Protein AF-A0A1M4Y907-F1 (afdb_monomer)

Organism: NCBI:txid996115

pLDDT: mean 83.39, std 13.72, range [33.56, 98.5]

Sequence (839 aa):
MTTIPSFESAVLTISGLLAPVELQTAIKQRFQKGEMGHVRHQELLKALLEDVRRAVEIPKDSDLFNDFLRSAFNLLNTLDTFGNYSRTYDADERQVLWEIAQDLAPAMGRTYGFWSLDQSLTPQLPNGDLWFLPRTCEVNPQRLVLPVETLATWWLGELGTKQGSIWPHSTDDRLRTFQNWKSGKTTPSIDAIYRMFPDKETFLPVTTFASPQDADVERRFEAAIAFLNRSFDHDGIAEKVTWLIECCPRIPRGIAEQAFAGRLGEHEKTLFVTAVETRWGIRRLFLVARALEAAFKRAVATLTPDVPADDPDPFSNKALQLIELFKLSYKWTVDAGNGPFRVHDRRFREAVPEWLANGAFWGIMPHEQGLRRPEAIAHRFSSEFKRKTRGRELDNIFLDRTFSAAALAEDVDAKAVEERDALEKLLEKGVSIWRSNQPNRQSSLSELLEIAQSHPRKAEFEADILYLEALHCIAQNDPDTAKAKVLEALDACNSRGFGELKTELAWLGFSLEVAFQSFSVKKAERFFRTWSRNMQPEDVKRFFVFPDGTVAPFEHAMRSAAPEASESFWNKLSRPYPGAARLERPFFEEHGDVFKEYCQIVFQGRVDQEAAAWKKRHNTALKKKLCDVRGDTFFSLILKMTIDMTGCDLPEPPAGTIPISFEEMKARLRHGVLTLAQIMDRKALEDTDFKLQSPLMLAAVNADVDLVKALLDRQVDVTAADSLGRTALHSAALGHSTRCFELILSSGADVMARTCVGTSAFALAANLGEDEMVRLCLEKSGSNIPKTEREKVLACAIDCYENYKRHRKDFAQSGKKIAPKARYRRIADLLSGEMASSC

Secondary structure (DSSP, 8-state):
-BSPPPHHHHHHHHHHHHS-----HHHHHHHHTT-S-HHHHHHHHHHHHHHHHHHTT--TT-HHHHHHHHHHHHHHHHHHHHHHH-B-TT--HHHHHHHHHHHHHHHHHHHHHHHHHHS-SSTT-TTSTTTTS-EE-SS-TT-EEPHHHHHHHHHHHHHGGGHHHHSTT--HHHHHHHHHHHTTS-PPPHHHHHHHS-SSS--SS-S-----TTS-HHHHHHHHHHHHHHH-----HHHHHHHHHHT-TTS-HHHHHHHHTT---HHHHHHHHHHHHHH--HHHHHHHHHHHHHHHHHHHHHH-TTS-TT---TTT-HHHHHHHHHHHHHHHHHHT-SS-HHHHHHHHHHHS-HHHHTSSHHHHS-BBTB-S-HHHHHHHHHHHHHH--TTPPPPPS-SSSS--GGGG-----HHHHHHHHHHHHHHHHHHHHHHS--TTHHHHHHHHHHHHHHSTTGGGGHHHHHHHHHHHHHHTT-HHHHHHHHHHHHHHTTTB-BTTHHHHHHHHHHHHHHHSSS--HHHHHHHHHHHHTT--HHHHHHHHB-TTSPBPPHHHHHHHHHHHHHHHIIIII--PPTTSPPPPPHHHHHHHHHHHHHHHHHHTT-HHHHHHHHHHHTHHHHTSPPSSTT---HHHHHHHHHHHHHH--PPPPPTTSSSS-HHHHHHHHHHHHHHHHHHS-HHHHH---TT---HHHHHHHTT-HHHHHHHHTTT--S--B-TTS-BHHHHHHHTT-HHHHHHHHHTT--TT-B-TT--BHHHHHHHTT-HHHHHHHHHHHGGGS-HHHHHHHHHHHHHHHHTHHHHHHHHHHTTPPPPPHHHHHHHHHHHHHHHHH--

Nearest PDB structures (foldseek):
  5hry-assembly1_A  TM=8.288E-01  e=5.214E-04  synthetic construct
  5aqa-assembly2_B  TM=7.192E-01  e=1.509E-04  synthetic construct
  4qqi-assembly1_A  TM=7.111E-01  e=7.108E-04  Homo sapiens
  2dwz-assembly2_C  TM=5.652E-01  e=8.300E-04  Mus musculus
  8v0e-assembly2_B  TM=4.818E-01  e=8.628E-04  Homo sapiens

Foldseek 3Di:
DLFQFALLNVLVLLLVLQAVDDDDPVVSVCLRLVNDFPVVNVVVSVVSLVSSCVSLVPDPPDVVSVVVCVVSCLLNLLSLQLRQAAQQFQPDNLRLCLQVLLQVLLLLLLVLLVVVQVDLPDPPQPPGNPLLDWDQDPVHNQWIDASQLSRLVVVCVLCDPVPCLQCVPDDPVLVVVSVCSNVVVDQDDLVNLCVNPPPPPDRLQQAADDADPPDALVSLLVSLLVSLVSSDDDPDLVVSLVVVCSQQVVQPSVLSSCSNVVNDDSVSSNVSSVSSRSRRSSSSSSSSSSSSRVVQQVSQCSNQVPDHSGRSDCVNRVSVLSVVSSNQSSVLQPVLHDDDPVSSVVSSLVSDDPVSNVACNQQSRQDPVRGDPSSVNSVVSNVVSLQDHPPDHDFHCPDPVDGDPVSPPDPGPVVSSVLVVVLVVLLVVLVVLLQDPDQCSLVSNVVSLVVLVPRPSNLSCVLSSLQSVLLSCLQQVNLVSSLVSLVVSLVSSSVTRPRNSNLVSLLLNLLSQAQFAEDDCVRNVSSLVSNVSPDDPVLCCVQQQALLRHGADSLSSSLVCRQVSNVCCQPPRNNHRVPRDGDDRQQCVQCVVLVVVLLVCLLVVNCVPCVLVSCVVCVVQQLAQGGHHFSAGPLRVLLVVLLVLVVDPDDFDPPPPRPDGSVSSSVSSVVNSLSCLQNHDLCNQQDATSQQDGVLLSCLLCLNLSSNVSNVVSVHDQCGAGSFQDTSLLSNLNSVHLNSNLSSVVSPHDQCRATNVNQGSLLSNLLLLVLSSVVSCCVSPVVVQDLVNLVVSLVSLVCCLVVVVVVCVSCVSSVHHHDDSVSSVSSNVVSVVVVVVVD

Mean predicted aligned error: 12.07 Å

Radius of gyration: 34.54 Å; Cα contacts (8 Å, |Δi|>4): 1111; chains: 1; bounding box: 93×51×101 Å

InterPro domains:
  IPR002110 Ankyrin repeat [PF12796] (691-754)
  IPR002110 Ankyrin repeat [PS50088] (691-723)
  IPR002110 Ankyrin repeat [PS50088] (724-756)
  IPR002110 Ankyrin repeat [SM00248] (691-720)
  IPR002110 Ankyrin repeat [SM00248] (724-753)
  IPR002110 Ankyrin repeat [SM00248] (757-787)
  IPR036770 Ankyrin repeat-containing domain superfamily [G3DSA:1.25.40.20] (662-829)
  IPR036770 Ankyrin repeat-containing domain superfamily [SSF48403] (687-789)

Structure (mmCIF, N/CA/C/O backbone):
data_AF-A0A1M4Y907-F1
#
_entry.id   AF-A0A1M4Y907-F1
#
loop_
_atom_site.group_PDB
_atom_site.id
_atom_site.type_symbol
_atom_site.label_atom_id
_atom_site.label_alt_id
_atom_site.label_comp_id
_atom_site.label_asym_id
_atom_site.label_entity_id
_atom_site.label_seq_id
_atom_site.pdbx_PDB_ins_code
_atom_site.Cartn_x
_atom_site.Cartn_y
_atom_site.Cartn_z
_atom_site.occupancy
_atom_site.B_iso_or_equiv
_atom_site.auth_seq_id
_atom_site.auth_comp_id
_atom_site.auth_asym_id
_atom_site.auth_atom_id
_atom_site.pdbx_PDB_model_num
ATOM 1 N N . MET A 1 1 ? 7.387 -7.874 20.757 1.00 58.59 1 MET A N 1
ATOM 2 C CA . MET A 1 1 ? 8.355 -7.411 19.723 1.00 58.59 1 MET A CA 1
ATOM 3 C C . MET A 1 1 ? 8.884 -6.058 20.173 1.00 58.59 1 MET A C 1
ATOM 5 O O . MET A 1 1 ? 8.113 -5.326 20.773 1.00 58.59 1 MET A O 1
ATOM 9 N N . THR A 1 2 ? 10.141 -5.687 19.904 1.00 79.19 2 THR A N 1
ATOM 10 C CA . THR A 1 2 ? 10.661 -4.346 20.267 1.00 79.19 2 THR A CA 1
ATOM 11 C C . THR A 1 2 ? 10.323 -3.308 19.193 1.00 79.19 2 THR A C 1
ATOM 13 O O . THR A 1 2 ? 11.145 -2.473 18.838 1.00 79.19 2 THR A O 1
ATOM 16 N N . THR A 1 3 ? 9.133 -3.416 18.606 1.00 82.69 3 THR A N 1
ATOM 17 C CA . THR A 1 3 ? 8.605 -2.513 17.582 1.00 82.69 3 THR A CA 1
ATOM 18 C C . THR A 1 3 ? 7.359 -1.845 18.122 1.00 82.69 3 THR A C 1
ATOM 20 O O . THR A 1 3 ? 6.612 -2.445 18.899 1.00 82.69 3 THR A O 1
ATOM 23 N N . ILE A 1 4 ? 7.080 -0.642 17.637 1.00 84.50 4 ILE A N 1
ATOM 24 C CA . ILE A 1 4 ? 5.787 -0.003 17.867 1.00 84.50 4 ILE A CA 1
ATOM 25 C C . ILE A 1 4 ? 4.684 -0.908 17.285 1.00 84.50 4 ILE A C 1
ATOM 27 O O . ILE A 1 4 ? 4.867 -1.445 16.186 1.00 84.50 4 ILE A O 1
ATOM 31 N N . PRO A 1 5 ? 3.573 -1.147 18.010 1.00 83.50 5 PRO A N 1
ATOM 32 C CA . PRO A 1 5 ? 2.496 -2.002 17.524 1.00 83.50 5 PRO A CA 1
ATOM 33 C C . PRO A 1 5 ? 1.938 -1.516 16.185 1.00 83.50 5 PRO A C 1
ATOM 35 O O . PRO A 1 5 ? 1.561 -0.353 16.061 1.00 83.50 5 PRO A O 1
ATOM 38 N N . SER A 1 6 ? 1.840 -2.425 15.212 1.00 81.12 6 SER A N 1
ATOM 39 C CA . SER A 1 6 ? 1.221 -2.115 13.923 1.00 81.12 6 SER A CA 1
ATOM 40 C C . SER A 1 6 ? -0.295 -1.960 14.030 1.00 81.12 6 SER A C 1
ATOM 42 O O . SER A 1 6 ? -0.937 -2.526 14.929 1.00 81.12 6 SER A O 1
ATOM 44 N N . PHE A 1 7 ? -0.878 -1.278 13.045 1.00 81.69 7 PHE A N 1
ATOM 45 C CA . PHE A 1 7 ? -2.314 -1.207 12.795 1.00 81.69 7 PHE A CA 1
ATOM 46 C C . PHE A 1 7 ? -2.966 -2.595 12.903 1.00 81.69 7 PHE A C 1
ATOM 48 O O . PHE A 1 7 ? -3.942 -2.783 13.633 1.00 81.69 7 PHE A O 1
ATOM 55 N N . GLU A 1 8 ? -2.398 -3.608 12.242 1.00 85.94 8 GLU A N 1
ATOM 56 C CA . GLU A 1 8 ? -2.947 -4.966 12.262 1.00 85.94 8 GLU A CA 1
ATOM 57 C C . GLU A 1 8 ? -2.905 -5.616 13.644 1.00 85.94 8 GLU A C 1
ATOM 59 O O . GLU A 1 8 ? -3.836 -6.331 14.024 1.00 85.94 8 GLU A O 1
ATOM 64 N N . SER A 1 9 ? -1.837 -5.371 14.405 1.00 86.19 9 SER A N 1
ATOM 65 C CA . SER A 1 9 ? -1.701 -5.880 15.769 1.00 86.19 9 SER A CA 1
ATOM 66 C C . SER A 1 9 ? -2.746 -5.266 16.704 1.00 86.19 9 SER A C 1
ATOM 68 O O . SER A 1 9 ? -3.345 -5.973 17.525 1.00 86.19 9 SER A O 1
ATOM 70 N N . ALA A 1 10 ? -3.016 -3.970 16.540 1.00 85.25 10 ALA A N 1
ATOM 71 C CA . ALA A 1 10 ? -4.036 -3.263 17.298 1.00 85.25 10 ALA A CA 1
ATOM 72 C C . ALA A 1 10 ? -5.448 -3.757 16.950 1.00 85.25 10 ALA A C 1
ATOM 74 O O . ALA A 1 10 ? -6.201 -4.104 17.859 1.00 85.25 10 ALA A O 1
ATOM 75 N N . VAL A 1 11 ? -5.790 -3.886 15.661 1.00 85.88 11 VAL A N 1
ATOM 76 C CA . VAL A 1 11 ? -7.104 -4.401 15.228 1.00 85.88 11 VAL A CA 1
ATOM 77 C C . VAL A 1 11 ? -7.336 -5.825 15.731 1.00 85.88 11 VAL A C 1
ATOM 79 O O . VAL A 1 11 ? -8.401 -6.108 16.275 1.00 85.88 11 VAL A O 1
ATOM 82 N N . LEU A 1 12 ? -6.344 -6.716 15.626 1.00 88.81 12 LEU A N 1
ATOM 83 C CA . LEU A 1 12 ? -6.451 -8.074 16.172 1.00 88.81 12 LEU A CA 1
ATOM 84 C C . LEU A 1 12 ? -6.643 -8.076 17.690 1.00 88.81 12 LEU A C 1
ATOM 86 O O . LEU A 1 12 ? -7.415 -8.881 18.209 1.00 88.81 12 LEU A O 1
ATOM 90 N N . THR A 1 13 ? -5.948 -7.185 18.400 1.00 88.12 13 THR A N 1
ATOM 91 C CA . THR A 1 13 ? -6.082 -7.055 19.853 1.00 88.12 13 THR A CA 1
ATOM 92 C C . THR A 1 13 ? -7.479 -6.575 20.233 1.00 88.12 13 THR A C 1
ATOM 94 O O . THR A 1 13 ? -8.125 -7.214 21.057 1.00 88.12 13 THR A O 1
ATOM 97 N N . ILE A 1 14 ? -7.971 -5.500 19.613 1.00 85.94 14 ILE A N 1
ATOM 98 C CA . ILE A 1 14 ? -9.309 -4.948 19.871 1.00 85.94 14 ILE A CA 1
ATOM 99 C C . ILE A 1 14 ? -10.383 -5.985 19.538 1.00 85.94 14 ILE A C 1
ATOM 101 O O . ILE A 1 14 ? -11.274 -6.237 20.348 1.00 85.94 14 ILE A O 1
ATOM 105 N N . SER A 1 15 ? -10.264 -6.635 18.381 1.00 87.06 15 SER A N 1
ATOM 106 C CA . SER A 1 15 ? -11.203 -7.664 17.944 1.00 87.06 15 SER A CA 1
ATOM 107 C C . SER A 1 15 ? -11.219 -8.854 18.910 1.00 87.06 15 SER A C 1
ATOM 109 O O . SER A 1 15 ? -12.288 -9.247 19.354 1.00 87.06 15 SER A O 1
ATOM 111 N N . GLY A 1 16 ? -10.062 -9.344 19.375 1.00 87.31 16 GLY A N 1
ATOM 112 C CA . GLY A 1 16 ? -10.001 -10.410 20.388 1.00 87.31 16 GLY A CA 1
ATOM 113 C C . GLY A 1 16 ? -10.488 -10.006 21.791 1.00 87.31 16 GLY A C 1
ATOM 114 O O . GLY A 1 16 ? -10.888 -10.860 22.586 1.00 87.31 16 GLY A O 1
ATOM 115 N N . LEU A 1 17 ? -10.471 -8.711 22.125 1.00 88.38 17 LEU A N 1
ATOM 116 C CA . LEU A 1 17 ? -11.022 -8.189 23.381 1.00 88.38 17 LEU A CA 1
ATOM 117 C C . LEU A 1 17 ? -12.551 -8.041 23.348 1.00 88.38 17 LEU A C 1
ATOM 119 O O . LEU A 1 17 ? -13.171 -8.016 24.412 1.00 88.38 17 LEU A O 1
ATOM 123 N N . LEU A 1 18 ? -13.165 -7.962 22.169 1.00 83.81 18 LEU A N 1
ATOM 124 C CA . LEU A 1 18 ? -14.607 -7.733 22.017 1.00 83.81 18 LEU A CA 1
ATOM 125 C C . LEU A 1 18 ? -15.357 -8.939 21.440 1.00 83.81 18 LEU A C 1
ATOM 127 O O . LEU A 1 18 ? -16.524 -9.135 21.767 1.00 83.81 18 LEU A O 1
ATOM 131 N N . ALA A 1 19 ? -14.694 -9.766 20.633 1.00 78.50 19 ALA A N 1
ATOM 132 C CA . ALA A 1 19 ? -15.290 -10.872 19.897 1.00 78.50 19 ALA A CA 1
ATOM 133 C C . ALA A 1 19 ? -14.456 -12.169 20.012 1.00 78.50 19 ALA A C 1
ATOM 135 O O . ALA A 1 19 ? -13.228 -12.123 20.150 1.00 78.50 19 ALA A O 1
ATOM 136 N N . PRO A 1 20 ? -15.098 -13.350 19.936 1.00 67.19 20 PRO A N 1
ATOM 137 C CA . PRO A 1 20 ? -14.407 -14.634 19.876 1.00 67.19 20 PRO A CA 1
ATOM 138 C C . PRO A 1 20 ? -13.802 -14.844 18.478 1.00 67.19 20 PRO A C 1
ATOM 140 O O . PRO A 1 20 ? -14.402 -15.466 17.606 1.00 67.19 20 PRO A O 1
ATOM 143 N N . VAL A 1 21 ? -12.608 -14.298 18.241 1.00 67.38 21 VAL A N 1
ATOM 144 C CA . VAL A 1 21 ? -11.903 -14.458 16.960 1.00 67.38 21 VAL A CA 1
ATOM 145 C C . VAL A 1 21 ? -10.986 -15.682 16.991 1.00 67.38 21 VAL A C 1
ATOM 147 O O . VAL A 1 21 ? -9.835 -15.628 17.451 1.00 67.38 21 VAL A O 1
ATOM 150 N N . GLU A 1 22 ? -11.470 -16.791 16.435 1.00 76.12 22 GLU A N 1
ATOM 151 C CA . GLU A 1 22 ? -10.659 -17.981 16.172 1.00 76.12 22 GLU A CA 1
ATOM 152 C C . GLU A 1 22 ? -9.986 -17.888 14.797 1.00 76.12 22 GLU A C 1
ATOM 154 O O . GLU A 1 22 ? -10.540 -18.244 13.761 1.00 76.12 22 GLU A O 1
ATOM 159 N N . LEU A 1 23 ? -8.744 -17.401 14.788 1.00 82.94 23 LEU A N 1
ATOM 160 C CA . LEU A 1 23 ? -7.866 -17.445 13.617 1.00 82.94 23 LEU A CA 1
ATOM 161 C C . LEU A 1 23 ? -6.658 -18.332 13.908 1.00 82.94 23 LEU A C 1
ATOM 163 O O . LEU A 1 23 ? -6.070 -18.250 14.991 1.00 82.94 23 LEU A O 1
ATOM 167 N N . GLN A 1 24 ? -6.241 -19.118 12.914 1.00 87.25 24 GLN A N 1
ATOM 168 C CA . GLN A 1 24 ? -5.001 -19.893 12.982 1.00 87.25 24 GLN A CA 1
ATOM 169 C C . GLN A 1 24 ? -3.802 -18.971 13.257 1.00 87.25 24 GLN A C 1
ATOM 171 O O . GLN A 1 24 ? -3.686 -17.894 12.665 1.00 87.25 24 GLN A O 1
ATOM 176 N N . THR A 1 25 ? -2.868 -19.412 14.105 1.00 87.06 25 THR A N 1
ATOM 177 C CA . THR A 1 25 ? -1.693 -18.621 14.520 1.00 87.06 25 THR A CA 1
ATOM 178 C C . THR A 1 25 ? -0.877 -18.107 13.333 1.00 87.06 25 THR A C 1
ATOM 180 O O . THR A 1 25 ? -0.485 -16.942 13.318 1.00 87.06 25 THR A O 1
ATOM 183 N N . ALA A 1 26 ? -0.697 -18.929 12.294 1.00 87.62 26 ALA A N 1
ATOM 184 C CA . ALA A 1 26 ? 0.014 -18.532 11.079 1.00 87.62 26 ALA A CA 1
ATOM 185 C C . ALA A 1 26 ? -0.680 -17.376 10.333 1.00 87.62 26 ALA A C 1
ATOM 187 O O . ALA A 1 26 ? -0.015 -16.485 9.807 1.00 87.62 26 ALA A O 1
ATOM 188 N N . ILE A 1 27 ? -2.017 -17.351 10.312 1.00 88.00 27 ILE A N 1
ATOM 189 C CA . ILE A 1 27 ? -2.794 -16.273 9.683 1.00 88.00 27 ILE A CA 1
ATOM 190 C C . ILE A 1 27 ? -2.646 -14.984 10.494 1.00 88.00 27 ILE A C 1
ATOM 192 O O . ILE A 1 27 ? -2.379 -13.936 9.906 1.00 88.00 27 ILE A O 1
ATOM 196 N N . LYS A 1 28 ? -2.739 -15.068 11.830 1.00 87.25 28 LYS A N 1
ATOM 197 C CA . LYS A 1 28 ? -2.528 -13.922 12.733 1.00 87.25 28 LYS A CA 1
ATOM 198 C C . LYS A 1 28 ? -1.149 -13.298 12.516 1.00 87.25 28 LYS A C 1
ATOM 200 O O . LYS A 1 28 ? -1.061 -12.101 12.266 1.00 87.25 28 LYS A O 1
ATOM 205 N N . GLN A 1 29 ? -0.094 -14.113 12.516 1.00 87.00 29 GLN A N 1
ATOM 206 C CA . GLN A 1 29 ? 1.281 -13.642 12.316 1.00 87.00 29 GLN A CA 1
ATOM 207 C C . GLN A 1 29 ? 1.474 -12.982 10.946 1.00 87.00 29 GLN A C 1
ATOM 209 O O . GLN A 1 29 ? 2.020 -11.884 10.864 1.00 87.00 29 GLN A O 1
ATOM 214 N N . ARG A 1 30 ? 0.977 -13.603 9.868 1.00 87.06 30 ARG A N 1
ATOM 215 C CA . ARG A 1 30 ? 1.076 -13.029 8.516 1.00 87.06 30 ARG A CA 1
ATOM 216 C C . ARG A 1 30 ? 0.266 -11.747 8.348 1.00 87.06 30 ARG A C 1
ATOM 218 O O . ARG A 1 30 ? 0.646 -10.899 7.544 1.00 87.06 30 ARG A O 1
ATOM 225 N N . PHE A 1 31 ? -0.850 -11.608 9.060 1.00 87.69 31 PHE A N 1
ATOM 226 C CA . PHE A 1 31 ? -1.624 -10.370 9.080 1.00 87.69 31 PHE A CA 1
ATOM 227 C C . PHE A 1 31 ? -0.854 -9.265 9.815 1.00 87.69 31 PHE A C 1
ATOM 229 O O . PHE A 1 31 ? -0.627 -8.212 9.231 1.00 87.69 31 PHE A O 1
ATOM 236 N N . GLN A 1 32 ? -0.347 -9.544 11.022 1.00 84.81 32 GLN A N 1
ATOM 237 C CA . GLN A 1 32 ? 0.432 -8.598 11.840 1.00 84.81 32 GLN A CA 1
ATOM 238 C C . GLN A 1 32 ? 1.683 -8.072 11.137 1.00 84.81 32 GLN A C 1
ATOM 240 O O . GLN A 1 32 ? 1.975 -6.882 11.217 1.00 84.81 32 GLN A O 1
ATOM 245 N N . LYS A 1 33 ? 2.410 -8.957 10.446 1.00 79.44 33 LYS A N 1
ATOM 246 C CA . LYS A 1 33 ? 3.629 -8.604 9.709 1.00 79.44 33 LYS A CA 1
ATOM 247 C C . LYS A 1 33 ? 3.358 -7.950 8.355 1.00 79.44 33 LYS A C 1
ATOM 249 O O . LYS A 1 33 ? 4.300 -7.553 7.679 1.00 79.44 33 LYS A O 1
ATOM 254 N N . GLY A 1 34 ? 2.097 -7.883 7.916 1.00 76.38 34 GLY A N 1
ATOM 255 C CA . GLY A 1 34 ? 1.776 -7.465 6.558 1.00 76.38 34 GLY A CA 1
ATOM 256 C C . GLY A 1 34 ? 2.486 -8.351 5.529 1.00 76.38 34 GLY A C 1
ATOM 257 O O . GLY A 1 34 ? 3.230 -7.851 4.696 1.00 76.38 34 GLY A O 1
ATOM 258 N N . GLU A 1 35 ? 2.267 -9.669 5.580 1.00 79.56 35 GLU A N 1
ATOM 259 C CA . GLU A 1 35 ? 2.817 -10.690 4.658 1.00 79.56 35 GLU A CA 1
ATOM 260 C C . GLU A 1 35 ? 1.715 -11.452 3.890 1.00 79.56 35 GLU A C 1
ATOM 262 O O . GLU A 1 35 ? 1.962 -12.373 3.103 1.00 79.56 35 GLU A O 1
ATOM 267 N N . MET A 1 36 ? 0.454 -11.110 4.133 1.00 83.19 36 MET A N 1
ATOM 268 C CA . MET A 1 36 ? -0.702 -11.654 3.416 1.00 83.19 36 MET A CA 1
ATOM 269 C C . MET A 1 36 ? -0.854 -10.983 2.039 1.00 83.19 36 MET A C 1
ATOM 271 O O . MET A 1 36 ? -0.383 -9.868 1.877 1.00 83.19 36 MET A O 1
ATOM 275 N N . GLY A 1 37 ? -1.487 -11.602 1.040 1.00 81.12 37 GLY A N 1
ATOM 276 C CA . GLY A 1 37 ? -1.827 -10.869 -0.195 1.00 81.12 37 GLY A CA 1
ATOM 277 C C . GLY A 1 37 ? -2.840 -9.750 0.090 1.00 81.12 37 GLY A C 1
ATOM 278 O O . GLY A 1 37 ? -3.670 -9.917 0.980 1.00 81.12 37 GLY A O 1
ATOM 279 N N . HIS A 1 38 ? -2.790 -8.635 -0.636 1.00 81.94 38 HIS A N 1
ATOM 280 C CA . HIS A 1 38 ? -3.563 -7.408 -0.432 1.00 81.94 38 HIS A CA 1
ATOM 281 C C . HIS A 1 38 ? -5.066 -7.676 -0.359 1.00 81.94 38 HIS A C 1
ATOM 283 O O . HIS A 1 38 ? -5.713 -7.242 0.587 1.00 81.94 38 HIS A O 1
ATOM 289 N N . VAL A 1 39 ? -5.605 -8.461 -1.297 1.00 82.88 39 VAL A N 1
ATOM 290 C CA . VAL A 1 39 ? -7.033 -8.822 -1.318 1.00 82.88 39 VAL A CA 1
ATOM 291 C C . VAL A 1 39 ? -7.424 -9.575 -0.046 1.00 82.88 39 VAL A C 1
ATOM 293 O O . VAL A 1 39 ? -8.314 -9.144 0.679 1.00 82.88 39 VAL A O 1
ATOM 296 N N . ARG A 1 40 ? -6.688 -10.644 0.291 1.00 86.81 40 ARG A N 1
ATOM 297 C CA . ARG A 1 40 ? -6.941 -11.436 1.508 1.00 86.81 40 ARG A CA 1
ATOM 298 C C . ARG A 1 40 ? -6.763 -10.613 2.786 1.00 86.81 40 ARG A C 1
ATOM 300 O O . ARG A 1 40 ? -7.489 -10.810 3.753 1.00 86.81 40 ARG A O 1
ATOM 307 N N . HIS A 1 41 ? -5.790 -9.702 2.794 1.00 87.75 41 HIS A N 1
ATOM 308 C CA . HIS A 1 41 ? -5.546 -8.786 3.906 1.00 87.75 41 HIS A CA 1
ATOM 309 C C . HIS A 1 41 ? -6.736 -7.843 4.104 1.00 87.75 41 HIS A C 1
ATOM 311 O O . HIS A 1 41 ? -7.235 -7.742 5.221 1.00 87.75 41 HIS A O 1
ATOM 317 N N . GLN A 1 42 ? -7.250 -7.236 3.029 1.00 84.06 42 GLN A N 1
ATOM 318 C CA . GLN A 1 42 ? -8.438 -6.382 3.085 1.00 84.06 42 GLN A CA 1
ATOM 319 C C . GLN A 1 42 ? -9.695 -7.145 3.508 1.00 84.06 42 GLN A C 1
ATOM 321 O O . GLN A 1 42 ? -10.481 -6.623 4.294 1.00 84.06 42 GLN A O 1
ATOM 326 N N . GLU A 1 43 ? -9.899 -8.363 3.007 1.00 88.56 43 GLU A N 1
ATOM 327 C CA . GLU A 1 43 ? -11.021 -9.221 3.406 1.00 88.56 43 GLU A CA 1
ATOM 328 C C . GLU A 1 43 ? -10.976 -9.540 4.901 1.00 88.56 43 GLU A C 1
ATOM 330 O O . GLU A 1 43 ? -11.976 -9.365 5.597 1.00 88.56 43 GLU A O 1
ATOM 335 N N . LEU A 1 44 ? -9.807 -9.939 5.413 1.00 90.19 44 LEU A N 1
ATOM 336 C CA . LEU A 1 44 ? -9.632 -10.228 6.833 1.00 90.19 44 LEU A CA 1
ATOM 337 C C . LEU A 1 44 ? -9.808 -8.972 7.691 1.00 90.19 44 LEU A C 1
ATOM 339 O O . LEU A 1 44 ? -10.475 -9.029 8.719 1.00 90.19 44 LEU A O 1
ATOM 343 N N . LEU A 1 45 ? -9.261 -7.833 7.265 1.00 87.50 45 LEU A N 1
ATOM 344 C CA . LEU A 1 45 ? -9.450 -6.564 7.961 1.00 87.50 45 LEU A CA 1
ATOM 345 C C . LEU A 1 45 ? -10.935 -6.185 8.039 1.00 87.50 45 LEU A C 1
ATOM 347 O O . LEU A 1 45 ? -11.430 -5.869 9.118 1.00 87.50 45 LEU A O 1
ATOM 351 N N . LYS A 1 46 ? -11.661 -6.265 6.917 1.00 85.75 46 LYS A N 1
ATOM 352 C CA . LYS A 1 46 ? -13.108 -6.015 6.879 1.00 85.75 46 LYS A CA 1
ATOM 353 C C . LYS A 1 46 ? -13.862 -6.964 7.807 1.00 85.75 46 LYS A C 1
ATOM 355 O O . LYS A 1 46 ? -14.728 -6.502 8.540 1.00 85.75 46 LYS A O 1
ATOM 360 N N . ALA A 1 47 ? -13.514 -8.251 7.816 1.00 88.44 47 ALA A N 1
ATOM 361 C CA . ALA A 1 47 ? -14.123 -9.234 8.708 1.00 88.44 47 ALA A CA 1
ATOM 362 C C . ALA A 1 47 ? -13.880 -8.898 10.190 1.00 88.44 47 ALA A C 1
ATOM 364 O O . ALA A 1 47 ? -14.833 -8.840 10.959 1.00 88.44 47 ALA A O 1
ATOM 365 N N . LEU A 1 48 ? -12.638 -8.581 10.575 1.00 88.69 48 LEU A N 1
ATOM 366 C CA . LEU A 1 48 ? -12.283 -8.221 11.954 1.00 88.69 48 LEU A CA 1
ATOM 367 C C . LEU A 1 48 ? -13.000 -6.954 12.437 1.00 88.69 48 LEU A C 1
ATOM 369 O O . LEU A 1 48 ? -13.453 -6.904 13.581 1.00 88.69 48 LEU A O 1
ATOM 373 N N . LEU A 1 49 ? -13.100 -5.930 11.583 1.00 84.25 49 LEU A N 1
ATOM 374 C CA . LEU A 1 49 ? -13.812 -4.687 11.901 1.00 84.25 49 LEU A CA 1
ATOM 375 C C . LEU A 1 49 ? -15.321 -4.910 12.000 1.00 84.25 49 LEU A C 1
ATOM 377 O O . LEU A 1 49 ? -15.974 -4.352 12.877 1.00 84.25 49 LEU A O 1
ATOM 381 N N . GLU A 1 50 ? -15.872 -5.750 11.131 1.00 82.81 50 GLU A N 1
ATOM 382 C CA . GLU A 1 50 ? -17.274 -6.147 11.176 1.00 82.81 50 GLU A CA 1
ATOM 383 C C . GLU A 1 50 ? -17.589 -6.967 12.441 1.00 82.81 50 GLU A C 1
ATOM 385 O O . GLU A 1 50 ? -18.647 -6.779 13.041 1.00 82.81 50 GLU A O 1
ATOM 390 N N . ASP A 1 51 ? -16.671 -7.816 12.904 1.00 82.88 51 ASP A N 1
ATOM 391 C CA . ASP A 1 51 ? -16.814 -8.532 14.175 1.00 82.88 51 ASP A CA 1
ATOM 392 C C . ASP A 1 51 ? -16.785 -7.570 15.370 1.00 82.88 51 ASP A C 1
ATOM 394 O O . ASP A 1 51 ? -17.624 -7.686 16.265 1.00 82.88 51 ASP A O 1
ATOM 398 N N . VAL A 1 52 ? -15.898 -6.563 15.354 1.00 81.69 52 VAL A N 1
ATOM 399 C CA . VAL A 1 52 ? -15.905 -5.474 16.348 1.00 81.69 52 VAL A CA 1
ATOM 400 C C . VAL A 1 52 ? -17.250 -4.750 16.325 1.00 81.69 52 VAL A C 1
ATOM 402 O O . VAL A 1 52 ? -17.875 -4.621 17.375 1.00 81.69 52 VAL A O 1
ATOM 405 N N . ARG A 1 53 ? -17.739 -4.342 15.144 1.00 80.81 53 ARG A N 1
ATOM 406 C CA . ARG A 1 53 ? -19.031 -3.655 14.971 1.00 80.81 53 ARG A CA 1
ATOM 407 C C . ARG A 1 53 ? -20.183 -4.444 15.581 1.00 80.81 53 ARG A C 1
ATOM 409 O O . ARG A 1 53 ? -20.991 -3.877 16.315 1.00 80.81 53 ARG A O 1
ATOM 416 N N . ARG A 1 54 ? -20.262 -5.742 15.266 1.00 75.81 54 ARG A N 1
ATOM 417 C CA . ARG A 1 54 ? -21.300 -6.640 15.787 1.00 75.81 54 ARG A CA 1
ATOM 418 C C . ARG A 1 54 ? -21.195 -6.782 17.301 1.00 75.81 54 ARG A C 1
ATOM 420 O O . ARG A 1 54 ? -22.219 -6.705 17.968 1.00 75.81 54 ARG A O 1
ATOM 427 N N . ALA A 1 55 ? -19.985 -6.932 17.838 1.00 74.88 55 ALA A N 1
ATOM 428 C CA . ALA A 1 55 ? -19.765 -7.080 19.274 1.00 74.88 55 ALA A CA 1
ATOM 429 C C . ALA A 1 55 ? -20.199 -5.846 20.079 1.00 74.88 55 ALA A C 1
ATOM 431 O O . ALA A 1 55 ? -20.725 -5.993 21.178 1.00 74.88 55 ALA A O 1
ATOM 432 N N . VAL A 1 56 ? -20.010 -4.637 19.542 1.00 72.06 56 VAL A N 1
ATOM 433 C CA . VAL A 1 56 ? -20.479 -3.395 20.183 1.00 72.06 56 VAL A CA 1
ATOM 434 C C . VAL A 1 56 ? -21.880 -2.962 19.737 1.00 72.06 56 VAL A C 1
ATOM 436 O O . VAL A 1 56 ? -22.306 -1.863 20.086 1.00 72.06 56 VAL A O 1
ATOM 439 N N . GLU A 1 57 ? -22.596 -3.812 18.995 1.00 69.62 57 GLU A N 1
ATOM 440 C CA . GLU A 1 57 ? -23.989 -3.613 18.568 1.00 69.62 57 GLU A CA 1
ATOM 441 C C . GLU A 1 57 ? -24.232 -2.295 17.805 1.00 69.62 57 GLU A C 1
ATOM 443 O O . GLU A 1 57 ? -25.310 -1.707 17.880 1.00 69.62 57 GLU A O 1
ATOM 448 N N . ILE A 1 58 ? -23.239 -1.808 17.050 1.00 67.00 58 ILE A N 1
ATOM 449 C CA . ILE A 1 58 ? -23.407 -0.604 16.222 1.00 67.00 58 ILE A CA 1
ATOM 450 C C . ILE A 1 58 ? -24.094 -1.005 14.908 1.00 67.00 58 ILE A C 1
ATOM 452 O O . ILE A 1 58 ? -23.594 -1.915 14.259 1.00 67.00 58 ILE A O 1
ATOM 456 N N . PRO A 1 59 ? -25.188 -0.366 14.462 1.00 59.62 59 PRO A N 1
ATOM 457 C CA . PRO A 1 59 ? -25.868 -0.702 13.203 1.00 59.62 59 PRO A CA 1
ATOM 458 C C . PRO A 1 59 ? -24.983 -0.544 11.953 1.00 59.62 59 PRO A C 1
ATOM 460 O O . PRO A 1 59 ? -24.040 0.244 11.962 1.00 59.62 59 PRO A O 1
ATOM 463 N N . LYS A 1 60 ? -25.267 -1.298 10.876 1.00 59.97 60 LYS A N 1
ATOM 464 C CA . LYS A 1 60 ? -24.458 -1.265 9.635 1.00 59.97 60 LYS A CA 1
ATOM 465 C C . LYS A 1 60 ? -24.523 0.084 8.921 1.00 59.97 60 LYS A C 1
ATOM 467 O O . LYS A 1 60 ? -23.496 0.541 8.434 1.00 59.97 60 LYS A O 1
ATOM 472 N N . ASP A 1 61 ? -25.694 0.711 8.923 1.00 57.28 61 ASP A N 1
ATOM 473 C CA . ASP A 1 61 ? -25.977 1.937 8.168 1.00 57.28 61 ASP A CA 1
ATOM 474 C C . ASP A 1 61 ? -25.823 3.205 9.025 1.00 57.28 61 ASP A C 1
ATOM 476 O O . ASP A 1 61 ? -26.294 4.280 8.671 1.00 57.28 61 ASP A O 1
ATOM 480 N N . SER A 1 62 ? -25.161 3.090 10.182 1.00 61.25 62 SER A N 1
ATOM 481 C CA . SER A 1 62 ? -24.942 4.216 11.086 1.00 61.25 62 SER A CA 1
ATOM 482 C C . SER A 1 62 ? -23.664 4.981 10.747 1.00 61.25 62 SER A C 1
ATOM 484 O O . SER A 1 62 ? -22.569 4.408 10.739 1.00 61.25 62 SER A O 1
ATOM 486 N N . ASP A 1 63 ? -23.783 6.304 10.614 1.00 65.75 63 ASP A N 1
ATOM 487 C CA . ASP A 1 63 ? -22.638 7.219 10.503 1.00 65.75 63 ASP A CA 1
ATOM 488 C C . ASP A 1 63 ? -21.666 7.092 11.690 1.00 65.75 63 ASP A C 1
ATOM 490 O O . ASP A 1 63 ? -20.459 7.269 11.527 1.00 65.75 63 ASP A O 1
ATOM 494 N N . LEU A 1 64 ? -22.156 6.653 12.860 1.00 63.78 64 LEU A N 1
ATOM 495 C CA . LEU A 1 64 ? -21.345 6.418 14.059 1.00 63.78 64 LEU A CA 1
ATOM 496 C C . LEU A 1 64 ? -20.233 5.394 13.827 1.00 63.78 64 LEU A C 1
ATOM 498 O O . LEU A 1 64 ? -19.129 5.559 14.348 1.00 63.78 64 LEU A O 1
ATOM 502 N N . PHE A 1 65 ? -20.499 4.326 13.064 1.00 67.00 65 PHE A N 1
ATOM 503 C CA . PHE A 1 65 ? -19.463 3.331 12.795 1.00 67.00 65 PHE A CA 1
ATOM 504 C C . PHE A 1 65 ? -18.406 3.888 11.845 1.00 67.00 65 PHE A C 1
ATOM 506 O O . PHE A 1 65 ? -17.216 3.672 12.056 1.00 67.00 65 PHE A O 1
ATOM 513 N N . ASN A 1 66 ? -18.829 4.654 10.839 1.00 68.00 66 ASN A N 1
ATOM 514 C CA . ASN A 1 66 ? -17.920 5.295 9.895 1.00 68.00 66 ASN A CA 1
ATOM 515 C C . ASN A 1 66 ? -17.033 6.346 10.580 1.00 68.00 66 ASN A C 1
ATOM 517 O O . ASN A 1 66 ? -15.840 6.424 10.281 1.00 68.00 66 ASN A O 1
ATOM 521 N N . ASP A 1 67 ? -17.573 7.111 11.527 1.00 66.69 67 ASP A N 1
ATOM 522 C CA . ASP A 1 67 ? -16.814 8.096 12.304 1.00 66.69 67 ASP A CA 1
ATOM 523 C C . ASP A 1 67 ? -15.872 7.440 13.326 1.00 66.69 67 ASP A C 1
ATOM 525 O O . ASP A 1 67 ? -14.719 7.869 13.472 1.00 66.69 67 ASP A O 1
ATOM 529 N N . PHE A 1 68 ? -16.309 6.350 13.973 1.00 69.19 68 PHE A N 1
ATOM 530 C CA . PHE A 1 68 ? -15.443 5.510 14.806 1.00 69.19 68 PHE A CA 1
ATOM 531 C C . PHE A 1 68 ? -14.274 4.956 13.992 1.00 69.19 68 PHE A C 1
ATOM 533 O O . PHE A 1 68 ? -13.119 5.121 14.385 1.00 69.19 68 PHE A O 1
ATOM 540 N N . LEU A 1 69 ? -14.563 4.345 12.839 1.00 69.56 69 LEU A N 1
ATOM 541 C CA . LEU A 1 69 ? -13.544 3.815 11.946 1.00 69.56 69 LEU A CA 1
ATOM 542 C C . LEU A 1 69 ? -12.583 4.918 11.525 1.00 69.56 69 LEU A C 1
ATOM 544 O O . LEU A 1 69 ? -11.382 4.726 11.650 1.00 69.56 69 LEU A O 1
ATOM 548 N N . ARG A 1 70 ? -13.069 6.087 11.096 1.00 69.94 70 ARG A N 1
ATOM 549 C CA . ARG A 1 70 ? -12.210 7.209 10.687 1.00 69.94 70 ARG A CA 1
ATOM 550 C C . ARG A 1 70 ? -11.248 7.627 11.799 1.00 69.94 70 ARG A C 1
ATOM 552 O O . ARG A 1 70 ? -10.054 7.777 11.553 1.00 69.94 70 ARG A O 1
ATOM 559 N N . SER A 1 71 ? -11.753 7.766 13.021 1.00 67.81 71 SER A N 1
ATOM 560 C CA . SER A 1 71 ? -10.950 8.155 14.185 1.00 67.81 71 SER A CA 1
ATOM 561 C C . SER A 1 71 ? -9.931 7.076 14.564 1.00 67.81 71 SER A C 1
ATOM 563 O O . SER A 1 71 ? -8.759 7.380 14.790 1.00 67.81 71 SER A O 1
ATOM 565 N N . ALA A 1 72 ? -10.350 5.808 14.563 1.00 68.75 72 ALA A N 1
ATOM 566 C CA . ALA A 1 72 ? -9.479 4.668 14.824 1.00 68.75 72 ALA A CA 1
ATOM 567 C C . ALA A 1 72 ? -8.405 4.515 13.738 1.00 68.75 72 ALA A C 1
ATOM 569 O O . ALA A 1 72 ? -7.235 4.356 14.062 1.00 68.75 72 ALA A O 1
ATOM 570 N N . PHE A 1 73 ? -8.762 4.629 12.458 1.00 71.50 73 PHE A N 1
ATOM 571 C CA . PHE A 1 73 ? -7.816 4.593 11.342 1.00 71.50 73 PHE A CA 1
ATOM 572 C C . PHE A 1 73 ? -6.782 5.710 11.456 1.00 71.50 73 PHE A C 1
ATOM 574 O O . PHE A 1 73 ? -5.600 5.438 11.289 1.00 71.50 73 PHE A O 1
ATOM 581 N N . ASN A 1 74 ? -7.184 6.934 11.806 1.00 70.31 74 ASN A N 1
ATOM 582 C CA . ASN A 1 74 ? -6.237 8.032 12.004 1.00 70.31 74 ASN A CA 1
ATOM 583 C C . ASN A 1 74 ? -5.223 7.718 13.114 1.00 70.31 74 ASN A C 1
ATOM 585 O O . ASN A 1 74 ? -4.016 7.855 12.904 1.00 70.31 74 ASN A O 1
ATOM 589 N N . LEU A 1 75 ? -5.693 7.245 14.272 1.00 70.12 75 LEU A N 1
ATOM 590 C CA . LEU A 1 75 ? -4.818 6.877 15.386 1.00 70.12 75 LEU A CA 1
ATOM 591 C C . LEU A 1 75 ? -3.929 5.668 15.060 1.00 70.12 75 LEU A C 1
ATOM 593 O O . LEU A 1 75 ? -2.773 5.612 15.458 1.00 70.12 75 LEU A O 1
ATOM 597 N N . LEU A 1 76 ? -4.437 4.681 14.338 1.00 73.81 76 LEU A N 1
ATOM 598 C CA . LEU A 1 76 ? -3.653 3.491 14.028 1.00 73.81 76 LEU A CA 1
ATOM 599 C C . LEU A 1 76 ? -2.646 3.741 12.893 1.00 73.81 76 LEU A C 1
ATOM 601 O O . LEU A 1 76 ? -1.521 3.259 12.972 1.00 73.81 76 LEU A O 1
ATOM 605 N N . ASN A 1 77 ? -2.989 4.568 11.901 1.00 72.06 77 ASN A N 1
ATOM 606 C CA . ASN A 1 77 ? -2.046 5.037 10.876 1.00 72.06 77 ASN A CA 1
ATOM 607 C C . ASN A 1 77 ? -0.905 5.860 11.493 1.00 72.06 77 ASN A C 1
ATOM 609 O O . ASN A 1 77 ? 0.237 5.795 11.039 1.00 72.06 77 ASN A O 1
ATOM 613 N N . THR A 1 78 ? -1.211 6.615 12.551 1.00 74.12 78 THR A N 1
ATOM 614 C CA . THR A 1 78 ? -0.217 7.322 13.370 1.00 74.12 78 THR A CA 1
ATOM 615 C C . THR A 1 78 ? 0.802 6.354 13.962 1.00 74.12 78 THR A C 1
ATOM 617 O O . THR A 1 78 ? 2.003 6.560 13.809 1.00 74.12 78 THR A O 1
ATOM 620 N N . LEU A 1 79 ? 0.327 5.286 14.613 1.00 76.81 79 LEU A N 1
ATOM 621 C CA . LEU A 1 79 ? 1.196 4.276 15.220 1.00 76.81 79 LEU A CA 1
ATOM 622 C C . LEU A 1 79 ? 2.038 3.550 14.170 1.00 76.81 79 LEU A C 1
ATOM 624 O O . LEU A 1 79 ? 3.226 3.338 14.400 1.00 76.81 79 LEU A O 1
ATOM 628 N N . ASP A 1 80 ? 1.458 3.245 13.007 1.00 78.19 80 ASP A N 1
ATOM 629 C CA . ASP A 1 80 ? 2.205 2.699 11.872 1.00 78.19 80 ASP A CA 1
ATOM 630 C C . ASP A 1 80 ? 3.305 3.665 11.421 1.00 78.19 80 ASP A C 1
ATOM 632 O O . ASP A 1 80 ? 4.446 3.248 11.238 1.00 78.19 80 ASP A O 1
ATOM 636 N N . THR A 1 81 ? 3.008 4.964 11.317 1.00 77.81 81 THR A N 1
ATOM 637 C CA . THR A 1 81 ? 4.023 5.967 10.964 1.00 77.81 81 THR A CA 1
ATOM 638 C C . THR A 1 81 ? 5.122 6.014 12.022 1.00 77.81 81 THR A C 1
ATOM 640 O O . THR A 1 81 ? 6.298 5.920 11.693 1.00 77.81 81 THR A O 1
ATOM 643 N N . PHE A 1 82 ? 4.793 6.044 13.312 1.00 84.38 82 PHE A N 1
ATOM 644 C CA . PHE A 1 82 ? 5.828 5.996 14.345 1.00 84.38 82 PHE A CA 1
ATOM 645 C C . PHE A 1 82 ? 6.662 4.720 14.251 1.00 84.38 82 PHE A C 1
ATOM 647 O O . PHE A 1 82 ? 7.889 4.797 14.294 1.00 84.38 82 PHE A O 1
ATOM 654 N N . GLY A 1 83 ? 6.040 3.554 14.073 1.00 83.44 83 GLY A N 1
ATOM 655 C CA . GLY A 1 83 ? 6.755 2.286 13.927 1.00 83.44 83 GLY A CA 1
ATOM 656 C C . GLY A 1 83 ? 7.663 2.230 12.704 1.00 83.44 83 GLY A C 1
ATOM 657 O O . GLY A 1 83 ? 8.709 1.588 12.753 1.00 83.44 83 GLY A O 1
ATOM 658 N N . ASN A 1 84 ? 7.297 2.933 11.636 1.00 80.06 84 ASN A N 1
ATOM 659 C CA . ASN A 1 84 ? 8.060 2.962 10.396 1.00 80.06 84 ASN A CA 1
ATOM 660 C C . ASN A 1 84 ? 9.164 4.027 10.370 1.00 80.06 84 ASN A C 1
ATOM 662 O O . ASN A 1 84 ? 10.096 3.877 9.592 1.00 80.06 84 ASN A O 1
ATOM 666 N N . TYR A 1 85 ? 9.088 5.071 11.199 1.00 86.19 85 TYR A N 1
ATOM 667 C CA . TYR A 1 85 ? 10.071 6.164 11.225 1.00 86.19 85 TYR A CA 1
ATOM 668 C C . TYR A 1 85 ? 10.910 6.208 12.515 1.00 86.19 85 TYR A C 1
ATOM 670 O O . TYR A 1 85 ? 11.867 6.975 12.594 1.00 86.19 85 TYR A O 1
ATOM 678 N N . SER A 1 86 ? 10.617 5.364 13.512 1.00 91.38 86 SER A N 1
ATOM 679 C CA . SER A 1 86 ? 11.398 5.293 14.754 1.00 91.38 86 SER A CA 1
ATOM 680 C C . SER A 1 86 ? 12.477 4.203 14.741 1.00 91.38 86 SER A C 1
ATOM 682 O O . SER A 1 86 ? 12.274 3.078 14.272 1.00 91.38 86 SER A O 1
ATOM 684 N N . ARG A 1 87 ? 13.646 4.534 15.299 1.00 93.62 87 ARG A N 1
ATOM 685 C CA . ARG A 1 87 ? 14.714 3.589 15.650 1.00 93.62 87 ARG A CA 1
ATOM 686 C C . ARG A 1 87 ? 14.601 3.231 17.122 1.00 93.62 87 ARG A C 1
ATOM 688 O O . ARG A 1 87 ? 14.696 4.112 17.967 1.00 93.62 87 ARG A O 1
ATOM 695 N N . THR A 1 88 ? 14.428 1.951 17.437 1.00 94.31 88 THR A N 1
ATOM 696 C CA . THR A 1 88 ? 14.226 1.513 18.829 1.00 94.31 88 THR A CA 1
ATOM 697 C C . THR A 1 88 ? 15.513 1.070 19.525 1.00 94.31 88 THR A C 1
ATOM 699 O O . THR A 1 88 ? 15.493 0.877 20.734 1.00 94.31 88 THR A O 1
ATOM 702 N N . TYR A 1 89 ? 16.632 0.914 18.803 1.00 93.00 89 TYR A N 1
ATOM 703 C CA . TYR A 1 89 ? 17.921 0.480 19.370 1.00 93.00 89 TYR A CA 1
ATOM 704 C C . TYR A 1 89 ? 17.755 -0.759 20.276 1.00 93.00 89 TYR A C 1
ATOM 706 O O . TYR A 1 89 ? 17.075 -1.717 19.898 1.00 93.00 89 TYR A O 1
ATOM 714 N N . ASP A 1 90 ? 18.339 -0.752 21.475 1.00 92.00 90 ASP A N 1
ATOM 715 C CA . ASP A 1 90 ? 18.193 -1.828 22.459 1.00 92.00 90 ASP A CA 1
ATOM 716 C C . ASP A 1 90 ? 16.991 -1.665 23.404 1.00 92.00 90 ASP A C 1
ATOM 718 O O . ASP A 1 90 ? 16.871 -2.422 24.365 1.00 92.00 90 ASP A O 1
ATOM 722 N N . ALA A 1 91 ? 16.089 -0.709 23.155 1.00 92.19 91 ALA A N 1
ATOM 723 C CA . ALA A 1 91 ? 14.887 -0.569 23.968 1.00 92.19 91 ALA A CA 1
ATOM 724 C C . ALA A 1 91 ? 14.041 -1.852 23.891 1.00 92.19 91 ALA A C 1
ATOM 726 O O . ALA A 1 91 ? 13.771 -2.384 22.807 1.00 92.19 91 ALA A O 1
ATOM 727 N N . ASP A 1 92 ? 13.634 -2.376 25.047 1.00 91.69 92 ASP A N 1
ATOM 728 C CA . ASP A 1 92 ? 12.748 -3.534 25.104 1.00 91.69 92 ASP A CA 1
ATOM 729 C C . ASP A 1 92 ? 11.279 -3.152 24.840 1.00 91.69 92 ASP A C 1
ATOM 731 O O . ASP A 1 92 ? 10.918 -1.981 24.745 1.00 91.69 92 ASP A O 1
ATOM 735 N N . GLU A 1 93 ? 10.410 -4.151 24.670 1.00 91.12 93 GLU A N 1
ATOM 736 C CA . GLU A 1 93 ? 8.992 -3.926 24.356 1.00 91.12 93 GLU A CA 1
ATOM 737 C C . GLU A 1 93 ? 8.285 -3.068 25.413 1.00 91.12 93 GLU A C 1
ATOM 739 O O . GLU A 1 93 ? 7.422 -2.263 25.068 1.00 91.12 93 GLU A O 1
ATOM 744 N N . ARG A 1 94 ? 8.675 -3.189 26.687 1.00 92.38 94 ARG A N 1
ATOM 745 C CA . ARG A 1 94 ? 8.073 -2.419 27.779 1.00 92.38 94 ARG A CA 1
ATOM 746 C C . ARG A 1 94 ? 8.477 -0.961 27.673 1.00 92.38 94 ARG A C 1
ATOM 748 O O . ARG A 1 94 ? 7.613 -0.100 27.756 1.00 92.38 94 ARG A O 1
ATOM 755 N N . GLN A 1 95 ? 9.763 -0.704 27.439 1.00 91.94 95 GLN A N 1
ATOM 756 C CA . GLN A 1 95 ? 10.304 0.642 27.258 1.00 91.94 95 GLN A CA 1
ATOM 757 C C . GLN A 1 95 ? 9.674 1.326 26.039 1.00 91.94 95 GLN A C 1
ATOM 759 O O . GLN A 1 95 ? 9.183 2.443 26.154 1.00 91.94 95 GLN A O 1
ATOM 764 N N . VAL A 1 96 ? 9.586 0.633 24.897 1.00 92.00 96 VAL A N 1
ATOM 765 C CA . VAL A 1 96 ? 8.953 1.176 23.681 1.00 92.00 96 VAL A CA 1
ATOM 766 C C . VAL A 1 96 ? 7.486 1.537 23.924 1.00 92.00 96 VAL A C 1
ATOM 768 O O . VAL A 1 96 ? 7.056 2.638 23.582 1.00 92.00 96 VAL A O 1
ATOM 771 N N . LEU A 1 97 ? 6.710 0.630 24.527 1.00 91.00 97 LEU A N 1
ATOM 772 C CA . LEU A 1 97 ? 5.299 0.883 24.828 1.00 91.00 97 LEU A CA 1
ATOM 773 C C . LEU A 1 97 ? 5.121 2.003 25.853 1.00 91.00 97 LEU A C 1
ATOM 775 O O . LEU A 1 97 ? 4.203 2.806 25.710 1.00 91.00 97 LEU A O 1
ATOM 779 N N . TRP A 1 98 ? 5.985 2.056 26.865 1.00 91.12 98 TRP A N 1
ATOM 780 C CA . TRP A 1 98 ? 5.942 3.055 27.923 1.00 91.12 98 TRP A CA 1
ATOM 781 C C . TRP A 1 98 ? 6.134 4.470 27.384 1.00 91.12 98 TRP A C 1
ATOM 783 O O . TRP A 1 98 ? 5.286 5.320 27.641 1.00 91.12 98 TRP A O 1
ATOM 793 N N . GLU A 1 99 ? 7.179 4.714 26.588 1.00 88.44 99 GLU A N 1
ATOM 794 C CA . GLU A 1 99 ? 7.447 6.046 26.022 1.00 88.44 99 GLU A CA 1
ATOM 795 C C . GLU A 1 99 ? 6.286 6.551 25.159 1.00 88.44 99 GLU A C 1
ATOM 797 O O . GLU A 1 99 ? 5.871 7.699 25.262 1.00 88.44 99 GLU A O 1
ATOM 802 N N . ILE A 1 100 ? 5.688 5.679 24.348 1.00 88.12 100 ILE A N 1
ATOM 803 C CA . ILE A 1 100 ? 4.575 6.071 23.473 1.00 88.12 100 ILE A CA 1
ATOM 804 C C . ILE A 1 100 ? 3.294 6.294 24.281 1.00 88.12 100 ILE A C 1
ATOM 806 O O . ILE A 1 100 ? 2.515 7.208 23.998 1.00 88.12 100 ILE A O 1
ATOM 810 N N . ALA A 1 101 ? 3.047 5.449 25.283 1.00 88.94 101 ALA A N 1
ATOM 811 C CA . ALA A 1 101 ? 1.835 5.516 26.086 1.00 88.94 101 ALA A CA 1
ATOM 812 C C . ALA A 1 101 ? 1.766 6.788 26.942 1.00 88.94 101 ALA A C 1
ATOM 814 O O . ALA A 1 101 ? 0.661 7.284 27.172 1.00 88.94 101 ALA A O 1
ATOM 815 N N . GLN A 1 102 ? 2.911 7.333 27.367 1.00 87.56 102 GLN A N 1
ATOM 816 C CA . GLN A 1 102 ? 2.993 8.583 28.131 1.00 87.56 102 GLN A CA 1
ATOM 817 C C . GLN A 1 102 ? 2.377 9.777 27.389 1.00 87.56 102 GLN A C 1
ATOM 819 O O . GLN A 1 102 ? 1.722 10.607 28.016 1.00 87.56 102 GLN A O 1
ATOM 824 N N . ASP A 1 103 ? 2.513 9.839 26.063 1.00 85.75 103 ASP A N 1
ATOM 825 C CA . ASP A 1 103 ? 1.891 10.885 25.247 1.00 85.75 103 ASP A CA 1
ATOM 826 C C . ASP A 1 103 ? 0.496 10.487 24.728 1.00 85.75 103 ASP A C 1
ATOM 828 O O . ASP A 1 103 ? -0.388 11.337 24.577 1.00 85.75 103 ASP A O 1
ATOM 832 N N . LEU A 1 104 ? 0.257 9.194 24.476 1.00 86.12 104 LEU A N 1
ATOM 833 C CA . LEU A 1 104 ? -1.026 8.716 23.952 1.00 86.12 104 LEU A CA 1
ATOM 834 C C . LEU A 1 104 ? -2.151 8.758 24.998 1.00 86.12 104 LEU A C 1
ATOM 836 O O . LEU A 1 104 ? -3.276 9.143 24.676 1.00 86.12 104 LEU A O 1
ATOM 840 N N . ALA A 1 105 ? -1.869 8.391 26.250 1.00 89.81 105 ALA A N 1
ATOM 841 C CA . ALA A 1 105 ? -2.856 8.401 27.328 1.00 89.81 105 ALA A CA 1
ATOM 842 C C . ALA A 1 105 ? -3.500 9.788 27.549 1.00 89.81 105 ALA A C 1
ATOM 844 O O . ALA A 1 105 ? -4.734 9.878 27.521 1.00 89.81 105 ALA A O 1
ATOM 845 N N . PRO A 1 106 ? -2.737 10.892 27.692 1.00 88.88 106 PRO A N 1
ATOM 846 C CA . PRO A 1 106 ? -3.334 12.218 27.780 1.00 88.88 106 PRO A CA 1
ATOM 847 C C . PRO A 1 106 ? -4.027 12.631 26.473 1.00 88.88 106 PRO A C 1
ATOM 849 O O . PRO A 1 106 ? -5.034 13.340 26.534 1.00 88.88 106 PRO A O 1
ATOM 852 N N . ALA A 1 107 ? -3.568 12.184 25.296 1.00 85.69 107 ALA A N 1
ATOM 853 C CA . ALA A 1 107 ? -4.237 12.500 24.027 1.00 85.69 107 ALA A CA 1
ATOM 854 C C . ALA A 1 107 ? -5.642 11.882 23.945 1.00 85.69 107 ALA A C 1
ATOM 856 O O . ALA A 1 107 ? -6.613 12.538 23.544 1.00 85.69 107 ALA A O 1
ATOM 857 N N . MET A 1 108 ? -5.778 10.640 24.413 1.00 85.44 108 MET A N 1
ATOM 858 C CA . MET A 1 108 ? -7.072 9.977 24.563 1.00 85.44 108 MET A CA 1
ATOM 859 C C . MET A 1 108 ? -7.946 10.681 25.608 1.00 85.44 108 MET A C 1
ATOM 861 O O . MET A 1 108 ? -9.127 10.906 25.349 1.00 85.44 108 MET A O 1
ATOM 865 N N . GLY A 1 109 ? -7.367 11.092 26.744 1.00 88.50 109 GLY A N 1
ATOM 866 C CA . GLY A 1 109 ? -8.077 11.833 27.793 1.00 88.50 109 GLY A CA 1
ATOM 867 C C . GLY A 1 109 ? -8.678 13.140 27.282 1.00 88.50 109 GLY A C 1
ATOM 868 O O . GLY A 1 109 ? -9.848 13.431 27.531 1.00 88.50 109 GLY A O 1
ATOM 869 N N . ARG A 1 110 ? -7.917 13.886 26.476 1.00 86.81 110 ARG A N 1
ATOM 870 C CA . ARG A 1 110 ? -8.385 15.119 25.837 1.00 86.81 110 ARG A CA 1
ATOM 871 C C . ARG A 1 110 ? -9.472 14.872 24.798 1.00 86.81 110 ARG A C 1
ATOM 873 O O . ARG A 1 110 ? -10.458 15.602 24.758 1.00 86.81 110 ARG A O 1
ATOM 880 N N . THR A 1 111 ? -9.310 13.844 23.969 1.00 82.31 111 THR A N 1
ATOM 881 C CA . THR A 1 111 ? -10.319 13.471 22.963 1.00 82.31 111 THR A CA 1
ATOM 882 C C . THR A 1 111 ? -11.651 13.131 23.630 1.00 82.31 111 THR A C 1
ATOM 884 O O . THR A 1 111 ? -12.690 13.652 23.235 1.00 82.31 111 THR A O 1
ATOM 887 N N . TYR A 1 112 ? -11.612 12.328 24.695 1.00 82.38 112 TYR A N 1
ATOM 888 C CA . TYR A 1 112 ? -12.803 11.990 25.468 1.00 82.38 112 TYR A CA 1
ATOM 889 C C . TYR A 1 112 ? -13.396 13.215 26.184 1.00 82.38 112 TYR A C 1
ATOM 891 O O . TYR A 1 112 ? -14.609 13.392 26.198 1.00 82.38 112 TYR A O 1
ATOM 899 N N . GLY A 1 113 ? -12.551 14.110 26.709 1.00 83.69 113 GLY A N 1
ATOM 900 C CA . GLY A 1 113 ? -12.982 15.376 27.310 1.00 83.69 113 GLY A CA 1
ATOM 901 C C . GLY A 1 113 ? -13.781 16.257 26.352 1.00 83.69 113 GLY A C 1
ATOM 902 O O . GLY A 1 113 ? -14.816 16.787 26.742 1.00 83.69 113 GLY A O 1
ATOM 903 N N . PHE A 1 114 ? -13.358 16.360 25.088 1.00 80.50 114 PHE A N 1
ATOM 904 C CA . PHE A 1 114 ? -14.121 17.082 24.065 1.00 80.50 114 PHE A CA 1
ATOM 905 C C . PHE A 1 114 ? -15.490 16.466 23.813 1.00 80.50 114 PHE A C 1
ATOM 907 O O . PHE A 1 114 ? -16.472 17.188 23.694 1.00 80.50 114 PHE A O 1
ATOM 914 N N . TRP A 1 115 ? -15.569 15.140 23.755 1.00 77.12 115 TRP A N 1
ATOM 915 C CA . TRP A 1 115 ? -16.847 14.460 23.580 1.00 77.12 115 TRP A CA 1
ATOM 916 C C . TRP A 1 115 ? -17.800 14.708 24.762 1.00 77.12 115 TRP A C 1
ATOM 918 O O . TRP A 1 115 ? -19.005 14.807 24.551 1.00 77.12 115 TRP A O 1
ATOM 928 N N . SER A 1 116 ? -17.277 14.869 25.982 1.00 77.38 116 SER A N 1
ATOM 929 C CA . SER A 1 116 ? -18.076 15.160 27.183 1.00 77.38 116 SER A CA 1
ATOM 930 C C . SER A 1 116 ? -18.545 16.617 27.308 1.00 77.38 116 SER A C 1
ATOM 932 O O . SER A 1 116 ? -19.422 16.904 28.122 1.00 77.38 116 SER A O 1
ATOM 934 N N . LEU A 1 117 ? -17.967 17.551 26.544 1.00 75.94 117 LEU A N 1
ATOM 935 C CA . LEU A 1 117 ? -18.254 18.988 26.641 1.00 75.94 117 LEU A CA 1
ATOM 936 C C . LEU A 1 117 ? -19.608 19.394 26.020 1.00 75.94 117 LEU A C 1
ATOM 938 O O . LEU A 1 117 ? -20.238 20.343 26.498 1.00 75.94 117 LEU A O 1
ATOM 942 N N . ASP A 1 118 ? -20.066 18.679 24.987 1.00 61.84 118 ASP A N 1
ATOM 943 C CA . ASP A 1 118 ? -21.333 18.960 24.293 1.00 61.84 118 ASP A CA 1
ATOM 944 C C . ASP A 1 118 ? -22.535 18.262 24.956 1.00 61.84 118 ASP A C 1
ATOM 946 O O . ASP A 1 118 ? -23.616 18.844 25.073 1.00 61.84 118 ASP A O 1
ATOM 950 N N . GLN A 1 119 ? -22.358 17.019 25.420 1.00 59.44 119 GLN A N 1
ATOM 951 C CA . GLN A 1 119 ? -23.337 16.239 26.186 1.00 59.44 119 GLN A CA 1
ATOM 952 C C . GLN A 1 119 ? -22.608 15.238 27.094 1.00 59.44 119 GLN A C 1
ATOM 954 O O . GLN A 1 119 ? -21.584 14.685 26.703 1.00 59.44 119 GLN A O 1
ATOM 959 N N . SER A 1 120 ? -23.167 14.916 28.271 1.00 54.88 120 SER A N 1
ATOM 960 C CA . SER A 1 120 ? -22.667 13.765 29.041 1.00 54.88 120 SER A CA 1
ATOM 961 C C . SER A 1 120 ? -22.900 12.489 28.227 1.00 54.88 120 SER A C 1
ATOM 963 O O . SER A 1 120 ? -24.048 12.072 28.013 1.00 54.88 120 SER A O 1
ATOM 965 N N . LEU A 1 121 ? -21.792 11.893 27.772 1.00 54.38 121 LEU A N 1
ATOM 966 C CA . LEU A 1 121 ? -21.741 10.707 26.909 1.00 54.38 121 LEU A CA 1
ATOM 967 C C . LEU A 1 121 ? -22.389 9.480 27.556 1.00 54.38 121 LEU A C 1
ATOM 969 O O . LEU A 1 121 ? -22.721 8.514 26.870 1.00 54.38 121 LEU A O 1
ATOM 973 N N . THR A 1 122 ? -22.594 9.518 28.874 1.00 52.81 122 THR A N 1
ATOM 974 C CA . THR A 1 122 ? -23.197 8.435 29.644 1.00 52.81 122 THR A CA 1
ATOM 975 C C . THR A 1 122 ? -24.160 8.977 30.704 1.00 52.81 122 THR A C 1
ATOM 977 O O . THR A 1 122 ? -23.709 9.444 31.750 1.00 52.81 122 THR A O 1
ATOM 980 N N . PRO A 1 123 ? -25.492 8.911 30.506 1.00 45.56 123 PRO A N 1
ATOM 981 C CA . PRO A 1 123 ? -26.431 9.241 31.575 1.00 45.56 123 PRO A CA 1
ATOM 982 C C . PRO A 1 123 ? -26.255 8.332 32.793 1.00 45.56 123 PRO A C 1
ATOM 984 O O . PRO A 1 123 ? -26.531 7.141 32.706 1.00 45.56 123 PRO A O 1
ATOM 987 N N . GLN A 1 124 ? -25.862 8.919 33.927 1.00 55.06 124 GLN A N 1
ATOM 988 C CA . GLN A 1 124 ? -25.978 8.349 35.282 1.00 55.06 124 GLN A CA 1
ATOM 989 C C . GLN A 1 124 ? -25.374 6.942 35.467 1.00 55.06 124 GLN A C 1
ATOM 991 O O . GLN A 1 124 ? -25.817 6.176 36.321 1.00 55.06 124 GLN A O 1
ATOM 996 N N . LEU A 1 125 ? -24.324 6.618 34.706 1.00 63.94 125 LEU A N 1
ATOM 997 C CA . LEU A 1 125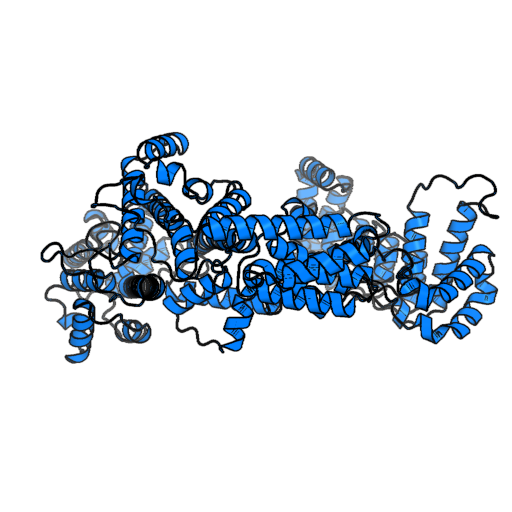 ? -23.431 5.512 35.045 1.00 63.94 125 LEU A CA 1
ATOM 998 C C . LEU A 1 125 ? -22.671 5.842 36.346 1.00 63.94 125 LEU A C 1
ATOM 1000 O O . LEU A 1 125 ? -22.501 7.016 36.697 1.00 63.94 125 LEU A O 1
ATOM 1004 N N . PRO A 1 126 ? -22.237 4.827 37.107 1.00 52.00 126 PRO A N 1
ATOM 1005 C CA . PRO A 1 126 ? -21.688 5.041 38.439 1.00 52.00 126 PRO A CA 1
ATOM 1006 C C . PRO A 1 126 ? -20.408 5.882 38.387 1.00 52.00 126 PRO A C 1
ATOM 1008 O O . PRO A 1 126 ? -19.434 5.509 37.732 1.00 52.00 126 PRO A O 1
ATOM 1011 N N . ASN A 1 127 ? -20.390 6.955 39.190 1.00 55.03 127 ASN A N 1
ATOM 1012 C CA . ASN A 1 127 ? -19.254 7.858 39.447 1.00 55.03 127 ASN A CA 1
ATOM 1013 C C . ASN A 1 127 ? -18.872 8.848 38.324 1.00 55.03 127 ASN A C 1
ATOM 1015 O O . ASN A 1 127 ? -17.735 9.318 38.296 1.00 55.03 127 ASN A O 1
ATOM 1019 N N . GLY A 1 128 ? -19.800 9.210 37.431 1.00 62.44 128 GLY A N 1
ATOM 1020 C CA . GLY A 1 128 ? -19.571 10.225 36.387 1.00 62.44 128 GLY A CA 1
ATOM 1021 C C . GLY A 1 128 ? -18.985 9.663 35.083 1.00 62.44 128 GLY A C 1
ATOM 1022 O O . GLY A 1 128 ? -19.030 8.457 34.846 1.00 62.44 128 GLY A O 1
ATOM 1023 N N . ASP A 1 129 ? -18.442 10.533 34.221 1.00 65.00 129 ASP A N 1
ATOM 1024 C CA . ASP A 1 129 ? -18.103 10.228 32.814 1.00 65.00 129 ASP A CA 1
ATOM 1025 C C . ASP A 1 129 ? -16.991 9.166 32.597 1.00 65.00 129 ASP A C 1
ATOM 1027 O O . ASP A 1 129 ? -16.693 8.851 31.448 1.00 65.00 129 ASP A O 1
ATOM 1031 N N . LEU A 1 130 ? -16.379 8.586 33.647 1.00 83.25 130 LEU A N 1
ATOM 1032 C CA . LEU A 1 130 ? -15.182 7.714 33.569 1.00 83.25 130 LEU A CA 1
ATOM 1033 C C . LEU A 1 130 ? -15.327 6.326 34.238 1.00 83.25 130 LEU A C 1
ATOM 1035 O O . LEU A 1 130 ? -14.337 5.724 34.655 1.00 83.25 130 LEU A O 1
ATOM 1039 N N . TRP A 1 131 ? -16.547 5.787 34.328 1.00 83.56 131 TRP A N 1
ATOM 1040 C CA . TRP A 1 131 ? -16.871 4.470 34.924 1.00 83.56 131 TRP A CA 1
ATOM 1041 C C . TRP A 1 131 ? -16.053 3.277 34.385 1.00 83.56 131 TRP A C 1
ATOM 1043 O O . TRP A 1 131 ? -15.982 2.221 35.013 1.00 83.56 131 TRP A O 1
ATOM 1053 N N . PHE A 1 132 ? -15.463 3.431 33.203 1.00 85.50 132 PHE A N 1
ATOM 1054 C CA . PHE A 1 132 ? -14.729 2.403 32.479 1.00 85.50 132 PHE A CA 1
ATOM 1055 C C . PHE A 1 132 ? -13.233 2.329 32.831 1.00 85.50 132 PHE A C 1
ATOM 1057 O O . PHE A 1 132 ? -12.516 1.503 32.264 1.00 85.50 132 PHE A O 1
ATOM 1064 N N . LEU A 1 133 ? -12.750 3.181 33.743 1.00 90.19 133 LEU A N 1
ATOM 1065 C CA . LEU A 1 133 ? -11.364 3.192 34.214 1.00 90.19 133 LEU A CA 1
ATOM 1066 C C . LEU A 1 133 ? -11.239 2.577 35.619 1.00 90.19 133 LEU A C 1
ATOM 1068 O O . LEU A 1 133 ? -12.110 2.794 36.464 1.00 90.19 133 LEU A O 1
ATOM 1072 N N . PRO A 1 134 ? -10.132 1.869 35.914 1.00 90.75 134 PRO A N 1
ATOM 1073 C CA . PRO A 1 134 ? -9.780 1.483 37.276 1.00 90.75 134 PRO A CA 1
ATOM 1074 C C . PRO A 1 134 ? -9.657 2.682 38.227 1.00 90.75 134 PRO A C 1
ATOM 1076 O O . PRO A 1 134 ? -9.221 3.781 37.851 1.00 90.75 134 PRO A O 1
ATOM 1079 N N . ARG A 1 135 ? -10.008 2.454 39.494 1.00 86.50 135 ARG A N 1
ATOM 1080 C CA . ARG A 1 135 ? -9.921 3.461 40.558 1.00 86.50 135 ARG A CA 1
ATOM 1081 C C . ARG A 1 135 ? -9.646 2.835 41.915 1.00 86.50 135 ARG A C 1
ATOM 1083 O O . ARG A 1 135 ? -10.036 1.700 42.169 1.00 86.50 135 ARG A O 1
ATOM 1090 N N . THR A 1 136 ? -9.024 3.593 42.804 1.00 85.25 136 THR A N 1
ATOM 1091 C CA . THR A 1 136 ? -8.883 3.197 44.205 1.00 85.25 136 THR A CA 1
ATOM 1092 C C . THR A 1 136 ? -10.239 3.267 44.910 1.00 85.25 136 THR A C 1
ATOM 1094 O O . THR A 1 136 ? -11.070 4.131 44.625 1.00 85.25 136 THR A O 1
ATOM 1097 N N . CYS A 1 137 ? -10.501 2.316 45.805 1.00 82.81 137 CYS A N 1
ATOM 1098 C CA . CYS A 1 137 ? -11.720 2.304 46.604 1.00 82.81 137 CYS A CA 1
ATOM 1099 C C . CYS A 1 137 ? -11.689 3.443 47.633 1.00 82.81 137 CYS A C 1
ATOM 1101 O O . CYS A 1 137 ? -10.720 3.588 48.376 1.00 82.81 137 CYS A O 1
ATOM 1103 N N . GLU A 1 138 ? -12.777 4.212 47.723 1.00 77.56 138 GLU A N 1
ATOM 1104 C CA . GLU A 1 138 ? -12.899 5.348 48.651 1.00 77.56 138 GLU A CA 1
ATOM 1105 C C . GLU A 1 138 ? -12.779 4.924 50.122 1.00 77.56 138 GLU A C 1
ATOM 1107 O O . GLU A 1 138 ? -12.191 5.633 50.934 1.00 77.56 138 GLU A O 1
ATOM 1112 N N . VAL A 1 139 ? -13.307 3.743 50.461 1.00 82.12 139 VAL A N 1
ATOM 1113 C CA . VAL A 1 139 ? -13.311 3.208 51.834 1.00 82.12 139 VAL A CA 1
ATOM 1114 C C . VAL A 1 139 ? -11.999 2.499 52.171 1.00 82.12 139 VAL A C 1
ATOM 1116 O O . VAL A 1 139 ? -11.567 2.500 53.320 1.00 82.12 139 VAL A O 1
ATOM 1119 N N . ASN A 1 140 ? -11.360 1.877 51.178 1.00 84.19 140 ASN A N 1
ATOM 1120 C CA . ASN A 1 140 ? -10.092 1.178 51.350 1.00 84.19 140 ASN A CA 1
ATOM 1121 C C . ASN A 1 140 ? -9.129 1.539 50.209 1.00 84.19 140 ASN A C 1
ATOM 1123 O O . ASN A 1 140 ? -9.131 0.859 49.182 1.00 84.19 140 ASN A O 1
ATOM 1127 N N . PRO A 1 141 ? -8.263 2.549 50.397 1.00 81.56 141 PRO A N 1
ATOM 1128 C CA . PRO A 1 141 ? -7.299 2.965 49.380 1.00 81.56 141 PRO A CA 1
ATOM 1129 C C . PRO A 1 141 ? -6.328 1.862 48.931 1.00 81.56 141 PRO A C 1
ATOM 1131 O O . PRO A 1 141 ? -5.734 1.990 47.868 1.00 81.56 141 PRO A O 1
ATOM 1134 N N . GLN A 1 142 ? -6.193 0.775 49.705 1.00 84.00 142 GLN A N 1
ATOM 1135 C CA . GLN A 1 142 ? -5.393 -0.412 49.370 1.00 84.00 142 GLN A CA 1
ATOM 1136 C C . GLN A 1 142 ? -6.138 -1.414 48.471 1.00 84.00 142 GLN A C 1
ATOM 1138 O O . GLN A 1 142 ? -5.708 -2.554 48.315 1.00 84.00 142 GLN A O 1
ATOM 1143 N N . ARG A 1 143 ? -7.282 -1.031 47.899 1.00 88.31 143 ARG A N 1
ATOM 1144 C CA . ARG A 1 143 ? -8.058 -1.882 46.997 1.00 88.31 143 ARG A CA 1
ATOM 1145 C C . ARG A 1 143 ? -8.341 -1.161 45.689 1.00 88.31 143 ARG A C 1
ATOM 1147 O O . ARG A 1 143 ? -8.935 -0.080 45.692 1.00 88.31 143 ARG A O 1
ATOM 1154 N N . LEU A 1 144 ? -7.994 -1.807 44.580 1.00 90.31 144 LEU A N 1
ATOM 1155 C CA . LEU A 1 144 ? -8.348 -1.359 43.241 1.00 90.31 144 LEU A CA 1
ATOM 1156 C C . LEU A 1 144 ? -9.731 -1.898 42.841 1.00 90.31 144 LEU A C 1
ATOM 1158 O O . LEU A 1 144 ? -10.012 -3.089 42.966 1.00 90.31 144 LEU A O 1
ATOM 1162 N N . VAL A 1 145 ? -10.599 -1.010 42.364 1.00 90.31 145 VAL A N 1
ATOM 1163 C CA . VAL A 1 145 ? -11.928 -1.322 41.829 1.00 90.31 145 VAL A CA 1
ATOM 1164 C C . VAL A 1 145 ? -11.851 -1.277 40.308 1.00 90.31 145 VAL A C 1
ATOM 1166 O O . VAL A 1 145 ? -11.462 -0.260 39.727 1.00 90.31 145 VAL A O 1
ATOM 1169 N N . LEU A 1 146 ? -12.222 -2.382 39.664 1.00 91.00 146 LEU A N 1
ATOM 1170 C CA . LEU A 1 146 ? -12.132 -2.547 38.213 1.00 91.00 146 LEU A CA 1
ATOM 1171 C C . LEU A 1 146 ? -13.444 -2.162 37.490 1.00 91.00 146 LEU A C 1
ATOM 1173 O O . LEU A 1 146 ? -14.503 -2.072 38.127 1.00 91.00 146 LEU A O 1
ATOM 1177 N N . PRO A 1 147 ? -13.410 -1.935 36.160 1.00 90.94 147 PRO A N 1
ATOM 1178 C CA . PRO A 1 147 ? -14.581 -1.498 35.394 1.00 90.94 147 PRO A CA 1
ATOM 1179 C C . PRO A 1 147 ? -15.793 -2.434 35.489 1.00 90.94 147 PRO A C 1
ATOM 1181 O O . PRO A 1 147 ? -16.920 -1.961 35.651 1.00 90.94 147 PRO A O 1
ATOM 1184 N N . VAL A 1 148 ? -15.595 -3.759 35.434 1.00 91.56 148 VAL A N 1
ATOM 1185 C CA . VAL A 1 148 ? -16.714 -4.713 35.519 1.00 91.56 148 VAL A CA 1
ATOM 1186 C C . VAL A 1 148 ? -17.337 -4.701 36.909 1.00 91.56 148 VAL A C 1
ATOM 1188 O O . VAL A 1 148 ? -18.560 -4.708 37.018 1.00 91.56 148 VAL A O 1
ATOM 1191 N N . GLU A 1 149 ? -16.525 -4.635 37.968 1.00 90.50 149 GLU A N 1
ATOM 1192 C CA . GLU A 1 149 ? -17.022 -4.508 39.344 1.00 90.50 149 GLU A CA 1
ATOM 1193 C C . GLU A 1 149 ? -17.846 -3.226 39.513 1.00 90.50 149 GLU A C 1
ATOM 1195 O O . GLU A 1 149 ? -18.922 -3.252 40.117 1.00 90.50 149 GLU A O 1
ATOM 1200 N N . THR A 1 150 ? -17.362 -2.115 38.955 1.00 88.06 150 THR A N 1
ATOM 1201 C CA . THR A 1 150 ? -18.037 -0.815 39.019 1.00 88.06 150 THR A CA 1
ATOM 1202 C C . THR A 1 150 ? -19.415 -0.895 38.362 1.00 88.06 150 THR A C 1
ATOM 1204 O O . THR A 1 150 ? -20.418 -0.535 38.984 1.00 88.06 150 THR A O 1
ATOM 1207 N N . LEU A 1 151 ? -19.483 -1.442 37.144 1.00 85.75 151 LEU A N 1
ATOM 1208 C CA . LEU A 1 151 ? -20.734 -1.603 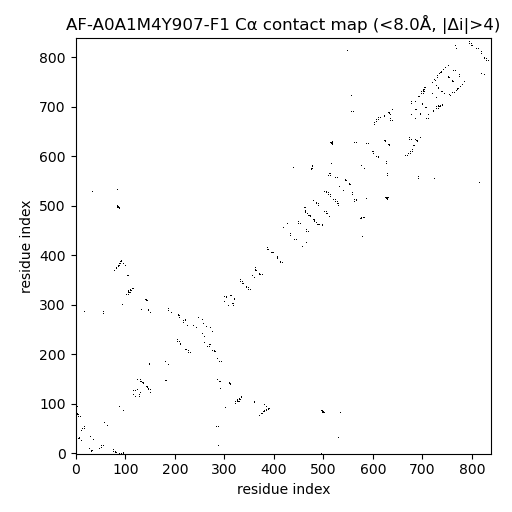36.408 1.00 85.75 151 LEU A CA 1
ATOM 1209 C C . LEU A 1 151 ? -21.680 -2.611 37.080 1.00 85.75 151 LEU A C 1
ATOM 1211 O O . LEU A 1 151 ? -22.874 -2.348 37.195 1.00 85.75 151 LEU A O 1
ATOM 1215 N N . ALA A 1 152 ? -21.162 -3.741 37.570 1.00 85.25 152 ALA A N 1
ATOM 1216 C CA . ALA A 1 152 ? -21.951 -4.760 38.260 1.00 85.25 152 ALA A CA 1
ATOM 1217 C C . ALA A 1 152 ? -22.549 -4.245 39.574 1.00 85.25 152 ALA A C 1
ATOM 1219 O O . ALA A 1 152 ? -23.708 -4.524 39.883 1.00 85.25 152 ALA A O 1
ATOM 1220 N N . THR A 1 153 ? -21.772 -3.477 40.342 1.00 84.25 153 THR A N 1
ATOM 1221 C CA . THR A 1 153 ? -22.223 -2.882 41.605 1.00 84.25 153 THR A CA 1
ATOM 1222 C C . THR A 1 153 ? -23.350 -1.889 41.373 1.00 84.25 153 THR A C 1
ATOM 1224 O O . THR A 1 153 ? -24.359 -1.947 42.073 1.00 84.25 153 THR A O 1
ATOM 1227 N N . TRP A 1 154 ? -23.202 -1.025 40.370 1.00 82.56 154 TRP A N 1
ATOM 1228 C CA . TRP A 1 154 ? -24.248 -0.090 39.971 1.00 82.56 154 TRP A CA 1
ATOM 1229 C C . TRP A 1 154 ? -25.500 -0.792 39.480 1.00 82.56 154 TRP A C 1
ATOM 1231 O O . TRP A 1 154 ? -26.575 -0.528 40.002 1.00 82.56 154 TRP A O 1
ATOM 1241 N N . TRP A 1 155 ? -25.355 -1.737 38.550 1.00 76.56 155 TRP A N 1
ATOM 1242 C CA . TRP A 1 155 ? -26.497 -2.437 37.977 1.00 76.56 155 TRP A CA 1
ATOM 1243 C C . TRP A 1 155 ? -27.319 -3.141 39.060 1.00 76.56 155 TRP A C 1
ATOM 1245 O O . TRP A 1 155 ? -28.535 -3.014 39.086 1.00 76.56 155 TRP A O 1
ATOM 1255 N N . LEU A 1 156 ? -26.674 -3.807 40.025 1.00 73.44 156 LEU A N 1
ATOM 1256 C CA . LEU A 1 156 ? -27.386 -4.394 41.169 1.00 73.44 156 LEU A CA 1
ATOM 1257 C C . LEU A 1 156 ? -28.095 -3.361 42.046 1.00 73.44 156 LEU A C 1
ATOM 1259 O O . LEU A 1 156 ? -29.160 -3.668 42.579 1.00 73.44 156 LEU A O 1
ATOM 1263 N N . GLY A 1 157 ? -27.500 -2.181 42.222 1.00 70.75 157 GLY A N 1
ATOM 1264 C CA . GLY A 1 157 ? -28.133 -1.063 42.918 1.00 70.75 157 GLY A CA 1
ATOM 1265 C C . GLY A 1 157 ? -29.415 -0.621 42.215 1.00 70.75 157 GLY A C 1
ATOM 1266 O O . GLY A 1 157 ? -30.452 -0.520 42.865 1.00 70.75 157 GLY A O 1
ATOM 1267 N N . GLU A 1 158 ? -29.362 -0.472 40.889 1.00 67.44 158 GLU A N 1
ATOM 1268 C CA . GLU A 1 158 ? -30.518 -0.132 40.048 1.00 67.44 158 GLU A CA 1
ATOM 1269 C C . GLU A 1 158 ? -31.614 -1.211 40.085 1.00 67.44 158 GLU A C 1
ATOM 1271 O O . GLU A 1 158 ? -32.804 -0.897 40.057 1.00 67.44 158 GLU A O 1
ATOM 1276 N N . LEU A 1 159 ? -31.242 -2.493 40.189 1.00 62.84 159 LEU A N 1
ATOM 1277 C CA . LEU A 1 159 ? -32.207 -3.595 40.281 1.00 62.84 159 LEU A CA 1
ATOM 1278 C C . LEU A 1 159 ? -32.953 -3.655 41.629 1.00 62.84 159 LEU A C 1
ATOM 1280 O O . LEU A 1 159 ? -34.071 -4.177 41.686 1.00 62.84 159 LEU A O 1
ATOM 1284 N N . GLY A 1 160 ? -32.362 -3.153 42.718 1.00 63.84 160 GLY A N 1
ATOM 1285 C CA . GLY A 1 160 ? -32.980 -3.129 44.049 1.00 63.84 160 GLY A CA 1
ATOM 1286 C C . GLY A 1 160 ? -33.521 -4.496 44.505 1.00 63.84 160 GLY A C 1
ATOM 1287 O O . GLY A 1 160 ? -32.828 -5.513 44.438 1.00 63.84 160 GLY A O 1
ATOM 1288 N N . THR A 1 161 ? -34.780 -4.533 44.963 1.00 53.97 161 THR A N 1
ATOM 1289 C CA . THR A 1 161 ? -35.492 -5.757 45.396 1.00 53.97 161 THR A CA 1
ATOM 1290 C C . THR A 1 161 ? -36.055 -6.598 44.241 1.00 53.97 161 THR A C 1
ATOM 1292 O O . THR A 1 161 ? -36.571 -7.689 44.476 1.00 53.97 161 THR A O 1
ATOM 1295 N N . LYS A 1 162 ? -35.945 -6.141 42.983 1.00 52.94 162 LYS A N 1
ATOM 1296 C CA . LYS A 1 162 ? -36.552 -6.778 41.795 1.00 52.94 162 LYS A CA 1
ATOM 1297 C C . LYS A 1 162 ? -35.697 -7.904 41.185 1.00 52.94 162 LYS A C 1
ATOM 1299 O O . LYS A 1 162 ? -36.002 -8.404 40.107 1.00 52.94 162 LYS A O 1
ATOM 1304 N N . GLN A 1 163 ? -34.646 -8.353 41.878 1.00 54.47 163 GLN A N 1
ATOM 1305 C CA . GLN A 1 163 ? -33.728 -9.402 41.399 1.00 54.47 163 GLN A CA 1
ATOM 1306 C C . GLN A 1 163 ? -34.454 -10.710 41.029 1.00 54.47 163 GLN A C 1
ATOM 1308 O O . GLN A 1 163 ? -34.125 -11.333 40.022 1.00 54.47 163 GLN A O 1
ATOM 1313 N N . GLY A 1 164 ? -35.485 -11.086 41.796 1.00 48.75 164 GLY A N 1
ATOM 1314 C CA . GLY A 1 164 ? -36.277 -12.297 41.557 1.00 48.75 164 GLY A CA 1
ATOM 1315 C C . GLY A 1 164 ? -37.236 -12.227 40.362 1.00 48.75 164 GLY A C 1
ATOM 1316 O O . GLY A 1 164 ? -37.666 -13.272 39.887 1.00 48.75 164 GLY A O 1
ATOM 1317 N N . SER A 1 165 ? -37.559 -11.032 39.845 1.00 48.47 165 SER A N 1
ATOM 1318 C CA . SER A 1 165 ? -38.463 -10.888 38.689 1.00 48.47 165 SER A CA 1
ATOM 1319 C C . SER A 1 165 ? -37.729 -10.912 37.348 1.00 48.47 165 SER A C 1
ATOM 1321 O O . SER A 1 165 ? -38.321 -11.267 36.335 1.00 48.47 165 SER A O 1
ATOM 1323 N N . ILE A 1 166 ? -36.450 -10.524 37.327 1.00 48.50 166 ILE A N 1
ATOM 1324 C CA . ILE A 1 166 ? -35.617 -10.476 36.111 1.00 48.50 166 ILE A CA 1
ATOM 1325 C C . ILE A 1 166 ? -34.977 -11.832 35.832 1.00 48.50 166 ILE A C 1
ATOM 1327 O O . ILE A 1 166 ? -34.787 -12.208 34.675 1.00 48.50 166 ILE A O 1
ATOM 1331 N N . TRP A 1 167 ? -34.711 -12.598 36.888 1.00 53.81 167 TRP A N 1
ATOM 1332 C CA . TRP A 1 167 ? -34.284 -13.981 36.774 1.00 53.81 167 TRP A CA 1
ATOM 1333 C C . TRP A 1 167 ? -35.310 -14.954 37.380 1.00 53.81 167 TRP A C 1
ATOM 1335 O O . TRP A 1 167 ? -35.002 -15.657 38.345 1.00 53.81 167 TRP A O 1
ATOM 1345 N N . PRO A 1 168 ? -36.518 -15.054 36.793 1.00 46.94 168 PRO A N 1
ATOM 1346 C CA . PRO A 1 168 ? -37.628 -15.833 37.352 1.00 46.94 168 PRO A CA 1
ATOM 1347 C C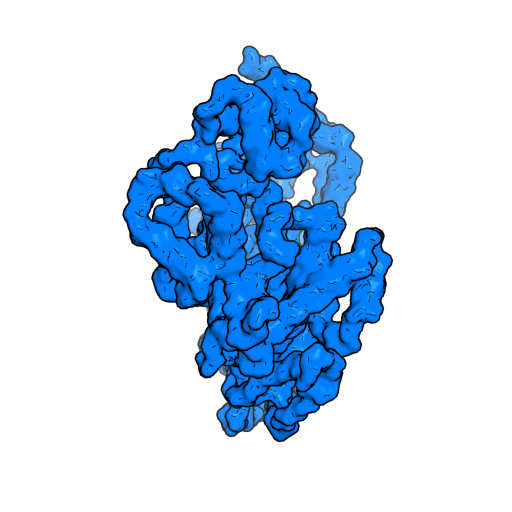 . PRO A 1 168 ? -37.333 -17.340 37.449 1.00 46.94 168 PRO A C 1
ATOM 1349 O O . PRO A 1 168 ? -38.019 -18.069 38.164 1.00 46.94 168 PRO A O 1
ATOM 1352 N N . HIS A 1 169 ? -36.290 -17.811 36.754 1.00 48.16 169 HIS A N 1
ATOM 1353 C CA . HIS A 1 169 ? -35.823 -19.197 36.766 1.00 48.16 169 HIS A CA 1
ATOM 1354 C C . HIS A 1 169 ? -34.328 -19.342 37.094 1.00 48.16 169 HIS A C 1
ATOM 1356 O O . HIS A 1 169 ? -33.779 -20.430 36.914 1.00 48.16 169 HIS A O 1
ATOM 1362 N N . SER A 1 170 ? -33.630 -18.291 37.559 1.00 47.62 170 SER A N 1
ATOM 1363 C CA . SER A 1 170 ? -32.217 -18.474 37.911 1.00 47.62 170 SER A CA 1
ATOM 1364 C C . SER A 1 170 ? -32.066 -19.170 39.254 1.00 47.62 170 SER A C 1
ATOM 1366 O O . SER A 1 170 ? -32.160 -18.563 40.317 1.00 47.62 170 SER A O 1
ATOM 1368 N N . THR A 1 171 ? -31.732 -20.447 39.162 1.00 53.94 171 THR A N 1
ATOM 1369 C CA . THR A 1 171 ? -30.794 -21.146 40.041 1.00 53.94 171 THR A CA 1
ATOM 1370 C C . THR A 1 171 ? -29.753 -20.199 40.658 1.00 53.94 171 THR A C 1
ATOM 1372 O O . THR A 1 171 ? -29.170 -19.393 39.921 1.00 53.94 171 THR A O 1
ATOM 1375 N N . ASP A 1 172 ? -29.468 -20.366 41.957 1.00 61.91 172 ASP A N 1
ATOM 1376 C CA . ASP A 1 172 ? -28.399 -19.715 42.749 1.00 61.91 172 ASP A CA 1
ATOM 1377 C C . ASP A 1 172 ? -27.102 -19.423 41.965 1.00 61.91 172 ASP A C 1
ATOM 1379 O O . ASP A 1 172 ? -26.397 -18.451 42.226 1.00 61.91 172 ASP A O 1
ATOM 1383 N N . ASP A 1 173 ? -26.797 -20.248 40.966 1.00 68.19 173 ASP A N 1
ATOM 1384 C CA . ASP A 1 173 ? -25.662 -20.146 40.060 1.00 68.19 173 ASP A CA 1
ATOM 1385 C C . ASP A 1 173 ? -25.531 -18.812 39.298 1.00 68.19 173 ASP A C 1
ATOM 1387 O O . ASP A 1 173 ? -24.426 -18.270 39.279 1.00 68.19 173 ASP A O 1
ATOM 1391 N N . ARG A 1 174 ? -26.589 -18.235 38.690 1.00 69.62 174 ARG A N 1
ATOM 1392 C CA . ARG A 1 174 ? -26.438 -16.962 37.930 1.00 69.62 174 ARG A CA 1
ATOM 1393 C C . ARG A 1 174 ? -26.169 -15.789 38.872 1.00 69.62 174 ARG A C 1
ATOM 1395 O O . ARG A 1 174 ? -25.273 -14.988 38.603 1.00 69.62 174 ARG A O 1
ATOM 1402 N N . LEU A 1 175 ? -26.884 -15.725 39.999 1.00 72.06 175 LEU A N 1
ATOM 1403 C CA . LEU A 1 175 ? -26.658 -14.713 41.030 1.00 72.06 175 LEU A CA 1
ATOM 1404 C C . LEU A 1 175 ? -25.254 -14.857 41.625 1.00 72.06 175 LEU A C 1
ATOM 1406 O O . LEU A 1 175 ? -24.538 -13.868 41.732 1.00 72.06 175 LEU A O 1
ATOM 1410 N N . ARG A 1 176 ? -24.811 -16.084 41.923 1.00 76.88 176 ARG A N 1
ATOM 1411 C CA . ARG A 1 176 ? -23.441 -16.368 42.373 1.00 76.88 176 ARG A CA 1
ATOM 1412 C C . ARG A 1 176 ? -22.403 -15.916 41.346 1.00 76.88 176 ARG A C 1
ATOM 1414 O O . ARG A 1 176 ? -21.431 -15.264 41.717 1.00 76.88 176 ARG A O 1
ATOM 1421 N N . THR A 1 177 ? -22.608 -16.195 40.058 1.00 81.00 177 THR A N 1
ATOM 1422 C CA . THR A 1 177 ? -21.726 -15.719 38.980 1.00 81.00 177 THR A CA 1
ATOM 1423 C C . THR A 1 177 ? -21.685 -14.195 38.909 1.00 81.00 177 THR A C 1
ATOM 1425 O O . THR A 1 177 ? -20.603 -13.622 38.800 1.00 81.00 177 THR A O 1
ATOM 1428 N N . PHE A 1 178 ? -22.827 -13.522 39.028 1.00 80.62 178 PHE A N 1
ATOM 1429 C CA . PHE A 1 178 ? -22.885 -12.063 39.007 1.00 80.62 178 PHE A CA 1
ATOM 1430 C C . PHE A 1 178 ? -22.249 -11.436 40.264 1.00 80.62 178 PHE A C 1
ATOM 1432 O O . PHE A 1 178 ? -21.521 -10.449 40.172 1.00 80.62 178 PHE A O 1
ATOM 1439 N N . GLN A 1 179 ? -22.434 -12.044 41.439 1.00 81.19 179 GLN A N 1
ATOM 1440 C CA . GLN A 1 179 ? -21.744 -11.653 42.674 1.00 81.19 179 GLN A CA 1
ATOM 1441 C C . GLN A 1 179 ? -20.227 -11.856 42.564 1.00 81.19 179 GLN A C 1
ATOM 1443 O O . GLN A 1 179 ? -19.459 -11.036 43.066 1.00 81.19 179 GLN A O 1
ATOM 1448 N N . ASN A 1 180 ? -19.769 -12.884 41.843 1.00 84.06 180 ASN A N 1
ATOM 1449 C CA . ASN A 1 180 ? -18.347 -13.052 41.543 1.00 84.06 180 ASN A CA 1
ATOM 1450 C C . ASN A 1 180 ? -17.815 -11.905 40.668 1.00 84.06 180 ASN A C 1
ATOM 1452 O O . ASN A 1 180 ? -16.724 -11.406 40.941 1.00 84.06 180 ASN A O 1
ATOM 1456 N N . TRP A 1 181 ? -18.581 -11.429 39.681 1.00 89.06 181 TRP A N 1
ATOM 1457 C CA . TRP A 1 181 ? -18.201 -10.250 38.888 1.00 89.06 181 TRP A CA 1
ATOM 1458 C C . TRP A 1 181 ? -18.156 -8.984 39.749 1.00 89.06 181 TRP A C 1
ATOM 1460 O O . TRP A 1 181 ? -17.199 -8.219 39.668 1.00 89.06 181 TRP A O 1
ATOM 1470 N N . LYS A 1 182 ? -19.134 -8.809 40.649 1.00 84.75 182 LYS A N 1
ATOM 1471 C CA . LYS A 1 182 ? -19.152 -7.722 41.641 1.00 84.75 182 LYS A CA 1
ATOM 1472 C C . LYS A 1 182 ? -17.959 -7.777 42.600 1.00 84.75 182 LYS A C 1
ATOM 1474 O O . LYS A 1 182 ? -17.500 -6.748 43.067 1.00 84.75 182 LYS A O 1
ATOM 1479 N N . SER A 1 183 ? -17.441 -8.963 42.908 1.00 82.06 183 SER A N 1
ATOM 1480 C CA . SER A 1 183 ? -16.289 -9.097 43.806 1.00 82.06 183 SER A CA 1
ATOM 1481 C C . SER A 1 183 ? -14.963 -8.615 43.199 1.00 82.06 183 SER A C 1
ATOM 1483 O O . SER A 1 183 ? -13.967 -8.561 43.916 1.00 82.06 183 SER A O 1
ATOM 1485 N N . GLY A 1 184 ? -14.921 -8.338 41.887 1.00 76.88 184 GLY A N 1
ATOM 1486 C CA . GLY A 1 184 ? -13.710 -7.936 41.162 1.00 76.88 184 GLY A CA 1
ATOM 1487 C C . GLY A 1 184 ? -12.705 -9.070 40.913 1.00 76.88 184 GLY A C 1
ATOM 1488 O O . GLY A 1 184 ? -11.736 -8.888 40.179 1.00 76.88 184 GLY A O 1
ATOM 1489 N N . LYS A 1 185 ? -12.943 -10.271 41.466 1.00 74.00 185 LYS A N 1
ATOM 1490 C CA . LYS A 1 185 ? -12.008 -11.411 41.405 1.00 74.00 185 LYS A CA 1
ATOM 1491 C C . LYS A 1 185 ? -11.828 -12.001 40.008 1.00 74.00 185 LYS A C 1
ATOM 1493 O O . LYS A 1 185 ? -10.777 -12.560 39.712 1.00 74.00 185 LYS A O 1
ATOM 1498 N N . THR A 1 186 ? -12.845 -11.927 39.153 1.00 79.81 186 THR A N 1
ATOM 1499 C CA . THR A 1 186 ? -12.827 -12.572 37.832 1.00 79.81 186 THR A CA 1
ATOM 1500 C C . THR A 1 186 ? -13.341 -11.635 36.755 1.00 79.81 186 THR A C 1
ATOM 1502 O O . THR A 1 186 ? -14.466 -11.147 36.857 1.00 79.81 186 THR A O 1
ATOM 1505 N N . THR A 1 187 ? -12.565 -11.468 35.683 1.00 87.44 187 THR A N 1
ATOM 1506 C CA . THR A 1 187 ? -13.056 -10.827 34.458 1.00 87.44 187 THR A CA 1
ATOM 1507 C C . THR A 1 187 ? -13.962 -11.816 33.718 1.00 87.44 187 THR A C 1
ATOM 1509 O O . THR A 1 187 ? -13.526 -12.938 33.443 1.00 87.44 187 THR A O 1
ATOM 1512 N N . PRO A 1 188 ? -15.210 -11.454 33.384 1.00 90.31 188 PRO A N 1
ATOM 1513 C CA . PRO A 1 188 ? -16.125 -12.356 32.700 1.00 90.31 188 PRO A CA 1
ATOM 1514 C C . PRO A 1 188 ? -15.626 -12.742 31.300 1.00 90.31 188 PRO A C 1
ATOM 1516 O O . PRO A 1 188 ? -15.021 -11.939 30.581 1.00 90.31 188 PRO A O 1
ATOM 1519 N N . SER A 1 189 ? -15.896 -13.984 30.887 1.00 88.69 189 SER A N 1
ATOM 1520 C CA . SER A 1 189 ? -15.727 -14.378 29.486 1.00 88.69 189 SER A CA 1
ATOM 1521 C C . SER A 1 189 ? -16.853 -13.796 28.633 1.00 88.69 189 SER A C 1
ATOM 1523 O O . SER A 1 189 ? -17.942 -13.521 29.139 1.00 88.69 189 SER A O 1
ATOM 1525 N N . ILE A 1 190 ? -16.600 -13.635 27.330 1.00 83.88 190 ILE A N 1
ATOM 1526 C CA . ILE A 1 190 ? -17.618 -13.172 26.376 1.00 83.88 190 ILE A CA 1
ATOM 1527 C C . ILE A 1 190 ? -18.835 -14.104 26.448 1.00 83.88 190 ILE A C 1
ATOM 1529 O O . ILE A 1 190 ? -19.940 -13.645 26.716 1.00 83.88 190 ILE A O 1
ATOM 1533 N N . ASP A 1 191 ? -18.623 -15.419 26.363 1.00 83.25 191 ASP A N 1
ATOM 1534 C CA . ASP A 1 191 ? -19.692 -16.412 26.508 1.00 83.25 191 ASP A CA 1
ATOM 1535 C C . ASP A 1 191 ? -20.466 -16.287 27.820 1.00 83.25 191 ASP A C 1
ATOM 1537 O O . ASP A 1 191 ? -21.677 -16.480 27.831 1.00 83.25 191 ASP A O 1
ATOM 1541 N N . ALA A 1 192 ? -19.800 -15.981 28.937 1.00 85.38 192 ALA A N 1
ATOM 1542 C CA . ALA A 1 192 ? -20.483 -15.805 30.213 1.00 85.38 192 ALA A CA 1
ATOM 1543 C C . ALA A 1 192 ? -21.389 -14.565 30.198 1.00 85.38 192 ALA A C 1
ATOM 1545 O O . ALA A 1 192 ? -22.484 -14.623 30.750 1.00 85.38 192 ALA A O 1
ATOM 1546 N N . ILE A 1 193 ? -20.981 -13.484 29.524 1.00 82.19 193 ILE A N 1
ATOM 1547 C CA . ILE A 1 193 ? -21.821 -12.296 29.303 1.00 82.19 193 ILE A CA 1
ATOM 1548 C C . ILE A 1 193 ? -23.018 -12.656 28.417 1.00 82.19 193 ILE A C 1
ATOM 1550 O O . ILE A 1 193 ? -24.147 -12.353 28.788 1.00 82.19 193 ILE A O 1
ATOM 1554 N N . TYR A 1 194 ? -22.813 -13.367 27.306 1.00 76.69 194 TYR A N 1
ATOM 1555 C CA . TYR A 1 194 ? -23.910 -13.802 26.429 1.00 76.69 194 TYR A CA 1
ATOM 1556 C C . TYR A 1 194 ? -24.854 -14.808 27.101 1.00 76.69 194 TYR A C 1
ATOM 1558 O O . TYR A 1 194 ? -26.051 -14.772 26.857 1.00 76.69 194 TYR A O 1
ATOM 1566 N N . ARG A 1 195 ? -24.360 -15.687 27.981 1.00 76.88 195 ARG A N 1
ATOM 1567 C CA . ARG A 1 195 ? -25.210 -16.581 28.789 1.00 76.88 195 ARG A CA 1
ATOM 1568 C C . ARG A 1 195 ? -25.961 -15.838 29.890 1.00 76.88 195 ARG A C 1
ATOM 1570 O O . ARG A 1 195 ? -27.057 -16.254 30.250 1.00 76.88 195 ARG A O 1
ATOM 1577 N N . MET A 1 196 ? -25.369 -14.781 30.446 1.00 75.06 196 MET A N 1
ATOM 1578 C CA . MET A 1 196 ? -26.026 -13.915 31.429 1.00 75.06 196 MET A CA 1
ATOM 1579 C C . MET A 1 196 ? -27.113 -13.055 30.771 1.00 75.06 196 MET A C 1
ATOM 1581 O O . MET A 1 196 ? -28.150 -12.808 31.382 1.00 75.06 196 MET A O 1
ATOM 1585 N N . PHE A 1 197 ? -26.883 -12.652 29.517 1.00 72.88 197 PHE A N 1
ATOM 1586 C CA . PHE A 1 197 ? -27.749 -11.787 28.717 1.00 72.88 197 PHE A CA 1
ATOM 1587 C C . PHE A 1 197 ? -28.008 -12.382 27.302 1.00 72.88 197 PHE A C 1
ATOM 1589 O O . PHE A 1 197 ? -27.511 -11.832 26.309 1.00 72.88 197 PHE A O 1
ATOM 1596 N N . PRO A 1 198 ? -28.728 -13.525 27.187 1.00 61.47 198 PRO A N 1
ATOM 1597 C CA . PRO A 1 198 ? -28.956 -14.233 25.917 1.00 61.47 198 PRO A CA 1
ATOM 1598 C C . PRO A 1 198 ? -30.021 -13.577 25.024 1.00 61.47 198 PRO A C 1
ATOM 1600 O O . PRO A 1 198 ? -30.946 -12.945 25.521 1.00 61.47 198 PRO A O 1
ATOM 1603 N N . ASP A 1 199 ? -29.939 -13.814 23.706 1.00 50.50 199 ASP A N 1
ATOM 1604 C CA . ASP A 1 199 ? -30.892 -13.277 22.710 1.00 50.50 199 ASP A CA 1
ATOM 1605 C C . ASP A 1 199 ? -32.274 -13.965 22.718 1.00 50.50 199 ASP A C 1
ATOM 1607 O O . ASP A 1 199 ? -33.250 -13.392 22.240 1.00 50.50 199 ASP A O 1
ATOM 1611 N N . LYS A 1 200 ? -32.354 -15.229 23.172 1.00 40.97 200 LYS A N 1
ATOM 1612 C CA . LYS A 1 200 ? -33.501 -16.134 22.927 1.00 40.97 200 LYS A CA 1
ATOM 1613 C C . LYS A 1 200 ? -34.303 -16.554 24.162 1.00 40.97 200 LYS A C 1
ATOM 1615 O O . LYS A 1 200 ? -35.373 -17.131 23.991 1.00 40.97 200 LYS A O 1
ATOM 1620 N N . GLU A 1 201 ? -33.821 -16.310 25.381 1.00 41.72 201 GLU A N 1
ATOM 1621 C CA . GLU A 1 201 ? -34.683 -16.462 26.560 1.00 41.72 201 GLU A CA 1
ATOM 1622 C C . GLU A 1 201 ? -35.561 -15.214 26.634 1.00 41.72 201 GLU A C 1
ATOM 1624 O O . GLU A 1 201 ? -35.056 -14.097 26.717 1.00 41.72 201 GLU A O 1
ATOM 1629 N N . THR A 1 202 ? -36.876 -15.409 26.570 1.00 36.00 202 THR A N 1
ATOM 1630 C CA . THR A 1 202 ? -37.892 -14.409 26.896 1.00 36.00 202 THR A CA 1
ATOM 1631 C C . THR A 1 202 ? -37.672 -13.906 28.320 1.00 36.00 202 THR A C 1
ATOM 1633 O O . THR A 1 202 ? -38.282 -14.386 29.273 1.00 36.00 202 THR A O 1
ATOM 1636 N N . PHE A 1 203 ? -36.803 -12.913 28.468 1.00 40.06 203 PHE A N 1
ATOM 1637 C CA . PHE A 1 203 ? -37.003 -11.875 29.459 1.00 40.06 203 PHE A CA 1
ATOM 1638 C C . PHE A 1 203 ? -38.350 -11.232 29.116 1.00 40.06 203 PHE A C 1
ATOM 1640 O O . PHE A 1 203 ? -38.562 -10.838 27.967 1.00 40.06 203 PHE A O 1
ATOM 1647 N N . LEU A 1 204 ? -39.274 -11.132 30.072 1.00 33.56 204 LEU A N 1
ATOM 1648 C CA . LEU A 1 204 ? -40.363 -10.158 29.948 1.00 33.56 204 LEU A CA 1
ATOM 1649 C C . LEU A 1 204 ? -39.714 -8.806 29.566 1.00 33.56 204 LEU A C 1
ATOM 1651 O O . LEU A 1 204 ? -38.702 -8.445 30.175 1.00 33.56 204 LEU A O 1
ATOM 1655 N N . PRO A 1 205 ? -40.140 -8.155 28.467 1.00 38.00 205 PRO A N 1
ATOM 1656 C CA . PRO A 1 205 ? -39.191 -7.601 27.504 1.00 38.00 205 PRO A CA 1
ATOM 1657 C C . PRO A 1 205 ? -38.569 -6.305 28.003 1.00 38.00 205 PRO A C 1
ATOM 1659 O O . PRO A 1 205 ? -39.108 -5.227 27.842 1.00 38.00 205 PRO A O 1
ATOM 1662 N N . VAL A 1 206 ? -37.405 -6.396 28.619 1.00 40.44 206 VAL A N 1
ATOM 1663 C CA . VAL A 1 206 ? -36.715 -5.265 29.250 1.00 40.44 206 VAL A CA 1
ATOM 1664 C C . VAL A 1 206 ? -35.233 -5.367 28.881 1.00 40.44 206 VAL A C 1
ATOM 1666 O O . VAL A 1 206 ? -34.354 -5.140 29.699 1.00 40.44 206 VAL A O 1
ATOM 1669 N N . THR A 1 207 ? -34.891 -5.757 27.648 1.00 42.97 207 THR A N 1
ATOM 1670 C CA . THR A 1 207 ? -33.460 -5.880 27.303 1.00 42.97 207 THR A CA 1
ATOM 1671 C C . THR A 1 207 ? -33.030 -5.501 25.900 1.00 42.97 207 THR A C 1
ATOM 1673 O O . THR A 1 207 ? -31.829 -5.465 25.694 1.00 42.97 207 THR A O 1
ATOM 1676 N N . THR A 1 208 ? -33.897 -5.139 24.955 1.00 48.94 208 THR A N 1
ATOM 1677 C CA . THR A 1 208 ? -33.439 -4.436 23.738 1.00 48.94 208 THR A CA 1
ATOM 1678 C C . THR A 1 208 ? -34.619 -3.845 22.977 1.00 48.94 208 THR A C 1
ATOM 1680 O O . THR A 1 208 ? -35.471 -4.567 22.465 1.00 48.94 208 THR A O 1
ATOM 1683 N N . PHE A 1 209 ? -34.646 -2.518 22.869 1.00 52.66 209 PHE A N 1
ATOM 1684 C CA . PHE A 1 209 ? -35.423 -1.830 21.847 1.00 52.66 209 PHE A CA 1
ATOM 1685 C C . PHE A 1 209 ? -34.466 -1.390 20.739 1.00 52.66 209 PHE A C 1
ATOM 1687 O O . PHE A 1 209 ? -33.596 -0.555 20.974 1.00 52.66 209 PHE A O 1
ATOM 1694 N N . ALA A 1 210 ? -34.624 -1.959 19.545 1.00 50.28 210 ALA A N 1
ATOM 1695 C CA . ALA A 1 210 ? -33.983 -1.483 18.327 1.00 50.28 210 ALA A CA 1
ATOM 1696 C C . ALA A 1 210 ? -35.089 -1.019 17.380 1.00 50.28 210 ALA A C 1
ATOM 1698 O O . ALA A 1 210 ? -35.936 -1.824 16.981 1.00 50.28 210 ALA A O 1
ATOM 1699 N N . SER A 1 211 ? -35.124 0.273 17.055 1.00 59.91 211 SER A N 1
ATOM 1700 C CA . SER A 1 211 ? -36.113 0.760 16.100 1.00 59.91 211 SER A CA 1
ATOM 1701 C C . SER A 1 211 ? -35.745 0.352 14.662 1.00 59.91 211 SER A C 1
ATOM 1703 O O . SER A 1 211 ? -34.563 0.165 14.350 1.00 59.91 211 SER A O 1
ATOM 1705 N N . PRO A 1 212 ? -36.735 0.198 13.765 1.00 61.41 212 PRO A N 1
ATOM 1706 C CA . PRO A 1 212 ? -36.471 -0.067 12.354 1.00 61.41 212 PRO A CA 1
ATOM 1707 C C . PRO A 1 212 ? -35.768 1.141 11.716 1.00 61.41 212 PRO A C 1
ATOM 1709 O O . PRO A 1 212 ? -36.303 2.248 11.744 1.00 61.41 212 PRO A O 1
ATOM 1712 N N . GLN A 1 213 ? -34.573 0.936 11.157 1.00 50.09 213 GLN A N 1
ATOM 1713 C CA . GLN A 1 213 ? -33.697 2.042 10.737 1.00 50.09 213 GLN A CA 1
ATOM 1714 C C . GLN A 1 213 ? -34.175 2.764 9.469 1.00 50.09 213 GLN A C 1
ATOM 1716 O O . GLN A 1 213 ? -33.983 3.969 9.358 1.00 50.09 213 GLN A O 1
ATOM 1721 N N . ASP A 1 214 ? -34.874 2.054 8.580 1.00 56.19 214 ASP A N 1
ATOM 1722 C CA . ASP A 1 214 ? -35.430 2.592 7.326 1.00 56.19 214 ASP A CA 1
ATOM 1723 C C . ASP A 1 214 ? -36.868 3.121 7.470 1.00 56.19 214 ASP A C 1
ATOM 1725 O O . ASP A 1 214 ? -37.580 3.318 6.483 1.00 56.19 214 ASP A O 1
ATOM 1729 N N . ALA A 1 215 ? -37.347 3.284 8.704 1.00 67.25 215 ALA A N 1
ATOM 1730 C CA . ALA A 1 215 ? -38.712 3.698 8.982 1.00 67.25 215 ALA A CA 1
ATOM 1731 C C . ALA A 1 215 ? -38.778 5.156 9.451 1.00 67.25 215 ALA A C 1
ATOM 1733 O O . ALA A 1 215 ? -37.869 5.660 10.113 1.00 67.25 215 ALA A O 1
ATOM 1734 N N . ASP A 1 216 ? -39.881 5.824 9.115 1.00 79.44 216 ASP A N 1
ATOM 1735 C CA . ASP A 1 216 ? -40.167 7.170 9.599 1.00 79.44 216 ASP A CA 1
ATOM 1736 C C . ASP A 1 216 ? -40.266 7.222 11.136 1.00 79.44 216 ASP A C 1
ATOM 1738 O O . ASP A 1 216 ? -40.390 6.207 11.834 1.00 79.44 216 ASP A O 1
ATOM 1742 N N . VAL A 1 217 ? -40.174 8.438 11.681 1.00 79.25 217 VAL A N 1
ATOM 1743 C CA . VAL A 1 217 ? -40.229 8.690 13.130 1.00 79.25 217 VAL A CA 1
ATOM 1744 C C . VAL A 1 217 ? -41.490 8.091 13.751 1.00 79.25 217 VAL A C 1
ATOM 1746 O O . VAL A 1 217 ? -41.437 7.603 14.879 1.00 79.25 217 VAL A O 1
ATOM 1749 N N . GLU A 1 218 ? -42.597 8.073 13.008 1.00 84.06 218 GLU A N 1
ATOM 1750 C CA . GLU A 1 218 ? -43.872 7.522 13.452 1.00 84.06 218 GLU A CA 1
ATOM 1751 C C . GLU A 1 218 ? -43.782 6.015 13.689 1.00 84.06 218 GLU A C 1
ATOM 1753 O O . GLU A 1 218 ? -44.050 5.550 14.791 1.00 84.06 218 GLU A O 1
ATOM 1758 N N . ARG A 1 219 ? -43.292 5.244 12.715 1.00 78.62 219 ARG A N 1
ATOM 1759 C CA . ARG A 1 219 ? -43.107 3.792 12.849 1.00 78.62 219 ARG A CA 1
ATOM 1760 C C . ARG A 1 219 ? -42.075 3.419 13.900 1.00 78.62 219 ARG A C 1
ATOM 1762 O O . ARG A 1 219 ? -42.222 2.406 14.585 1.00 78.62 219 ARG A O 1
ATOM 1769 N N . ARG A 1 220 ? -41.015 4.215 14.042 1.00 75.50 220 ARG A N 1
ATOM 1770 C CA . ARG A 1 220 ? -40.016 4.017 15.101 1.00 75.50 220 ARG A CA 1
ATOM 1771 C C . ARG A 1 220 ? -40.626 4.273 16.478 1.00 75.50 220 ARG A C 1
ATOM 1773 O O . ARG A 1 220 ? -40.370 3.511 17.409 1.00 75.50 220 ARG A O 1
ATOM 1780 N N . PHE A 1 221 ? -41.471 5.291 16.595 1.00 85.81 221 PHE A N 1
ATOM 1781 C CA . PHE A 1 221 ? -42.223 5.597 17.806 1.00 85.81 221 PHE A CA 1
ATOM 1782 C C . PHE A 1 221 ? -43.271 4.531 18.127 1.00 85.81 221 PHE A C 1
ATOM 1784 O O . PHE A 1 221 ? -43.328 4.063 19.261 1.00 85.81 221 PHE A O 1
ATOM 1791 N N . GLU A 1 222 ? -44.032 4.065 17.141 1.00 83.75 222 GLU A N 1
ATOM 1792 C CA . GLU A 1 222 ? -44.964 2.946 17.284 1.00 83.75 222 GLU A CA 1
ATOM 1793 C C . GLU A 1 222 ? -44.242 1.678 17.736 1.00 83.75 222 GLU A C 1
ATOM 1795 O O . GLU A 1 222 ? -44.714 0.994 18.640 1.00 83.75 222 GLU A O 1
ATOM 1800 N N . ALA A 1 223 ? -43.065 1.386 17.176 1.00 74.62 223 ALA A N 1
ATOM 1801 C CA . ALA A 1 223 ? -42.238 0.270 17.616 1.00 74.62 223 ALA A CA 1
ATOM 1802 C C . ALA A 1 223 ? -41.767 0.448 19.068 1.00 74.62 223 ALA A C 1
ATOM 1804 O O . ALA A 1 223 ? -41.780 -0.528 19.819 1.00 74.62 223 ALA A O 1
ATOM 1805 N N . ALA A 1 224 ? -41.398 1.669 19.479 1.00 74.69 224 ALA A N 1
ATOM 1806 C CA . ALA A 1 224 ? -40.995 1.988 20.851 1.00 74.69 224 ALA A CA 1
ATOM 1807 C C . ALA A 1 224 ? -42.160 1.822 21.830 1.00 74.69 224 ALA A C 1
ATOM 1809 O O . ALA A 1 224 ? -42.018 1.176 22.863 1.00 74.69 224 ALA A O 1
ATOM 1810 N N . ILE A 1 225 ? -43.336 2.343 21.487 1.00 82.62 225 ILE A N 1
ATOM 1811 C CA . ILE A 1 225 ? -44.555 2.230 22.289 1.00 82.62 225 ILE A CA 1
ATOM 1812 C C . ILE A 1 225 ? -45.059 0.789 22.331 1.00 82.62 225 ILE A C 1
ATOM 1814 O O . ILE A 1 225 ? -45.469 0.323 23.387 1.00 82.62 225 ILE A O 1
ATOM 1818 N N . ALA A 1 226 ? -45.006 0.051 21.224 1.00 74.94 226 ALA A N 1
ATOM 1819 C CA . ALA A 1 226 ? -45.369 -1.362 21.179 1.00 74.94 226 ALA A CA 1
ATOM 1820 C C . ALA A 1 226 ? -44.367 -2.228 21.943 1.00 74.94 226 ALA A C 1
ATOM 1822 O O . ALA A 1 226 ? -44.754 -3.224 22.545 1.00 74.94 226 ALA A O 1
ATOM 1823 N N . PHE A 1 227 ? -43.079 -1.882 21.914 1.00 67.62 227 PHE A N 1
ATOM 1824 C CA . PHE A 1 227 ? -42.074 -2.480 22.784 1.00 67.62 227 PHE A CA 1
ATOM 1825 C C . PHE A 1 227 ? -42.454 -2.228 24.242 1.00 67.62 227 PHE A C 1
ATOM 1827 O O . PHE A 1 227 ? -42.820 -3.181 24.913 1.00 67.62 227 PHE A O 1
ATOM 1834 N N . LEU A 1 228 ? -42.539 -0.964 24.670 1.00 70.25 228 LEU A N 1
ATOM 1835 C CA . LEU A 1 228 ? -42.905 -0.575 26.033 1.00 70.25 228 LEU A CA 1
ATOM 1836 C C . LEU A 1 228 ? -44.222 -1.226 26.491 1.00 70.25 228 LEU A C 1
ATOM 1838 O O . LEU A 1 228 ? -44.276 -1.833 27.547 1.00 70.25 228 LEU A O 1
ATOM 1842 N N . ASN A 1 229 ? -45.282 -1.206 25.689 1.00 71.88 229 ASN A N 1
ATOM 1843 C CA . ASN A 1 229 ? -46.554 -1.831 26.062 1.00 71.88 229 ASN A CA 1
ATOM 1844 C C . ASN A 1 229 ? -46.492 -3.361 26.159 1.00 71.88 229 ASN A C 1
ATOM 1846 O O . ASN A 1 229 ? -47.271 -3.930 26.911 1.00 71.88 229 ASN A O 1
ATOM 1850 N N . ARG A 1 230 ? -45.594 -4.031 25.426 1.00 61.25 230 ARG A N 1
ATOM 1851 C CA . ARG A 1 230 ? -45.328 -5.472 25.596 1.00 61.25 230 ARG A CA 1
ATOM 1852 C C . ARG A 1 230 ? -44.410 -5.749 26.788 1.00 61.25 230 ARG A C 1
ATOM 1854 O O . ARG A 1 230 ? -44.417 -6.855 27.313 1.00 61.25 230 ARG A O 1
ATOM 1861 N N . SER A 1 231 ? -43.622 -4.755 27.188 1.00 49.00 231 SER A N 1
ATOM 1862 C CA . SER A 1 231 ? -42.690 -4.773 28.319 1.00 49.00 231 SER A CA 1
ATOM 1863 C C . SER A 1 231 ? -43.359 -4.658 29.682 1.00 49.00 231 SER A C 1
ATOM 1865 O O . SER A 1 231 ? -42.694 -4.946 30.677 1.00 49.00 231 SER A O 1
ATOM 1867 N N . PHE A 1 232 ? -44.647 -4.287 29.743 1.00 60.19 232 PHE A N 1
ATOM 1868 C CA . PHE A 1 232 ? -45.382 -4.029 30.990 1.00 60.19 232 PHE A CA 1
ATOM 1869 C C . PHE A 1 232 ? -46.734 -4.742 31.050 1.00 60.19 232 PHE A C 1
ATOM 1871 O O . PHE A 1 232 ? -47.479 -4.738 30.077 1.00 60.19 232 PHE A O 1
ATOM 1878 N N . ASP A 1 233 ? -47.069 -5.247 32.241 1.00 51.12 233 ASP A N 1
ATOM 1879 C CA . ASP A 1 233 ? -48.350 -5.882 32.590 1.00 51.12 233 ASP A CA 1
ATOM 1880 C C . ASP A 1 233 ? -49.116 -5.002 33.608 1.00 51.12 233 ASP A C 1
ATOM 1882 O O . ASP A 1 233 ? -49.428 -5.405 34.725 1.00 51.12 233 ASP A O 1
ATOM 1886 N N . HIS A 1 234 ? -49.304 -3.723 33.261 1.00 57.09 234 HIS A N 1
ATOM 1887 C CA . HIS A 1 234 ? -50.048 -2.732 34.051 1.00 57.09 234 HIS A CA 1
ATOM 1888 C C . HIS A 1 234 ? -51.071 -2.032 33.153 1.00 57.09 234 HIS A C 1
ATOM 1890 O O . HIS A 1 234 ? -50.714 -1.544 32.078 1.00 57.09 234 HIS A O 1
ATOM 1896 N N . ASP A 1 235 ? -52.323 -1.929 33.596 1.00 58.25 235 ASP A N 1
ATOM 1897 C CA . ASP A 1 235 ? -53.418 -1.393 32.774 1.00 58.25 235 ASP A CA 1
ATOM 1898 C C . ASP A 1 235 ? -53.518 0.149 32.809 1.00 58.25 235 ASP A C 1
ATOM 1900 O O . ASP A 1 235 ? -54.139 0.757 31.934 1.00 58.25 235 ASP A O 1
ATOM 1904 N N . GLY A 1 236 ? -52.869 0.820 33.773 1.00 73.06 236 GLY A N 1
ATOM 1905 C CA . GLY A 1 236 ? -52.970 2.272 33.974 1.00 73.06 236 GLY A CA 1
ATOM 1906 C C . GLY A 1 236 ? -51.849 3.104 33.335 1.00 73.06 236 GLY A C 1
ATOM 1907 O O . GLY A 1 236 ? -50.667 2.874 33.585 1.00 73.06 236 GLY A O 1
ATOM 1908 N N . ILE A 1 237 ? -52.197 4.169 32.592 1.00 74.56 237 ILE A N 1
ATOM 1909 C CA . ILE A 1 237 ? -51.215 5.129 32.032 1.00 74.56 237 ILE A CA 1
ATOM 1910 C C . ILE A 1 237 ? -50.344 5.745 33.138 1.00 74.56 237 ILE A C 1
ATOM 1912 O O . ILE A 1 237 ? -49.137 5.857 32.964 1.00 74.56 237 ILE A O 1
ATOM 1916 N N . ALA A 1 238 ? -50.919 6.102 34.290 1.00 71.31 238 ALA A N 1
ATOM 1917 C CA . ALA A 1 238 ? -50.172 6.701 35.400 1.00 71.31 238 ALA A CA 1
ATOM 1918 C C . ALA A 1 238 ? -49.090 5.762 35.973 1.00 71.31 238 ALA A C 1
ATOM 1920 O O . ALA A 1 238 ? -48.011 6.220 36.356 1.00 71.31 238 ALA A O 1
ATOM 1921 N N . GLU A 1 239 ? -49.353 4.455 35.989 1.00 66.56 239 GLU A N 1
ATOM 1922 C CA . GLU A 1 239 ? -48.414 3.423 36.440 1.00 66.56 239 GLU A CA 1
ATOM 1923 C C . GLU A 1 239 ? -47.316 3.205 35.394 1.00 66.56 239 GLU A C 1
ATOM 1925 O O . GLU A 1 239 ? -46.135 3.240 35.736 1.00 66.56 239 GLU A O 1
ATOM 1930 N N . LYS A 1 240 ? -47.685 3.119 34.105 1.00 67.06 240 LYS A N 1
ATOM 1931 C CA . LYS A 1 240 ? -46.737 3.043 32.976 1.00 67.06 240 LYS A CA 1
ATOM 1932 C C . LYS A 1 240 ? -45.802 4.247 32.915 1.00 67.06 240 LYS A C 1
ATOM 1934 O O . LYS A 1 240 ? -44.612 4.100 32.671 1.00 67.06 240 LYS A O 1
ATOM 1939 N N . VAL A 1 241 ? -46.335 5.441 33.154 1.00 72.19 241 VAL A N 1
ATOM 1940 C CA . VAL A 1 241 ? -45.593 6.705 33.175 1.00 72.19 241 VAL A CA 1
ATOM 1941 C C . VAL A 1 241 ? -44.646 6.755 34.361 1.00 72.19 241 VAL A C 1
ATOM 1943 O O . VAL A 1 241 ? -43.483 7.097 34.189 1.00 72.19 241 VAL A O 1
ATOM 1946 N N . THR A 1 242 ? -45.122 6.414 35.558 1.00 67.31 242 THR A N 1
ATOM 1947 C CA . THR A 1 242 ? -44.291 6.428 36.770 1.00 67.31 242 THR A CA 1
ATOM 1948 C C . THR A 1 242 ? -43.143 5.434 36.633 1.00 67.31 242 THR A C 1
ATOM 1950 O O . THR A 1 242 ? -41.989 5.814 36.804 1.00 67.31 242 THR A O 1
ATOM 1953 N N . TRP A 1 243 ? -43.442 4.220 36.167 1.00 58.75 243 TRP A N 1
ATOM 1954 C CA . TRP A 1 243 ? -42.438 3.218 35.833 1.00 58.75 243 TRP A CA 1
ATOM 1955 C C . TRP A 1 243 ? -41.474 3.703 34.746 1.00 58.75 243 TRP A C 1
ATOM 1957 O O . TRP A 1 243 ? -40.268 3.550 34.899 1.00 58.75 243 TRP A O 1
ATOM 1967 N N . LEU A 1 244 ? -41.965 4.318 33.662 1.00 61.34 244 LEU A N 1
ATOM 1968 C CA . LEU A 1 244 ? -41.113 4.797 32.570 1.00 61.34 244 LEU A CA 1
ATOM 1969 C C . LEU A 1 244 ? -40.220 5.951 33.016 1.00 61.34 244 LEU A C 1
ATOM 1971 O O . LEU A 1 244 ? -39.101 6.043 32.544 1.00 61.34 244 LEU A O 1
ATOM 1975 N N . ILE A 1 245 ? -40.665 6.818 33.920 1.00 61.97 245 ILE A N 1
ATOM 1976 C CA . ILE A 1 245 ? -39.837 7.908 34.453 1.00 61.97 245 ILE A CA 1
ATOM 1977 C C . ILE A 1 245 ? -38.777 7.356 35.402 1.00 61.97 245 ILE A C 1
ATOM 1979 O O . ILE A 1 245 ? -37.621 7.757 35.317 1.00 61.97 245 ILE A O 1
ATOM 1983 N N . GLU A 1 246 ? -39.130 6.394 36.256 1.00 53.59 246 GLU A N 1
ATOM 1984 C CA . GLU A 1 246 ? -38.158 5.657 37.077 1.00 53.59 246 GLU A CA 1
ATOM 1985 C C . GLU A 1 246 ? -37.136 4.931 36.183 1.00 53.59 246 GLU A C 1
ATOM 1987 O O . GLU A 1 246 ? -35.922 4.960 36.408 1.00 53.59 246 GLU A O 1
ATOM 1992 N N . CYS A 1 247 ? -37.628 4.341 35.093 1.00 45.69 247 CYS A N 1
ATOM 1993 C CA . CYS A 1 247 ? -36.858 3.546 34.153 1.00 45.69 247 CYS A CA 1
ATOM 1994 C C . CYS A 1 247 ? -36.311 4.331 32.960 1.00 45.69 247 CYS A C 1
ATOM 1996 O O . CYS A 1 247 ? -35.684 3.713 32.119 1.00 45.69 247 CYS A O 1
ATOM 1998 N N . CYS A 1 248 ? -36.492 5.647 32.865 1.00 52.03 248 CYS A N 1
ATOM 1999 C CA . CYS A 1 248 ? -35.948 6.575 31.862 1.00 52.03 248 CYS A CA 1
ATOM 2000 C C . CYS A 1 248 ? -36.138 8.034 32.365 1.00 52.03 248 CYS A C 1
ATOM 2002 O O . CYS A 1 248 ? -36.923 8.777 31.776 1.00 52.03 248 CYS A O 1
ATOM 2004 N N . PRO A 1 249 ? -35.395 8.508 33.395 1.00 49.47 249 PRO A N 1
ATOM 2005 C CA . PRO A 1 249 ? -35.573 9.838 34.003 1.00 49.47 249 PRO A CA 1
ATOM 2006 C C . PRO A 1 249 ? -35.412 11.009 33.034 1.00 49.47 249 PRO A C 1
ATOM 2008 O O . PRO A 1 249 ? -35.852 12.120 33.312 1.00 49.47 249 PRO A O 1
ATOM 2011 N N . ARG A 1 250 ? -34.754 10.763 31.893 1.00 50.59 250 ARG A N 1
ATOM 2012 C CA . ARG A 1 250 ? -34.589 11.726 30.802 1.00 50.59 250 ARG A CA 1
ATOM 2013 C C . ARG A 1 250 ? -35.886 12.021 30.050 1.00 50.59 250 ARG A C 1
ATOM 2015 O O . ARG A 1 250 ? -35.916 13.011 29.332 1.00 50.59 250 ARG A O 1
ATOM 2022 N N . ILE A 1 251 ? -36.920 11.192 30.184 1.00 65.94 251 ILE A N 1
ATOM 2023 C CA . ILE A 1 251 ? -38.235 11.442 29.595 1.00 65.94 251 ILE A CA 1
ATOM 2024 C C . ILE A 1 251 ? -39.036 12.266 30.613 1.00 65.94 251 ILE A C 1
ATOM 2026 O O . ILE A 1 251 ? -39.400 11.736 31.667 1.00 65.94 251 ILE A O 1
ATOM 2030 N N . PRO A 1 252 ? -39.326 13.555 30.341 1.00 72.69 252 PRO A N 1
ATOM 2031 C CA . PRO A 1 252 ? -40.174 14.355 31.212 1.00 72.69 252 PRO A CA 1
ATOM 2032 C C . PRO A 1 252 ? -41.521 13.669 31.410 1.00 72.69 252 PRO A C 1
ATOM 2034 O O . PRO A 1 252 ? -42.088 13.131 30.459 1.00 72.69 252 PRO A O 1
ATOM 2037 N N . ARG A 1 253 ? -42.068 13.745 32.626 1.00 78.31 253 ARG A N 1
ATOM 2038 C CA . ARG A 1 253 ? -43.348 13.104 32.960 1.00 78.31 253 ARG A CA 1
ATOM 2039 C C . ARG A 1 253 ? -44.457 13.438 31.965 1.00 78.31 253 ARG A C 1
ATOM 2041 O O . ARG A 1 253 ? -45.124 12.531 31.486 1.00 78.31 253 ARG A O 1
ATOM 2048 N N . GLY A 1 254 ? -44.564 14.708 31.574 1.00 78.56 254 GLY A N 1
ATOM 2049 C CA . GLY A 1 254 ? -45.527 15.146 30.562 1.00 78.56 254 GLY A CA 1
ATOM 2050 C C . GLY A 1 254 ? -45.307 14.514 29.181 1.00 78.56 254 GLY A C 1
ATOM 2051 O O . GLY A 1 254 ? -46.279 14.159 28.523 1.00 78.56 254 GLY A O 1
ATOM 2052 N N . ILE A 1 255 ? -44.055 14.293 28.762 1.00 80.94 255 ILE A N 1
ATOM 2053 C CA . ILE A 1 255 ? -43.742 13.610 27.496 1.00 80.94 255 ILE A CA 1
ATOM 2054 C C . ILE A 1 255 ? -44.082 12.121 27.600 1.00 80.94 255 ILE A C 1
ATOM 2056 O O . ILE A 1 255 ? -44.682 11.582 26.680 1.00 80.94 255 ILE A O 1
ATOM 2060 N N . ALA A 1 256 ? -43.772 11.458 28.718 1.00 80.81 256 ALA A N 1
ATOM 2061 C CA . ALA A 1 256 ? -44.148 10.060 28.944 1.00 80.81 256 ALA A CA 1
ATOM 2062 C C . ALA A 1 256 ? -45.677 9.864 28.930 1.00 80.81 256 ALA A C 1
ATOM 2064 O O . ALA A 1 256 ? -46.181 8.944 28.287 1.00 80.81 256 ALA A O 1
ATOM 2065 N N . GLU A 1 257 ? -46.421 10.749 29.599 1.00 85.06 257 GLU A N 1
ATOM 2066 C CA . GLU A 1 257 ? -47.891 10.737 29.627 1.00 85.06 257 GLU A CA 1
ATOM 2067 C C . GLU A 1 257 ? -48.480 10.918 28.232 1.00 85.06 257 GLU A C 1
ATOM 2069 O O . GLU A 1 257 ? -49.384 10.183 27.826 1.00 85.06 257 GLU A O 1
ATOM 2074 N N . GLN A 1 258 ? -47.946 11.872 27.472 1.00 85.25 258 GLN A N 1
ATOM 2075 C CA . GLN A 1 258 ? -48.382 12.123 26.105 1.00 85.25 258 GLN A CA 1
ATOM 2076 C C . GLN A 1 258 ? -47.959 11.011 25.142 1.00 85.25 258 GLN A C 1
ATOM 2078 O O . GLN A 1 258 ? -48.708 10.723 24.207 1.00 85.25 258 GLN A O 1
ATOM 2083 N N . ALA A 1 259 ? -46.828 10.346 25.388 1.00 85.94 259 ALA A N 1
ATOM 2084 C CA . ALA A 1 259 ? -46.351 9.222 24.591 1.00 85.94 259 ALA A CA 1
ATOM 2085 C C . ALA A 1 259 ? -47.316 8.035 24.672 1.00 85.94 259 ALA A C 1
ATOM 2087 O O . ALA A 1 259 ? -47.798 7.559 23.646 1.00 85.94 259 ALA A O 1
ATOM 2088 N N . PHE A 1 260 ? -47.675 7.609 25.889 1.00 84.56 260 PHE A N 1
ATOM 2089 C CA . PHE A 1 260 ? -48.642 6.524 26.095 1.00 84.56 260 PHE A CA 1
ATOM 2090 C C . PHE A 1 260 ? -50.070 6.904 25.687 1.00 84.56 260 PHE A C 1
ATOM 2092 O O . PHE A 1 260 ? -50.864 6.024 25.367 1.00 84.56 260 PHE A O 1
ATOM 2099 N N . ALA A 1 261 ? -50.396 8.199 25.666 1.00 82.69 261 ALA A N 1
ATOM 2100 C CA . ALA A 1 261 ? -51.670 8.703 25.161 1.00 82.69 261 ALA A CA 1
ATOM 2101 C C . ALA A 1 261 ? -51.694 8.938 23.635 1.00 82.69 261 ALA A C 1
ATOM 2103 O O . ALA A 1 261 ? -52.730 9.359 23.123 1.00 82.69 261 ALA A O 1
ATOM 2104 N N . GLY A 1 262 ? -50.581 8.725 22.919 1.00 80.75 262 GLY A N 1
ATOM 2105 C CA . GLY A 1 262 ? -50.487 8.913 21.465 1.00 80.75 262 GLY A CA 1
ATOM 2106 C C . GLY A 1 262 ? -50.596 10.369 20.990 1.00 80.75 262 GLY A C 1
ATOM 2107 O O . GLY A 1 262 ? -51.034 10.610 19.870 1.00 80.75 262 GLY A O 1
ATOM 2108 N N . ARG A 1 263 ? -50.244 11.350 21.835 1.00 83.44 263 ARG A N 1
ATOM 2109 C CA . ARG A 1 263 ? -50.459 12.795 21.591 1.00 83.44 263 ARG A CA 1
ATOM 2110 C C . ARG A 1 263 ? -49.187 13.612 21.314 1.00 83.44 263 ARG A C 1
ATOM 2112 O O . ARG A 1 263 ? -49.280 14.831 21.230 1.00 83.44 263 ARG A O 1
ATOM 2119 N N . LEU A 1 264 ? -48.026 12.969 21.178 1.00 85.88 264 LEU A N 1
ATOM 2120 C CA . LEU A 1 264 ? -46.748 13.653 20.931 1.00 85.88 264 LEU A CA 1
ATOM 2121 C C . LEU A 1 264 ? -46.626 14.219 19.508 1.00 85.88 264 LEU A C 1
ATOM 2123 O O . LEU A 1 264 ? -47.117 13.618 18.548 1.00 85.88 264 LEU A O 1
ATOM 2127 N N . GLY A 1 265 ? -45.895 15.327 19.367 1.00 84.12 265 GLY A N 1
ATOM 2128 C CA . GLY A 1 265 ? -45.421 15.833 18.077 1.00 84.12 265 GLY A CA 1
ATOM 2129 C C . GLY A 1 265 ? -44.191 15.075 17.554 1.00 84.12 265 GLY A C 1
ATOM 2130 O O . GLY A 1 265 ? -43.515 14.360 18.290 1.00 84.12 265 GLY A O 1
ATOM 2131 N N . GLU A 1 266 ? -43.858 15.249 16.274 1.00 78.12 266 GLU A N 1
ATOM 2132 C CA . GLU A 1 266 ? -42.782 14.510 15.580 1.00 78.12 266 GLU A CA 1
ATOM 2133 C C . GLU A 1 266 ? -41.390 14.684 16.228 1.00 78.12 266 GLU A C 1
ATOM 2135 O O . GLU A 1 266 ? -40.634 13.723 16.406 1.00 78.12 266 GLU A O 1
ATOM 2140 N N . HIS A 1 267 ? -41.068 15.900 16.679 1.00 74.75 267 HIS A N 1
ATOM 2141 C CA . HIS A 1 267 ? -39.816 16.176 17.391 1.00 74.75 267 HIS A CA 1
ATOM 2142 C C . HIS A 1 267 ? -39.738 15.434 18.738 1.00 74.75 267 HIS A C 1
ATOM 2144 O O . HIS A 1 267 ? -38.712 14.849 19.084 1.00 74.75 267 HIS A O 1
ATOM 2150 N N . GLU A 1 268 ? -40.841 15.395 19.483 1.00 79.44 268 GLU A N 1
ATOM 2151 C CA . GLU A 1 268 ? -40.909 14.744 20.792 1.00 79.44 268 GLU A CA 1
ATOM 2152 C C . GLU A 1 268 ? -40.922 13.217 20.668 1.00 79.44 268 GLU A C 1
ATOM 2154 O O . GLU A 1 268 ? -40.322 12.535 21.496 1.00 79.44 268 GLU A O 1
ATOM 2159 N N . LYS A 1 269 ? -41.523 12.672 19.601 1.00 84.19 269 LYS A N 1
ATOM 2160 C CA . LYS A 1 269 ? -41.426 11.249 19.241 1.00 84.19 269 LYS A CA 1
ATOM 2161 C C . LYS A 1 269 ? -39.981 10.838 18.989 1.00 84.19 269 LYS A C 1
ATOM 2163 O O . LYS A 1 269 ? -39.547 9.808 19.495 1.00 84.19 269 LYS A O 1
ATOM 2168 N N . THR A 1 270 ? -39.217 11.669 18.282 1.00 71.44 270 THR A N 1
ATOM 2169 C CA . THR A 1 270 ? -37.786 11.427 18.036 1.00 71.44 270 THR A CA 1
ATOM 2170 C C . THR A 1 270 ? -36.993 11.400 19.343 1.00 71.44 270 THR A C 1
ATOM 2172 O O . THR A 1 270 ? -36.220 10.469 19.581 1.00 71.44 270 THR A O 1
ATOM 2175 N N . LEU A 1 271 ? -37.217 12.381 20.223 1.00 64.25 271 LEU A N 1
ATOM 2176 C CA . LEU A 1 271 ? -36.582 12.437 21.544 1.00 64.25 271 LEU A CA 1
ATOM 2177 C C . LEU A 1 271 ? -36.956 11.225 22.407 1.00 64.25 271 LEU A C 1
ATOM 2179 O O . LEU A 1 271 ? -36.090 10.636 23.053 1.00 64.25 271 LEU A O 1
ATOM 2183 N N . PHE A 1 272 ? -38.226 10.821 22.381 1.00 74.81 272 PHE A N 1
ATOM 2184 C CA . PHE A 1 272 ? -38.739 9.671 23.117 1.00 74.81 272 PHE A CA 1
ATOM 2185 C C . PHE A 1 272 ? -38.123 8.355 22.631 1.00 74.81 272 PHE A C 1
ATOM 2187 O O . PHE A 1 272 ? -37.587 7.600 23.438 1.00 74.81 272 PHE A O 1
ATOM 2194 N N . VAL A 1 273 ? -38.137 8.100 21.319 1.00 70.62 273 VAL A N 1
ATOM 2195 C CA . VAL A 1 273 ? -37.523 6.915 20.694 1.00 70.62 273 VAL A CA 1
ATOM 2196 C C . VAL A 1 273 ? -36.046 6.832 21.055 1.00 70.62 273 VAL A C 1
ATOM 2198 O O . VAL A 1 273 ? -35.595 5.800 21.540 1.00 70.62 273 VAL A O 1
ATOM 2201 N N . THR A 1 274 ? -35.319 7.940 20.911 1.00 58.53 274 THR A N 1
ATOM 2202 C CA . THR A 1 274 ? -33.887 8.015 21.230 1.00 58.53 274 THR A CA 1
ATOM 2203 C C . THR A 1 274 ? -33.631 7.722 22.711 1.00 58.53 274 THR A C 1
ATOM 2205 O O . THR A 1 274 ? -32.720 6.970 23.057 1.00 58.53 274 THR A O 1
ATOM 2208 N N . ALA A 1 275 ? -34.448 8.278 23.611 1.00 58.12 275 ALA A N 1
ATOM 2209 C CA . ALA A 1 275 ? -34.331 8.045 25.049 1.00 58.12 275 ALA A CA 1
ATOM 2210 C C . ALA A 1 275 ? -34.587 6.578 25.425 1.00 58.12 275 ALA A C 1
ATOM 2212 O O . ALA A 1 275 ? -33.868 6.034 26.265 1.00 58.12 275 ALA A O 1
ATOM 2213 N N . VAL A 1 276 ? -35.558 5.930 24.772 1.00 61.97 276 VAL A N 1
ATOM 2214 C CA . VAL A 1 276 ? -35.833 4.499 24.938 1.00 61.97 276 VAL A CA 1
ATOM 2215 C C . VAL A 1 276 ? -34.661 3.676 24.395 1.00 61.97 276 VAL A C 1
ATOM 2217 O O . VAL A 1 276 ? -34.136 2.844 25.123 1.00 61.97 276 VAL A O 1
ATOM 2220 N N . GLU A 1 277 ? -34.169 3.942 23.182 1.00 59.12 277 GLU A N 1
ATOM 2221 C CA . GLU A 1 277 ? -33.024 3.234 22.574 1.00 59.12 277 GLU A CA 1
ATOM 2222 C C . GLU A 1 277 ? -31.752 3.299 23.438 1.00 59.12 277 GLU A C 1
ATOM 2224 O O . GLU A 1 277 ? -31.038 2.308 23.587 1.00 59.12 277 GLU A O 1
ATOM 2229 N N . THR A 1 278 ? -31.488 4.450 24.061 1.00 49.28 278 THR A N 1
ATOM 2230 C CA . THR A 1 278 ? -30.257 4.713 24.827 1.00 49.28 278 THR A CA 1
ATOM 2231 C C . THR A 1 278 ? -30.144 3.878 26.115 1.00 49.28 278 THR A C 1
ATOM 2233 O O . THR A 1 278 ? -29.034 3.606 26.572 1.00 49.28 278 THR A O 1
ATOM 2236 N N . ARG A 1 279 ? -31.260 3.445 26.724 1.00 51.50 279 ARG A N 1
ATOM 2237 C CA . ARG A 1 279 ? -31.253 2.747 28.027 1.00 51.50 279 ARG A CA 1
ATOM 2238 C C . ARG A 1 279 ? -31.061 1.223 27.936 1.00 51.50 279 ARG A C 1
ATOM 2240 O O . ARG A 1 279 ? -30.591 0.618 28.896 1.00 51.50 279 ARG A O 1
ATOM 2247 N N . TRP A 1 280 ? -31.351 0.578 26.806 1.00 51.44 280 TRP A N 1
ATOM 2248 C CA . TRP A 1 280 ? -31.438 -0.894 26.721 1.00 51.44 280 TRP A CA 1
ATOM 2249 C C . TRP A 1 280 ? -30.149 -1.627 26.277 1.00 51.44 280 TRP A C 1
ATOM 2251 O O . TRP A 1 280 ? -30.221 -2.729 25.749 1.00 51.44 280 TRP A O 1
ATOM 2261 N N . GLY A 1 281 ? -28.957 -1.065 26.521 1.00 59.25 281 GLY A N 1
ATOM 2262 C CA . GLY A 1 281 ? -27.656 -1.599 26.064 1.00 59.25 281 GLY A CA 1
ATOM 2263 C C . GLY A 1 281 ? -26.774 -2.286 27.126 1.00 59.25 281 GLY A C 1
ATOM 2264 O O . GLY A 1 281 ? -25.549 -2.198 27.044 1.00 59.25 281 GLY A O 1
ATOM 2265 N N . ILE A 1 282 ? -27.334 -2.933 28.158 1.00 70.38 282 ILE A N 1
ATOM 2266 C CA . ILE A 1 282 ? -26.546 -3.444 29.305 1.00 70.38 282 ILE A CA 1
ATOM 2267 C C . ILE A 1 282 ? -25.496 -4.500 28.914 1.00 70.38 282 ILE A C 1
ATOM 2269 O O . ILE A 1 282 ? -24.373 -4.470 29.419 1.00 70.38 282 ILE A O 1
ATOM 2273 N N . ARG A 1 283 ? -25.807 -5.387 27.957 1.00 76.75 283 ARG A N 1
ATOM 2274 C CA . ARG A 1 283 ? -24.849 -6.370 27.421 1.00 76.75 283 ARG A CA 1
ATOM 2275 C C . ARG A 1 283 ? -23.644 -5.675 26.790 1.00 76.75 283 ARG A C 1
ATOM 2277 O O . ARG A 1 283 ? -22.506 -6.018 27.110 1.00 76.75 283 ARG A O 1
ATOM 2284 N N . ARG A 1 284 ? -23.891 -4.663 25.953 1.00 76.19 284 ARG A N 1
ATOM 2285 C CA . ARG A 1 284 ? -22.855 -3.827 25.336 1.00 76.19 284 ARG A CA 1
ATOM 2286 C C . ARG A 1 284 ? -21.979 -3.150 26.391 1.00 76.19 284 ARG A C 1
ATOM 2288 O O . ARG A 1 284 ? -20.758 -3.180 26.262 1.00 76.19 284 ARG A O 1
ATOM 2295 N N . LEU A 1 285 ? -22.571 -2.593 27.451 1.00 78.69 285 LEU A N 1
ATOM 2296 C CA . LEU A 1 285 ? -21.813 -1.982 28.550 1.00 78.69 285 LEU A CA 1
ATOM 2297 C C . LEU A 1 285 ? -20.893 -2.996 29.240 1.00 78.69 285 LEU A C 1
ATOM 2299 O O . LEU A 1 285 ? -19.716 -2.699 29.436 1.00 78.69 285 LEU A O 1
ATOM 2303 N N . PHE A 1 286 ? -21.378 -4.206 29.538 1.00 83.62 286 PHE A N 1
ATOM 2304 C CA . PHE A 1 286 ? -20.544 -5.267 30.116 1.00 83.62 286 PHE A CA 1
ATOM 2305 C C . PHE A 1 286 ? -19.439 -5.742 29.169 1.00 83.62 286 PHE A C 1
ATOM 2307 O O . PHE A 1 286 ? -18.329 -6.000 29.634 1.00 83.62 286 PHE A O 1
ATOM 2314 N N . LEU A 1 287 ? -19.697 -5.824 27.860 1.00 83.88 287 LEU A N 1
ATOM 2315 C CA . LEU A 1 287 ? -18.676 -6.166 26.863 1.00 83.88 287 LEU A CA 1
ATOM 2316 C C . LEU A 1 287 ? -17.564 -5.111 26.812 1.00 83.88 287 LEU A C 1
ATOM 2318 O O . LEU A 1 287 ? -16.387 -5.469 26.833 1.00 83.88 287 LEU A O 1
ATOM 2322 N N . VAL A 1 288 ? -17.918 -3.822 26.820 1.00 85.06 288 VAL A N 1
ATOM 2323 C CA . VAL A 1 288 ? -16.949 -2.714 26.851 1.00 85.06 288 VAL A CA 1
ATOM 2324 C C . VAL A 1 288 ? -16.181 -2.687 28.176 1.00 85.06 288 VAL A C 1
ATOM 2326 O O . VAL A 1 288 ? -14.953 -2.626 28.158 1.00 85.06 288 VAL A O 1
ATOM 2329 N N . ALA A 1 289 ? -16.870 -2.816 29.316 1.00 89.00 289 ALA A N 1
ATOM 2330 C CA . ALA A 1 289 ? -16.252 -2.883 30.645 1.00 89.00 289 ALA A CA 1
ATOM 2331 C C . ALA A 1 289 ? -15.215 -4.009 30.717 1.00 89.00 289 ALA A C 1
ATOM 2333 O O . ALA A 1 289 ? -14.078 -3.808 31.140 1.00 89.00 289 ALA A O 1
ATOM 2334 N N . ARG A 1 290 ? -15.606 -5.197 30.247 1.00 91.94 290 ARG A N 1
ATOM 2335 C CA . ARG A 1 290 ? -14.768 -6.393 30.190 1.00 91.94 290 ARG A CA 1
ATOM 2336 C C . ARG A 1 290 ? -13.568 -6.201 29.277 1.00 91.94 290 ARG A C 1
ATOM 2338 O O . ARG A 1 290 ? -12.471 -6.620 29.637 1.00 91.94 290 ARG A O 1
ATOM 2345 N N . ALA A 1 291 ? -13.763 -5.609 28.100 1.00 91.69 291 ALA A N 1
ATOM 2346 C CA . ALA A 1 291 ? -12.687 -5.363 27.148 1.00 91.69 291 ALA A CA 1
ATOM 2347 C C . ALA A 1 291 ? -11.645 -4.393 27.719 1.00 91.69 291 ALA A C 1
ATOM 2349 O O . ALA A 1 291 ? -10.450 -4.666 27.625 1.00 91.69 291 ALA A O 1
ATOM 2350 N N . LEU A 1 292 ? -12.089 -3.310 28.363 1.00 91.19 292 LEU A N 1
ATOM 2351 C CA . LEU A 1 292 ? -11.212 -2.316 28.986 1.00 91.19 292 LEU A CA 1
ATOM 2352 C C . LEU A 1 292 ? -10.513 -2.862 30.233 1.00 91.19 292 LEU A C 1
ATOM 2354 O O . LEU A 1 292 ? -9.317 -2.644 30.404 1.00 91.19 292 LEU A O 1
ATOM 2358 N N . GLU A 1 293 ? -11.206 -3.649 31.057 1.00 93.12 293 GLU A N 1
ATOM 2359 C CA . GLU A 1 293 ? -10.587 -4.350 32.182 1.00 93.12 293 GLU A CA 1
ATOM 2360 C C . GLU A 1 293 ? -9.520 -5.346 31.708 1.00 93.12 293 GLU A C 1
ATOM 2362 O O . GLU A 1 293 ? -8.410 -5.367 32.235 1.00 93.12 293 GLU A O 1
ATOM 2367 N N . ALA A 1 294 ? -9.817 -6.151 30.684 1.00 92.88 294 ALA A N 1
ATOM 2368 C CA . ALA A 1 294 ? -8.852 -7.085 30.111 1.00 92.88 294 ALA A CA 1
ATOM 2369 C C . ALA A 1 294 ? -7.664 -6.359 29.453 1.00 92.88 294 ALA A C 1
ATOM 2371 O O . ALA A 1 294 ? -6.527 -6.816 29.583 1.00 92.88 294 ALA A O 1
ATOM 2372 N N . ALA A 1 295 ? -7.901 -5.220 28.794 1.00 91.94 295 ALA A N 1
ATOM 2373 C CA . ALA A 1 295 ? -6.846 -4.369 28.249 1.00 91.94 295 ALA A CA 1
ATOM 2374 C C . ALA A 1 295 ? -5.944 -3.811 29.357 1.00 91.94 295 ALA A C 1
ATOM 2376 O O . ALA A 1 295 ? -4.724 -3.889 29.235 1.00 91.94 295 ALA A O 1
ATOM 2377 N N . PHE A 1 296 ? -6.528 -3.329 30.459 1.00 93.44 296 PHE A N 1
ATOM 2378 C CA . PHE A 1 296 ? -5.784 -2.872 31.630 1.00 93.44 296 PHE A CA 1
ATOM 2379 C C . PHE A 1 296 ? -4.934 -3.996 32.227 1.00 93.44 296 PHE A C 1
ATOM 2381 O O . PHE A 1 296 ? -3.724 -3.838 32.342 1.00 93.44 296 PHE A O 1
ATOM 2388 N N . LYS A 1 297 ? -5.519 -5.168 32.511 1.00 92.69 297 LYS A N 1
ATOM 2389 C CA . LYS A 1 297 ? -4.773 -6.323 33.046 1.00 92.69 297 LYS A CA 1
ATOM 2390 C C . LYS A 1 297 ? -3.626 -6.743 32.126 1.00 92.69 297 LYS A C 1
ATOM 2392 O O . LYS A 1 297 ? -2.543 -7.071 32.602 1.00 92.69 297 LYS A O 1
ATOM 2397 N N . ARG A 1 298 ? -3.837 -6.694 30.806 1.00 92.44 298 ARG A N 1
ATOM 2398 C CA . ARG A 1 298 ? -2.785 -6.956 29.817 1.00 92.44 298 ARG A CA 1
ATOM 2399 C C . ARG A 1 298 ? -1.698 -5.880 29.835 1.00 92.44 298 ARG A C 1
ATOM 2401 O O . ARG A 1 298 ? -0.530 -6.229 29.700 1.00 92.44 298 ARG A O 1
ATOM 2408 N N . ALA A 1 299 ? -2.057 -4.610 30.012 1.00 92.81 299 ALA A N 1
ATOM 2409 C CA . ALA A 1 299 ? -1.095 -3.521 30.152 1.00 92.81 299 ALA A CA 1
ATOM 2410 C C . ALA A 1 299 ? -0.230 -3.696 31.409 1.00 92.81 299 ALA A C 1
ATOM 2412 O O . ALA A 1 299 ? 0.987 -3.593 31.292 1.00 92.81 299 ALA A O 1
ATOM 2413 N N . VAL A 1 300 ? -0.819 -4.063 32.558 1.00 94.25 300 VAL A N 1
ATOM 2414 C CA . VAL A 1 300 ? -0.057 -4.399 33.780 1.00 94.25 300 VAL A CA 1
ATOM 2415 C C . VAL A 1 300 ? 0.892 -5.562 33.511 1.00 94.25 300 VAL A C 1
ATOM 2417 O O . VAL A 1 300 ? 2.094 -5.418 33.683 1.00 94.25 300 VAL A O 1
ATOM 2420 N N . ALA A 1 301 ? 0.383 -6.680 32.986 1.00 93.69 301 ALA A N 1
ATOM 2421 C CA . ALA A 1 301 ? 1.201 -7.860 32.702 1.00 93.69 301 ALA A CA 1
ATOM 2422 C C . ALA A 1 301 ? 2.335 -7.593 31.694 1.00 93.69 301 ALA A C 1
ATOM 2424 O O . ALA A 1 301 ? 3.334 -8.305 31.687 1.00 93.69 301 ALA A O 1
ATOM 2425 N N . THR A 1 302 ? 2.177 -6.589 30.826 1.00 92.31 302 THR A N 1
ATOM 2426 C CA . THR A 1 302 ? 3.201 -6.211 29.845 1.00 92.31 302 THR A CA 1
ATOM 2427 C C . THR A 1 302 ? 4.227 -5.262 30.458 1.00 92.31 302 THR A C 1
ATOM 2429 O O . THR A 1 302 ? 5.418 -5.537 30.389 1.00 92.31 302 THR A O 1
ATOM 2432 N N . LEU A 1 303 ? 3.790 -4.154 31.064 1.00 92.56 303 LEU A N 1
ATOM 2433 C CA . LEU A 1 303 ? 4.682 -3.115 31.592 1.00 92.56 303 LEU A CA 1
ATOM 2434 C C . LEU A 1 303 ? 5.380 -3.555 32.887 1.00 92.56 303 LEU A C 1
ATOM 2436 O O . LEU A 1 303 ? 6.547 -3.236 33.102 1.00 92.56 303 LEU A O 1
ATOM 2440 N N . THR A 1 304 ? 4.677 -4.308 33.729 1.00 92.88 304 THR A N 1
ATOM 2441 C CA . THR A 1 304 ? 5.088 -4.709 35.081 1.00 92.88 304 THR A CA 1
ATOM 2442 C C . THR A 1 304 ? 4.675 -6.165 35.338 1.00 92.88 304 THR A C 1
ATOM 2444 O O . THR A 1 304 ? 3.721 -6.413 36.075 1.00 92.88 304 THR A O 1
ATOM 2447 N N . PRO A 1 305 ? 5.353 -7.144 34.707 1.00 91.12 305 PRO A N 1
ATOM 2448 C CA . PRO A 1 305 ? 4.937 -8.552 34.712 1.00 91.12 305 PRO A CA 1
ATOM 2449 C C . PRO A 1 305 ? 4.905 -9.192 36.106 1.00 91.12 305 PRO A C 1
ATOM 2451 O O . PRO A 1 305 ? 4.121 -10.110 36.332 1.00 91.12 305 PRO A O 1
ATOM 2454 N N . ASP A 1 306 ? 5.722 -8.692 37.034 1.00 92.25 306 ASP A N 1
ATOM 2455 C CA . ASP A 1 306 ? 5.828 -9.205 38.405 1.00 92.25 306 ASP A CA 1
ATOM 2456 C C . ASP A 1 306 ? 4.798 -8.583 39.369 1.00 92.25 306 ASP A C 1
ATOM 2458 O O . ASP A 1 306 ? 4.754 -8.938 40.547 1.00 92.25 306 ASP A O 1
ATOM 2462 N N . VAL A 1 307 ? 3.959 -7.658 38.885 1.00 92.25 307 VAL A N 1
ATOM 2463 C CA . VAL A 1 307 ? 2.990 -6.909 39.696 1.00 92.25 307 VAL A CA 1
ATOM 2464 C C . VAL A 1 307 ? 1.574 -7.460 39.478 1.00 92.25 307 VAL A C 1
ATOM 2466 O O . VAL A 1 307 ? 1.127 -7.569 38.330 1.00 92.25 307 VAL A O 1
ATOM 2469 N N . PRO A 1 308 ? 0.829 -7.803 40.550 1.00 90.62 308 PRO A N 1
ATOM 2470 C CA . PRO A 1 308 ? -0.569 -8.207 40.442 1.00 90.62 308 PRO A CA 1
ATOM 2471 C C . PRO A 1 308 ? -1.429 -7.125 39.780 1.00 90.62 308 PRO A C 1
ATOM 2473 O O . PRO A 1 308 ? -1.286 -5.936 40.048 1.00 90.62 308 PRO A O 1
ATOM 2476 N N . ALA A 1 309 ? -2.375 -7.527 38.930 1.00 87.62 309 ALA A N 1
ATOM 2477 C CA . ALA A 1 309 ? -3.195 -6.566 38.190 1.00 87.62 309 ALA A CA 1
ATOM 2478 C C . ALA A 1 309 ? -4.182 -5.766 39.062 1.00 87.62 309 ALA A C 1
ATOM 2480 O O . ALA A 1 309 ? -4.743 -4.777 38.595 1.00 87.62 309 ALA A O 1
ATOM 2481 N N . ASP A 1 310 ? -4.425 -6.204 40.293 1.00 86.94 310 ASP A N 1
ATOM 2482 C CA . ASP A 1 310 ? -5.235 -5.532 41.307 1.00 86.94 310 ASP A CA 1
ATOM 2483 C C . ASP A 1 310 ? -4.403 -4.714 42.311 1.00 86.94 310 ASP A C 1
ATOM 2485 O O . ASP A 1 310 ? -4.987 -4.136 43.230 1.00 86.94 310 ASP A O 1
ATOM 2489 N N . ASP A 1 311 ? -3.079 -4.616 42.117 1.00 89.31 311 ASP A N 1
ATOM 2490 C CA . ASP A 1 311 ? -2.212 -3.747 42.915 1.00 89.31 311 ASP A CA 1
ATOM 2491 C C . ASP A 1 311 ? -2.647 -2.274 42.743 1.00 89.31 311 ASP A C 1
ATOM 2493 O O . ASP A 1 311 ? -2.652 -1.763 41.610 1.00 89.31 311 ASP A O 1
ATOM 2497 N N . PRO A 1 312 ? -3.069 -1.596 43.832 1.00 89.31 312 PRO A N 1
ATOM 2498 C CA . PRO A 1 312 ? -3.539 -0.216 43.798 1.00 89.31 312 PRO A CA 1
ATOM 2499 C C . PRO A 1 312 ? -2.403 0.816 43.771 1.00 89.31 312 PRO A C 1
ATOM 2501 O O . PRO A 1 312 ? -2.697 2.005 43.623 1.00 89.31 312 PRO A O 1
ATOM 2504 N N . ASP A 1 313 ? -1.144 0.415 43.976 1.00 86.94 313 ASP A N 1
ATOM 2505 C CA . ASP A 1 313 ? -0.022 1.346 44.042 1.00 86.94 313 ASP A CA 1
ATOM 2506 C C . ASP A 1 313 ? 0.433 1.759 42.630 1.00 86.94 313 ASP A C 1
ATOM 2508 O O . ASP A 1 313 ? 0.929 0.932 41.867 1.00 86.94 313 ASP A O 1
ATOM 2512 N N . PRO A 1 314 ? 0.304 3.041 42.237 1.00 84.12 314 PRO A N 1
ATOM 2513 C CA . PRO A 1 314 ? 0.752 3.489 40.924 1.00 84.12 314 PRO A CA 1
ATOM 2514 C C . PRO A 1 314 ? 2.271 3.399 40.729 1.00 84.12 314 PRO A C 1
ATOM 2516 O O . PRO A 1 314 ? 2.713 3.417 39.582 1.00 84.12 314 PRO A O 1
ATOM 2519 N N . PHE A 1 315 ? 3.085 3.318 41.789 1.00 83.38 315 PHE A N 1
ATOM 2520 C CA . PHE A 1 315 ? 4.542 3.205 41.655 1.00 83.38 315 PHE A CA 1
ATOM 2521 C C . PHE A 1 315 ? 4.990 1.794 41.254 1.00 83.38 315 PHE A C 1
ATOM 2523 O O . PHE A 1 315 ? 5.895 1.667 40.426 1.00 83.38 315 PHE A O 1
ATOM 2530 N N . SER A 1 316 ? 4.329 0.752 41.766 1.00 86.56 316 SER A N 1
ATOM 2531 C CA . SER A 1 316 ? 4.507 -0.627 41.297 1.00 86.56 316 SER A CA 1
ATOM 2532 C C . SER A 1 316 ? 3.725 -0.882 40.005 1.00 86.56 316 SER A C 1
ATOM 2534 O O . SER A 1 316 ? 4.263 -1.459 39.066 1.00 86.56 316 SER A O 1
ATOM 2536 N N . ASN A 1 317 ? 2.480 -0.409 39.900 1.00 91.19 317 ASN A N 1
ATOM 2537 C CA . ASN A 1 317 ? 1.587 -0.634 38.767 1.00 91.19 317 ASN A CA 1
ATOM 2538 C C . ASN A 1 317 ? 1.621 0.535 37.768 1.00 91.19 317 ASN A C 1
ATOM 2540 O O . ASN A 1 317 ? 0.813 1.469 37.806 1.00 91.19 317 ASN A O 1
ATOM 2544 N N . LYS A 1 318 ? 2.534 0.448 36.796 1.00 91.25 318 LYS A N 1
ATOM 2545 C CA . LYS A 1 318 ? 2.763 1.489 35.777 1.00 91.25 318 LYS A CA 1
ATOM 2546 C C . LYS A 1 318 ? 1.524 1.830 34.945 1.00 91.25 318 LYS A C 1
ATOM 2548 O O . LYS A 1 318 ? 1.363 2.976 34.529 1.00 91.25 318 LYS A O 1
ATOM 2553 N N . ALA A 1 319 ? 0.610 0.881 34.731 1.00 93.25 319 ALA A N 1
ATOM 2554 C CA . ALA A 1 319 ? -0.617 1.140 33.977 1.00 93.25 319 ALA A CA 1
ATOM 2555 C C . ALA A 1 319 ? -1.544 2.145 34.689 1.00 93.25 319 ALA A C 1
ATOM 2557 O O . ALA A 1 319 ? -2.254 2.898 34.019 1.00 93.25 319 ALA A O 1
ATOM 2558 N N . LEU A 1 320 ? -1.513 2.212 36.028 1.00 91.56 320 LEU A N 1
ATOM 2559 C CA . LEU A 1 320 ? -2.256 3.227 36.780 1.00 91.56 320 LEU A CA 1
ATOM 2560 C C . LEU A 1 320 ? -1.715 4.635 36.526 1.00 91.56 320 LEU A C 1
ATOM 2562 O O . LEU A 1 320 ? -2.506 5.570 36.452 1.00 91.56 320 LEU A O 1
ATOM 2566 N N . GLN A 1 321 ? -0.408 4.804 36.306 1.00 90.12 321 GLN A N 1
ATOM 2567 C CA . GLN A 1 321 ? 0.149 6.126 36.001 1.00 90.12 321 GLN A CA 1
ATOM 2568 C C . GLN A 1 321 ? -0.392 6.683 34.677 1.00 90.12 321 GLN A C 1
ATOM 2570 O O . GLN A 1 321 ? -0.728 7.863 34.586 1.00 90.12 321 GLN A O 1
ATOM 2575 N N . LEU A 1 322 ? -0.557 5.818 33.672 1.00 92.44 322 LEU A N 1
ATOM 2576 C CA . LEU A 1 322 ? -1.175 6.176 32.391 1.00 92.44 322 LEU A CA 1
ATOM 2577 C C . LEU A 1 322 ? -2.656 6.548 32.558 1.00 92.44 322 LEU A C 1
ATOM 2579 O O . LEU A 1 322 ? -3.131 7.501 31.941 1.00 92.44 322 LEU A O 1
ATOM 2583 N N . ILE A 1 323 ? -3.387 5.829 33.417 1.00 91.94 323 ILE A N 1
ATOM 2584 C CA . ILE A 1 323 ? -4.782 6.154 33.755 1.00 91.94 323 ILE A CA 1
ATOM 2585 C C . ILE A 1 323 ? -4.876 7.527 34.430 1.00 91.94 323 ILE A C 1
ATOM 2587 O O . ILE A 1 323 ? -5.777 8.303 34.109 1.00 91.94 323 ILE A O 1
ATOM 2591 N N . GLU A 1 324 ? -3.955 7.857 35.333 1.00 88.81 324 GLU A N 1
ATOM 2592 C CA . GLU A 1 324 ? -3.933 9.173 35.975 1.00 88.81 324 GLU A CA 1
ATOM 2593 C C . GLU A 1 324 ? -3.602 10.293 34.977 1.00 88.81 324 GLU A C 1
ATOM 2595 O O . GLU A 1 324 ? -4.279 11.322 34.981 1.00 88.81 324 GLU A O 1
ATOM 2600 N N . LEU A 1 325 ? -2.672 10.082 34.037 1.00 89.12 325 LEU A N 1
ATOM 2601 C CA . LEU A 1 325 ? -2.438 11.032 32.939 1.00 89.12 325 LEU A CA 1
ATOM 2602 C C . LEU A 1 325 ? -3.679 11.247 32.065 1.00 89.12 325 LEU A C 1
ATOM 2604 O O . LEU A 1 325 ? -4.001 12.387 31.717 1.00 89.12 325 LEU A O 1
ATOM 2608 N N . PHE A 1 326 ? -4.399 10.172 31.731 1.00 92.12 326 PHE A N 1
ATOM 2609 C CA . PHE A 1 326 ? -5.668 10.265 31.010 1.00 92.12 326 PHE A CA 1
ATOM 2610 C C . PHE A 1 326 ? -6.667 11.140 31.780 1.00 92.12 326 PHE A C 1
ATOM 2612 O O . PHE A 1 326 ? -7.231 12.076 31.211 1.00 92.12 326 PHE A O 1
ATOM 2619 N N . LYS A 1 327 ? -6.872 10.863 33.077 1.00 89.81 327 LYS A N 1
ATOM 2620 C CA . LYS A 1 327 ? -7.824 11.590 33.938 1.00 89.81 327 LYS A CA 1
ATOM 2621 C C . LYS A 1 327 ? -7.464 13.070 34.071 1.00 89.81 327 LYS A C 1
ATOM 2623 O O . LYS A 1 327 ? -8.352 13.919 34.043 1.00 89.81 327 LYS A O 1
ATOM 2628 N N . LEU A 1 328 ? -6.176 13.385 34.192 1.00 88.94 328 LEU A N 1
ATOM 2629 C CA . LEU A 1 328 ? -5.682 14.758 34.284 1.00 88.94 328 LEU A CA 1
ATOM 2630 C C . LEU A 1 328 ? -5.942 15.531 32.991 1.00 88.94 328 LEU A C 1
ATOM 2632 O O . LEU A 1 328 ? -6.521 16.612 33.034 1.00 88.94 328 LEU A O 1
ATOM 2636 N N . SER A 1 329 ? -5.611 14.941 31.843 1.00 89.94 329 SER A N 1
ATOM 2637 C CA . SER A 1 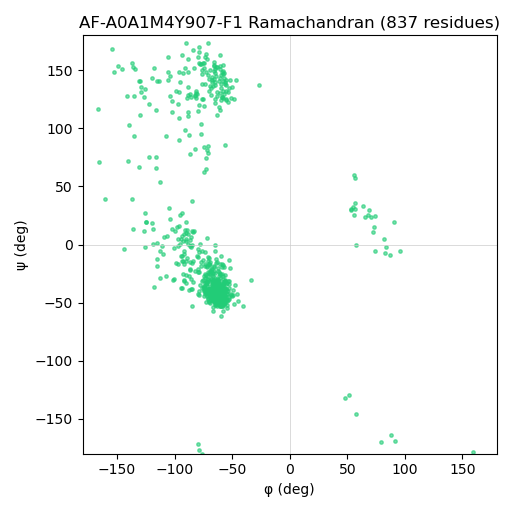329 ? -5.881 15.548 30.538 1.00 89.94 329 SER A CA 1
ATOM 2638 C C . SER A 1 329 ? -7.379 15.720 30.265 1.00 89.94 329 SER A C 1
ATOM 2640 O O . SER A 1 329 ? -7.814 16.768 29.783 1.00 89.94 329 SER A O 1
ATOM 2642 N N . TYR A 1 330 ? -8.195 14.731 30.642 1.00 89.94 330 TYR A N 1
ATOM 2643 C CA . TYR A 1 330 ? -9.653 14.848 30.626 1.00 89.94 330 TYR A CA 1
ATOM 2644 C C . TYR A 1 330 ? -10.117 16.064 31.434 1.00 89.94 330 TYR A C 1
ATOM 2646 O O . TYR A 1 330 ? -10.824 16.928 30.914 1.00 89.94 330 TYR A O 1
ATOM 2654 N N . LYS A 1 331 ? -9.653 16.177 32.682 1.00 89.19 331 LYS A N 1
ATOM 2655 C CA . LYS A 1 331 ? -10.002 17.283 33.572 1.00 89.19 331 LYS A CA 1
ATOM 2656 C C . LYS A 1 331 ? -9.579 18.638 33.004 1.00 89.19 331 LYS A C 1
ATOM 2658 O O . LYS A 1 331 ? -10.415 19.527 32.930 1.00 89.19 331 LYS A O 1
ATOM 2663 N N . TRP A 1 332 ? -8.339 18.791 32.532 1.00 89.94 332 TRP A N 1
ATOM 2664 C CA . TRP A 1 332 ? -7.877 20.039 31.904 1.00 89.94 332 TRP A CA 1
ATOM 2665 C C . TRP A 1 332 ? -8.731 20.435 30.694 1.00 89.94 332 TRP A C 1
ATOM 2667 O O . TRP A 1 332 ? -8.957 21.618 30.451 1.00 89.94 332 TRP A O 1
ATOM 2677 N N . THR A 1 333 ? -9.226 19.451 29.938 1.00 89.06 333 THR A N 1
ATOM 2678 C CA . THR A 1 333 ? -10.108 19.677 28.782 1.00 89.06 333 THR A CA 1
ATOM 2679 C C . THR A 1 333 ? -11.467 20.211 29.208 1.00 89.06 333 THR A C 1
ATOM 2681 O O . THR A 1 333 ? -11.946 21.178 28.615 1.00 89.06 333 THR A O 1
ATOM 2684 N N . VAL A 1 334 ? -12.064 19.608 30.237 1.00 86.88 334 VAL A N 1
ATOM 2685 C CA . VAL A 1 334 ? -13.356 20.032 30.790 1.00 86.88 334 VAL A CA 1
ATOM 2686 C C . VAL A 1 334 ? -13.236 21.401 31.467 1.00 86.88 334 VAL A C 1
ATOM 2688 O O . VAL A 1 334 ? -14.049 22.284 31.201 1.00 86.88 334 VAL A O 1
ATOM 2691 N N . ASP A 1 335 ? -12.185 21.619 32.264 1.00 88.25 335 ASP A N 1
ATOM 2692 C CA . ASP A 1 335 ? -11.919 22.880 32.971 1.00 88.25 335 ASP A CA 1
ATOM 2693 C C . ASP A 1 335 ? -11.670 24.051 31.995 1.00 88.25 335 ASP A C 1
ATOM 2695 O O . ASP A 1 335 ? -12.022 25.196 32.286 1.00 88.25 335 ASP A O 1
ATOM 2699 N N . ALA A 1 336 ? -11.122 23.785 30.801 1.00 88.69 336 ALA A N 1
ATOM 2700 C CA . ALA A 1 336 ? -10.973 24.793 29.745 1.00 88.69 336 ALA A CA 1
ATOM 2701 C C . ALA A 1 336 ? -12.328 25.305 29.188 1.00 88.69 336 ALA A C 1
ATOM 2703 O O . ALA A 1 336 ? -12.384 26.417 28.634 1.00 88.69 336 ALA A O 1
ATOM 2704 N N . GLY A 1 337 ? -13.416 24.553 29.407 1.00 83.31 337 GLY A N 1
ATOM 2705 C CA . GLY A 1 337 ? -14.810 24.926 29.143 1.00 83.31 337 GLY A CA 1
ATOM 2706 C C . GLY A 1 337 ? -15.245 24.817 27.678 1.00 83.31 337 GLY A C 1
ATOM 2707 O O . GLY A 1 337 ? -14.524 24.304 26.839 1.00 83.31 337 GLY A O 1
ATOM 2708 N N . ASN A 1 338 ? -16.428 25.334 27.341 1.00 78.81 338 ASN A N 1
ATOM 2709 C CA . ASN A 1 338 ? -16.893 25.408 25.949 1.00 78.81 338 ASN A CA 1
ATOM 2710 C C . ASN A 1 338 ? -16.451 26.705 25.256 1.00 78.81 338 ASN A C 1
ATOM 2712 O O . ASN A 1 338 ? -16.341 27.761 25.885 1.00 78.81 338 ASN A O 1
ATOM 2716 N N . GLY A 1 339 ? -16.218 26.647 23.942 1.00 80.69 339 GLY A N 1
ATOM 2717 C CA . GLY A 1 339 ? -15.897 27.821 23.127 1.00 80.69 339 GLY A CA 1
ATOM 2718 C C . GLY A 1 339 ? -15.198 27.488 21.805 1.00 80.69 339 GLY A C 1
ATOM 2719 O O . GLY A 1 339 ? -14.955 26.321 21.506 1.00 80.69 339 GLY A O 1
ATOM 2720 N N . PRO A 1 340 ? -14.842 28.509 20.999 1.00 81.00 340 PRO A N 1
ATOM 2721 C CA . PRO A 1 340 ? -14.100 28.303 19.759 1.00 81.00 340 PRO A CA 1
ATOM 2722 C C . PRO A 1 340 ? -12.795 27.542 20.013 1.00 81.00 340 PRO A C 1
ATOM 2724 O O . PRO A 1 340 ? -12.059 27.890 20.941 1.00 81.00 340 PRO A O 1
ATOM 2727 N N . PHE A 1 341 ? -12.466 26.579 19.143 1.00 79.31 341 PHE A N 1
ATOM 2728 C CA . PHE A 1 341 ? -11.314 25.676 19.298 1.00 79.31 341 PHE A CA 1
ATOM 2729 C C . PHE A 1 341 ? -10.019 26.396 19.703 1.00 79.31 341 PHE A C 1
ATOM 2731 O O . PHE A 1 341 ? -9.323 25.962 20.611 1.00 79.31 341 PHE A O 1
ATOM 2738 N N . ARG A 1 342 ? -9.715 27.556 19.101 1.00 79.62 342 ARG A N 1
ATOM 2739 C CA . ARG A 1 342 ? -8.501 28.337 19.419 1.00 79.62 342 ARG A CA 1
ATOM 2740 C C . ARG A 1 342 ? -8.454 28.879 20.852 1.00 79.62 342 ARG A C 1
ATOM 2742 O O . ARG A 1 342 ? -7.367 29.034 21.402 1.00 79.62 342 ARG A O 1
ATOM 2749 N N . VAL A 1 343 ? -9.600 29.249 21.420 1.00 82.44 343 VAL A N 1
ATOM 2750 C CA . VAL A 1 343 ? -9.692 29.804 22.781 1.00 82.44 343 VAL A CA 1
ATOM 2751 C C . VAL A 1 343 ? -9.608 28.677 23.801 1.00 82.44 343 VAL A C 1
ATOM 2753 O O . VAL A 1 343 ? -8.863 28.790 24.772 1.00 82.44 343 VAL A O 1
ATOM 2756 N N . HIS A 1 344 ? -10.317 27.580 23.536 1.00 86.62 344 HIS A N 1
ATOM 2757 C CA . HIS A 1 344 ? -10.231 26.355 24.323 1.00 86.62 344 HIS A CA 1
ATOM 2758 C C . HIS A 1 344 ? -8.803 25.800 24.359 1.00 86.62 344 HIS A C 1
ATOM 2760 O O . HIS A 1 344 ? -8.238 25.622 25.436 1.00 86.62 344 HIS A O 1
ATOM 2766 N N . ASP A 1 345 ? -8.178 25.641 23.188 1.00 84.69 345 ASP A N 1
ATOM 2767 C CA . ASP A 1 345 ? -6.827 25.092 23.066 1.00 84.69 345 ASP A CA 1
ATOM 2768 C C . ASP A 1 345 ? -5.793 25.932 23.824 1.00 84.69 345 ASP A C 1
ATOM 2770 O O . ASP A 1 345 ? -4.889 25.382 24.449 1.00 84.69 345 ASP A O 1
ATOM 2774 N N . ARG A 1 346 ? -5.950 27.263 23.833 1.00 85.44 346 ARG A N 1
ATOM 2775 C CA . ARG A 1 346 ? -5.094 28.162 24.619 1.00 85.44 346 ARG A CA 1
ATOM 2776 C C . ARG A 1 346 ? -5.211 27.895 26.120 1.00 85.44 346 ARG A C 1
ATOM 2778 O O . ARG A 1 346 ? -4.189 27.712 26.767 1.00 85.44 346 ARG A O 1
ATOM 2785 N N . ARG A 1 347 ? -6.433 27.844 26.657 1.00 87.69 347 ARG A N 1
ATOM 2786 C CA . ARG A 1 347 ? -6.668 27.587 28.090 1.00 87.69 347 ARG A CA 1
ATOM 2787 C C . ARG A 1 347 ? -6.145 26.224 28.515 1.00 87.69 347 ARG A C 1
ATOM 2789 O O . ARG A 1 347 ? -5.531 26.101 29.565 1.00 87.69 347 ARG A O 1
ATOM 2796 N N . PHE A 1 348 ? -6.341 25.209 27.676 1.00 87.88 348 PHE A N 1
ATOM 2797 C CA . PHE A 1 348 ? -5.774 23.896 27.943 1.00 87.88 348 PHE A CA 1
ATOM 2798 C C . PHE A 1 348 ? -4.242 23.953 27.986 1.00 87.88 348 PHE A C 1
ATOM 2800 O O . PHE A 1 348 ? -3.650 23.405 28.906 1.00 87.88 348 PHE A O 1
ATOM 2807 N N . ARG A 1 349 ? -3.582 24.635 27.035 1.00 86.69 349 ARG A N 1
ATOM 2808 C CA . ARG A 1 349 ? -2.111 24.782 27.034 1.00 86.69 349 ARG A CA 1
ATOM 2809 C C . ARG A 1 349 ? -1.580 25.424 28.312 1.00 86.69 349 ARG A C 1
ATOM 2811 O O . ARG A 1 349 ? -0.522 25.022 28.772 1.00 86.69 349 ARG A O 1
ATOM 2818 N N . GLU A 1 350 ? -2.303 26.391 28.870 1.00 86.94 350 GLU A N 1
ATOM 2819 C CA . GLU A 1 350 ? -1.943 27.050 30.133 1.00 86.94 350 GLU A CA 1
ATOM 2820 C C . GLU A 1 350 ? -2.026 26.099 31.345 1.00 86.94 350 GLU A C 1
ATOM 2822 O O . GLU A 1 350 ? -1.334 26.319 32.335 1.00 86.94 350 GLU A O 1
ATOM 2827 N N . ALA A 1 351 ? -2.833 25.034 31.267 1.00 84.62 351 ALA A N 1
ATOM 2828 C CA . ALA A 1 351 ? -3.008 24.044 32.333 1.00 84.62 351 ALA A CA 1
ATOM 2829 C C . ALA A 1 351 ? -2.051 22.836 32.239 1.00 84.62 351 ALA A C 1
ATOM 2831 O O . ALA A 1 351 ? -1.900 22.097 33.214 1.00 84.62 351 ALA A O 1
ATOM 2832 N N . VAL A 1 352 ? -1.421 22.611 31.081 1.00 83.12 352 VAL A N 1
ATOM 2833 C CA . VAL A 1 352 ? -0.556 21.447 30.830 1.00 83.12 352 VAL A CA 1
ATOM 2834 C C . VAL A 1 352 ? 0.849 21.669 31.408 1.00 83.12 352 VAL A C 1
ATOM 2836 O O . VAL A 1 352 ? 1.460 22.701 31.128 1.00 83.12 352 VAL A O 1
ATOM 2839 N N . PRO A 1 353 ? 1.418 20.698 32.150 1.00 79.75 353 PRO A N 1
ATOM 2840 C CA . PRO A 1 353 ? 2.791 20.770 32.645 1.00 79.75 353 PRO A CA 1
ATOM 2841 C C . PRO A 1 353 ? 3.832 20.933 31.533 1.00 79.75 353 PRO A C 1
ATOM 2843 O O . PRO A 1 353 ? 3.705 20.341 30.461 1.00 79.75 353 PRO A O 1
ATOM 2846 N N . GLU A 1 354 ? 4.918 21.652 31.826 1.00 78.00 354 GLU A N 1
ATOM 2847 C CA . GLU A 1 354 ? 5.968 21.965 30.848 1.00 78.00 354 GLU A CA 1
ATOM 2848 C C . GLU A 1 354 ? 6.579 20.717 30.194 1.00 78.00 354 GLU A C 1
ATOM 2850 O O . GLU A 1 354 ? 6.796 20.709 28.989 1.00 78.00 354 GLU A O 1
ATOM 2855 N N . TRP A 1 355 ? 6.803 19.632 30.940 1.00 75.00 355 TRP A N 1
ATOM 2856 C CA . TRP A 1 355 ? 7.382 18.402 30.387 1.00 75.00 355 TRP A CA 1
ATOM 2857 C C . TRP A 1 355 ? 6.472 17.739 29.338 1.00 75.00 355 TRP A C 1
ATOM 2859 O O . TRP A 1 355 ? 6.961 17.308 28.297 1.00 75.00 355 TRP A O 1
ATOM 2869 N N . LEU A 1 356 ? 5.152 17.717 29.570 1.00 77.44 356 LEU A N 1
ATOM 2870 C CA . LEU A 1 356 ? 4.171 17.165 28.631 1.00 77.44 356 LEU A CA 1
ATOM 2871 C C . LEU A 1 356 ? 3.971 18.125 27.456 1.00 77.44 356 LEU A C 1
ATOM 2873 O O . LEU A 1 356 ? 3.844 17.700 26.309 1.00 77.44 356 LEU A O 1
ATOM 2877 N N . ALA A 1 357 ? 4.008 19.434 27.724 1.00 75.00 357 ALA A N 1
ATOM 2878 C CA . ALA A 1 357 ? 3.951 20.459 26.691 1.00 75.00 357 ALA A CA 1
ATOM 2879 C C . ALA A 1 357 ? 5.184 20.436 25.778 1.00 75.00 357 ALA A C 1
ATOM 2881 O O . ALA A 1 357 ? 5.072 20.665 24.576 1.00 75.00 357 ALA A O 1
ATOM 2882 N N . ASN A 1 358 ? 6.342 20.113 26.340 1.00 74.62 358 ASN A N 1
ATOM 2883 C CA . ASN A 1 358 ? 7.574 19.892 25.611 1.00 74.62 358 ASN A CA 1
ATOM 2884 C C . ASN A 1 358 ? 7.670 18.460 25.084 1.00 74.62 358 ASN A C 1
ATOM 2886 O O . ASN A 1 358 ? 8.677 18.185 24.450 1.00 74.62 358 ASN A O 1
ATOM 2890 N N . GLY A 1 359 ? 6.682 17.581 25.329 1.00 75.25 359 GLY A N 1
ATOM 2891 C CA . GLY A 1 359 ? 6.533 16.168 24.928 1.00 75.25 359 GLY A CA 1
ATOM 2892 C C . GLY A 1 359 ? 6.076 15.950 23.475 1.00 75.25 359 GLY A C 1
ATOM 2893 O O . GLY A 1 359 ? 5.961 16.904 22.700 1.00 75.25 359 GLY A O 1
ATOM 2894 N N . ALA A 1 360 ? 5.855 14.695 23.061 1.00 80.00 360 ALA A N 1
ATOM 2895 C CA . ALA A 1 360 ? 5.305 14.386 21.732 1.00 80.00 360 ALA A CA 1
ATOM 2896 C C . ALA A 1 360 ? 3.778 14.569 21.668 1.00 80.00 360 ALA A C 1
ATOM 2898 O O . ALA A 1 360 ? 3.205 14.609 20.576 1.00 80.00 360 ALA A O 1
ATOM 2899 N N . PHE A 1 361 ? 3.133 14.747 22.822 1.00 82.94 361 PHE A N 1
ATOM 2900 C CA . PHE A 1 361 ? 1.703 14.949 23.021 1.00 82.94 361 PHE A CA 1
ATOM 2901 C C . PHE A 1 361 ? 1.049 15.864 21.976 1.00 82.94 361 PHE A C 1
ATOM 2903 O O . PHE A 1 361 ? 0.099 15.460 21.306 1.00 82.94 361 PHE A O 1
ATOM 2910 N N . TRP A 1 362 ? 1.578 17.072 21.759 1.00 78.50 362 TRP A N 1
ATOM 2911 C CA . TRP A 1 362 ? 0.997 18.015 20.790 1.00 78.50 362 TRP A CA 1
ATOM 2912 C C . TRP A 1 362 ? 1.079 17.553 19.345 1.00 78.50 362 TRP A C 1
ATOM 2914 O O . TRP A 1 362 ? 0.239 17.926 18.528 1.00 78.50 362 TRP A O 1
ATOM 2924 N N . GLY A 1 363 ? 2.112 16.779 19.030 1.00 74.31 363 GLY A N 1
ATOM 2925 C CA . GLY A 1 363 ? 2.275 16.192 17.716 1.00 74.31 363 GLY A CA 1
ATOM 2926 C C . GLY A 1 363 ? 1.280 15.059 17.468 1.00 74.31 363 GLY A C 1
ATOM 2927 O O . GLY A 1 363 ? 0.855 14.895 16.330 1.00 74.31 363 GLY A O 1
ATOM 2928 N N . ILE A 1 364 ? 0.898 14.321 18.520 1.00 74.81 364 ILE A N 1
ATOM 2929 C CA . ILE A 1 364 ? 0.015 13.140 18.482 1.00 74.81 364 ILE A CA 1
ATOM 2930 C C . ILE A 1 364 ? -1.475 13.518 18.465 1.00 74.81 364 ILE A C 1
ATOM 2932 O O . ILE A 1 364 ? -2.313 12.738 18.010 1.00 74.81 364 ILE A O 1
ATOM 2936 N N . MET A 1 365 ? -1.830 14.718 18.930 1.00 73.69 365 MET A N 1
ATOM 2937 C CA . MET A 1 365 ? -3.218 15.181 18.919 1.00 73.69 365 MET A CA 1
ATOM 2938 C C . MET A 1 365 ? -3.773 15.299 17.484 1.00 73.69 365 MET A C 1
ATOM 2940 O O . MET A 1 365 ? -3.153 15.953 16.638 1.00 73.69 365 MET A O 1
ATOM 2944 N N . PRO A 1 366 ? -4.972 14.750 17.199 1.00 57.53 366 PRO A N 1
ATOM 2945 C CA . PRO A 1 366 ? -5.637 14.947 15.915 1.00 57.53 366 PRO A CA 1
ATOM 2946 C C . PRO A 1 366 ? -5.882 16.440 15.642 1.00 57.53 366 PRO A C 1
ATOM 2948 O O . PRO A 1 366 ? -6.486 17.139 16.455 1.00 57.53 366 PRO A O 1
ATOM 2951 N N . HIS A 1 367 ? -5.433 16.932 14.486 1.00 58.38 367 HIS A N 1
ATOM 2952 C CA . HIS A 1 367 ? -5.782 18.254 13.957 1.00 58.38 367 HIS A CA 1
ATOM 2953 C C . HIS A 1 367 ? -6.773 18.086 12.794 1.00 58.38 367 HIS A C 1
ATOM 2955 O O . HIS A 1 367 ? -6.818 17.027 12.170 1.00 58.38 367 HIS A O 1
ATOM 2961 N N . GLU A 1 368 ? -7.506 19.141 12.421 1.00 51.00 368 GLU A N 1
ATOM 2962 C CA . GLU A 1 368 ? -8.450 19.151 11.279 1.00 51.00 368 GLU A CA 1
ATOM 2963 C C . GLU A 1 368 ? -7.841 18.680 9.936 1.00 51.00 368 GLU A C 1
ATOM 2965 O O . GLU A 1 368 ? -8.565 18.410 8.986 1.00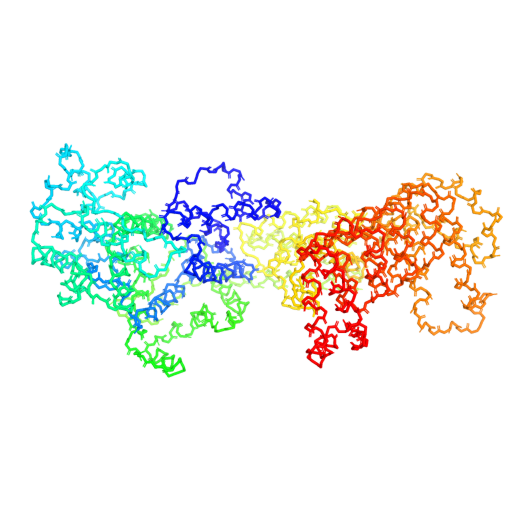 51.00 368 GLU A O 1
ATOM 2970 N N . GLN A 1 369 ? -6.509 18.576 9.847 1.00 47.62 369 GLN A N 1
ATOM 2971 C CA . GLN A 1 369 ? -5.755 18.174 8.653 1.00 47.62 369 GLN A CA 1
ATOM 2972 C C . GLN A 1 369 ? -4.920 16.892 8.868 1.00 47.62 369 GLN A C 1
ATOM 2974 O O . GLN A 1 369 ? -4.057 16.590 8.050 1.00 47.62 369 GLN A O 1
ATOM 2979 N N . GLY A 1 370 ? -5.148 16.145 9.956 1.00 55.25 370 GLY A N 1
ATOM 2980 C CA . GLY A 1 370 ? -4.325 14.995 10.363 1.00 55.25 370 GLY A CA 1
ATOM 2981 C C . GLY A 1 370 ? -3.191 15.371 11.325 1.00 55.25 370 GLY A C 1
ATOM 2982 O O . GLY A 1 370 ? -3.165 16.476 11.861 1.00 55.25 370 GLY A O 1
ATOM 2983 N N . LEU A 1 371 ? -2.258 14.451 11.583 1.00 61.16 371 LEU A N 1
ATOM 2984 C CA . LEU A 1 371 ? -1.096 14.731 12.433 1.00 61.16 371 LEU A CA 1
ATOM 2985 C C . LEU A 1 371 ? -0.162 15.762 11.804 1.00 61.16 371 LEU A C 1
ATOM 2987 O O . LEU A 1 371 ? 0.111 15.731 10.604 1.00 61.16 371 LEU A O 1
ATOM 2991 N N . ARG A 1 372 ? 0.411 16.636 12.631 1.00 62.66 372 ARG A N 1
ATOM 2992 C CA . ARG A 1 372 ? 1.454 17.562 12.181 1.00 62.66 372 ARG A CA 1
ATOM 2993 C C . ARG A 1 372 ? 2.826 16.902 12.324 1.00 62.66 372 ARG A C 1
ATOM 2995 O O . ARG A 1 372 ? 3.285 16.722 13.444 1.00 62.66 372 ARG A O 1
ATOM 3002 N N . ARG A 1 373 ? 3.506 16.649 11.198 1.00 71.62 373 ARG A N 1
ATOM 3003 C CA . ARG A 1 373 ? 4.906 16.167 11.134 1.00 71.62 373 ARG A CA 1
ATOM 3004 C C . ARG A 1 373 ? 5.146 14.867 11.929 1.00 71.62 373 ARG A C 1
ATOM 3006 O O . ARG A 1 373 ? 5.950 14.873 12.865 1.00 71.62 373 ARG A O 1
ATOM 3013 N N . PRO A 1 374 ? 4.447 13.768 11.602 1.00 75.50 374 PRO A N 1
ATOM 3014 C CA . PRO A 1 374 ? 4.600 12.500 12.315 1.00 75.50 374 PRO A CA 1
ATOM 3015 C C . PRO A 1 374 ? 6.039 11.952 12.298 1.00 75.50 374 PRO A C 1
ATOM 3017 O O . PRO A 1 374 ? 6.455 11.297 13.251 1.00 75.50 374 PRO A O 1
ATOM 3020 N N . GLU A 1 375 ? 6.830 12.284 11.279 1.00 77.75 375 GLU A N 1
ATOM 3021 C CA . GLU A 1 375 ? 8.243 11.916 11.160 1.00 77.75 375 GLU A CA 1
ATOM 3022 C C . GLU A 1 375 ? 9.084 12.592 12.253 1.00 77.75 375 GLU A C 1
ATOM 3024 O O . GLU A 1 375 ? 9.885 11.947 12.926 1.00 77.75 375 GLU A O 1
ATOM 3029 N N . ALA A 1 376 ? 8.846 13.883 12.517 1.00 82.75 376 ALA A N 1
ATOM 3030 C CA . ALA A 1 376 ? 9.556 14.625 13.563 1.00 82.75 376 ALA A CA 1
ATOM 3031 C C . ALA A 1 376 ? 9.304 14.037 14.961 1.00 82.75 376 ALA A C 1
ATOM 3033 O O . ALA A 1 376 ? 10.204 14.006 15.802 1.00 82.75 376 ALA A O 1
ATOM 3034 N N . ILE A 1 377 ? 8.091 13.536 15.198 1.00 84.62 377 ILE A N 1
ATOM 3035 C CA . ILE A 1 377 ? 7.730 12.841 16.438 1.00 84.62 377 ILE A CA 1
ATOM 3036 C C . ILE A 1 377 ? 8.465 11.499 16.529 1.00 84.62 377 ILE A C 1
ATOM 3038 O O . ILE A 1 377 ? 9.036 11.174 17.568 1.00 84.62 377 ILE A O 1
ATOM 3042 N N . ALA A 1 378 ? 8.512 10.738 15.436 1.00 87.81 378 ALA A N 1
ATOM 3043 C CA . ALA A 1 378 ? 9.222 9.465 15.390 1.00 87.81 378 ALA A CA 1
ATOM 3044 C C . ALA A 1 378 ? 10.741 9.619 15.614 1.00 87.81 378 ALA A C 1
ATOM 3046 O O . ALA A 1 378 ? 11.347 8.815 16.330 1.00 87.81 378 ALA A O 1
ATOM 3047 N N . HIS A 1 379 ? 11.364 10.679 15.086 1.00 87.75 379 HIS A N 1
ATOM 3048 C CA . HIS A 1 379 ? 12.772 11.003 15.362 1.00 87.75 379 HIS A CA 1
ATOM 3049 C C . HIS A 1 379 ? 13.023 11.339 16.830 1.00 87.75 379 HIS A C 1
ATOM 3051 O O . HIS A 1 379 ? 14.055 10.963 17.392 1.00 87.75 379 HIS A O 1
ATOM 3057 N N . ARG A 1 380 ? 12.068 12.009 17.477 1.00 87.44 380 ARG A N 1
ATOM 3058 C CA . ARG A 1 380 ? 12.147 12.248 18.912 1.00 87.44 380 ARG A CA 1
ATOM 3059 C C . ARG A 1 380 ? 12.088 10.942 19.697 1.00 87.44 380 ARG A C 1
ATOM 3061 O O . ARG A 1 380 ? 12.978 10.713 20.507 1.00 87.44 380 ARG A O 1
ATOM 3068 N N . PHE A 1 381 ? 11.118 10.068 19.419 1.00 89.88 381 PHE A N 1
ATOM 3069 C CA . PHE A 1 381 ? 11.073 8.746 20.055 1.00 89.88 381 PHE A CA 1
ATOM 3070 C C . PHE A 1 381 ? 12.378 7.976 19.841 1.00 89.88 381 PHE A C 1
ATOM 3072 O O . PHE A 1 381 ? 12.890 7.366 20.770 1.00 89.88 381 PHE A O 1
ATOM 3079 N N . SER A 1 382 ? 12.978 8.083 18.653 1.00 93.00 382 SER A N 1
ATOM 3080 C CA . SER A 1 382 ? 14.284 7.474 18.375 1.00 93.00 382 SER A CA 1
ATOM 3081 C C . SER A 1 382 ? 15.393 8.001 19.285 1.00 93.00 382 SER A C 1
ATOM 3083 O O . SER A 1 382 ? 16.258 7.236 19.697 1.00 93.00 382 SER A O 1
ATOM 3085 N N . SER A 1 383 ? 15.370 9.296 19.608 1.00 90.19 383 SER A N 1
ATOM 3086 C CA . SER A 1 383 ? 16.337 9.916 20.519 1.00 90.19 383 SER A CA 1
ATOM 3087 C C . SER A 1 383 ? 16.166 9.416 21.953 1.00 90.19 383 SER A C 1
ATOM 3089 O O . SER A 1 383 ? 17.166 9.118 22.600 1.00 90.19 383 SER A O 1
ATOM 3091 N N . GLU A 1 384 ? 14.925 9.245 22.415 1.00 88.38 384 GLU A N 1
ATOM 3092 C CA . GLU A 1 384 ? 14.640 8.650 23.729 1.00 88.38 384 GLU A CA 1
ATOM 3093 C C . GLU A 1 384 ? 15.057 7.173 23.767 1.00 88.38 384 GLU A C 1
ATOM 3095 O O . GLU A 1 384 ? 15.810 6.748 24.642 1.00 88.38 384 GLU A O 1
ATOM 3100 N N . PHE A 1 385 ? 14.688 6.382 22.754 1.00 91.94 385 PHE A N 1
ATOM 3101 C CA . PHE A 1 385 ? 15.079 4.972 22.661 1.00 91.94 385 PHE A CA 1
ATOM 3102 C C . PHE A 1 385 ? 16.595 4.778 22.586 1.00 91.94 385 PHE A C 1
ATOM 3104 O O . PHE A 1 385 ? 17.118 3.812 23.145 1.00 91.94 385 PHE A O 1
ATOM 3111 N N . LYS A 1 386 ? 17.324 5.712 21.962 1.00 92.00 386 LYS A N 1
ATOM 3112 C CA . LYS A 1 386 ? 18.792 5.695 21.910 1.00 92.00 386 LYS A CA 1
ATOM 3113 C C . LYS A 1 386 ? 19.432 5.778 23.290 1.00 92.00 386 LYS A C 1
ATOM 3115 O O . LYS A 1 386 ? 20.567 5.336 23.436 1.00 92.00 386 LYS A O 1
ATOM 3120 N N . ARG A 1 387 ? 18.745 6.321 24.294 1.00 89.50 387 ARG A N 1
ATOM 3121 C CA . ARG A 1 387 ? 19.244 6.424 25.674 1.00 89.50 387 ARG A CA 1
ATOM 3122 C C . ARG A 1 387 ? 18.889 5.219 26.536 1.00 89.50 387 ARG A C 1
ATOM 3124 O O . ARG A 1 387 ? 19.499 5.029 27.586 1.00 89.50 387 ARG A O 1
ATOM 3131 N N . LYS A 1 388 ? 17.954 4.374 26.090 1.00 88.00 388 LYS A N 1
ATOM 3132 C CA . LYS A 1 388 ? 17.515 3.193 26.838 1.00 88.00 388 LYS A CA 1
ATOM 3133 C C . LYS A 1 388 ? 18.447 1.992 26.621 1.00 88.00 388 LYS A C 1
ATOM 3135 O O . LYS A 1 388 ? 19.078 1.814 25.570 1.00 88.00 388 LYS A O 1
ATOM 3140 N N . THR A 1 389 ? 18.488 1.138 27.639 1.00 88.56 389 THR A N 1
ATOM 3141 C CA . THR A 1 389 ? 19.177 -0.159 27.634 1.00 88.56 389 THR A CA 1
ATOM 3142 C C . THR A 1 389 ? 18.197 -1.219 28.117 1.00 88.56 389 THR A C 1
ATOM 3144 O O . THR A 1 389 ? 17.481 -0.992 29.101 1.00 88.56 389 THR A O 1
ATOM 3147 N N . ARG A 1 390 ? 18.149 -2.367 27.429 1.00 89.44 390 ARG A N 1
ATOM 3148 C CA . ARG A 1 390 ? 17.227 -3.464 27.746 1.00 89.44 390 ARG A CA 1
ATOM 3149 C C . ARG A 1 390 ? 17.314 -3.864 29.218 1.00 89.44 390 ARG A C 1
ATOM 3151 O O . ARG A 1 390 ? 18.400 -3.964 29.784 1.00 89.44 390 ARG A O 1
ATOM 3158 N N . GLY A 1 391 ? 16.163 -4.173 29.815 1.00 85.50 391 GLY A N 1
ATOM 3159 C CA . GLY A 1 391 ? 16.090 -4.739 31.162 1.00 85.50 391 GLY A CA 1
ATOM 3160 C C . GLY A 1 391 ? 16.163 -3.718 32.298 1.00 85.50 391 GLY A C 1
ATOM 3161 O O . GLY A 1 391 ? 15.904 -4.100 33.436 1.00 85.50 391 GLY A O 1
ATOM 3162 N N . ARG A 1 392 ? 16.440 -2.437 32.016 1.00 84.25 392 ARG A N 1
ATOM 3163 C CA . ARG A 1 392 ? 16.258 -1.365 33.006 1.00 84.25 392 ARG A CA 1
ATOM 3164 C C . ARG A 1 392 ? 14.777 -1.183 33.351 1.00 84.25 392 ARG A C 1
ATOM 3166 O O . ARG A 1 392 ? 13.903 -1.434 32.518 1.00 84.25 392 ARG A O 1
ATOM 3173 N N . GLU A 1 393 ? 14.512 -0.758 34.583 1.00 83.75 393 GLU A N 1
ATOM 3174 C CA . GLU A 1 393 ? 13.157 -0.451 35.045 1.00 83.75 393 GLU A CA 1
ATOM 3175 C C . GLU A 1 393 ? 12.551 0.722 34.269 1.00 83.75 393 GLU A C 1
ATOM 3177 O O . GLU A 1 393 ? 13.262 1.572 33.736 1.00 83.75 393 GLU A O 1
ATOM 3182 N N . LEU A 1 394 ? 11.219 0.741 34.183 1.00 87.75 394 LEU A N 1
ATOM 3183 C CA . LEU A 1 394 ? 10.496 1.852 33.576 1.00 87.75 394 LEU A CA 1
ATOM 3184 C C . LEU A 1 394 ? 10.515 3.050 34.521 1.00 87.75 394 LEU A C 1
ATOM 3186 O O . LEU A 1 394 ? 10.262 2.899 35.720 1.00 87.75 394 LEU A O 1
ATOM 3190 N N . ASP A 1 395 ? 10.724 4.238 33.969 1.00 80.56 395 ASP A N 1
ATOM 3191 C CA . ASP A 1 395 ? 10.731 5.480 34.736 1.00 80.56 395 ASP A CA 1
ATOM 3192 C C . ASP A 1 395 ? 9.353 5.744 35.374 1.00 80.56 395 ASP A C 1
ATOM 3194 O O . ASP A 1 395 ? 8.319 5.244 34.920 1.00 80.56 395 ASP A O 1
ATOM 3198 N N . ASN A 1 396 ? 9.313 6.465 36.495 1.00 81.44 396 ASN A N 1
ATOM 3199 C CA . ASN A 1 396 ? 8.056 6.949 37.071 1.00 81.44 396 ASN A CA 1
ATOM 3200 C C . ASN A 1 396 ? 7.714 8.314 36.467 1.00 81.44 396 ASN A C 1
ATOM 3202 O O . ASN A 1 396 ? 8.565 9.195 36.409 1.00 81.44 396 ASN A O 1
ATOM 3206 N N . ILE A 1 397 ? 6.452 8.510 36.088 1.00 77.75 397 ILE A N 1
ATOM 3207 C CA . ILE A 1 397 ? 5.940 9.799 35.593 1.00 77.75 397 ILE A CA 1
ATOM 3208 C C . ILE A 1 397 ? 5.777 10.792 36.759 1.00 77.75 397 ILE A C 1
ATOM 3210 O O . ILE A 1 397 ? 5.859 12.007 36.580 1.00 77.75 397 ILE A O 1
ATOM 3214 N N . PHE A 1 398 ? 5.548 10.275 37.973 1.00 71.00 398 PHE A N 1
ATOM 3215 C CA . PHE A 1 398 ? 5.275 11.046 39.189 1.00 71.00 398 PHE A CA 1
ATOM 3216 C C . PHE A 1 398 ? 6.340 10.771 40.266 1.00 71.00 398 PHE A C 1
ATOM 3218 O O . PHE A 1 398 ? 6.774 9.631 40.403 1.00 71.00 398 PHE A O 1
ATOM 3225 N N . LEU A 1 399 ? 6.736 11.780 41.057 1.00 57.31 399 LEU A N 1
ATOM 3226 C CA . LEU A 1 399 ? 7.728 11.629 42.143 1.00 57.31 399 LEU A CA 1
ATOM 3227 C C . LEU A 1 399 ? 7.089 11.377 43.518 1.00 57.31 399 LEU A C 1
ATOM 3229 O O . LEU A 1 399 ? 7.603 10.594 44.306 1.00 57.31 399 LEU A O 1
ATOM 3233 N N . ASP A 1 400 ? 5.956 12.015 43.802 1.00 53.84 400 ASP A N 1
ATOM 3234 C CA . ASP A 1 400 ? 5.382 12.086 45.154 1.00 53.84 400 ASP A CA 1
ATOM 3235 C C . ASP A 1 400 ? 3.882 12.439 45.116 1.00 53.84 400 ASP A C 1
ATOM 3237 O O . ASP A 1 400 ? 3.369 13.227 45.907 1.00 53.84 400 ASP A O 1
ATOM 3241 N N . ARG A 1 401 ? 3.149 11.875 44.141 1.00 52.00 401 ARG A N 1
ATOM 3242 C CA . ARG A 1 401 ? 1.756 12.251 43.783 1.00 52.00 401 ARG A CA 1
ATOM 3243 C C . ARG A 1 401 ? 1.575 13.732 43.399 1.00 52.00 401 ARG A C 1
ATOM 3245 O O . ARG A 1 401 ? 0.479 14.131 43.016 1.00 52.00 401 ARG A O 1
ATOM 3252 N N . THR A 1 402 ? 2.644 14.522 43.431 1.00 47.50 402 THR A N 1
ATOM 3253 C CA . THR A 1 402 ? 2.785 15.852 42.844 1.00 47.50 402 THR A CA 1
ATOM 3254 C C . THR A 1 402 ? 3.651 15.781 41.587 1.00 47.50 402 THR A C 1
ATOM 3256 O O . THR A 1 402 ? 4.602 15.004 41.507 1.00 47.50 402 THR A O 1
ATOM 3259 N N . PHE A 1 403 ? 3.288 16.559 40.562 1.00 47.25 403 PHE A N 1
ATOM 3260 C CA . PHE A 1 403 ? 4.065 16.648 39.325 1.00 47.25 403 PHE A CA 1
ATOM 3261 C C . PHE A 1 403 ? 5.430 17.273 39.617 1.00 47.25 403 PHE A C 1
ATOM 3263 O O . PHE A 1 403 ? 5.497 18.399 40.106 1.00 47.25 403 PHE A O 1
ATOM 3270 N N . SER A 1 404 ? 6.514 16.597 39.248 1.00 42.97 404 SER A N 1
ATOM 3271 C CA . SER A 1 404 ? 7.834 17.218 39.201 1.00 42.97 404 SER A CA 1
ATOM 3272 C C . SER A 1 404 ? 8.607 16.703 37.995 1.00 42.97 404 SER A C 1
ATOM 3274 O O . SER A 1 404 ? 8.750 15.500 37.793 1.00 42.97 404 SER A O 1
ATOM 3276 N N . ALA A 1 405 ? 9.121 17.643 37.201 1.00 40.38 405 ALA A N 1
ATOM 3277 C CA . ALA A 1 405 ? 9.999 17.379 36.063 1.00 40.38 405 ALA A CA 1
ATOM 3278 C C . ALA A 1 405 ? 11.346 16.748 36.479 1.00 40.38 405 ALA A C 1
ATOM 3280 O O . ALA A 1 405 ? 12.072 16.240 35.631 1.00 40.38 405 ALA A O 1
ATOM 3281 N N . ALA A 1 406 ? 11.677 16.748 37.777 1.00 39.81 406 ALA A N 1
ATOM 3282 C CA . ALA A 1 406 ? 12.937 16.224 38.303 1.00 39.81 406 ALA A CA 1
ATOM 3283 C C . ALA A 1 406 ? 13.029 14.682 38.310 1.00 39.81 406 ALA A C 1
ATOM 3285 O O . ALA A 1 406 ? 14.094 14.148 38.602 1.00 39.81 406 ALA A O 1
ATOM 3286 N N . ALA A 1 407 ? 11.944 13.965 37.978 1.00 43.84 407 ALA A N 1
ATOM 3287 C CA . ALA A 1 407 ? 11.904 12.496 37.927 1.00 43.84 407 ALA A CA 1
ATOM 3288 C C . ALA A 1 407 ? 12.648 11.906 36.718 1.00 43.84 407 ALA A C 1
ATOM 3290 O O . ALA A 1 407 ? 12.972 10.726 36.708 1.00 43.84 407 ALA A O 1
ATOM 3291 N N . LEU A 1 408 ? 12.901 12.734 35.700 1.00 48.09 408 LEU A N 1
ATOM 3292 C CA . LEU A 1 408 ? 13.484 12.359 34.409 1.00 48.09 408 LEU A CA 1
ATOM 3293 C C . LEU A 1 408 ? 15.020 12.440 34.396 1.00 48.09 408 LEU A C 1
ATOM 3295 O O . LEU A 1 408 ? 15.621 12.550 33.329 1.00 48.09 408 LEU A O 1
ATOM 3299 N N . ALA A 1 409 ? 15.677 12.432 35.561 1.00 45.28 409 ALA A N 1
ATOM 3300 C CA . ALA A 1 409 ? 17.132 12.313 35.633 1.00 45.28 409 ALA A CA 1
ATOM 3301 C C . ALA A 1 409 ? 17.534 10.881 35.236 1.00 45.28 409 ALA A C 1
ATOM 3303 O O . ALA A 1 409 ? 17.771 10.028 36.087 1.00 45.28 409 ALA A O 1
ATOM 3304 N N . GLU A 1 410 ? 17.536 10.617 33.929 1.00 56.69 410 GLU A N 1
ATOM 3305 C CA . GLU A 1 410 ? 17.929 9.343 33.342 1.00 56.69 410 GLU A CA 1
ATOM 3306 C C . GLU A 1 410 ? 19.344 8.967 33.808 1.00 56.69 410 GLU A C 1
ATOM 3308 O O . GLU A 1 410 ? 20.308 9.703 33.576 1.00 56.69 410 GLU A O 1
ATOM 3313 N N . ASP A 1 411 ? 19.493 7.780 34.396 1.00 59.25 411 ASP A N 1
ATOM 3314 C CA . ASP A 1 411 ? 20.779 7.081 34.422 1.00 59.25 411 ASP A CA 1
ATOM 3315 C C . ASP A 1 411 ? 21.054 6.554 33.002 1.00 59.25 411 ASP A C 1
ATOM 3317 O O . ASP A 1 411 ? 20.833 5.382 32.679 1.00 59.25 411 ASP A O 1
ATOM 3321 N N . VAL A 1 412 ? 21.420 7.486 32.114 1.00 73.44 412 VAL A N 1
ATOM 3322 C CA . VAL A 1 412 ? 21.751 7.217 30.713 1.00 73.44 412 VAL A CA 1
ATOM 3323 C C . VAL A 1 412 ? 23.048 6.425 30.670 1.00 73.44 412 VAL A C 1
ATOM 3325 O O . VAL A 1 412 ? 24.076 6.853 31.197 1.00 73.44 412 VAL A O 1
ATOM 3328 N N . ASP A 1 413 ? 23.040 5.307 29.948 1.00 81.94 413 ASP A N 1
ATOM 3329 C CA . ASP A 1 413 ? 24.273 4.616 29.582 1.00 81.94 413 ASP A CA 1
ATOM 3330 C C . ASP A 1 413 ? 25.011 5.435 28.506 1.00 81.94 413 ASP A C 1
ATOM 3332 O O . ASP A 1 413 ? 24.885 5.197 27.304 1.00 81.94 413 ASP A O 1
ATOM 3336 N N . ALA A 1 414 ? 25.745 6.465 28.940 1.00 86.69 414 ALA A N 1
ATOM 3337 C CA . ALA A 1 414 ? 26.435 7.402 28.053 1.00 86.69 414 ALA A CA 1
ATOM 3338 C C . ALA A 1 414 ? 27.406 6.689 27.099 1.00 86.69 414 ALA A C 1
ATOM 3340 O O . ALA A 1 414 ? 27.539 7.086 25.942 1.00 86.69 414 ALA A O 1
ATOM 3341 N N . LYS A 1 415 ? 28.021 5.591 27.558 1.00 90.00 415 LYS A N 1
ATOM 3342 C CA . LYS A 1 415 ? 28.895 4.752 26.737 1.00 90.00 415 LYS A CA 1
ATOM 3343 C C . LYS A 1 415 ? 28.107 4.055 25.626 1.00 90.00 415 LYS A C 1
ATOM 3345 O O . LYS A 1 415 ? 28.547 4.059 24.481 1.00 90.00 415 LYS A O 1
ATOM 3350 N N . ALA A 1 416 ? 26.937 3.491 25.935 1.00 89.94 416 ALA A N 1
ATOM 3351 C CA . ALA A 1 416 ? 26.061 2.905 24.921 1.00 89.94 416 ALA A CA 1
ATOM 3352 C C . ALA A 1 416 ? 25.645 3.921 23.853 1.00 89.94 416 ALA A C 1
ATOM 3354 O O . ALA A 1 416 ? 25.645 3.598 22.666 1.00 89.94 416 ALA A O 1
ATOM 3355 N N . VAL A 1 417 ? 25.293 5.141 24.267 1.00 92.38 417 VAL A N 1
ATOM 3356 C CA . VAL A 1 417 ? 24.914 6.224 23.347 1.00 92.38 417 VAL A CA 1
ATOM 3357 C C . VAL A 1 417 ? 26.084 6.586 22.431 1.00 92.38 417 VAL A C 1
ATOM 3359 O O . VAL A 1 417 ? 25.897 6.645 21.217 1.00 92.38 417 VAL A O 1
ATOM 3362 N N . GLU A 1 418 ? 27.290 6.743 22.984 1.00 93.81 418 GLU A N 1
ATOM 3363 C CA . GLU A 1 418 ? 28.503 7.042 22.214 1.00 93.81 418 GLU A CA 1
ATOM 3364 C C . GLU A 1 418 ? 28.844 5.925 21.212 1.00 93.81 418 GLU A C 1
ATOM 3366 O O . GLU A 1 418 ? 29.123 6.198 20.044 1.00 93.81 418 GLU A O 1
ATOM 3371 N N . GLU A 1 419 ? 28.757 4.658 21.628 1.00 94.38 419 GLU A N 1
ATOM 3372 C CA . GLU A 1 419 ? 28.956 3.494 20.753 1.00 94.38 419 GLU A CA 1
ATOM 3373 C C . GLU A 1 419 ? 27.925 3.448 19.610 1.00 94.38 419 GLU A C 1
ATOM 3375 O O . GLU A 1 419 ? 28.274 3.140 18.467 1.00 94.38 419 GLU A O 1
ATOM 3380 N N . ARG A 1 420 ? 26.657 3.779 19.892 1.00 95.38 420 ARG A N 1
ATOM 3381 C CA . ARG A 1 420 ? 25.592 3.884 18.879 1.00 95.38 420 ARG A CA 1
ATOM 3382 C C . ARG A 1 420 ? 25.874 5.014 17.893 1.00 95.38 420 ARG A C 1
ATOM 3384 O O . ARG A 1 420 ? 25.790 4.785 16.691 1.00 95.38 420 ARG A O 1
ATOM 3391 N N . ASP A 1 421 ? 26.234 6.202 18.382 1.00 95.31 421 ASP A N 1
ATOM 3392 C CA . ASP A 1 421 ? 26.609 7.353 17.547 1.00 95.31 421 ASP A CA 1
ATOM 3393 C C . ASP A 1 421 ? 27.799 7.029 16.633 1.00 95.31 421 ASP A C 1
ATOM 3395 O O . ASP A 1 421 ? 27.820 7.416 15.463 1.00 95.31 421 ASP A O 1
ATOM 3399 N N . ALA A 1 422 ? 28.805 6.328 17.161 1.00 96.06 422 ALA A N 1
ATOM 3400 C CA . ALA A 1 422 ? 29.986 5.935 16.405 1.00 96.06 422 ALA A CA 1
ATOM 3401 C C . ALA A 1 422 ? 29.643 4.942 15.285 1.00 96.06 422 ALA A C 1
ATOM 3403 O O . ALA A 1 422 ? 30.091 5.127 14.150 1.00 96.06 422 ALA A O 1
ATOM 3404 N N . LEU A 1 423 ? 28.833 3.919 15.580 1.00 96.62 423 LEU A N 1
ATOM 3405 C CA . LEU A 1 423 ? 28.431 2.918 14.591 1.00 96.62 423 LEU A CA 1
ATOM 3406 C C . LEU A 1 423 ? 27.480 3.498 13.531 1.00 96.62 423 LEU A C 1
ATOM 3408 O O . LEU A 1 423 ? 27.645 3.205 12.350 1.00 96.62 423 LEU A O 1
ATOM 3412 N N . GLU A 1 424 ? 26.550 4.374 13.912 1.00 95.38 424 GLU A N 1
ATOM 3413 C CA . GLU A 1 424 ? 25.667 5.081 12.973 1.00 95.38 424 GLU A CA 1
ATOM 3414 C C . GLU A 1 424 ? 26.482 5.924 11.978 1.00 95.38 424 GLU A C 1
ATOM 3416 O O . GLU A 1 424 ? 26.363 5.742 10.765 1.00 95.38 424 GLU A O 1
ATOM 3421 N N . LYS A 1 425 ? 27.429 6.735 12.473 1.00 96.88 425 LYS A N 1
ATOM 3422 C CA . LYS A 1 425 ? 28.363 7.505 11.627 1.00 96.88 425 LYS A CA 1
ATOM 3423 C C . LYS A 1 425 ? 29.221 6.612 10.732 1.00 96.88 425 LYS A C 1
ATOM 3425 O O . LYS A 1 425 ? 29.531 6.986 9.597 1.00 96.88 425 LYS A O 1
ATOM 3430 N N . LEU A 1 426 ? 29.644 5.448 11.230 1.00 97.56 426 LEU A N 1
ATOM 3431 C CA . LEU A 1 426 ? 30.399 4.477 10.443 1.00 97.56 426 LEU A CA 1
ATOM 3432 C C . LEU A 1 426 ? 29.554 3.967 9.266 1.00 97.56 426 LEU A C 1
ATOM 3434 O O . LEU A 1 426 ? 30.025 3.970 8.131 1.00 97.56 426 LEU A O 1
ATOM 3438 N N . LEU A 1 427 ? 28.299 3.591 9.499 1.00 97.25 427 LEU A N 1
ATOM 3439 C CA . LEU A 1 427 ? 27.398 3.076 8.463 1.00 97.25 427 LEU A CA 1
ATOM 3440 C C . LEU A 1 427 ? 27.022 4.153 7.434 1.00 97.25 427 LEU A C 1
ATOM 3442 O O . LEU A 1 427 ? 27.085 3.900 6.228 1.00 97.25 427 LEU A O 1
ATOM 3446 N N . GLU A 1 428 ? 26.754 5.384 7.878 1.00 95.88 428 GLU A N 1
ATOM 3447 C CA . GLU A 1 428 ? 26.559 6.548 7.000 1.00 95.88 428 GLU A CA 1
ATOM 3448 C C . GLU A 1 428 ? 27.783 6.799 6.105 1.00 95.88 428 GLU A C 1
ATOM 3450 O O . GLU A 1 428 ? 27.662 7.020 4.892 1.00 95.88 428 GLU A O 1
ATOM 3455 N N . LYS A 1 429 ? 28.990 6.705 6.680 1.00 96.88 429 LYS A N 1
ATOM 3456 C CA . LYS A 1 429 ? 30.247 6.782 5.926 1.00 96.88 429 LYS A CA 1
ATOM 3457 C C . LYS A 1 429 ? 30.349 5.649 4.904 1.00 96.88 429 LYS A C 1
ATOM 3459 O O . LYS A 1 429 ? 30.796 5.902 3.788 1.00 96.88 429 LYS A O 1
ATOM 3464 N N . GLY A 1 430 ? 29.906 4.439 5.237 1.00 96.94 430 GLY A N 1
ATOM 3465 C CA . GLY A 1 430 ? 29.834 3.309 4.310 1.00 96.94 430 GLY A CA 1
ATOM 3466 C C . GLY A 1 430 ? 28.967 3.601 3.086 1.00 96.94 430 GLY A C 1
ATOM 3467 O O . GLY A 1 430 ? 29.421 3.434 1.951 1.00 96.94 430 GLY A O 1
ATOM 3468 N N . VAL A 1 431 ? 27.761 4.138 3.292 1.00 95.44 431 VAL A N 1
ATOM 3469 C CA . VAL A 1 431 ? 26.879 4.570 2.193 1.00 95.44 431 VAL A CA 1
ATOM 3470 C C . VAL A 1 431 ? 27.550 5.663 1.353 1.00 95.44 431 VAL A C 1
ATOM 3472 O O . VAL A 1 431 ? 27.506 5.614 0.122 1.00 95.44 431 VAL A O 1
ATOM 3475 N N . SER A 1 432 ? 28.225 6.626 1.987 1.00 96.19 432 SER A N 1
ATOM 3476 C CA . SER A 1 432 ? 28.986 7.673 1.290 1.00 96.19 432 SER A CA 1
ATOM 3477 C C . SER A 1 432 ? 30.136 7.106 0.442 1.00 96.19 432 SER A C 1
ATOM 3479 O O . SER A 1 432 ? 30.287 7.479 -0.724 1.00 96.19 432 SER A O 1
ATOM 3481 N N . ILE A 1 433 ? 30.898 6.138 0.966 1.00 95.69 433 ILE A N 1
ATOM 3482 C CA . ILE A 1 433 ? 31.964 5.432 0.234 1.00 95.69 433 ILE A CA 1
ATOM 3483 C C . ILE A 1 433 ? 31.387 4.706 -0.982 1.00 95.69 433 ILE A C 1
ATOM 3485 O O . ILE A 1 433 ? 31.922 4.846 -2.084 1.00 95.69 433 ILE A O 1
ATOM 3489 N N . TRP A 1 434 ? 30.272 3.991 -0.820 1.00 94.88 434 TRP A N 1
ATOM 3490 C CA . TRP A 1 434 ? 29.587 3.323 -1.928 1.00 94.88 434 TRP A CA 1
ATOM 3491 C C . TRP A 1 434 ? 29.100 4.323 -2.998 1.00 94.88 434 TRP A C 1
ATOM 3493 O O . TRP A 1 434 ? 29.229 4.080 -4.205 1.00 94.88 434 TRP A O 1
ATOM 3503 N N . ARG A 1 435 ? 28.614 5.502 -2.580 1.00 92.94 435 ARG A N 1
ATOM 3504 C CA . ARG A 1 435 ? 28.236 6.615 -3.475 1.00 92.94 435 ARG A CA 1
ATOM 3505 C C . ARG A 1 435 ? 29.440 7.319 -4.111 1.00 92.94 435 ARG A C 1
ATOM 3507 O O . ARG A 1 435 ? 29.291 7.954 -5.156 1.00 92.94 435 ARG A O 1
ATOM 3514 N N . SER A 1 436 ? 30.642 7.162 -3.573 1.00 92.38 436 SER A N 1
ATOM 3515 C CA . SER A 1 436 ? 31.847 7.779 -4.126 1.00 92.38 436 SER A CA 1
ATOM 3516 C C . SER A 1 436 ? 32.322 7.114 -5.429 1.00 92.38 436 SER A C 1
ATOM 3518 O O . SER A 1 436 ? 31.940 5.987 -5.763 1.00 92.38 436 SER A O 1
ATOM 3520 N N . ASN A 1 437 ? 33.196 7.821 -6.150 1.00 88.62 437 ASN A N 1
ATOM 3521 C CA . ASN A 1 437 ? 33.923 7.316 -7.320 1.00 88.62 437 ASN A CA 1
ATOM 3522 C C . ASN A 1 437 ? 35.396 7.006 -6.982 1.00 88.62 437 ASN A C 1
ATOM 3524 O O . ASN A 1 437 ? 36.249 7.022 -7.867 1.00 88.62 437 ASN A O 1
ATOM 3528 N N . GLN A 1 438 ? 35.722 6.783 -5.703 1.00 89.12 438 GLN A N 1
ATOM 3529 C CA . GLN A 1 438 ? 37.097 6.500 -5.293 1.00 89.12 438 GLN A CA 1
ATOM 3530 C C . GLN A 1 438 ? 37.568 5.138 -5.834 1.00 89.12 438 GLN A C 1
ATOM 3532 O O . GLN A 1 438 ? 36.788 4.183 -5.833 1.00 89.12 438 GLN A O 1
ATOM 3537 N N . PRO A 1 439 ? 38.836 5.004 -6.264 1.00 89.19 439 PRO A N 1
ATOM 3538 C CA . PRO A 1 439 ? 39.350 3.757 -6.834 1.00 89.19 439 PRO A CA 1
ATOM 3539 C C . PRO A 1 439 ? 39.405 2.612 -5.810 1.00 89.19 439 PRO A C 1
ATOM 3541 O O . PRO A 1 439 ? 39.151 1.463 -6.150 1.00 89.19 439 PRO A O 1
ATOM 3544 N N . ASN A 1 440 ? 39.668 2.925 -4.540 1.00 92.62 440 ASN A N 1
ATOM 3545 C CA . ASN A 1 440 ? 39.751 1.977 -3.424 1.00 92.62 440 ASN A CA 1
ATOM 3546 C C . ASN A 1 440 ? 38.407 1.746 -2.708 1.00 92.62 440 ASN A C 1
ATOM 3548 O O . ASN A 1 440 ? 38.370 1.117 -1.653 1.00 92.62 440 ASN A O 1
ATOM 3552 N N . ARG A 1 441 ? 37.286 2.234 -3.256 1.00 94.69 441 ARG A N 1
ATOM 3553 C CA . ARG A 1 441 ? 35.980 2.161 -2.579 1.00 94.69 441 ARG A CA 1
ATOM 3554 C C . ARG A 1 441 ? 35.524 0.733 -2.253 1.00 94.69 441 ARG A C 1
ATOM 3556 O O . ARG A 1 441 ? 34.747 0.558 -1.325 1.00 94.69 441 ARG A O 1
ATOM 3563 N N . GLN A 1 442 ? 35.994 -0.276 -2.995 1.00 95.44 442 GLN A N 1
ATOM 3564 C CA . GLN A 1 442 ? 35.705 -1.681 -2.695 1.00 95.44 442 GLN A CA 1
ATOM 3565 C C . GLN A 1 442 ? 36.365 -2.111 -1.385 1.00 95.44 442 GLN A C 1
ATOM 3567 O O . GLN A 1 442 ? 35.662 -2.506 -0.462 1.00 95.44 442 GLN A O 1
ATOM 3572 N N . SER A 1 443 ? 37.692 -1.978 -1.286 1.00 95.62 443 SER A N 1
ATOM 3573 C CA . SER A 1 443 ? 38.444 -2.370 -0.091 1.00 95.62 443 SER A CA 1
ATOM 3574 C C . SER A 1 443 ? 38.024 -1.560 1.133 1.00 95.62 443 SER A C 1
ATOM 3576 O O . SER A 1 443 ? 37.850 -2.127 2.204 1.00 95.62 443 SER A O 1
ATOM 3578 N N . SER A 1 444 ? 37.781 -0.255 0.966 1.00 95.88 444 SER A N 1
ATOM 3579 C CA . SER A 1 444 ? 37.314 0.600 2.061 1.00 95.88 444 SER A CA 1
ATOM 3580 C C . SER A 1 444 ? 35.926 0.216 2.569 1.00 95.88 444 SER A C 1
ATOM 3582 O O . SER A 1 444 ? 35.667 0.349 3.761 1.00 95.88 444 SER A O 1
ATOM 3584 N N . LEU A 1 445 ? 35.026 -0.246 1.691 1.00 96.50 445 LEU A N 1
ATOM 3585 C CA . LEU A 1 445 ? 33.710 -0.703 2.128 1.00 96.50 445 LEU A CA 1
ATOM 3586 C C . LEU A 1 445 ? 33.786 -2.065 2.827 1.00 96.50 445 LEU A C 1
ATOM 3588 O O . LEU A 1 445 ? 33.116 -2.251 3.837 1.00 96.50 445 LEU A O 1
ATOM 3592 N N . SER A 1 446 ? 34.618 -2.984 2.329 1.00 96.94 446 SER A N 1
ATOM 3593 C CA . SER A 1 446 ? 34.835 -4.290 2.963 1.00 96.94 446 SER A CA 1
ATOM 3594 C C . SER A 1 446 ? 35.425 -4.155 4.371 1.00 96.94 446 SER A C 1
ATOM 3596 O O . SER A 1 446 ? 34.879 -4.729 5.306 1.00 96.94 446 SER A O 1
ATOM 3598 N N . GLU A 1 447 ? 36.457 -3.325 4.552 1.00 97.38 447 GLU A N 1
ATOM 3599 C CA . GLU A 1 447 ? 37.053 -3.047 5.871 1.00 97.38 447 GLU A CA 1
ATOM 3600 C C . GLU A 1 447 ? 36.023 -2.458 6.850 1.00 97.38 447 GLU A C 1
ATOM 3602 O O . GLU A 1 447 ? 35.926 -2.866 8.005 1.00 97.38 447 GLU A O 1
ATOM 3607 N N . LEU A 1 448 ? 35.194 -1.522 6.380 1.00 97.56 448 LEU A N 1
ATOM 3608 C CA . LEU A 1 448 ? 34.145 -0.914 7.195 1.00 97.56 448 LEU A CA 1
ATOM 3609 C C . LEU A 1 448 ? 33.079 -1.930 7.618 1.00 97.56 448 LEU A C 1
ATOM 3611 O O . LEU A 1 448 ? 32.656 -1.926 8.775 1.00 97.56 448 LEU A O 1
ATOM 3615 N N . LEU A 1 449 ? 32.660 -2.804 6.699 1.00 97.94 449 LEU A N 1
ATOM 3616 C CA . LEU A 1 449 ? 31.716 -3.881 6.988 1.00 97.94 449 LEU A CA 1
ATOM 3617 C C . LEU A 1 449 ? 32.288 -4.876 8.008 1.00 97.94 449 LEU A C 1
ATOM 3619 O O . LEU A 1 449 ? 31.555 -5.293 8.900 1.00 97.94 449 LEU A O 1
ATOM 3623 N N . GLU A 1 450 ? 33.583 -5.198 7.953 1.00 97.62 450 GLU A N 1
ATOM 3624 C CA . GLU A 1 450 ? 34.251 -6.031 8.967 1.00 97.62 450 GLU A CA 1
ATOM 3625 C C . GLU A 1 450 ? 34.230 -5.377 10.359 1.00 97.62 450 GLU A C 1
ATOM 3627 O O . GLU A 1 450 ? 33.916 -6.035 11.360 1.00 97.62 450 GLU A O 1
ATOM 3632 N N . ILE A 1 451 ? 34.489 -4.067 10.436 1.00 97.50 451 ILE A N 1
ATOM 3633 C CA . ILE A 1 451 ? 34.389 -3.300 11.688 1.00 97.50 451 ILE A CA 1
ATOM 3634 C C . ILE A 1 451 ? 32.946 -3.323 12.213 1.00 97.50 451 ILE A C 1
ATOM 3636 O O . ILE A 1 451 ? 32.717 -3.601 13.390 1.00 97.50 451 ILE A O 1
ATOM 3640 N N . ALA A 1 452 ? 31.954 -3.084 11.353 1.00 97.19 452 ALA A N 1
ATOM 3641 C CA . ALA A 1 452 ? 30.548 -3.094 11.752 1.00 97.19 452 ALA A CA 1
ATOM 3642 C C . ALA A 1 452 ? 30.083 -4.489 12.219 1.00 97.19 452 ALA A C 1
ATOM 3644 O O . ALA A 1 452 ? 29.392 -4.608 13.231 1.00 97.19 452 ALA A O 1
ATOM 3645 N N . GLN A 1 453 ? 30.512 -5.556 11.536 1.00 96.62 453 GLN A N 1
ATOM 3646 C CA . GLN A 1 453 ? 30.166 -6.946 11.859 1.00 96.62 453 GLN A CA 1
ATOM 3647 C C . GLN A 1 453 ? 30.825 -7.477 13.138 1.00 96.62 453 GLN A C 1
ATOM 3649 O O . GLN A 1 453 ? 30.312 -8.424 13.747 1.00 96.62 453 GLN A O 1
ATOM 3654 N N . SER A 1 454 ? 31.950 -6.890 13.546 1.00 96.44 454 SER A N 1
ATOM 3655 C CA . SER A 1 454 ? 32.646 -7.212 14.798 1.00 96.44 454 SER A CA 1
ATOM 3656 C C . SER A 1 454 ? 32.209 -6.333 15.976 1.00 96.44 454 SER A C 1
ATOM 3658 O O . SER A 1 454 ? 32.567 -6.623 17.118 1.00 96.44 454 SER A O 1
ATOM 3660 N N . HIS A 1 455 ? 31.400 -5.297 15.732 1.00 96.38 455 HIS A N 1
ATOM 3661 C CA . HIS A 1 455 ? 30.968 -4.372 16.772 1.00 96.38 455 HIS A CA 1
ATOM 3662 C C . HIS A 1 455 ? 30.053 -5.060 17.812 1.00 96.38 455 HIS A C 1
ATOM 3664 O O . HIS A 1 455 ? 29.106 -5.756 17.426 1.00 96.38 455 HIS A O 1
ATOM 3670 N N . PRO A 1 456 ? 30.236 -4.821 19.130 1.00 93.19 456 PRO A N 1
ATOM 3671 C CA . PRO A 1 456 ? 29.429 -5.454 20.183 1.00 93.19 456 PRO A CA 1
ATOM 3672 C C . PRO A 1 456 ? 27.917 -5.227 20.042 1.00 93.19 456 PRO A C 1
ATOM 3674 O O . PRO A 1 456 ? 27.115 -6.079 20.414 1.00 93.19 456 PRO A O 1
ATOM 3677 N N . ARG A 1 457 ? 27.529 -4.081 19.471 1.00 93.00 457 ARG A N 1
ATOM 3678 C CA . ARG A 1 457 ? 26.130 -3.657 19.284 1.00 93.00 457 ARG A CA 1
ATOM 3679 C C . ARG A 1 457 ? 25.555 -3.926 17.893 1.00 93.00 457 ARG A C 1
ATOM 3681 O O . ARG A 1 457 ? 24.514 -3.373 17.555 1.00 93.00 457 ARG A O 1
ATOM 3688 N N . LYS A 1 458 ? 26.188 -4.768 17.069 1.00 94.69 458 LYS A N 1
ATOM 3689 C CA . LYS A 1 458 ? 25.754 -4.985 15.675 1.00 94.69 458 LYS A CA 1
ATOM 3690 C C . LYS A 1 458 ? 24.283 -5.380 15.515 1.00 94.69 458 LYS A C 1
ATOM 3692 O O . LYS A 1 458 ? 23.661 -4.993 14.538 1.00 94.69 458 LYS A O 1
ATOM 3697 N N . ALA A 1 459 ? 23.707 -6.090 16.490 1.00 92.88 459 ALA A N 1
ATOM 3698 C CA . ALA A 1 459 ? 22.297 -6.479 16.464 1.00 92.88 459 ALA A CA 1
ATOM 3699 C C . ALA A 1 459 ? 21.347 -5.264 16.421 1.00 92.88 459 ALA A C 1
ATOM 3701 O O . ALA A 1 459 ? 20.238 -5.355 15.902 1.00 92.88 459 ALA A O 1
ATOM 3702 N N . GLU A 1 460 ? 21.749 -4.115 16.977 1.00 94.12 460 GLU A N 1
ATOM 3703 C CA . GLU A 1 460 ? 20.975 -2.861 16.937 1.00 94.12 460 GLU A CA 1
ATOM 3704 C C . GLU A 1 460 ? 20.962 -2.214 15.548 1.00 94.12 460 GLU A C 1
ATOM 3706 O O . GLU A 1 460 ? 20.060 -1.437 15.260 1.00 94.12 460 GLU A O 1
ATOM 3711 N N . PHE A 1 461 ? 21.912 -2.588 14.689 1.00 96.12 461 PHE A N 1
ATOM 3712 C CA . PHE A 1 461 ? 22.134 -2.042 13.349 1.00 96.12 461 PHE A CA 1
ATOM 3713 C C . PHE A 1 461 ? 22.120 -3.139 12.272 1.00 96.12 461 PHE A C 1
ATOM 3715 O O . PHE A 1 461 ? 22.634 -2.949 11.175 1.00 96.12 461 PHE A O 1
ATOM 3722 N N . GLU A 1 462 ? 21.550 -4.308 12.573 1.00 96.75 462 GLU A N 1
ATOM 3723 C CA . GLU A 1 462 ? 21.584 -5.477 11.689 1.00 96.75 462 GLU A CA 1
ATOM 3724 C C . GLU A 1 462 ? 21.006 -5.161 10.304 1.00 96.75 462 GLU A C 1
ATOM 3726 O O . GLU A 1 462 ? 21.638 -5.457 9.292 1.00 96.75 462 GLU A O 1
ATOM 3731 N N . ALA A 1 463 ? 19.856 -4.480 10.245 1.00 96.69 463 ALA A N 1
ATOM 3732 C CA . ALA A 1 463 ? 19.259 -4.082 8.975 1.00 96.69 463 ALA A CA 1
ATOM 3733 C C . ALA A 1 463 ? 20.119 -3.054 8.217 1.00 96.69 463 ALA A C 1
ATOM 3735 O O . ALA A 1 463 ? 20.199 -3.132 6.993 1.00 96.69 463 ALA A O 1
ATOM 3736 N N . ASP A 1 464 ? 20.781 -2.120 8.914 1.00 97.44 464 ASP A N 1
ATOM 3737 C CA . ASP A 1 464 ? 21.683 -1.135 8.296 1.00 97.44 464 ASP A CA 1
ATOM 3738 C C . ASP A 1 464 ? 22.918 -1.815 7.686 1.00 97.44 464 ASP A C 1
ATOM 3740 O O . ASP A 1 464 ? 23.330 -1.496 6.569 1.00 97.44 464 ASP A O 1
ATOM 3744 N N . ILE A 1 465 ? 23.489 -2.789 8.400 1.00 98.31 465 ILE A N 1
ATOM 3745 C CA . ILE A 1 465 ? 24.626 -3.582 7.926 1.00 98.31 465 ILE A CA 1
ATOM 3746 C C . ILE A 1 465 ? 24.206 -4.405 6.705 1.00 98.31 465 ILE A C 1
ATOM 3748 O O . ILE A 1 465 ? 24.865 -4.331 5.672 1.00 98.31 465 ILE A O 1
ATOM 3752 N N . LEU A 1 466 ? 23.081 -5.123 6.780 1.00 98.50 466 LEU A N 1
ATOM 3753 C CA . LEU A 1 466 ? 22.548 -5.915 5.667 1.00 98.50 466 LEU A CA 1
ATOM 3754 C C . LEU A 1 466 ? 22.191 -5.049 4.449 1.00 98.50 466 LEU A C 1
ATOM 3756 O O . LEU A 1 466 ? 22.395 -5.471 3.312 1.00 98.50 466 LEU A O 1
ATOM 3760 N N . TYR A 1 467 ? 21.694 -3.829 4.663 1.00 98.25 467 TYR A N 1
ATOM 3761 C CA . TYR A 1 467 ? 21.472 -2.857 3.594 1.00 98.25 467 TYR A CA 1
ATOM 3762 C C . TYR A 1 467 ? 22.781 -2.496 2.892 1.00 98.25 467 TYR A C 1
ATOM 3764 O O . TYR A 1 467 ? 22.865 -2.540 1.663 1.00 98.25 467 TYR A O 1
ATOM 3772 N N . LEU A 1 468 ? 23.825 -2.184 3.660 1.00 98.00 468 LEU A N 1
ATOM 3773 C CA . LEU A 1 468 ? 25.127 -1.841 3.107 1.00 98.00 468 LEU A CA 1
ATOM 3774 C C . LEU A 1 468 ? 25.798 -3.041 2.415 1.00 98.00 468 LEU A C 1
ATOM 3776 O O . LEU A 1 468 ? 26.404 -2.870 1.357 1.00 98.00 468 LEU A O 1
ATOM 3780 N N . GLU A 1 469 ? 25.632 -4.252 2.951 1.00 98.25 469 GLU A N 1
ATOM 3781 C CA . GLU A 1 469 ? 26.026 -5.508 2.301 1.00 98.25 469 GLU A CA 1
ATOM 3782 C C . GLU A 1 469 ? 25.279 -5.713 0.978 1.00 98.25 469 GLU A C 1
ATOM 3784 O O . GLU A 1 469 ? 25.901 -6.054 -0.024 1.00 98.25 469 GLU A O 1
ATOM 3789 N N . ALA A 1 470 ? 23.973 -5.437 0.920 1.00 98.31 470 ALA A N 1
ATOM 3790 C CA . ALA A 1 470 ? 23.214 -5.522 -0.325 1.00 98.31 470 ALA A CA 1
ATOM 3791 C C . ALA A 1 470 ? 23.745 -4.538 -1.381 1.00 98.31 470 ALA A C 1
ATOM 3793 O O . ALA A 1 470 ? 23.933 -4.912 -2.540 1.00 98.31 470 ALA A O 1
ATOM 3794 N N . LEU A 1 471 ? 24.051 -3.297 -0.990 1.00 96.94 471 LEU A N 1
ATOM 3795 C CA . LEU A 1 471 ? 24.684 -2.312 -1.874 1.00 96.94 471 LEU A CA 1
ATOM 3796 C C . LEU A 1 471 ? 26.079 -2.766 -2.341 1.00 96.94 471 LEU A C 1
ATOM 3798 O O . LEU A 1 471 ? 26.431 -2.567 -3.510 1.00 96.94 471 LEU A O 1
ATOM 3802 N N . HIS A 1 472 ? 26.858 -3.393 -1.454 1.00 96.25 472 HIS A N 1
ATOM 3803 C CA . HIS A 1 472 ? 28.158 -3.989 -1.770 1.00 96.25 472 HIS A CA 1
ATOM 3804 C C . HIS A 1 472 ? 28.024 -5.110 -2.810 1.00 96.25 472 HIS A C 1
ATOM 3806 O O . HIS A 1 472 ? 28.717 -5.070 -3.826 1.00 96.25 472 HIS A O 1
ATOM 3812 N N . CYS A 1 473 ? 27.080 -6.038 -2.621 1.00 96.19 473 CYS A N 1
ATOM 3813 C CA . CYS A 1 473 ? 26.786 -7.124 -3.559 1.00 96.19 473 CYS A CA 1
ATOM 3814 C C . CYS A 1 473 ? 26.342 -6.597 -4.933 1.00 96.19 473 CYS A C 1
ATOM 3816 O O . CYS A 1 473 ? 26.843 -7.055 -5.958 1.00 96.19 473 CYS A O 1
ATOM 3818 N N . ILE A 1 474 ? 25.490 -5.564 -4.986 1.00 95.12 474 ILE A N 1
ATOM 3819 C CA . ILE A 1 474 ? 25.107 -4.922 -6.260 1.00 95.12 474 ILE A CA 1
ATOM 3820 C C . ILE A 1 474 ? 26.341 -4.371 -6.986 1.00 95.12 474 ILE A C 1
ATOM 3822 O O . ILE A 1 474 ? 26.481 -4.558 -8.193 1.00 95.12 474 ILE A O 1
ATOM 3826 N N . ALA A 1 475 ? 27.259 -3.720 -6.267 1.00 93.94 475 ALA A N 1
ATOM 3827 C CA . ALA A 1 475 ? 28.499 -3.195 -6.846 1.00 93.94 475 ALA A CA 1
ATOM 3828 C C . ALA A 1 475 ? 29.496 -4.296 -7.270 1.00 93.94 475 ALA A C 1
ATOM 3830 O O . ALA A 1 475 ? 30.400 -4.026 -8.064 1.00 93.94 475 ALA A O 1
ATOM 3831 N N . GLN A 1 476 ? 29.326 -5.522 -6.771 1.00 93.69 476 GLN A N 1
ATOM 3832 C CA . GLN A 1 476 ? 30.051 -6.728 -7.188 1.00 93.69 476 GLN A CA 1
ATOM 3833 C C . GLN A 1 476 ? 29.358 -7.490 -8.327 1.00 93.69 476 GLN A C 1
ATOM 3835 O O . GLN A 1 476 ? 29.867 -8.526 -8.745 1.00 93.69 476 GLN A O 1
ATOM 3840 N N . ASN A 1 477 ? 28.241 -6.973 -8.852 1.00 92.31 477 ASN A N 1
ATOM 3841 C CA . ASN A 1 477 ? 27.385 -7.635 -9.840 1.00 92.31 477 ASN A CA 1
ATOM 3842 C C . ASN A 1 477 ? 26.714 -8.923 -9.332 1.00 92.31 477 ASN A C 1
ATOM 3844 O O . ASN A 1 477 ? 26.472 -9.836 -10.116 1.00 92.31 477 ASN A O 1
ATOM 3848 N N . ASP A 1 478 ? 26.376 -8.982 -8.042 1.00 93.75 478 ASP A N 1
ATOM 3849 C CA . ASP A 1 478 ? 25.644 -10.092 -7.422 1.00 93.75 478 ASP A CA 1
ATOM 3850 C C . ASP A 1 478 ? 24.265 -9.631 -6.890 1.00 93.75 478 ASP A C 1
ATOM 3852 O O . ASP A 1 478 ? 24.076 -9.414 -5.686 1.00 93.75 478 ASP A O 1
ATOM 3856 N N . PRO A 1 479 ? 23.280 -9.408 -7.784 1.00 93.31 479 PRO A N 1
ATOM 3857 C CA . PRO A 1 479 ? 21.955 -8.926 -7.396 1.00 93.31 479 PRO A CA 1
ATOM 3858 C C . PRO A 1 479 ? 21.122 -9.970 -6.636 1.00 93.31 479 PRO A C 1
ATOM 3860 O O . PRO A 1 479 ? 20.237 -9.588 -5.866 1.00 93.31 479 PRO A O 1
ATOM 3863 N N . ASP A 1 480 ? 21.391 -11.266 -6.815 1.00 93.81 480 ASP A N 1
ATOM 3864 C CA . ASP A 1 480 ? 20.653 -12.338 -6.142 1.00 93.81 480 ASP A CA 1
ATOM 3865 C C . ASP A 1 480 ? 20.998 -12.389 -4.651 1.00 93.81 480 ASP A C 1
ATOM 3867 O O . ASP A 1 480 ? 20.095 -12.373 -3.804 1.00 93.81 480 ASP A O 1
ATOM 3871 N N . THR A 1 481 ? 22.291 -12.344 -4.311 1.00 97.00 481 THR A N 1
ATOM 3872 C CA . THR A 1 481 ? 22.722 -12.228 -2.911 1.00 97.00 481 THR A CA 1
ATOM 3873 C C . THR A 1 481 ? 22.264 -10.904 -2.314 1.00 97.00 481 THR A C 1
ATOM 3875 O O . THR A 1 481 ? 21.753 -10.887 -1.193 1.00 97.00 481 THR A O 1
ATOM 3878 N N . ALA A 1 482 ? 22.339 -9.799 -3.068 1.00 97.25 482 ALA A N 1
ATOM 3879 C CA . ALA A 1 482 ? 21.832 -8.508 -2.603 1.00 97.25 482 ALA A CA 1
ATOM 3880 C C . ALA A 1 482 ? 20.347 -8.577 -2.215 1.00 97.25 482 ALA A C 1
ATOM 3882 O O . ALA A 1 482 ? 19.940 -8.072 -1.169 1.00 97.25 482 ALA A O 1
ATOM 3883 N N . LYS A 1 483 ? 19.523 -9.247 -3.024 1.00 96.31 483 LYS A N 1
ATOM 3884 C CA . LYS A 1 483 ? 18.098 -9.429 -2.740 1.00 96.31 483 LYS A CA 1
ATOM 3885 C C . LYS A 1 483 ? 17.855 -10.299 -1.507 1.00 96.31 483 LYS A C 1
ATOM 3887 O O . LYS A 1 483 ? 16.958 -9.985 -0.724 1.00 96.31 483 LYS A O 1
ATOM 3892 N N . ALA A 1 484 ? 18.637 -11.362 -1.315 1.00 97.31 484 ALA A N 1
ATOM 3893 C CA . ALA A 1 484 ? 18.565 -12.184 -0.107 1.00 97.31 484 ALA A CA 1
ATOM 3894 C C . ALA A 1 484 ? 18.859 -11.350 1.151 1.00 97.31 484 ALA A C 1
ATOM 3896 O O . ALA A 1 484 ? 18.091 -11.403 2.111 1.00 97.31 484 ALA A O 1
ATOM 3897 N N . LYS A 1 485 ? 19.888 -10.494 1.095 1.00 98.31 485 LYS A N 1
ATOM 3898 C CA . LYS A 1 485 ? 20.244 -9.553 2.168 1.00 98.31 485 LYS A CA 1
ATOM 3899 C C . LYS A 1 485 ? 19.145 -8.533 2.454 1.00 98.31 485 LYS A C 1
ATOM 3901 O O . LYS A 1 485 ? 18.833 -8.278 3.612 1.00 98.31 485 LYS A O 1
ATOM 3906 N N . VAL A 1 486 ? 18.488 -8.002 1.420 1.00 97.62 486 VAL A N 1
ATOM 3907 C CA . VAL A 1 486 ? 17.332 -7.104 1.596 1.00 97.62 486 VAL A CA 1
ATOM 3908 C C . VAL A 1 486 ? 16.166 -7.811 2.293 1.00 97.62 486 VAL A C 1
ATOM 3910 O O . VAL A 1 486 ? 15.513 -7.215 3.146 1.00 97.62 486 VAL A O 1
ATOM 3913 N N . LEU A 1 487 ? 15.883 -9.069 1.946 1.00 95.06 487 LEU A N 1
ATOM 3914 C CA . LEU A 1 487 ? 14.823 -9.842 2.601 1.00 95.06 487 LEU A CA 1
ATOM 3915 C C . LEU A 1 487 ? 15.142 -10.103 4.078 1.00 95.06 487 LEU A C 1
ATOM 3917 O O . LEU A 1 487 ? 14.266 -9.904 4.917 1.00 95.06 487 LEU A O 1
ATOM 3921 N N . GLU A 1 488 ? 16.386 -10.472 4.384 1.00 96.25 488 GLU A N 1
ATOM 3922 C CA . GLU A 1 488 ? 16.885 -10.642 5.754 1.00 96.25 488 GLU A CA 1
ATOM 3923 C C . GLU A 1 488 ? 16.764 -9.333 6.555 1.00 96.25 488 GLU A C 1
ATOM 3925 O O . GLU A 1 488 ? 16.227 -9.321 7.663 1.00 96.25 488 GLU A O 1
ATOM 3930 N N . ALA A 1 489 ? 17.142 -8.202 5.954 1.00 96.38 489 ALA A N 1
ATOM 3931 C CA . ALA A 1 489 ? 17.028 -6.885 6.576 1.00 96.38 489 ALA A CA 1
ATOM 3932 C C . ALA A 1 489 ? 15.565 -6.489 6.843 1.00 96.38 489 ALA A C 1
ATOM 3934 O O . ALA A 1 489 ? 15.238 -5.971 7.910 1.00 96.38 489 ALA A O 1
ATOM 3935 N N . LEU A 1 490 ? 14.655 -6.768 5.902 1.00 92.75 490 LEU A N 1
ATOM 3936 C CA . LEU A 1 490 ? 13.219 -6.537 6.090 1.00 92.75 490 LEU A CA 1
ATOM 3937 C C . LEU A 1 490 ? 12.633 -7.407 7.210 1.00 92.75 490 LEU A C 1
ATOM 3939 O O . LEU A 1 490 ? 11.735 -6.951 7.922 1.00 92.75 490 LEU A O 1
ATOM 3943 N N . ASP A 1 491 ? 13.127 -8.635 7.379 1.00 91.06 491 ASP A N 1
ATOM 3944 C CA . ASP A 1 491 ? 12.731 -9.514 8.480 1.00 91.06 491 ASP A CA 1
ATOM 3945 C C . ASP A 1 491 ? 13.260 -8.990 9.829 1.00 91.06 491 ASP A C 1
ATOM 3947 O O . ASP A 1 491 ? 12.513 -8.982 10.816 1.00 91.06 491 ASP A O 1
ATOM 3951 N N . ALA A 1 492 ? 14.479 -8.438 9.869 1.00 92.31 492 ALA A N 1
ATOM 3952 C CA . ALA A 1 492 ? 15.003 -7.727 11.038 1.00 92.31 492 ALA A CA 1
ATOM 3953 C C . ALA A 1 492 ? 14.124 -6.513 11.405 1.00 92.31 492 ALA A C 1
ATOM 3955 O O . ALA A 1 492 ? 13.758 -6.339 12.573 1.00 92.31 492 ALA A O 1
ATOM 3956 N N . CYS A 1 493 ? 13.657 -5.743 10.411 1.00 90.25 493 CYS A N 1
ATOM 3957 C CA . CYS A 1 493 ? 12.716 -4.626 10.595 1.00 90.25 493 CYS A CA 1
ATOM 3958 C C . CYS A 1 493 ? 11.313 -5.024 11.102 1.00 90.25 493 CYS A C 1
ATOM 3960 O O . CYS A 1 493 ? 10.472 -4.151 11.336 1.00 90.25 493 CYS A O 1
ATOM 3962 N 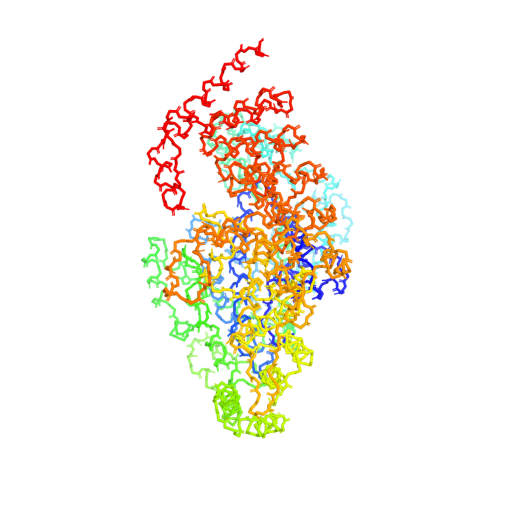N . ASN A 1 494 ? 11.008 -6.318 11.232 1.00 85.38 494 ASN A N 1
ATOM 3963 C CA . ASN A 1 494 ? 9.788 -6.794 11.894 1.00 85.38 494 ASN A CA 1
ATOM 3964 C C . ASN A 1 494 ? 10.005 -7.099 13.382 1.00 85.38 494 ASN A C 1
ATOM 3966 O O . ASN A 1 494 ? 9.034 -7.264 14.116 1.00 85.38 494 ASN A O 1
ATOM 3970 N N . SER A 1 495 ? 11.258 -7.184 13.827 1.00 86.56 495 SER A N 1
ATOM 3971 C CA . SER A 1 495 ? 11.610 -7.483 15.218 1.00 86.56 495 SER A CA 1
ATOM 3972 C C . SER A 1 495 ? 11.986 -6.230 16.006 1.00 86.56 495 SER A C 1
ATOM 3974 O O . SER A 1 495 ? 11.735 -6.180 17.212 1.00 86.56 495 SER A O 1
ATOM 3976 N N . ARG A 1 496 ? 12.541 -5.221 15.323 1.00 90.31 496 ARG A N 1
ATOM 3977 C CA . ARG A 1 496 ? 13.066 -3.964 15.876 1.00 90.31 496 ARG A CA 1
ATOM 3978 C C . ARG A 1 496 ? 12.821 -2.803 14.903 1.00 90.31 496 ARG A C 1
ATOM 3980 O O . ARG A 1 496 ? 12.745 -3.024 13.695 1.00 90.31 496 ARG A O 1
ATOM 3987 N N . GLY A 1 497 ? 12.669 -1.582 15.421 1.00 91.19 497 GLY A N 1
ATOM 3988 C CA . GLY A 1 497 ? 12.527 -0.376 14.600 1.00 91.19 497 GLY A CA 1
ATOM 3989 C C . GLY A 1 497 ? 13.883 0.128 14.101 1.00 91.19 497 GLY A C 1
ATOM 3990 O O . GLY A 1 497 ? 14.799 0.303 14.904 1.00 91.19 497 GLY A O 1
ATOM 3991 N N . PHE A 1 498 ? 13.991 0.386 12.794 1.00 92.69 498 PHE A N 1
ATOM 3992 C CA . PHE A 1 498 ? 15.198 0.898 12.118 1.00 92.69 498 PHE A CA 1
ATOM 3993 C C . PHE A 1 498 ? 14.963 2.257 11.434 1.00 92.69 498 PHE A C 1
ATOM 3995 O O . PHE A 1 498 ? 15.722 2.668 10.558 1.00 92.69 498 PHE A O 1
ATOM 4002 N N . GLY A 1 499 ? 13.905 2.969 11.828 1.00 89.25 499 GLY A N 1
ATOM 4003 C CA . GLY A 1 499 ? 13.497 4.211 11.182 1.00 89.25 499 GLY A CA 1
ATOM 4004 C C . GLY A 1 499 ? 13.212 4.029 9.690 1.00 89.25 499 GLY A C 1
ATOM 4005 O O . GLY A 1 499 ? 12.769 2.966 9.249 1.00 89.25 499 GLY A O 1
ATOM 4006 N N . GLU A 1 500 ? 13.530 5.058 8.907 1.00 87.94 500 GLU A N 1
ATOM 4007 C CA . GLU A 1 500 ? 13.237 5.145 7.467 1.00 87.94 500 GLU A CA 1
ATOM 4008 C C . GLU A 1 500 ? 13.833 4.014 6.618 1.00 87.94 500 GLU A C 1
ATOM 4010 O O . GLU A 1 500 ? 13.360 3.748 5.508 1.00 87.94 500 GLU A O 1
ATOM 4015 N N . LEU A 1 501 ? 14.822 3.290 7.151 1.00 92.19 501 LEU A N 1
ATOM 4016 C CA . LEU A 1 501 ? 15.512 2.221 6.443 1.00 92.19 501 LEU A CA 1
ATOM 4017 C C . LEU A 1 501 ? 14.557 1.131 5.938 1.00 92.19 501 LEU A C 1
ATOM 4019 O O . LEU A 1 501 ? 14.774 0.582 4.861 1.00 92.19 501 LEU A O 1
ATOM 4023 N N . LYS A 1 502 ? 13.466 0.835 6.660 1.00 90.69 502 LYS A N 1
ATOM 4024 C CA . LYS A 1 502 ? 12.474 -0.161 6.212 1.00 90.69 502 LYS A CA 1
ATOM 4025 C C . LYS A 1 502 ? 11.870 0.212 4.853 1.00 90.69 502 LYS A C 1
ATOM 4027 O O . LYS A 1 502 ? 11.631 -0.662 4.018 1.00 90.69 502 LYS A O 1
ATOM 4032 N N . THR A 1 503 ? 11.646 1.503 4.625 1.00 89.38 503 THR A N 1
ATOM 4033 C CA . THR A 1 503 ? 11.113 2.051 3.373 1.00 89.38 503 THR A CA 1
ATOM 4034 C C . THR A 1 503 ? 12.165 2.016 2.269 1.00 89.38 503 THR A C 1
ATOM 4036 O O . THR A 1 503 ? 11.854 1.597 1.152 1.00 89.38 503 THR A O 1
ATOM 4039 N N . GLU A 1 504 ? 13.416 2.373 2.580 1.00 91.88 504 GLU A N 1
ATOM 4040 C CA . GLU A 1 504 ? 14.534 2.276 1.631 1.00 91.88 504 GLU A CA 1
ATOM 4041 C C . GLU A 1 504 ? 14.785 0.830 1.185 1.00 91.88 504 GLU A C 1
ATOM 4043 O O . GLU A 1 504 ? 14.894 0.557 -0.010 1.00 91.88 504 GLU A O 1
ATOM 4048 N N . LEU A 1 505 ? 14.804 -0.113 2.130 1.00 95.19 505 LEU A N 1
ATOM 4049 C CA . LEU A 1 505 ? 14.939 -1.548 1.875 1.00 95.19 505 LEU A CA 1
ATOM 4050 C C . LEU A 1 505 ? 13.794 -2.080 1.018 1.00 95.19 505 LEU A C 1
ATOM 4052 O O . LEU A 1 505 ? 14.021 -2.860 0.093 1.00 95.19 505 LEU A O 1
ATOM 4056 N N . ALA A 1 506 ? 12.561 -1.650 1.295 1.00 94.00 506 ALA A N 1
ATOM 4057 C CA . ALA A 1 506 ? 11.409 -2.030 0.493 1.00 94.00 506 ALA A CA 1
ATOM 4058 C C . ALA A 1 506 ? 11.537 -1.523 -0.952 1.00 94.00 506 ALA A C 1
ATOM 4060 O O . ALA A 1 506 ? 11.295 -2.290 -1.883 1.00 94.00 506 ALA A O 1
ATOM 4061 N N . TRP A 1 507 ? 11.982 -0.279 -1.160 1.00 94.94 507 TRP A N 1
ATOM 4062 C CA . TRP A 1 507 ? 12.226 0.258 -2.501 1.00 94.94 507 TRP A CA 1
ATOM 4063 C C . TRP A 1 507 ? 13.398 -0.431 -3.211 1.00 94.94 507 TRP A C 1
ATOM 4065 O O . TRP A 1 507 ? 13.293 -0.756 -4.395 1.00 94.94 507 TRP A O 1
ATOM 4075 N N . LEU A 1 508 ? 14.495 -0.708 -2.501 1.00 96.50 508 LEU A N 1
ATOM 4076 C CA . LEU A 1 508 ? 15.647 -1.440 -3.030 1.00 96.50 508 LEU A CA 1
ATOM 4077 C C . LEU A 1 508 ? 15.248 -2.856 -3.463 1.00 96.50 508 LEU A C 1
ATOM 4079 O O . LEU A 1 508 ? 15.556 -3.270 -4.580 1.00 96.50 508 LEU A O 1
ATOM 4083 N N . GLY A 1 509 ? 14.510 -3.574 -2.616 1.00 96.38 509 GLY A N 1
ATOM 4084 C CA . GLY A 1 509 ? 13.997 -4.908 -2.916 1.00 96.38 509 GLY A CA 1
ATOM 4085 C C . GLY A 1 509 ? 13.011 -4.911 -4.081 1.00 96.38 509 GLY A C 1
ATOM 4086 O O . GLY A 1 509 ? 13.112 -5.762 -4.962 1.00 96.38 509 GLY A O 1
ATOM 4087 N N . PHE A 1 510 ? 12.115 -3.919 -4.144 1.00 96.19 510 PHE A N 1
ATOM 4088 C CA . PHE A 1 510 ? 11.215 -3.734 -5.284 1.00 96.19 510 PHE A CA 1
ATOM 4089 C C . PHE A 1 510 ? 12.003 -3.488 -6.575 1.00 96.19 510 PHE A C 1
ATOM 4091 O O . PHE A 1 510 ? 11.735 -4.138 -7.580 1.00 96.19 510 PHE A O 1
ATOM 4098 N N . SER A 1 511 ? 13.018 -2.622 -6.528 1.00 96.38 511 SER A N 1
ATOM 4099 C CA . SER A 1 511 ? 13.886 -2.297 -7.664 1.00 96.38 511 SER A CA 1
ATOM 4100 C C . SER A 1 511 ? 14.660 -3.522 -8.163 1.00 96.38 511 SER A C 1
ATOM 4102 O O . SER A 1 511 ? 14.658 -3.794 -9.361 1.00 96.38 511 SER A O 1
ATOM 4104 N N . LEU A 1 512 ? 15.252 -4.312 -7.259 1.00 95.25 512 LEU A N 1
ATOM 4105 C CA . LEU A 1 512 ? 15.922 -5.578 -7.587 1.00 95.25 512 LEU A CA 1
ATOM 4106 C C . LEU A 1 512 ? 14.954 -6.610 -8.181 1.00 95.25 512 LEU A C 1
ATOM 4108 O O . LEU A 1 512 ? 15.310 -7.326 -9.114 1.00 95.25 512 LEU A O 1
ATOM 4112 N N . GLU A 1 513 ? 13.722 -6.687 -7.669 1.00 94.44 513 GLU A N 1
ATOM 4113 C CA . GLU A 1 513 ? 12.705 -7.611 -8.179 1.00 94.44 513 GLU A CA 1
ATOM 4114 C C . GLU A 1 513 ? 12.310 -7.299 -9.624 1.00 94.44 513 GLU A C 1
ATOM 4116 O O . GLU A 1 513 ? 12.063 -8.220 -10.403 1.00 94.44 513 GLU A O 1
ATOM 4121 N N . VAL A 1 514 ? 12.226 -6.019 -9.989 1.00 94.44 514 VAL A N 1
ATOM 4122 C CA . VAL A 1 514 ? 11.697 -5.602 -11.295 1.00 94.44 514 VAL A CA 1
ATOM 4123 C C . VAL A 1 514 ? 12.776 -5.298 -12.335 1.00 94.44 514 VAL A C 1
ATOM 4125 O O . VAL A 1 514 ? 12.461 -5.254 -13.519 1.00 94.44 514 VAL A O 1
ATOM 4128 N N . ALA A 1 515 ? 14.038 -5.109 -11.939 1.00 92.50 515 ALA A N 1
ATOM 4129 C CA . ALA A 1 515 ? 15.105 -4.691 -12.853 1.00 92.50 515 ALA A CA 1
ATOM 4130 C C . ALA A 1 515 ? 15.503 -5.748 -13.897 1.00 92.50 515 ALA A C 1
ATOM 4132 O O . ALA A 1 515 ? 15.934 -5.377 -14.990 1.00 92.50 515 ALA A O 1
ATOM 4133 N N . PHE A 1 516 ? 15.365 -7.038 -13.570 1.00 88.62 516 PHE A N 1
ATOM 4134 C CA . PHE A 1 516 ? 15.964 -8.139 -14.339 1.00 88.62 516 PHE A CA 1
ATOM 4135 C C . PHE A 1 516 ? 14.959 -9.088 -15.012 1.00 88.62 516 PHE A C 1
ATOM 4137 O O . PHE A 1 516 ? 15.354 -10.078 -15.619 1.00 88.62 516 PHE A O 1
ATOM 4144 N N . GLN A 1 517 ? 13.654 -8.842 -14.890 1.00 88.56 517 GLN A N 1
ATOM 4145 C CA . GLN A 1 517 ? 12.622 -9.751 -15.403 1.00 88.56 517 GLN A CA 1
ATOM 4146 C C . GLN A 1 517 ? 11.318 -9.007 -15.707 1.00 88.56 517 GLN A C 1
ATOM 4148 O O . GLN A 1 517 ? 11.099 -7.882 -15.261 1.00 88.56 517 GLN A O 1
ATOM 4153 N N . SER A 1 518 ? 10.402 -9.685 -16.402 1.00 88.62 518 SER A N 1
ATOM 4154 C CA . SER A 1 518 ? 9.036 -9.195 -16.592 1.00 88.62 518 SER A CA 1
ATOM 4155 C C . SER A 1 518 ? 8.312 -9.000 -15.260 1.00 88.62 518 SER A C 1
ATOM 4157 O O . SER A 1 518 ? 8.368 -9.877 -14.391 1.00 88.62 518 SER A O 1
ATOM 4159 N N . PHE A 1 519 ? 7.572 -7.897 -15.131 1.00 92.44 519 PHE A N 1
ATOM 4160 C CA . PHE A 1 519 ? 6.832 -7.574 -13.915 1.00 92.44 519 PHE A CA 1
ATOM 4161 C C . PHE A 1 519 ? 5.906 -8.714 -13.456 1.00 92.44 519 PHE A C 1
ATOM 4163 O O . PHE A 1 519 ? 5.093 -9.243 -14.219 1.00 92.44 519 PHE A O 1
ATOM 4170 N N . SER A 1 520 ? 5.998 -9.054 -12.169 1.00 91.50 520 SER A N 1
ATOM 4171 C CA . SER A 1 520 ? 5.181 -10.074 -11.516 1.00 91.50 520 SER A CA 1
ATOM 4172 C C . SER A 1 520 ? 4.585 -9.522 -10.228 1.00 91.50 520 SER A C 1
ATOM 4174 O O . SER A 1 520 ? 5.305 -9.333 -9.249 1.00 91.50 520 SER A O 1
ATOM 4176 N N . VAL A 1 521 ? 3.260 -9.340 -10.211 1.00 90.69 521 VAL A N 1
ATOM 4177 C CA . VAL A 1 521 ? 2.488 -8.897 -9.032 1.00 90.69 521 VAL A CA 1
ATOM 4178 C C . VAL A 1 521 ? 2.874 -9.715 -7.801 1.00 90.69 521 VAL A C 1
ATOM 4180 O O . VAL A 1 521 ? 3.287 -9.157 -6.794 1.00 90.69 521 VAL A O 1
ATOM 4183 N N . LYS A 1 522 ? 2.854 -11.049 -7.918 1.00 89.50 522 LYS A N 1
ATOM 4184 C CA . LYS A 1 522 ? 3.118 -11.969 -6.804 1.00 89.50 522 LYS A CA 1
ATOM 4185 C C . LYS A 1 522 ? 4.486 -11.755 -6.148 1.00 89.50 522 LYS A C 1
ATOM 4187 O O . LYS A 1 522 ? 4.597 -11.919 -4.936 1.00 89.50 522 LYS A O 1
ATOM 4192 N N . LYS A 1 523 ? 5.526 -11.456 -6.934 1.00 90.69 523 LYS A N 1
ATOM 4193 C CA . LYS A 1 523 ? 6.881 -11.259 -6.399 1.00 90.69 523 LYS A CA 1
ATOM 4194 C C . LYS A 1 523 ? 7.095 -9.822 -5.901 1.00 90.69 523 LYS A C 1
ATOM 4196 O O . LYS A 1 523 ? 7.703 -9.617 -4.857 1.00 90.69 523 LYS A O 1
ATOM 4201 N N . ALA A 1 524 ? 6.537 -8.845 -6.614 1.00 92.31 524 ALA A N 1
ATOM 4202 C CA . ALA A 1 524 ? 6.654 -7.418 -6.319 1.00 92.31 524 ALA A CA 1
ATOM 4203 C C . ALA A 1 524 ? 5.851 -6.957 -5.092 1.00 92.31 524 ALA A C 1
ATOM 4205 O O . ALA A 1 524 ? 6.272 -6.050 -4.373 1.00 92.31 524 ALA A O 1
ATOM 4206 N N . GLU A 1 525 ? 4.693 -7.570 -4.852 1.00 92.06 525 GLU A N 1
ATOM 4207 C CA . GLU A 1 525 ? 3.684 -7.094 -3.904 1.00 92.06 525 GLU A CA 1
ATOM 4208 C C . GLU A 1 525 ? 4.208 -6.944 -2.477 1.00 92.06 525 GLU A C 1
ATOM 4210 O O . GLU A 1 525 ? 3.872 -5.968 -1.805 1.00 92.06 525 GLU A O 1
ATOM 4215 N N . ARG A 1 526 ? 5.059 -7.874 -2.016 1.00 88.88 526 ARG A N 1
ATOM 4216 C CA . ARG A 1 526 ? 5.656 -7.802 -0.673 1.00 88.88 526 ARG A CA 1
ATOM 4217 C C . ARG A 1 526 ? 6.411 -6.487 -0.490 1.00 88.88 526 ARG A C 1
ATOM 4219 O O . ARG A 1 526 ? 6.191 -5.798 0.501 1.00 88.88 526 ARG A O 1
ATOM 4226 N N . PHE A 1 527 ? 7.279 -6.153 -1.439 1.00 92.94 527 PHE A N 1
ATOM 4227 C CA . PHE A 1 527 ? 8.106 -4.954 -1.380 1.00 92.94 527 PHE A CA 1
ATOM 4228 C C . PHE A 1 527 ? 7.267 -3.694 -1.562 1.00 92.94 527 PHE A C 1
ATOM 4230 O O . PHE A 1 527 ? 7.331 -2.787 -0.734 1.00 92.94 527 PHE A O 1
ATOM 4237 N N . PHE A 1 528 ? 6.418 -3.669 -2.594 1.00 92.81 528 PHE A N 1
ATOM 4238 C CA . PHE A 1 528 ? 5.600 -2.500 -2.896 1.00 92.81 528 PHE A CA 1
ATOM 4239 C C . PHE A 1 528 ? 4.627 -2.168 -1.766 1.00 92.81 528 PHE A C 1
ATOM 4241 O O . PHE A 1 528 ? 4.454 -0.999 -1.459 1.00 92.81 528 PHE A O 1
ATOM 4248 N N . ARG A 1 529 ? 4.038 -3.164 -1.089 1.00 87.81 529 ARG A N 1
ATOM 4249 C CA . ARG A 1 529 ? 3.174 -2.902 0.069 1.00 87.81 529 ARG A CA 1
ATOM 4250 C C . ARG A 1 529 ? 3.936 -2.272 1.229 1.00 87.81 529 ARG A C 1
ATOM 4252 O O . ARG A 1 529 ? 3.427 -1.342 1.850 1.00 87.81 529 ARG A O 1
ATOM 4259 N N . THR A 1 530 ? 5.107 -2.809 1.566 1.00 86.31 530 THR A N 1
ATOM 4260 C CA . THR A 1 530 ? 5.919 -2.251 2.655 1.00 86.31 530 THR A CA 1
ATOM 4261 C C . THR A 1 530 ? 6.324 -0.819 2.324 1.00 86.31 530 THR A C 1
ATOM 4263 O O . THR A 1 530 ? 6.207 0.054 3.176 1.00 86.31 530 THR A O 1
ATOM 4266 N N . TRP A 1 531 ? 6.704 -0.560 1.071 1.00 89.56 531 TRP A N 1
ATOM 4267 C CA . TRP A 1 531 ? 7.024 0.781 0.593 1.00 89.56 531 TRP A CA 1
ATOM 4268 C C . TRP A 1 531 ? 5.799 1.714 0.596 1.00 89.56 531 TRP A C 1
ATOM 4270 O O . TRP A 1 531 ? 5.877 2.828 1.105 1.00 89.56 531 TRP A O 1
ATOM 4280 N N . SER A 1 532 ? 4.634 1.250 0.127 1.00 86.25 532 SER A N 1
ATOM 4281 C CA . SER A 1 532 ? 3.413 2.060 0.002 1.00 86.25 532 SER A CA 1
ATOM 4282 C C . SER A 1 532 ? 2.846 2.542 1.332 1.00 86.25 532 SER A C 1
ATOM 4284 O O . SER A 1 532 ? 2.142 3.544 1.361 1.00 86.25 532 SER A O 1
ATOM 4286 N N . ARG A 1 533 ? 3.133 1.837 2.435 1.00 77.69 533 ARG A N 1
ATOM 4287 C CA . ARG A 1 533 ? 2.748 2.278 3.788 1.00 77.69 533 ARG A CA 1
ATOM 4288 C C . ARG A 1 533 ? 3.459 3.562 4.214 1.00 77.69 533 ARG A C 1
ATOM 4290 O O . ARG A 1 533 ? 2.947 4.263 5.074 1.00 77.69 533 ARG A O 1
ATOM 4297 N N . ASN A 1 534 ? 4.603 3.854 3.598 1.00 74.00 534 ASN A N 1
ATOM 4298 C CA . ASN A 1 534 ? 5.502 4.943 3.970 1.00 74.00 534 ASN A CA 1
ATOM 4299 C C . ASN A 1 534 ? 5.789 5.889 2.802 1.00 74.00 534 ASN A C 1
ATOM 4301 O O . ASN A 1 534 ? 6.790 6.603 2.817 1.00 74.00 534 ASN A O 1
ATOM 4305 N N . MET A 1 535 ? 4.942 5.873 1.770 1.00 79.31 535 MET A N 1
ATOM 4306 C CA . MET A 1 535 ? 5.076 6.801 0.655 1.00 79.31 535 MET A CA 1
ATOM 4307 C C . MET A 1 535 ? 4.931 8.238 1.131 1.00 79.31 535 MET A C 1
ATOM 4309 O O . MET A 1 535 ? 4.045 8.562 1.924 1.00 79.31 535 MET A O 1
ATOM 4313 N N . GLN A 1 536 ? 5.757 9.107 0.560 1.00 77.12 536 GLN A N 1
ATOM 4314 C CA . GLN A 1 536 ? 5.580 10.539 0.717 1.00 77.12 536 GLN A CA 1
ATOM 4315 C C . GLN A 1 536 ? 4.263 10.976 0.052 1.00 77.12 536 GLN A C 1
ATOM 4317 O O . GLN A 1 536 ? 3.822 10.345 -0.919 1.00 77.12 536 GLN A O 1
ATOM 4322 N N . PRO A 1 537 ? 3.609 12.050 0.529 1.00 77.25 537 PRO A N 1
ATOM 4323 C CA . PRO A 1 537 ? 2.353 12.533 -0.046 1.00 77.25 537 PRO A CA 1
ATOM 4324 C C . PRO A 1 537 ? 2.413 12.770 -1.562 1.00 77.25 537 PRO A C 1
ATOM 4326 O O . PRO A 1 537 ? 1.412 12.595 -2.260 1.00 77.25 537 PRO A O 1
ATOM 4329 N N . GLU A 1 538 ? 3.574 13.157 -2.088 1.00 81.94 538 GLU A N 1
ATOM 4330 C CA . GLU A 1 538 ? 3.838 13.332 -3.515 1.00 81.94 538 GLU A CA 1
ATOM 4331 C C . GLU A 1 538 ? 3.754 12.005 -4.276 1.00 81.94 538 GLU A C 1
ATOM 4333 O O . GLU A 1 538 ? 3.105 11.947 -5.320 1.00 81.94 538 GLU A O 1
ATOM 4338 N N . ASP A 1 539 ? 4.335 10.931 -3.736 1.00 85.31 539 ASP A N 1
ATOM 4339 C CA . ASP A 1 539 ? 4.290 9.592 -4.332 1.00 85.31 539 ASP A CA 1
ATOM 4340 C C . ASP A 1 539 ? 2.882 8.993 -4.256 1.00 85.31 539 ASP A C 1
ATOM 4342 O O . ASP A 1 539 ? 2.407 8.398 -5.227 1.00 85.31 539 ASP A O 1
ATOM 4346 N N . VAL A 1 540 ? 2.159 9.223 -3.153 1.00 84.38 540 VAL A N 1
ATOM 4347 C CA . VAL A 1 540 ? 0.740 8.845 -3.044 1.00 84.38 540 VAL A CA 1
ATOM 4348 C C . VAL A 1 540 ? -0.071 9.542 -4.134 1.00 84.38 540 VAL A C 1
ATOM 4350 O O . VAL A 1 540 ? -0.797 8.885 -4.878 1.00 84.38 540 VAL A O 1
ATOM 4353 N N . LYS A 1 541 ? 0.086 10.862 -4.294 1.00 85.19 541 LYS A N 1
ATOM 4354 C CA . LYS A 1 541 ? -0.589 11.607 -5.369 1.00 85.19 541 LYS A CA 1
ATOM 4355 C C . LYS A 1 541 ? -0.203 11.094 -6.753 1.00 85.19 541 LYS A C 1
ATOM 4357 O O . LYS A 1 541 ? -1.043 11.059 -7.640 1.00 85.19 541 LYS A O 1
ATOM 4362 N N . ARG A 1 542 ? 1.052 10.693 -6.942 1.00 87.00 542 ARG A N 1
ATOM 4363 C CA . ARG A 1 542 ? 1.585 10.261 -8.235 1.00 87.00 542 ARG A CA 1
ATOM 4364 C C . ARG A 1 542 ? 1.115 8.869 -8.658 1.00 87.00 542 ARG A C 1
ATOM 4366 O O . ARG A 1 542 ? 0.846 8.668 -9.839 1.00 87.00 542 ARG A O 1
ATOM 4373 N N . PHE A 1 543 ? 1.032 7.916 -7.728 1.00 88.81 543 PHE A N 1
ATOM 4374 C CA . PHE A 1 543 ? 0.736 6.512 -8.046 1.00 88.81 543 PHE A CA 1
ATOM 4375 C C . PHE A 1 543 ? -0.669 6.062 -7.643 1.00 88.81 543 PHE A C 1
ATOM 4377 O O . PHE A 1 543 ? -1.208 5.148 -8.268 1.00 88.81 543 PHE A O 1
ATOM 4384 N N . PHE A 1 544 ? -1.264 6.686 -6.625 1.00 86.88 544 PHE A N 1
ATOM 4385 C CA . PHE A 1 544 ? -2.561 6.297 -6.069 1.00 86.88 544 PHE A CA 1
ATOM 4386 C C . PHE A 1 544 ? -3.685 7.286 -6.345 1.00 86.88 544 PHE A C 1
ATOM 4388 O O . PHE A 1 544 ? -4.824 6.954 -6.040 1.00 86.88 544 PHE A O 1
ATOM 4395 N N . VAL A 1 545 ? -3.426 8.468 -6.904 1.00 85.06 545 VAL A N 1
ATOM 4396 C CA . VAL A 1 545 ? -4.477 9.463 -7.154 1.00 85.06 545 VAL A CA 1
ATOM 4397 C C . VAL A 1 545 ? -4.519 9.801 -8.638 1.00 85.06 545 VAL A C 1
ATOM 4399 O O . VAL A 1 545 ? -3.541 10.260 -9.223 1.00 85.06 545 VAL A O 1
ATOM 4402 N N . PHE A 1 546 ? -5.665 9.566 -9.269 1.00 81.06 546 PHE A N 1
ATOM 4403 C CA . PHE A 1 546 ? -5.896 9.997 -10.641 1.00 81.06 546 PHE A CA 1
ATOM 4404 C C . PHE A 1 546 ? -6.101 11.520 -10.713 1.00 81.06 546 PHE A C 1
ATOM 4406 O O . PHE A 1 546 ? -6.456 12.146 -9.714 1.00 81.06 546 PHE A O 1
ATOM 4413 N N . PRO A 1 547 ? -5.947 12.147 -11.896 1.00 73.88 547 PRO A N 1
ATOM 4414 C CA . PRO A 1 547 ? -6.153 13.591 -12.058 1.00 73.88 547 PRO A CA 1
ATOM 4415 C C . PRO A 1 547 ? -7.543 14.110 -11.652 1.00 73.88 547 PRO A C 1
ATOM 4417 O O . PRO A 1 547 ? -7.701 15.306 -11.434 1.00 73.88 547 PRO A O 1
ATOM 4420 N N . ASP A 1 548 ? -8.550 13.237 -11.575 1.00 67.56 548 ASP A N 1
ATOM 4421 C CA . ASP A 1 548 ? -9.909 13.555 -11.116 1.00 67.56 548 ASP A CA 1
ATOM 4422 C C . ASP A 1 548 ? -10.105 13.380 -9.595 1.00 67.56 548 ASP A C 1
ATOM 4424 O O . ASP A 1 548 ? -11.214 13.546 -9.091 1.00 67.56 548 ASP A O 1
ATOM 4428 N N . GLY A 1 549 ? -9.037 13.061 -8.857 1.00 74.06 549 GLY A N 1
ATOM 4429 C CA . GLY A 1 549 ? -9.044 12.868 -7.407 1.00 74.06 549 GLY A CA 1
ATOM 4430 C C . GLY A 1 549 ? -9.467 11.470 -6.953 1.00 74.06 549 GLY A C 1
ATOM 4431 O O . GLY A 1 549 ? -9.445 11.199 -5.752 1.00 74.06 549 GLY A O 1
ATOM 4432 N N . THR A 1 550 ? -9.832 10.572 -7.871 1.00 79.88 550 THR A N 1
ATOM 4433 C CA . THR A 1 550 ? -10.194 9.194 -7.516 1.00 79.88 550 THR A CA 1
ATOM 4434 C C . THR A 1 550 ? -8.959 8.348 -7.200 1.00 79.88 550 THR A C 1
ATOM 4436 O O . THR A 1 550 ? -7.866 8.588 -7.716 1.00 79.88 550 THR A O 1
ATOM 4439 N N . VAL A 1 551 ? -9.121 7.359 -6.314 1.00 82.50 551 VAL A N 1
ATOM 4440 C CA . VAL A 1 551 ? -8.011 6.515 -5.848 1.00 82.50 551 VAL A CA 1
ATOM 4441 C C . VAL A 1 551 ? -7.792 5.346 -6.808 1.00 82.50 551 VAL A C 1
ATOM 4443 O O . VAL A 1 551 ? -8.716 4.586 -7.102 1.00 82.50 551 VAL A O 1
ATOM 4446 N N . ALA A 1 552 ? -6.560 5.182 -7.280 1.00 85.75 552 ALA A N 1
ATOM 4447 C CA . ALA A 1 552 ? -6.169 4.091 -8.154 1.00 85.75 552 ALA A CA 1
ATOM 4448 C C . ALA A 1 552 ? -6.142 2.743 -7.414 1.00 85.75 552 ALA A C 1
ATOM 4450 O O . ALA A 1 552 ? -5.753 2.683 -6.242 1.00 85.75 552 ALA A O 1
ATOM 4451 N N . PRO A 1 553 ? -6.486 1.630 -8.092 1.00 89.19 553 PRO A N 1
ATOM 4452 C CA . PRO A 1 553 ? -6.318 0.300 -7.522 1.00 89.19 553 PRO A CA 1
ATOM 4453 C C . PRO A 1 553 ? -4.864 0.038 -7.109 1.00 89.19 553 PRO A C 1
ATOM 4455 O O . PRO A 1 553 ? -3.931 0.409 -7.823 1.00 89.19 553 PRO A O 1
ATOM 4458 N N . PHE A 1 554 ? -4.665 -0.680 -6.002 1.00 89.50 554 PHE A N 1
ATOM 4459 C CA . PHE A 1 554 ? -3.331 -0.997 -5.475 1.00 89.50 554 PHE A CA 1
ATOM 4460 C C . PHE A 1 554 ? -2.420 -1.676 -6.509 1.00 89.50 554 PHE A C 1
ATOM 4462 O O . PHE A 1 554 ? -1.253 -1.317 -6.659 1.00 89.50 554 PHE A O 1
ATOM 4469 N N . GLU A 1 555 ? -2.963 -2.625 -7.274 1.00 91.31 555 GLU A N 1
ATOM 4470 C CA . GLU A 1 555 ? -2.214 -3.297 -8.335 1.00 91.31 555 GLU A CA 1
ATOM 4471 C C . GLU A 1 555 ? -1.800 -2.333 -9.457 1.00 91.31 555 GLU A C 1
ATOM 4473 O O . GLU A 1 555 ? -0.691 -2.438 -9.981 1.00 91.31 555 GLU A O 1
ATOM 4478 N N . HIS A 1 556 ? -2.657 -1.369 -9.806 1.00 91.44 556 HIS A N 1
ATOM 4479 C CA . HIS A 1 556 ? -2.328 -0.355 -10.802 1.00 91.44 556 HIS A CA 1
ATOM 4480 C C . HIS A 1 556 ? -1.189 0.549 -10.323 1.00 91.44 556 HIS A C 1
ATOM 4482 O O . HIS A 1 556 ? -0.241 0.775 -11.074 1.00 91.44 556 HIS A O 1
ATOM 4488 N N . ALA A 1 557 ? -1.250 1.021 -9.075 1.00 92.31 557 ALA A N 1
ATOM 4489 C CA . ALA A 1 557 ? -0.188 1.827 -8.475 1.00 92.31 557 ALA A CA 1
ATOM 4490 C C . ALA A 1 557 ? 1.157 1.081 -8.506 1.00 92.31 557 ALA A C 1
ATOM 4492 O O . ALA A 1 557 ? 2.169 1.631 -8.943 1.00 92.31 557 ALA A O 1
ATOM 4493 N N . MET A 1 558 ? 1.149 -0.208 -8.150 1.00 94.44 558 MET A N 1
ATOM 4494 C CA . MET A 1 558 ? 2.336 -1.063 -8.198 1.00 94.44 558 MET A CA 1
ATOM 4495 C C . MET A 1 558 ? 2.892 -1.224 -9.615 1.00 94.44 558 MET A C 1
ATOM 4497 O O . MET A 1 558 ? 4.095 -1.075 -9.829 1.00 94.44 558 MET A O 1
ATOM 4501 N N . ARG A 1 559 ? 2.025 -1.510 -10.595 1.00 94.12 559 ARG A N 1
ATOM 4502 C CA . ARG A 1 559 ? 2.414 -1.604 -12.010 1.00 94.12 559 ARG A CA 1
ATOM 4503 C C . ARG A 1 559 ? 3.026 -0.292 -12.486 1.00 94.12 559 ARG A C 1
ATOM 4505 O O . ARG A 1 559 ? 4.061 -0.313 -13.138 1.00 94.12 559 ARG A O 1
ATOM 4512 N N . SER A 1 560 ? 2.430 0.841 -12.129 1.00 91.81 560 SER A N 1
ATOM 4513 C CA . SER A 1 560 ? 2.892 2.173 -12.528 1.00 91.81 560 SER A CA 1
ATOM 4514 C C . SER A 1 560 ? 4.229 2.575 -11.898 1.00 91.81 560 SER A C 1
ATOM 4516 O O . SER A 1 560 ? 5.007 3.257 -12.560 1.00 91.81 560 SER A O 1
ATOM 4518 N N . ALA A 1 561 ? 4.533 2.119 -10.681 1.00 94.12 561 ALA A N 1
ATOM 4519 C CA . ALA A 1 561 ? 5.819 2.371 -10.028 1.00 94.12 561 ALA A CA 1
ATOM 4520 C C . ALA A 1 561 ? 6.961 1.470 -10.538 1.00 94.12 561 ALA A C 1
ATOM 4522 O O . ALA A 1 561 ? 8.131 1.838 -10.438 1.00 94.12 561 ALA A O 1
ATOM 4523 N N . ALA A 1 562 ? 6.652 0.292 -11.094 1.00 95.44 562 ALA A N 1
ATOM 4524 C CA . ALA A 1 562 ? 7.665 -0.698 -11.467 1.00 95.44 562 ALA A CA 1
ATOM 4525 C C . ALA A 1 562 ? 8.696 -0.200 -12.510 1.00 95.44 562 ALA A C 1
ATOM 4527 O O . ALA A 1 562 ? 9.891 -0.412 -12.285 1.00 95.44 562 ALA A O 1
ATOM 4528 N N . PRO A 1 563 ? 8.316 0.488 -13.611 1.00 93.19 563 PRO A N 1
ATOM 4529 C CA . PRO A 1 563 ? 9.291 1.031 -14.557 1.00 93.19 563 PRO A CA 1
ATOM 4530 C C . PRO A 1 563 ? 10.273 2.010 -13.921 1.00 93.19 563 PRO A C 1
ATOM 4532 O O . PRO A 1 563 ? 11.465 1.948 -14.201 1.00 93.19 563 PRO A O 1
ATOM 4535 N N . GLU A 1 564 ? 9.789 2.869 -13.028 1.00 93.00 564 GLU A N 1
ATOM 4536 C CA . GLU A 1 564 ? 10.631 3.837 -12.332 1.00 93.00 564 GLU A CA 1
ATOM 4537 C C . GLU A 1 564 ? 11.585 3.168 -11.344 1.00 93.00 564 GLU A C 1
ATOM 4539 O O . GLU A 1 564 ? 12.749 3.554 -11.266 1.00 93.00 564 GLU A O 1
ATOM 4544 N N . ALA A 1 565 ? 11.136 2.131 -10.635 1.00 94.69 565 ALA A N 1
ATOM 4545 C CA . ALA A 1 565 ? 12.006 1.338 -9.771 1.00 94.69 565 ALA A CA 1
ATOM 4546 C C . ALA A 1 565 ? 13.115 0.636 -10.577 1.00 94.69 565 ALA A C 1
ATOM 4548 O O . ALA A 1 565 ? 14.288 0.690 -10.201 1.00 94.69 565 ALA A O 1
ATOM 4549 N N . SER A 1 566 ? 12.773 0.060 -11.735 1.00 94.62 566 SER A N 1
ATOM 4550 C CA . SER A 1 566 ? 13.753 -0.519 -12.665 1.00 94.62 566 SER A CA 1
ATOM 4551 C C . SER A 1 566 ? 14.745 0.534 -13.171 1.00 94.62 566 SER A C 1
ATOM 4553 O O . SER A 1 566 ? 15.959 0.346 -13.100 1.00 94.62 566 SER A O 1
ATOM 4555 N N . GLU A 1 567 ? 14.268 1.693 -13.627 1.00 92.88 567 GLU A N 1
ATOM 4556 C CA . GLU A 1 567 ? 15.139 2.780 -14.088 1.00 92.88 567 GLU A CA 1
ATOM 4557 C C . GLU A 1 567 ? 16.024 3.329 -12.966 1.00 92.88 567 GLU A C 1
ATOM 4559 O O . GLU A 1 567 ? 17.210 3.580 -13.185 1.00 92.88 567 GLU A O 1
ATOM 4564 N N . SER A 1 568 ? 15.487 3.463 -11.754 1.00 92.56 568 SER A N 1
ATOM 4565 C CA . SER A 1 568 ? 16.247 3.846 -10.566 1.00 92.56 568 SER A CA 1
ATOM 4566 C C . SER A 1 568 ? 17.356 2.837 -10.274 1.00 92.56 568 SER A C 1
ATOM 4568 O O . SER A 1 568 ? 18.478 3.249 -9.972 1.00 92.56 568 SER A O 1
ATOM 4570 N N . PHE A 1 569 ? 17.099 1.533 -10.425 1.00 94.94 569 PHE A N 1
ATOM 4571 C CA . PHE A 1 569 ? 18.143 0.519 -10.305 1.00 94.94 569 PHE A CA 1
ATOM 4572 C C . PHE A 1 569 ? 19.274 0.763 -11.304 1.00 94.94 569 PHE A C 1
ATOM 4574 O O . PHE A 1 569 ? 20.419 0.975 -10.906 1.00 94.94 569 PHE A O 1
ATOM 4581 N N . TRP A 1 570 ? 18.953 0.815 -12.595 1.00 91.94 570 TRP A N 1
ATOM 4582 C CA . TRP A 1 570 ? 19.960 0.924 -13.651 1.00 91.94 570 TRP A CA 1
ATOM 4583 C C . TRP A 1 570 ? 20.723 2.255 -13.644 1.00 91.94 570 TRP A C 1
ATOM 4585 O O . TRP A 1 570 ? 21.906 2.278 -13.979 1.00 91.94 570 TRP A O 1
ATOM 4595 N N . ASN A 1 571 ? 20.071 3.355 -13.259 1.00 91.06 571 ASN A N 1
ATOM 4596 C CA . ASN A 1 571 ? 20.661 4.695 -13.310 1.00 91.06 571 ASN A CA 1
ATOM 4597 C C . ASN A 1 571 ? 21.353 5.104 -12.003 1.00 91.06 571 ASN A C 1
ATOM 4599 O O . ASN A 1 571 ? 22.296 5.894 -12.040 1.00 91.06 571 ASN A O 1
ATOM 4603 N N . LYS A 1 572 ? 20.878 4.614 -10.848 1.00 90.69 572 LYS A N 1
ATOM 4604 C CA . LYS A 1 572 ? 21.350 5.059 -9.524 1.00 90.69 572 LYS A CA 1
ATOM 4605 C C . LYS A 1 572 ? 21.995 3.945 -8.700 1.00 90.69 572 LYS A C 1
ATOM 4607 O O . LYS A 1 572 ? 22.959 4.232 -7.996 1.00 90.69 572 LYS A O 1
ATOM 4612 N N . LEU A 1 573 ? 21.492 2.708 -8.765 1.00 91.50 573 LEU A N 1
ATOM 4613 C CA . LEU A 1 573 ? 21.951 1.604 -7.904 1.00 91.50 573 LEU A CA 1
ATOM 4614 C C . LEU A 1 573 ? 23.047 0.743 -8.544 1.00 91.50 573 LEU A C 1
ATOM 4616 O O . LEU A 1 573 ? 23.980 0.336 -7.859 1.00 91.50 573 LEU A O 1
ATOM 4620 N N . SER A 1 574 ? 22.983 0.497 -9.851 1.00 90.38 574 SER A N 1
ATOM 4621 C CA . SER A 1 574 ? 23.979 -0.285 -10.591 1.00 90.38 574 SER A CA 1
ATOM 4622 C C . SER A 1 574 ? 25.296 0.493 -10.726 1.00 90.38 574 SER A C 1
ATOM 4624 O O . SER A 1 574 ? 25.544 1.166 -11.730 1.00 90.38 574 SER A O 1
ATOM 4626 N N . ARG A 1 575 ? 26.153 0.411 -9.702 1.00 89.31 575 ARG A N 1
ATOM 4627 C CA . ARG A 1 575 ? 27.441 1.121 -9.611 1.00 89.31 575 ARG A CA 1
ATOM 4628 C C . ARG A 1 575 ? 28.601 0.127 -9.436 1.00 89.31 575 ARG A C 1
ATOM 4630 O O . ARG A 1 575 ? 29.139 0.052 -8.330 1.00 89.31 575 ARG A O 1
ATOM 4637 N N . PRO A 1 576 ? 29.020 -0.594 -10.492 1.00 91.62 576 PRO A N 1
ATOM 4638 C CA . PRO A 1 576 ? 30.044 -1.637 -10.396 1.00 91.62 576 PRO A CA 1
ATOM 4639 C C . PRO A 1 576 ? 31.383 -1.085 -9.900 1.00 91.62 576 PRO A C 1
ATOM 4641 O O . PRO A 1 576 ? 31.758 0.047 -10.226 1.00 91.62 576 PRO A O 1
ATOM 4644 N N . TYR A 1 577 ? 32.114 -1.849 -9.090 1.00 92.56 577 TYR A N 1
ATOM 4645 C CA . TYR A 1 577 ? 33.442 -1.444 -8.622 1.00 92.56 577 TYR A CA 1
ATOM 4646 C C . TYR A 1 577 ? 34.421 -1.172 -9.778 1.00 92.56 577 TYR A C 1
ATOM 4648 O O . TYR A 1 577 ? 34.245 -1.705 -10.873 1.00 92.56 577 TYR A O 1
ATOM 4656 N N . PRO A 1 578 ? 35.448 -0.324 -9.573 1.00 87.19 578 PRO A N 1
ATOM 4657 C CA . PRO A 1 578 ? 36.466 -0.085 -10.591 1.00 87.19 578 PRO A CA 1
ATOM 4658 C C . PRO A 1 578 ? 37.078 -1.408 -11.073 1.00 87.19 578 PRO A C 1
ATOM 4660 O O . PRO A 1 578 ? 37.586 -2.182 -10.270 1.00 87.19 578 PRO A O 1
ATOM 4663 N N . GLY A 1 579 ? 37.001 -1.673 -12.379 1.00 83.81 579 GLY A N 1
ATOM 4664 C CA . GLY A 1 579 ? 37.481 -2.922 -12.985 1.00 83.81 579 GLY A CA 1
ATOM 4665 C C . GLY A 1 579 ? 36.471 -4.077 -13.011 1.00 83.81 579 GLY A C 1
ATOM 4666 O O . GLY A 1 579 ? 36.725 -5.064 -13.696 1.00 83.81 579 GLY A O 1
ATOM 4667 N N . ALA A 1 580 ? 35.318 -3.963 -12.344 1.00 85.31 580 ALA A N 1
ATOM 4668 C CA . ALA A 1 580 ? 34.225 -4.920 -12.495 1.00 85.31 580 ALA A CA 1
ATOM 4669 C C . ALA A 1 580 ? 33.479 -4.689 -13.821 1.00 85.31 580 ALA A C 1
ATOM 4671 O O . ALA A 1 580 ? 33.338 -3.552 -14.283 1.00 85.31 580 ALA A O 1
ATOM 4672 N N . ALA A 1 581 ? 32.984 -5.772 -14.430 1.00 83.75 581 ALA A N 1
ATOM 4673 C CA . ALA A 1 581 ? 32.144 -5.684 -15.622 1.00 83.75 581 ALA A CA 1
ATOM 4674 C C . ALA A 1 581 ? 30.893 -4.838 -15.332 1.00 83.75 581 ALA A C 1
ATOM 4676 O O . ALA A 1 581 ? 30.399 -4.809 -14.206 1.00 83.75 581 ALA A O 1
ATOM 4677 N N . ARG A 1 582 ? 30.361 -4.132 -16.329 1.00 82.31 582 ARG A N 1
ATOM 4678 C CA . ARG A 1 582 ? 29.087 -3.429 -16.158 1.00 82.31 582 ARG A CA 1
ATOM 4679 C C . ARG A 1 582 ? 27.952 -4.429 -16.356 1.00 82.31 582 ARG A C 1
ATOM 4681 O O . ARG A 1 582 ? 27.947 -5.113 -17.371 1.00 82.31 582 ARG A O 1
ATOM 4688 N N . LEU A 1 583 ? 26.995 -4.478 -15.428 1.00 83.25 583 LEU A N 1
ATOM 4689 C CA . LEU A 1 583 ? 25.740 -5.196 -15.657 1.00 83.25 583 LEU A CA 1
ATOM 4690 C C . LEU A 1 583 ? 25.044 -4.620 -16.895 1.00 83.25 583 LEU A C 1
ATOM 4692 O O . LEU A 1 583 ? 24.807 -3.407 -16.969 1.00 83.25 583 LEU A O 1
ATOM 4696 N N . GLU A 1 584 ? 24.718 -5.479 -17.854 1.00 80.56 584 GLU A N 1
ATOM 4697 C CA . GLU A 1 584 ? 23.891 -5.108 -18.994 1.00 80.56 584 GLU A CA 1
ATOM 4698 C C . GLU A 1 584 ? 22.418 -5.371 -18.686 1.00 80.56 584 GLU A C 1
ATOM 4700 O O . GLU A 1 584 ? 22.058 -6.216 -17.866 1.00 80.56 584 GLU A O 1
ATOM 4705 N N . ARG A 1 585 ? 21.533 -4.598 -19.324 1.00 84.25 585 ARG A N 1
ATOM 4706 C CA . ARG A 1 585 ? 20.097 -4.857 -19.190 1.00 84.25 585 ARG A CA 1
ATOM 4707 C C . ARG A 1 585 ? 19.782 -6.172 -19.910 1.00 84.25 585 ARG A C 1
ATOM 4709 O O . ARG A 1 585 ? 20.200 -6.296 -21.064 1.00 84.25 585 ARG A O 1
ATOM 4716 N N . PRO A 1 586 ? 18.961 -7.071 -19.337 1.00 82.31 586 PRO A N 1
ATOM 4717 C CA . PRO A 1 586 ? 18.701 -8.384 -19.938 1.00 82.31 586 PRO A CA 1
ATOM 4718 C C . PRO A 1 586 ? 18.159 -8.313 -21.373 1.00 82.31 586 PRO A C 1
ATOM 4720 O O . PRO A 1 586 ? 18.458 -9.163 -22.206 1.00 82.31 586 PRO A O 1
ATOM 4723 N N . PHE A 1 587 ? 17.405 -7.256 -21.704 1.00 80.50 587 PHE A N 1
ATOM 4724 C CA . PHE A 1 587 ? 16.965 -6.995 -23.077 1.00 80.50 587 PHE A CA 1
ATOM 4725 C C . PHE A 1 587 ? 18.121 -6.978 -24.094 1.00 80.50 587 PHE A C 1
ATOM 4727 O O . PHE A 1 587 ? 17.987 -7.555 -25.173 1.00 80.50 587 PHE A O 1
ATOM 4734 N N . PHE A 1 588 ? 19.236 -6.311 -23.781 1.00 75.62 588 PHE A N 1
ATOM 4735 C CA . PHE A 1 588 ? 20.355 -6.194 -24.716 1.00 75.62 588 PHE A CA 1
ATOM 4736 C C . PHE A 1 588 ? 21.109 -7.514 -24.870 1.00 75.62 588 PHE A C 1
ATOM 4738 O O . PHE A 1 588 ? 21.491 -7.839 -25.992 1.00 75.62 588 PHE A O 1
ATOM 4745 N N . GLU A 1 589 ? 21.235 -8.285 -23.789 1.00 74.44 589 GLU A N 1
ATOM 4746 C CA . GLU A 1 589 ? 21.885 -9.599 -23.799 1.00 74.44 589 GLU A CA 1
ATOM 4747 C C . GLU A 1 589 ? 21.090 -10.629 -24.617 1.00 74.44 589 GLU A C 1
ATOM 4749 O O . GLU A 1 589 ? 21.654 -11.327 -25.457 1.00 74.44 589 GLU A O 1
ATOM 4754 N N . GLU A 1 590 ? 19.769 -10.714 -24.418 1.00 78.38 590 GLU A N 1
ATOM 4755 C CA . GLU A 1 590 ? 18.950 -11.768 -25.036 1.00 78.38 590 GLU A CA 1
ATOM 4756 C C . GLU A 1 590 ? 18.375 -11.393 -26.411 1.00 78.38 590 GLU A C 1
ATOM 4758 O O . GLU A 1 590 ? 18.187 -12.257 -27.272 1.00 78.38 590 GLU A O 1
ATOM 4763 N N . HIS A 1 591 ? 18.050 -10.115 -26.629 1.00 83.12 591 HIS A N 1
ATOM 4764 C CA . HIS A 1 591 ? 17.268 -9.664 -27.787 1.00 83.12 591 HIS A CA 1
ATOM 4765 C C . HIS A 1 591 ? 17.944 -8.561 -28.608 1.00 83.12 591 HIS A C 1
ATOM 4767 O O . HIS A 1 591 ? 17.405 -8.162 -29.647 1.00 83.12 591 HIS A O 1
ATOM 4773 N N . GLY A 1 592 ? 19.123 -8.088 -28.189 1.00 84.50 592 GLY A N 1
ATOM 4774 C CA . GLY A 1 592 ? 19.823 -6.976 -28.826 1.00 84.50 592 GLY A CA 1
ATOM 4775 C C . GLY A 1 592 ? 20.087 -7.202 -30.314 1.00 84.50 592 GLY A C 1
ATOM 4776 O O . GLY A 1 592 ? 19.827 -6.313 -31.123 1.00 84.50 592 GLY A O 1
ATOM 4777 N N . ASP A 1 593 ? 20.535 -8.394 -30.703 1.00 88.81 593 ASP A N 1
ATOM 4778 C CA . ASP A 1 593 ? 20.869 -8.684 -32.103 1.00 88.81 593 ASP A CA 1
ATOM 4779 C C . ASP A 1 593 ? 19.629 -8.864 -32.985 1.00 88.81 593 ASP A C 1
ATOM 4781 O O . ASP A 1 593 ? 19.590 -8.352 -34.105 1.00 88.81 593 ASP A O 1
ATOM 4785 N N . VAL A 1 594 ? 18.570 -9.486 -32.451 1.00 92.12 594 VAL A N 1
ATOM 4786 C CA . VAL A 1 594 ? 17.264 -9.604 -33.127 1.00 92.12 594 VAL A CA 1
ATOM 4787 C C . VAL A 1 594 ? 16.689 -8.215 -33.419 1.00 92.12 594 VAL A C 1
ATOM 4789 O O . VAL A 1 594 ? 16.209 -7.953 -34.524 1.00 92.12 594 VAL A O 1
ATOM 4792 N N . PHE A 1 595 ? 16.774 -7.313 -32.436 1.00 90.88 595 PHE A N 1
ATOM 4793 C CA . PHE A 1 595 ? 16.336 -5.927 -32.559 1.00 90.88 595 PHE A CA 1
ATOM 4794 C C . PHE A 1 595 ? 17.182 -5.139 -33.566 1.00 90.88 595 PHE A C 1
ATOM 4796 O O . PHE A 1 595 ? 16.623 -4.487 -34.446 1.00 90.88 595 PHE A O 1
ATOM 4803 N N . LYS A 1 596 ? 18.518 -5.227 -33.489 1.00 90.94 596 LYS A N 1
ATOM 4804 C CA . LYS A 1 596 ? 19.428 -4.557 -34.435 1.00 90.94 596 LYS A CA 1
ATOM 4805 C C . LYS A 1 596 ? 19.163 -4.992 -35.875 1.00 90.94 596 LYS A C 1
ATOM 4807 O O . LYS A 1 596 ? 19.054 -4.132 -36.745 1.00 90.94 596 LYS A O 1
ATOM 4812 N N . GLU A 1 597 ? 19.030 -6.295 -36.126 1.00 94.31 597 GLU A N 1
ATOM 4813 C CA . GLU A 1 597 ? 18.765 -6.821 -37.469 1.00 94.31 597 GLU A CA 1
ATOM 4814 C C . GLU A 1 597 ? 17.412 -6.334 -38.008 1.00 94.31 597 GLU A C 1
ATOM 4816 O O . GLU A 1 597 ? 17.328 -5.879 -39.148 1.00 94.31 597 GLU A O 1
ATOM 4821 N N . TYR A 1 598 ? 16.360 -6.354 -37.183 1.00 94.50 598 TYR A N 1
ATOM 4822 C CA . TYR A 1 598 ? 15.054 -5.822 -37.578 1.00 94.50 598 TYR A CA 1
ATOM 4823 C C . TYR A 1 598 ? 15.123 -4.331 -37.921 1.00 94.50 598 TYR A C 1
ATOM 4825 O O . TYR A 1 598 ? 14.657 -3.916 -38.982 1.00 94.50 598 TYR A O 1
ATOM 4833 N N . CYS A 1 599 ? 15.754 -3.525 -37.062 1.00 91.00 599 CYS A N 1
ATOM 4834 C CA . CYS A 1 599 ? 15.940 -2.097 -37.307 1.00 91.00 599 CYS A CA 1
ATOM 4835 C C . CYS A 1 599 ? 16.724 -1.839 -38.602 1.00 91.00 599 CYS A C 1
ATOM 4837 O O . CYS A 1 599 ? 16.371 -0.933 -39.350 1.00 91.00 599 CYS A O 1
ATOM 4839 N N . GLN A 1 600 ? 17.731 -2.658 -38.929 1.00 91.94 600 GLN A N 1
ATOM 4840 C CA . GLN A 1 600 ? 18.441 -2.569 -40.210 1.00 91.94 600 GLN A CA 1
ATOM 4841 C C . GLN A 1 600 ? 17.524 -2.854 -41.407 1.00 91.94 600 GLN A C 1
ATOM 4843 O O . GLN A 1 600 ? 17.549 -2.096 -42.376 1.00 91.94 600 GLN A O 1
ATOM 4848 N N . ILE A 1 601 ? 16.693 -3.901 -41.344 1.00 94.69 601 ILE A N 1
ATOM 4849 C CA . ILE A 1 601 ? 15.716 -4.231 -42.397 1.00 94.69 601 ILE A CA 1
ATOM 4850 C C . ILE A 1 601 ? 14.734 -3.068 -42.596 1.00 94.69 601 ILE A C 1
ATOM 4852 O O . ILE A 1 601 ? 14.492 -2.645 -43.731 1.00 94.69 601 ILE A O 1
ATOM 4856 N N . VAL A 1 602 ? 14.207 -2.515 -41.499 1.00 93.19 602 VAL A N 1
ATOM 4857 C CA . VAL A 1 602 ? 13.269 -1.386 -41.520 1.00 93.19 602 VAL A CA 1
ATOM 4858 C C . VAL A 1 602 ? 13.917 -0.137 -42.101 1.00 93.19 602 VAL A C 1
ATOM 4860 O O . VAL A 1 602 ? 13.405 0.427 -43.066 1.00 93.19 602 VAL A O 1
ATOM 4863 N N . PHE A 1 603 ? 15.069 0.278 -41.576 1.00 88.81 603 PHE A N 1
ATOM 4864 C CA . PHE A 1 603 ? 15.731 1.508 -42.007 1.00 88.81 603 PHE A CA 1
ATOM 4865 C C . PHE A 1 603 ? 16.343 1.426 -43.398 1.00 88.81 603 PHE A C 1
ATOM 4867 O O . PHE A 1 603 ? 16.635 2.469 -43.968 1.00 88.81 603 PHE A O 1
ATOM 4874 N N . GLN A 1 604 ? 16.488 0.240 -43.984 1.00 91.12 604 GLN A N 1
ATOM 4875 C CA . GLN A 1 604 ? 16.881 0.072 -45.386 1.00 91.12 604 GLN A CA 1
ATOM 4876 C C . GLN A 1 604 ? 15.681 -0.103 -46.329 1.00 91.12 604 GLN A C 1
ATOM 4878 O O . GLN A 1 604 ? 15.881 -0.248 -47.531 1.00 91.12 604 GLN A O 1
ATOM 4883 N N . GLY A 1 605 ? 14.445 -0.072 -45.814 1.00 91.12 605 GLY A N 1
ATOM 4884 C CA . GLY A 1 605 ? 13.229 -0.205 -46.622 1.00 91.12 605 GLY A CA 1
ATOM 4885 C C . GLY A 1 605 ? 13.009 -1.615 -47.183 1.00 91.12 605 GLY A C 1
ATOM 4886 O O . GLY A 1 605 ? 12.335 -1.771 -48.193 1.00 91.12 605 GLY A O 1
ATOM 4887 N N . ARG A 1 606 ? 13.583 -2.648 -46.550 1.00 95.00 606 ARG A N 1
ATOM 4888 C CA . ARG A 1 606 ? 13.554 -4.047 -47.026 1.00 95.00 606 ARG A CA 1
ATOM 4889 C C . ARG A 1 606 ? 12.497 -4.909 -46.323 1.00 95.00 606 ARG A C 1
ATOM 4891 O O . ARG A 1 606 ? 12.508 -6.130 -46.453 1.00 95.00 606 ARG A O 1
ATOM 4898 N N . VAL A 1 607 ? 11.585 -4.292 -45.565 1.00 94.31 607 VAL A N 1
ATOM 4899 C CA . VAL A 1 607 ? 10.604 -4.989 -44.708 1.00 94.31 607 VAL A CA 1
ATOM 4900 C C . VAL A 1 607 ? 9.744 -5.972 -45.504 1.00 94.31 607 VAL A C 1
ATOM 4902 O O . VAL A 1 607 ? 9.669 -7.136 -45.120 1.00 94.31 607 VAL A O 1
ATOM 4905 N N . ASP A 1 608 ? 9.173 -5.554 -46.635 1.00 94.06 608 ASP A N 1
ATOM 4906 C CA . ASP A 1 608 ? 8.288 -6.409 -47.446 1.00 94.06 608 ASP A CA 1
ATOM 4907 C C . ASP A 1 608 ? 8.998 -7.652 -47.999 1.00 94.06 608 ASP A C 1
ATOM 4909 O O . ASP A 1 608 ? 8.391 -8.705 -48.185 1.00 94.06 608 ASP A O 1
ATOM 4913 N N . GLN A 1 609 ? 10.304 -7.534 -48.247 1.00 94.19 609 GLN A N 1
ATOM 4914 C CA . GLN A 1 609 ? 11.122 -8.587 -48.843 1.00 94.19 609 GLN A CA 1
ATOM 4915 C C . GLN A 1 609 ? 11.651 -9.560 -47.782 1.00 94.19 609 GLN A C 1
ATOM 4917 O O . GLN A 1 609 ? 11.713 -10.767 -48.016 1.00 94.19 609 GLN A O 1
ATOM 4922 N N . GLU A 1 610 ? 12.033 -9.052 -46.605 1.00 96.81 610 GLU A N 1
ATOM 4923 C CA . GLU A 1 610 ? 12.847 -9.806 -45.643 1.00 96.81 610 GLU A CA 1
ATOM 4924 C C . GLU A 1 610 ? 12.145 -10.127 -44.321 1.00 96.81 610 GLU A C 1
ATOM 4926 O O . GLU A 1 610 ? 12.566 -11.065 -43.636 1.00 96.81 610 GLU A O 1
ATOM 4931 N N . ALA A 1 611 ? 11.058 -9.436 -43.953 1.00 94.00 611 ALA A N 1
ATOM 4932 C CA . ALA A 1 611 ? 10.439 -9.591 -42.633 1.00 94.00 611 ALA A CA 1
ATOM 4933 C C . ALA A 1 611 ? 9.934 -11.020 -42.368 1.00 94.00 611 ALA A C 1
ATOM 4935 O O . ALA A 1 611 ? 10.120 -11.543 -41.269 1.00 94.00 611 ALA A O 1
ATOM 4936 N N . ALA A 1 612 ? 9.365 -11.700 -43.369 1.00 94.75 612 ALA A N 1
ATOM 4937 C CA . ALA A 1 612 ? 8.897 -13.081 -43.221 1.00 94.75 612 ALA A CA 1
ATOM 4938 C C . ALA A 1 612 ? 10.053 -14.071 -42.974 1.00 94.75 612 ALA A C 1
ATOM 4940 O O . ALA A 1 612 ? 9.973 -14.936 -42.094 1.00 94.75 612 ALA A O 1
ATOM 4941 N N . ALA A 1 613 ? 11.157 -13.926 -43.716 1.00 96.06 613 ALA A N 1
ATOM 4942 C CA . ALA A 1 613 ? 12.351 -14.752 -43.549 1.00 96.06 613 ALA A CA 1
ATOM 4943 C C . ALA A 1 613 ? 13.055 -14.463 -42.213 1.00 96.06 613 ALA A C 1
ATOM 4945 O O . ALA A 1 613 ? 13.474 -15.389 -41.515 1.00 96.06 613 ALA A O 1
ATOM 4946 N N . TRP A 1 614 ? 13.140 -13.189 -41.826 1.00 96.12 614 TRP A N 1
ATOM 4947 C CA . TRP A 1 614 ? 13.636 -12.747 -40.524 1.00 96.12 614 TRP A CA 1
ATOM 4948 C C . TRP A 1 614 ? 12.804 -13.330 -39.370 1.00 96.12 614 TRP A C 1
ATOM 4950 O O . TRP A 1 614 ? 13.364 -13.977 -38.483 1.00 96.12 614 TRP A O 1
ATOM 4960 N N . LYS A 1 615 ? 11.468 -13.234 -39.430 1.00 95.25 615 LYS A N 1
ATOM 4961 C CA . LYS A 1 615 ? 10.555 -13.807 -38.424 1.00 95.25 615 LYS A CA 1
ATOM 4962 C C . LYS A 1 615 ? 10.761 -15.308 -38.285 1.00 95.25 615 LYS A C 1
ATOM 4964 O O . LYS A 1 615 ? 10.795 -15.820 -37.171 1.00 95.25 615 LYS A O 1
ATOM 4969 N N . LYS A 1 616 ? 10.925 -16.031 -39.400 1.00 95.25 616 LYS A N 1
ATOM 4970 C CA . LYS A 1 616 ? 11.177 -17.481 -39.386 1.00 95.25 616 LYS A CA 1
ATOM 4971 C C . LYS A 1 616 ? 12.492 -17.830 -38.682 1.00 95.25 616 LYS A C 1
ATOM 4973 O O . LYS A 1 616 ? 12.501 -18.776 -37.899 1.00 95.25 616 LYS A O 1
ATOM 4978 N N . ARG A 1 617 ? 13.567 -17.069 -38.926 1.00 95.31 617 ARG A N 1
ATOM 4979 C CA . ARG A 1 617 ? 14.874 -17.259 -38.268 1.00 95.31 617 ARG A CA 1
ATOM 4980 C C . ARG A 1 617 ? 14.805 -17.012 -36.759 1.00 95.31 617 ARG A C 1
ATOM 4982 O O . ARG A 1 617 ? 15.355 -17.797 -35.997 1.00 95.31 617 ARG A O 1
ATOM 4989 N N . HIS A 1 618 ? 14.060 -15.991 -36.334 1.00 93.56 618 HIS A N 1
ATOM 4990 C CA . HIS A 1 618 ? 13.989 -15.558 -34.930 1.00 93.56 618 HIS A CA 1
ATOM 4991 C C . HIS A 1 618 ? 12.723 -15.998 -34.184 1.00 93.56 618 HIS A C 1
ATOM 4993 O O . HIS A 1 618 ? 12.448 -15.532 -33.080 1.00 93.56 618 HIS A O 1
ATOM 4999 N N . ASN A 1 619 ? 11.948 -16.924 -34.751 1.00 90.88 619 ASN A N 1
ATOM 5000 C CA . ASN A 1 619 ? 10.604 -17.283 -34.284 1.00 90.88 619 ASN A CA 1
ATOM 5001 C C . ASN A 1 619 ? 10.537 -17.646 -32.789 1.00 90.88 619 ASN A C 1
ATOM 5003 O O . ASN A 1 619 ? 9.574 -17.306 -32.109 1.00 90.88 619 ASN A O 1
ATOM 5007 N N . THR A 1 620 ? 11.554 -18.334 -32.268 1.00 89.50 620 THR A N 1
ATOM 5008 C CA . THR A 1 620 ? 11.618 -18.723 -30.851 1.00 89.50 620 THR A CA 1
ATOM 5009 C C . THR A 1 620 ? 11.782 -17.514 -29.930 1.00 89.50 620 THR A C 1
ATOM 5011 O O . THR A 1 620 ? 11.132 -17.461 -28.888 1.00 89.50 620 THR A O 1
ATOM 5014 N N . ALA A 1 621 ? 12.612 -16.539 -30.312 1.00 87.69 621 ALA A N 1
ATOM 5015 C CA . ALA A 1 621 ? 12.827 -15.319 -29.537 1.00 87.69 621 ALA A CA 1
ATOM 5016 C C . ALA A 1 621 ? 11.576 -14.427 -29.543 1.00 87.69 621 ALA A C 1
ATOM 5018 O O . ALA A 1 621 ? 11.190 -13.902 -28.505 1.00 87.69 621 ALA A O 1
ATOM 5019 N N . LEU A 1 622 ? 10.889 -14.334 -30.686 1.00 89.94 622 LEU A N 1
ATOM 5020 C CA . LEU A 1 622 ? 9.693 -13.498 -30.864 1.00 89.94 622 LEU A CA 1
ATOM 5021 C C . LEU A 1 622 ? 8.451 -14.007 -30.110 1.00 89.94 622 LEU A C 1
ATOM 5023 O O . LEU A 1 622 ? 7.501 -13.253 -29.919 1.00 89.94 622 LEU A O 1
ATOM 5027 N N . LYS A 1 623 ? 8.451 -15.274 -29.675 1.00 86.44 623 LYS A N 1
ATOM 5028 C CA . LYS A 1 623 ? 7.378 -15.875 -28.861 1.00 86.44 623 LYS A CA 1
ATOM 5029 C C . LYS A 1 623 ? 7.513 -15.608 -27.363 1.00 86.44 623 LYS A C 1
ATOM 5031 O O . LYS A 1 623 ? 6.578 -15.900 -26.616 1.00 86.44 623 LYS A O 1
ATOM 5036 N N . LYS A 1 624 ? 8.679 -15.149 -26.911 1.00 85.62 624 LYS A N 1
ATOM 5037 C CA . LYS A 1 624 ? 8.937 -14.851 -25.502 1.00 85.62 624 LYS A CA 1
ATOM 5038 C C . LYS A 1 624 ? 8.629 -13.382 -25.228 1.00 85.62 624 LYS A C 1
ATOM 5040 O O . LYS A 1 624 ? 8.831 -12.526 -26.088 1.00 85.62 624 LYS A O 1
ATOM 5045 N N . LYS A 1 625 ? 8.161 -13.098 -24.013 1.00 87.88 625 LYS A N 1
ATOM 5046 C CA . LYS A 1 625 ? 8.187 -11.729 -23.497 1.00 87.88 625 LYS A CA 1
ATOM 5047 C C . LYS A 1 625 ? 9.633 -11.313 -23.278 1.00 87.88 625 LYS A C 1
ATOM 5049 O O . LYS A 1 625 ? 10.451 -12.138 -22.879 1.00 87.88 625 LYS A O 1
ATOM 5054 N N . LEU A 1 626 ? 9.910 -10.044 -23.534 1.00 87.44 626 LEU A N 1
ATOM 5055 C CA . LEU A 1 626 ? 11.202 -9.436 -23.284 1.00 87.44 626 LEU A CA 1
ATOM 5056 C C . LEU A 1 626 ? 11.475 -9.441 -21.776 1.00 87.44 626 LEU A C 1
ATOM 5058 O O . LEU A 1 626 ? 10.580 -9.163 -20.970 1.00 87.44 626 LEU A O 1
ATOM 5062 N N . CYS A 1 627 ? 12.721 -9.729 -21.407 1.00 82.94 627 CYS A N 1
ATOM 5063 C CA . CYS A 1 627 ? 13.219 -9.665 -20.034 1.00 82.94 627 CYS A CA 1
ATOM 5064 C C . CYS A 1 627 ? 13.415 -8.202 -19.586 1.00 82.94 627 CYS A C 1
ATOM 5066 O O . CYS A 1 627 ? 14.519 -7.747 -19.309 1.00 82.94 627 CYS A O 1
ATOM 5068 N N . ASP A 1 628 ? 12.322 -7.445 -19.553 1.00 86.00 628 ASP A N 1
ATOM 5069 C CA . ASP A 1 628 ? 12.243 -6.071 -19.062 1.00 86.00 628 ASP A CA 1
ATOM 5070 C C . ASP A 1 628 ? 10.992 -5.907 -18.196 1.00 86.00 628 ASP A C 1
ATOM 5072 O O . ASP A 1 628 ? 9.978 -6.578 -18.409 1.00 86.00 628 ASP A O 1
ATOM 5076 N N . VAL A 1 629 ? 11.038 -4.968 -17.251 1.00 89.81 629 VAL A N 1
ATOM 5077 C CA . VAL A 1 629 ? 9.936 -4.667 -16.333 1.00 89.81 629 VAL A CA 1
ATOM 5078 C C . VAL A 1 629 ? 8.619 -4.410 -17.055 1.00 89.81 629 VAL A C 1
ATOM 5080 O O . VAL A 1 629 ? 7.562 -4.795 -16.552 1.00 89.81 629 VAL A O 1
ATOM 5083 N N . ARG A 1 630 ? 8.654 -3.814 -18.255 1.00 89.19 630 ARG A N 1
ATOM 5084 C CA . ARG A 1 630 ? 7.448 -3.504 -19.023 1.00 89.19 630 ARG A CA 1
ATOM 5085 C C . ARG A 1 630 ? 6.766 -4.755 -19.570 1.00 89.19 630 ARG A C 1
ATOM 5087 O O . ARG A 1 630 ? 5.618 -4.666 -19.997 1.00 89.19 630 ARG A O 1
ATOM 5094 N N . GLY A 1 631 ? 7.419 -5.919 -19.518 1.00 87.25 631 GLY A N 1
ATOM 5095 C CA . GLY A 1 631 ? 6.845 -7.201 -19.922 1.00 87.25 631 GLY A CA 1
ATOM 5096 C C . GLY A 1 631 ? 6.339 -7.192 -21.363 1.00 87.25 631 GLY A C 1
ATOM 5097 O O . GLY A 1 631 ? 5.344 -7.858 -21.661 1.00 87.25 631 GLY A O 1
ATOM 5098 N N . ASP A 1 632 ? 6.986 -6.388 -22.208 1.00 89.94 632 ASP A N 1
ATOM 5099 C CA . ASP A 1 632 ? 6.650 -6.199 -23.611 1.00 89.94 632 ASP A CA 1
ATOM 5100 C C . ASP A 1 632 ? 6.958 -7.464 -24.422 1.00 89.94 632 ASP A C 1
ATOM 5102 O O . ASP A 1 632 ? 7.869 -8.228 -24.102 1.00 89.94 632 ASP A O 1
ATOM 5106 N N . THR A 1 633 ? 6.209 -7.695 -25.496 1.00 90.88 633 THR A N 1
ATOM 5107 C CA . THR A 1 633 ? 6.662 -8.563 -26.585 1.00 90.88 633 THR A CA 1
ATOM 5108 C C . THR A 1 633 ? 7.539 -7.753 -27.533 1.00 90.88 633 THR A C 1
ATOM 5110 O O . THR A 1 633 ? 7.544 -6.521 -27.504 1.00 90.88 633 THR A O 1
ATOM 5113 N N . PHE A 1 634 ? 8.253 -8.424 -28.439 1.00 91.69 634 PHE A N 1
ATOM 5114 C CA . PHE A 1 634 ? 8.950 -7.708 -29.510 1.00 91.69 634 PHE A CA 1
ATOM 5115 C C . PHE A 1 634 ? 7.988 -6.792 -30.289 1.00 91.69 634 PHE A C 1
ATOM 5117 O O . PHE A 1 634 ? 8.322 -5.653 -30.595 1.00 91.69 634 PHE A O 1
ATOM 5124 N N . PHE A 1 635 ? 6.764 -7.262 -30.557 1.00 94.25 635 PHE A N 1
ATOM 5125 C CA . PHE A 1 635 ? 5.750 -6.470 -31.248 1.00 94.25 635 PHE A CA 1
ATOM 5126 C C . PHE A 1 635 ? 5.331 -5.228 -30.452 1.00 94.25 635 PHE A C 1
ATOM 5128 O O . PHE A 1 635 ? 5.332 -4.132 -31.010 1.00 94.25 635 PHE A O 1
ATOM 5135 N N . SER A 1 636 ? 5.017 -5.366 -29.158 1.00 92.62 636 SER A N 1
ATOM 5136 C CA . SER A 1 636 ? 4.592 -4.220 -28.346 1.00 92.62 636 SER A CA 1
ATOM 5137 C C . SER A 1 636 ? 5.722 -3.211 -28.123 1.00 92.62 636 SER A C 1
ATOM 5139 O O . SER A 1 636 ? 5.451 -2.012 -28.110 1.00 92.62 636 SER A O 1
ATOM 5141 N N . LEU A 1 637 ? 6.981 -3.662 -28.046 1.00 91.69 637 LEU A N 1
ATOM 5142 C CA . LEU A 1 637 ? 8.152 -2.781 -28.032 1.00 91.69 637 LEU A CA 1
ATOM 5143 C C . LEU A 1 637 ? 8.230 -1.934 -29.309 1.00 91.69 637 LEU A C 1
ATOM 5145 O O . LEU A 1 637 ? 8.315 -0.710 -29.225 1.00 91.69 637 LEU A O 1
ATOM 5149 N N . ILE A 1 638 ? 8.181 -2.567 -30.488 1.00 93.25 638 ILE A N 1
ATOM 5150 C CA . ILE A 1 638 ? 8.243 -1.851 -31.774 1.00 93.25 638 ILE A CA 1
ATOM 5151 C C . ILE A 1 638 ? 7.043 -0.914 -31.939 1.00 93.25 638 ILE A C 1
ATOM 5153 O O . ILE A 1 638 ? 7.208 0.210 -32.415 1.00 93.25 638 ILE A O 1
ATOM 5157 N N . LEU A 1 639 ? 5.852 -1.337 -31.510 1.00 94.31 639 LEU A N 1
ATOM 5158 C CA . LEU A 1 639 ? 4.653 -0.503 -31.507 1.00 94.31 639 LEU A CA 1
ATOM 5159 C C . LEU A 1 639 ? 4.835 0.749 -30.644 1.00 94.31 639 LEU A C 1
ATOM 5161 O O . LEU A 1 639 ? 4.647 1.854 -31.146 1.00 94.31 639 LEU A O 1
ATOM 5165 N N . LYS A 1 640 ? 5.244 0.597 -29.380 1.00 92.38 640 LYS A N 1
ATOM 5166 C CA . LYS A 1 640 ? 5.477 1.725 -28.464 1.00 92.38 640 LYS A CA 1
ATOM 5167 C C . LYS A 1 640 ? 6.551 2.666 -28.993 1.00 92.38 640 LYS A C 1
ATOM 5169 O O . LYS A 1 640 ? 6.321 3.864 -29.052 1.00 92.38 640 LYS A O 1
ATOM 5174 N N . MET A 1 641 ? 7.662 2.122 -29.488 1.00 90.06 641 MET A N 1
ATOM 5175 C CA . MET A 1 641 ? 8.715 2.916 -30.122 1.00 90.06 641 MET A CA 1
ATOM 5176 C C . MET A 1 641 ? 8.189 3.699 -31.334 1.00 90.06 641 MET A C 1
ATOM 5178 O O . MET A 1 641 ? 8.540 4.859 -31.517 1.00 90.06 641 MET A O 1
ATOM 5182 N N . THR A 1 642 ? 7.325 3.095 -32.154 1.00 90.94 642 THR A N 1
ATOM 5183 C CA . THR A 1 642 ? 6.711 3.776 -33.305 1.00 90.94 642 THR A CA 1
ATOM 5184 C C . THR A 1 642 ? 5.767 4.892 -32.852 1.00 90.94 642 THR A C 1
ATOM 5186 O O . THR A 1 642 ? 5.801 5.978 -33.427 1.00 90.94 642 THR A O 1
ATOM 5189 N N . ILE A 1 643 ? 4.961 4.658 -31.811 1.00 89.31 643 ILE A N 1
ATOM 5190 C CA . ILE A 1 643 ? 4.074 5.668 -31.210 1.00 89.31 643 ILE A CA 1
ATOM 5191 C C . ILE A 1 643 ? 4.898 6.841 -30.665 1.00 89.31 643 ILE A C 1
ATOM 5193 O O . ILE A 1 643 ? 4.638 7.985 -31.027 1.00 89.31 643 ILE A O 1
ATOM 5197 N N . ASP A 1 644 ? 5.934 6.566 -29.873 1.00 86.25 644 ASP A N 1
ATOM 5198 C CA . ASP A 1 644 ? 6.780 7.600 -29.271 1.00 86.25 644 ASP A CA 1
ATOM 5199 C C . ASP A 1 644 ? 7.486 8.439 -30.354 1.00 86.25 644 ASP A C 1
ATOM 5201 O O . ASP A 1 644 ? 7.519 9.666 -30.275 1.00 86.25 644 ASP A O 1
ATOM 5205 N N . MET A 1 645 ? 7.985 7.802 -31.419 1.00 81.94 645 MET A N 1
ATOM 5206 C CA . MET A 1 645 ? 8.666 8.485 -32.528 1.00 81.94 645 MET A CA 1
ATOM 5207 C C . MET A 1 645 ? 7.731 9.301 -33.426 1.00 81.94 645 MET A C 1
ATOM 5209 O O . MET A 1 645 ? 8.166 10.278 -34.034 1.00 81.94 645 MET A O 1
ATOM 5213 N N . THR A 1 646 ? 6.466 8.899 -33.553 1.00 76.50 646 THR A N 1
ATOM 5214 C CA . THR A 1 646 ? 5.472 9.617 -34.368 1.00 76.50 646 THR A CA 1
ATOM 5215 C C . THR A 1 646 ? 4.766 10.722 -33.586 1.00 76.50 646 THR A C 1
ATOM 5217 O O . THR A 1 646 ? 4.364 11.713 -34.190 1.00 76.50 646 THR A O 1
ATOM 5220 N N . GLY A 1 647 ? 4.657 10.586 -32.261 1.00 67.94 647 GLY A N 1
ATOM 5221 C CA . GLY A 1 647 ? 3.995 11.545 -31.375 1.00 67.94 647 GLY A CA 1
ATOM 5222 C C . GLY A 1 647 ? 4.883 12.660 -30.808 1.00 67.94 647 GLY A C 1
ATOM 5223 O O . GLY A 1 647 ? 4.343 13.607 -30.239 1.00 67.94 647 GLY A O 1
ATOM 5224 N N . CYS A 1 648 ? 6.212 12.579 -30.935 1.00 58.72 648 CYS A N 1
ATOM 5225 C CA . CYS A 1 648 ? 7.127 13.601 -30.416 1.00 58.72 648 CYS A CA 1
ATOM 5226 C C . CYS A 1 648 ? 7.598 14.589 -31.499 1.00 58.72 648 CYS A C 1
ATOM 5228 O O . CYS A 1 648 ? 8.127 14.175 -32.534 1.00 58.72 648 CYS A O 1
ATOM 5230 N N . ASP A 1 649 ? 7.538 15.893 -31.195 1.00 58.94 649 ASP A N 1
ATOM 5231 C CA . ASP A 1 649 ? 8.290 16.949 -31.894 1.00 58.94 649 ASP A CA 1
ATOM 5232 C C . ASP A 1 649 ? 9.778 16.866 -31.500 1.00 58.94 649 ASP A C 1
ATOM 5234 O O . ASP A 1 649 ? 10.320 17.717 -30.790 1.00 58.94 649 ASP A O 1
ATOM 5238 N N . LEU A 1 650 ? 10.443 15.770 -31.877 1.00 61.53 650 LEU A N 1
ATOM 5239 C CA . LEU A 1 650 ? 11.880 15.622 -31.658 1.00 61.53 650 LEU A CA 1
ATOM 5240 C C . LEU A 1 650 ? 12.632 16.607 -32.566 1.00 61.53 650 LEU A C 1
ATOM 5242 O O . LEU A 1 650 ? 12.312 16.685 -33.755 1.00 61.53 650 LEU A O 1
ATOM 5246 N N . PRO A 1 651 ? 13.639 17.339 -32.047 1.00 62.94 651 PRO A N 1
ATOM 5247 C CA . PRO A 1 651 ? 14.492 18.163 -32.891 1.00 62.94 651 PRO A CA 1
ATOM 5248 C C . PRO A 1 651 ? 15.150 17.275 -33.947 1.00 62.94 651 PRO A C 1
ATOM 5250 O O . PRO A 1 651 ? 15.676 16.207 -33.619 1.00 62.94 651 PRO A O 1
ATOM 5253 N N . GLU A 1 652 ? 15.100 17.707 -35.209 1.00 67.44 652 GLU A N 1
ATOM 5254 C CA . GLU A 1 652 ? 15.705 16.947 -36.298 1.00 67.44 652 GLU A CA 1
ATOM 5255 C C . GLU A 1 652 ? 17.185 16.683 -35.980 1.00 67.44 652 GLU A C 1
ATOM 5257 O O . GLU A 1 652 ? 17.906 17.603 -35.569 1.00 67.44 652 GLU A O 1
ATOM 5262 N N . PRO A 1 653 ? 17.660 15.433 -36.129 1.00 67.50 653 PRO A N 1
ATOM 5263 C CA . PRO A 1 653 ? 19.067 15.139 -35.927 1.00 67.50 653 PRO A CA 1
ATOM 5264 C C . PRO A 1 653 ? 19.912 15.987 -36.894 1.00 67.50 653 PRO A C 1
ATOM 5266 O O . PRO A 1 653 ? 19.461 16.268 -38.008 1.00 67.50 653 PRO A O 1
ATOM 5269 N N . PRO A 1 654 ? 21.145 16.379 -36.515 1.00 72.75 654 PRO A N 1
ATOM 5270 C CA . PRO A 1 654 ? 22.014 17.172 -37.378 1.00 72.75 654 PRO A CA 1
ATOM 5271 C C . PRO A 1 654 ? 22.126 16.550 -38.773 1.00 72.75 654 PRO A C 1
ATOM 5273 O O . PRO A 1 654 ? 22.293 15.329 -38.898 1.00 72.75 654 PRO A O 1
ATOM 5276 N N . ALA A 1 655 ? 22.040 17.380 -39.816 1.00 62.12 655 ALA A N 1
ATOM 5277 C CA . ALA A 1 655 ? 22.086 16.926 -41.203 1.00 62.12 655 ALA A CA 1
ATOM 5278 C C . ALA A 1 655 ? 23.302 16.007 -41.446 1.00 62.12 655 ALA A C 1
ATOM 5280 O O . ALA A 1 655 ? 24.435 16.372 -41.139 1.00 62.12 655 ALA A O 1
ATOM 5281 N N . GLY A 1 656 ? 23.053 14.803 -41.974 1.00 64.25 656 GLY A N 1
ATOM 5282 C CA . GLY A 1 656 ? 24.081 13.788 -42.246 1.00 64.25 656 GLY A CA 1
ATOM 5283 C C . GLY A 1 656 ? 24.286 12.723 -41.158 1.00 64.25 656 GLY A C 1
ATOM 5284 O O . GLY A 1 656 ? 25.019 11.769 -41.398 1.00 64.25 656 GLY A O 1
ATOM 5285 N N . THR A 1 657 ? 23.624 12.824 -39.997 1.00 66.88 657 THR A N 1
ATOM 5286 C CA . THR A 1 657 ? 23.733 11.816 -38.914 1.00 66.88 657 THR A CA 1
ATOM 5287 C C . THR A 1 657 ? 23.021 10.500 -39.256 1.00 66.88 657 THR A C 1
ATOM 5289 O O . THR A 1 657 ? 23.449 9.427 -38.836 1.00 66.88 657 THR A O 1
ATOM 5292 N N . ILE A 1 658 ? 21.932 10.570 -40.028 1.00 65.94 658 ILE A N 1
ATOM 5293 C CA . ILE A 1 658 ? 21.135 9.421 -40.475 1.00 65.94 658 ILE A CA 1
ATOM 5294 C C . ILE A 1 658 ? 21.039 9.491 -42.011 1.00 65.94 658 ILE A C 1
ATOM 5296 O O . ILE A 1 658 ? 20.755 10.565 -42.541 1.00 65.94 658 ILE A O 1
ATOM 5300 N N . PRO A 1 659 ? 21.259 8.383 -42.748 1.00 71.81 659 PRO A N 1
ATOM 5301 C CA . PRO A 1 659 ? 21.284 8.368 -44.218 1.00 71.81 659 PRO A CA 1
ATOM 5302 C C . PRO A 1 659 ? 19.904 8.534 -44.891 1.00 71.81 659 PRO A C 1
ATOM 5304 O O . PRO A 1 659 ? 19.801 8.417 -46.109 1.00 71.81 659 PRO A O 1
ATOM 5307 N N . ILE A 1 660 ? 18.844 8.783 -44.116 1.00 80.00 660 ILE A N 1
ATOM 5308 C CA . ILE A 1 660 ? 17.461 8.993 -44.565 1.00 80.00 660 ILE A CA 1
ATOM 5309 C C . ILE A 1 660 ? 16.837 10.161 -43.795 1.00 80.00 660 ILE A C 1
ATOM 5311 O O . ILE A 1 660 ? 17.281 10.473 -42.689 1.00 80.00 660 ILE A O 1
ATOM 5315 N N . SER A 1 661 ? 15.809 10.801 -44.363 1.00 83.25 661 SER A N 1
ATOM 5316 C CA . SER A 1 661 ? 15.094 11.877 -43.665 1.00 83.25 661 SER A CA 1
ATOM 5317 C C . SER A 1 661 ? 14.345 11.344 -42.438 1.00 83.25 661 SER A C 1
ATOM 5319 O O . SER A 1 661 ? 13.979 10.168 -42.368 1.00 83.25 661 SER A O 1
ATOM 5321 N N . PHE A 1 662 ? 14.104 12.218 -41.460 1.00 81.31 662 PHE A N 1
ATOM 5322 C CA . PHE A 1 662 ? 13.384 11.856 -40.237 1.00 81.31 662 PHE A CA 1
ATOM 5323 C C . PHE A 1 662 ? 11.944 11.396 -40.529 1.00 81.31 662 PHE A C 1
ATOM 5325 O O . PHE A 1 662 ? 11.484 10.405 -39.963 1.00 81.31 662 PHE A O 1
ATOM 5332 N N . GLU A 1 663 ? 11.269 12.044 -41.483 1.00 84.50 663 GLU A N 1
ATOM 5333 C CA . GLU A 1 663 ? 9.934 11.648 -41.953 1.00 84.50 663 GLU A CA 1
ATOM 5334 C C . GLU A 1 663 ? 9.935 10.286 -42.658 1.00 84.50 663 GLU A C 1
ATOM 5336 O O . GLU A 1 663 ? 9.091 9.436 -42.371 1.00 84.50 663 GLU A O 1
ATOM 5341 N N . GLU A 1 664 ? 10.933 10.020 -43.504 1.00 88.31 664 GLU A N 1
ATOM 5342 C CA . GLU A 1 664 ? 11.100 8.708 -44.136 1.00 88.31 664 GLU A CA 1
ATOM 5343 C C . GLU A 1 664 ? 11.340 7.611 -43.086 1.00 88.31 664 GLU A C 1
ATOM 5345 O O . GLU A 1 664 ? 10.799 6.510 -43.181 1.00 88.31 664 GLU A O 1
ATOM 5350 N N . MET A 1 665 ? 12.107 7.907 -42.035 1.00 86.69 665 MET A N 1
ATOM 5351 C CA . MET A 1 665 ? 12.333 6.976 -40.931 1.00 86.69 665 MET A CA 1
ATOM 5352 C C . MET A 1 665 ? 11.035 6.652 -40.171 1.00 86.69 665 MET A C 1
ATOM 5354 O O . MET A 1 665 ? 10.772 5.476 -39.903 1.00 86.69 665 MET A O 1
ATOM 5358 N N . LYS A 1 666 ? 10.204 7.658 -39.856 1.00 87.12 666 LYS A N 1
ATOM 5359 C CA . LYS A 1 666 ? 8.883 7.452 -39.229 1.00 87.12 666 LYS A CA 1
ATOM 5360 C C . LYS A 1 666 ? 7.974 6.599 -40.115 1.00 87.12 666 LYS A C 1
ATOM 5362 O O . LYS A 1 666 ? 7.369 5.646 -39.622 1.00 87.12 666 LYS A O 1
ATOM 5367 N N . ALA A 1 667 ? 7.920 6.893 -41.416 1.00 89.56 667 ALA A N 1
ATOM 5368 C CA . ALA A 1 667 ? 7.136 6.127 -42.382 1.00 89.56 667 ALA A CA 1
ATOM 5369 C C . ALA A 1 667 ? 7.590 4.658 -42.449 1.00 89.56 667 ALA A C 1
ATOM 5371 O O . ALA A 1 667 ? 6.758 3.751 -42.402 1.00 89.56 667 ALA A O 1
ATOM 5372 N N . ARG A 1 668 ? 8.906 4.403 -42.457 1.00 92.44 668 ARG A N 1
ATOM 5373 C CA . ARG A 1 668 ? 9.471 3.042 -42.424 1.00 92.44 668 ARG A CA 1
ATOM 5374 C C . ARG A 1 668 ? 9.126 2.292 -41.142 1.00 92.44 668 ARG A C 1
ATOM 5376 O O . ARG A 1 668 ? 8.741 1.129 -41.218 1.00 92.44 668 ARG A O 1
ATOM 5383 N N . LEU A 1 669 ? 9.221 2.933 -39.975 1.00 91.31 669 LEU A N 1
ATOM 5384 C CA . LEU A 1 669 ? 8.824 2.326 -38.695 1.00 91.31 669 LEU A CA 1
ATOM 5385 C C . LEU A 1 669 ? 7.334 1.966 -38.680 1.00 91.31 669 LEU A C 1
ATOM 5387 O O . LEU A 1 669 ? 6.965 0.855 -38.291 1.00 91.31 669 LEU A O 1
ATOM 5391 N N . ARG A 1 670 ? 6.489 2.876 -39.179 1.00 92.25 670 ARG A N 1
ATOM 5392 C CA . ARG A 1 670 ? 5.044 2.672 -39.313 1.00 92.25 670 ARG A CA 1
ATOM 5393 C C . ARG A 1 670 ? 4.712 1.497 -40.236 1.00 92.25 670 ARG A C 1
ATOM 5395 O O . ARG A 1 670 ? 3.909 0.641 -39.868 1.00 92.25 670 ARG A O 1
ATOM 5402 N N . HIS A 1 671 ? 5.355 1.422 -41.398 1.00 94.06 671 HIS A N 1
ATOM 5403 C CA . HIS A 1 671 ? 5.208 0.298 -42.328 1.00 94.06 671 HIS A CA 1
ATOM 5404 C C . HIS A 1 671 ? 5.712 -1.019 -41.721 1.00 94.06 671 HIS A C 1
ATOM 5406 O O . HIS A 1 671 ? 5.073 -2.066 -41.838 1.00 94.06 671 HIS A O 1
ATOM 5412 N N . GLY A 1 672 ? 6.822 -0.947 -40.982 1.00 95.25 672 GLY A N 1
ATOM 5413 C CA . GLY A 1 672 ? 7.388 -2.053 -40.217 1.00 95.25 672 GLY A CA 1
ATOM 5414 C C . GLY A 1 672 ? 6.384 -2.668 -39.246 1.00 95.25 672 GLY A C 1
ATOM 5415 O O . GLY A 1 672 ? 6.118 -3.868 -39.316 1.00 95.25 672 GLY A O 1
ATOM 5416 N N . VAL A 1 673 ? 5.777 -1.860 -38.369 1.00 95.56 673 VAL A N 1
ATOM 5417 C CA . VAL A 1 673 ? 4.817 -2.375 -37.377 1.00 95.56 673 VAL A CA 1
ATOM 5418 C C . VAL A 1 673 ? 3.549 -2.950 -38.025 1.00 95.56 673 VAL A C 1
ATOM 5420 O O . VAL A 1 673 ? 3.056 -3.977 -37.560 1.00 95.56 673 VAL A O 1
ATOM 5423 N N . LEU A 1 674 ? 3.057 -2.371 -39.129 1.00 96.56 674 LEU A N 1
ATOM 5424 C CA . LEU A 1 674 ? 1.936 -2.939 -39.896 1.00 96.56 674 LEU A CA 1
ATOM 5425 C C . LEU A 1 674 ? 2.288 -4.306 -40.486 1.00 96.56 674 LEU A C 1
ATOM 5427 O O . LEU A 1 674 ? 1.505 -5.249 -40.372 1.00 96.56 674 LEU A O 1
ATOM 5431 N N . THR A 1 675 ? 3.486 -4.437 -41.054 1.00 96.62 675 THR A N 1
ATOM 5432 C CA . THR A 1 675 ? 3.960 -5.717 -41.594 1.00 96.62 675 THR A CA 1
ATOM 5433 C C . THR A 1 675 ? 4.098 -6.757 -40.485 1.00 96.62 675 THR A C 1
ATOM 5435 O O . THR A 1 675 ? 3.664 -7.898 -40.642 1.00 96.62 675 THR A O 1
ATOM 5438 N N . LEU A 1 676 ? 4.631 -6.368 -39.320 1.00 96.12 676 LEU A N 1
ATOM 5439 C CA . LEU A 1 676 ? 4.702 -7.254 -38.159 1.00 96.12 676 LEU A CA 1
ATOM 5440 C C . LEU A 1 676 ? 3.316 -7.729 -37.706 1.00 96.12 676 LEU A C 1
ATOM 5442 O O . LEU A 1 676 ? 3.166 -8.915 -37.416 1.00 96.12 676 LEU A O 1
ATOM 5446 N N . ALA A 1 677 ? 2.303 -6.857 -37.695 1.00 96.69 677 ALA A N 1
ATOM 5447 C CA . ALA A 1 677 ? 0.934 -7.240 -37.340 1.00 96.69 677 ALA A CA 1
ATOM 5448 C C . ALA A 1 677 ? 0.385 -8.353 -38.255 1.00 96.69 677 ALA A C 1
ATOM 5450 O O . ALA A 1 677 ? -0.357 -9.224 -37.803 1.00 96.69 677 ALA A O 1
ATOM 5451 N N . GLN A 1 678 ? 0.803 -8.383 -39.523 1.00 95.06 678 GLN A N 1
ATOM 5452 C CA . GLN A 1 678 ? 0.379 -9.398 -40.489 1.00 95.06 678 GLN A CA 1
ATOM 5453 C C . GLN A 1 678 ? 1.118 -10.736 -40.322 1.00 95.06 678 GLN A C 1
ATOM 5455 O O . GLN A 1 678 ? 0.500 -11.795 -40.438 1.00 95.06 678 GLN A O 1
ATOM 5460 N N . ILE A 1 679 ? 2.427 -10.714 -40.040 1.00 94.06 679 ILE A N 1
ATOM 5461 C CA . ILE A 1 679 ? 3.276 -11.924 -40.064 1.00 94.06 679 ILE A CA 1
ATOM 5462 C C . ILE A 1 679 ? 3.502 -12.578 -38.693 1.00 94.06 679 ILE A C 1
ATOM 5464 O O . ILE A 1 679 ? 3.971 -13.719 -38.621 1.00 94.06 679 ILE A O 1
ATOM 5468 N N . MET A 1 680 ? 3.231 -11.864 -37.599 1.00 94.00 680 MET A N 1
ATOM 5469 C CA . MET A 1 680 ? 3.436 -12.372 -36.242 1.00 94.00 680 MET A CA 1
ATOM 5470 C C . MET A 1 680 ? 2.356 -13.382 -35.834 1.00 94.00 680 MET A C 1
ATOM 5472 O O . MET A 1 680 ? 1.231 -13.410 -36.351 1.00 94.00 680 MET A O 1
ATOM 5476 N N . ASP A 1 681 ? 2.716 -14.236 -34.876 1.00 91.94 681 ASP A N 1
ATOM 5477 C CA . ASP A 1 681 ? 1.786 -15.197 -34.288 1.00 91.94 681 ASP A CA 1
ATOM 5478 C C . ASP A 1 681 ? 0.719 -14.448 -33.480 1.00 91.94 681 ASP A C 1
ATOM 5480 O O . ASP A 1 681 ? 1.042 -13.518 -32.743 1.00 91.94 681 ASP A O 1
ATOM 5484 N N . ARG A 1 682 ? -0.543 -14.893 -33.566 1.00 93.50 682 ARG A N 1
ATOM 5485 C CA . ARG A 1 682 ? -1.688 -14.248 -32.896 1.00 93.50 682 ARG A CA 1
ATOM 5486 C C . ARG A 1 682 ? -1.429 -13.974 -31.412 1.00 93.50 682 ARG A C 1
ATOM 5488 O O . ARG A 1 682 ? -1.678 -12.869 -30.952 1.00 93.50 682 ARG A O 1
ATOM 5495 N N . LYS A 1 683 ? -0.837 -14.936 -30.697 1.00 91.44 683 LYS A N 1
ATOM 5496 C CA . LYS A 1 683 ? -0.488 -14.777 -29.280 1.00 91.44 683 LYS A CA 1
ATOM 5497 C C . LYS A 1 683 ? 0.388 -13.542 -29.017 1.00 91.44 683 LYS A C 1
ATOM 5499 O O . LYS A 1 683 ? 0.126 -12.811 -28.075 1.00 91.44 683 LYS A O 1
ATOM 5504 N N . ALA A 1 684 ? 1.386 -13.266 -29.860 1.00 90.88 684 ALA A N 1
ATOM 5505 C CA . ALA A 1 684 ? 2.265 -12.104 -29.684 1.00 90.88 684 ALA A CA 1
ATOM 5506 C C . ALA A 1 684 ? 1.545 -10.760 -29.921 1.00 90.88 684 ALA A C 1
ATOM 5508 O O . ALA A 1 684 ? 2.014 -9.725 -29.447 1.00 90.88 684 ALA A O 1
ATOM 5509 N N . LEU A 1 685 ? 0.422 -10.787 -30.651 1.00 94.56 685 LEU A N 1
ATOM 5510 C CA . LEU A 1 685 ? -0.461 -9.646 -30.909 1.00 94.56 685 LEU A CA 1
ATOM 5511 C C . LEU A 1 685 ? -1.525 -9.454 -29.812 1.00 94.56 685 LEU A C 1
ATOM 5513 O O . LEU A 1 685 ? -2.144 -8.394 -29.756 1.00 94.56 685 LEU A O 1
ATOM 5517 N N . GLU A 1 686 ? -1.739 -10.461 -28.961 1.00 94.88 686 GLU A N 1
ATOM 5518 C CA . GLU A 1 686 ? -2.675 -10.436 -27.824 1.00 94.88 686 GLU A CA 1
ATOM 5519 C C . GLU A 1 686 ? -1.960 -10.219 -26.483 1.00 94.88 686 GLU A C 1
ATOM 5521 O O . GLU A 1 686 ? -2.531 -9.623 -25.570 1.00 94.88 686 GLU A O 1
ATOM 5526 N N . ASP A 1 687 ? -0.711 -10.680 -26.366 1.00 92.75 687 ASP A N 1
ATOM 5527 C CA . ASP A 1 687 ? 0.091 -10.575 -25.150 1.00 92.75 687 ASP A CA 1
ATOM 5528 C C . ASP A 1 687 ? 0.191 -9.116 -24.679 1.00 92.75 687 ASP A C 1
ATOM 5530 O O . ASP A 1 687 ? 0.608 -8.212 -25.406 1.00 92.75 687 ASP A O 1
ATOM 5534 N N . THR A 1 688 ? -0.184 -8.900 -23.421 1.00 93.38 688 THR A N 1
ATOM 5535 C CA . THR A 1 688 ? -0.266 -7.566 -22.828 1.00 93.38 688 THR A CA 1
ATOM 5536 C C . THR A 1 688 ? 1.053 -7.116 -22.217 1.00 93.38 688 THR A C 1
ATOM 5538 O O . THR A 1 688 ? 1.865 -7.938 -21.793 1.00 93.38 688 THR A O 1
ATOM 5541 N N . ASP A 1 689 ? 1.224 -5.814 -22.034 1.00 92.38 689 ASP A N 1
ATOM 5542 C CA . ASP A 1 689 ? 2.345 -5.269 -21.269 1.00 92.38 689 ASP A CA 1
ATOM 5543 C C . ASP A 1 689 ? 2.137 -5.347 -19.735 1.00 92.38 689 ASP A C 1
ATOM 5545 O O . ASP A 1 689 ? 1.188 -5.954 -19.223 1.00 92.38 689 ASP A O 1
ATOM 5549 N N . PHE A 1 690 ? 3.036 -4.717 -18.974 1.00 90.75 690 PHE A N 1
ATOM 5550 C CA . PHE A 1 690 ? 2.993 -4.614 -17.513 1.00 90.75 690 PHE A CA 1
ATOM 5551 C C . PHE A 1 690 ? 1.796 -3.833 -16.959 1.00 90.75 690 PHE A C 1
ATOM 5553 O O . PHE A 1 690 ? 1.507 -3.966 -15.773 1.00 90.75 690 PHE A O 1
ATOM 5560 N N . LYS A 1 691 ? 1.079 -3.044 -17.764 1.00 91.94 691 LYS A N 1
ATOM 5561 C CA . LYS A 1 691 ? -0.189 -2.399 -17.383 1.00 91.94 691 LYS A CA 1
ATOM 5562 C C . LYS A 1 691 ? -1.405 -3.217 -17.804 1.00 91.94 691 LYS A C 1
ATOM 5564 O O . LYS A 1 691 ? -2.526 -2.768 -17.565 1.00 91.94 691 LYS A O 1
ATOM 5569 N N . LEU A 1 692 ? -1.179 -4.414 -18.351 1.00 94.31 692 LEU A N 1
ATOM 5570 C CA . LEU A 1 692 ? -2.176 -5.281 -18.974 1.00 94.31 692 LEU A CA 1
ATOM 5571 C C . LEU A 1 692 ? -2.785 -4.677 -20.249 1.00 94.31 692 LEU A C 1
ATOM 5573 O O . LEU A 1 692 ? -3.880 -5.049 -20.654 1.00 94.31 692 LEU A O 1
ATOM 5577 N N . GLN A 1 693 ? -2.075 -3.763 -20.912 1.00 95.19 693 GLN A N 1
ATOM 5578 C CA . GLN A 1 693 ? -2.547 -3.180 -22.163 1.00 95.19 693 GLN A CA 1
ATOM 5579 C C . GLN A 1 693 ? -2.232 -4.121 -23.325 1.00 95.19 693 GLN A C 1
ATOM 5581 O O . GLN A 1 693 ? -1.075 -4.507 -23.512 1.00 95.19 693 GLN A O 1
ATOM 5586 N N . SER A 1 694 ? -3.248 -4.480 -24.111 1.00 96.62 694 SER A N 1
ATOM 5587 C CA . SER A 1 694 ? -3.043 -5.226 -25.354 1.00 96.62 694 SER A CA 1
ATOM 5588 C C . SER A 1 694 ? -2.564 -4.294 -26.475 1.00 96.62 694 SER A C 1
ATOM 5590 O O . SER A 1 694 ? -2.857 -3.091 -26.456 1.00 96.62 694 SER A O 1
ATOM 5592 N N . PRO A 1 695 ? -1.873 -4.813 -27.503 1.00 97.12 695 PRO A N 1
ATOM 5593 C CA . PRO A 1 695 ? -1.497 -4.004 -28.657 1.00 97.12 695 PRO A CA 1
ATOM 5594 C C . PRO A 1 695 ? -2.689 -3.336 -29.360 1.00 97.12 695 PRO A C 1
ATOM 5596 O O . PRO A 1 695 ? -2.565 -2.202 -29.822 1.00 97.12 695 PRO A O 1
ATOM 5599 N N . LEU A 1 696 ? -3.864 -3.979 -29.367 1.00 98.25 696 LEU A N 1
ATOM 5600 C CA . LEU A 1 696 ? -5.097 -3.385 -29.893 1.00 98.25 696 LEU A CA 1
ATOM 5601 C C . LEU A 1 696 ? -5.517 -2.137 -29.100 1.00 98.25 696 LEU A C 1
ATOM 5603 O O . LEU A 1 696 ? -5.909 -1.138 -29.700 1.00 98.25 696 LEU A O 1
ATOM 5607 N N . MET A 1 697 ? -5.395 -2.151 -27.768 1.00 98.12 697 MET A N 1
ATOM 5608 C CA . MET A 1 697 ? -5.663 -0.967 -26.941 1.00 98.12 697 MET A CA 1
ATOM 5609 C C . MET A 1 697 ? -4.694 0.176 -27.244 1.00 98.12 697 MET A C 1
ATOM 5611 O O . MET A 1 697 ? -5.124 1.327 -27.310 1.00 98.12 697 MET A O 1
ATOM 5615 N N . LEU A 1 698 ? -3.402 -0.134 -27.408 1.00 96.50 698 LEU A N 1
ATOM 5616 C CA . LEU A 1 698 ? -2.368 0.856 -27.720 1.00 96.50 698 LEU A CA 1
ATOM 5617 C C . LEU A 1 698 ? -2.607 1.492 -29.096 1.00 96.50 698 LEU A C 1
ATOM 5619 O O . LEU A 1 698 ? -2.515 2.710 -29.224 1.00 96.50 698 LEU A O 1
ATOM 5623 N N . ALA A 1 699 ? -2.982 0.701 -30.103 1.00 96.75 699 ALA A N 1
ATOM 5624 C CA . ALA A 1 699 ? -3.365 1.216 -31.417 1.00 96.75 699 ALA A CA 1
ATOM 5625 C C . ALA A 1 699 ? -4.630 2.095 -31.337 1.00 96.75 699 ALA A C 1
ATOM 5627 O O . ALA A 1 699 ? -4.667 3.200 -31.879 1.00 96.75 699 ALA A O 1
ATOM 5628 N N . ALA A 1 700 ? -5.650 1.638 -30.603 1.00 97.56 700 ALA A N 1
ATOM 5629 C CA . ALA A 1 700 ? -6.931 2.325 -30.479 1.00 97.56 700 ALA A CA 1
ATOM 5630 C C . ALA A 1 700 ? -6.821 3.701 -29.801 1.00 97.56 700 ALA A C 1
ATOM 5632 O O . ALA A 1 700 ? -7.400 4.665 -30.301 1.00 97.56 700 ALA A O 1
ATOM 5633 N N . VAL A 1 701 ? -6.065 3.813 -28.700 1.00 95.50 701 VAL A N 1
ATOM 5634 C CA . VAL A 1 701 ? -5.897 5.092 -27.978 1.00 95.50 701 VAL A CA 1
ATOM 5635 C C . VAL A 1 701 ? -5.085 6.117 -28.769 1.00 95.50 701 VAL A C 1
ATOM 5637 O O . VAL A 1 701 ? -5.290 7.313 -28.601 1.00 95.50 701 VAL A O 1
ATOM 5640 N N . ASN A 1 702 ? -4.219 5.663 -29.676 1.00 93.88 702 ASN A N 1
ATOM 5641 C CA . ASN A 1 702 ? -3.463 6.530 -30.582 1.00 93.88 702 ASN A CA 1
ATOM 5642 C C . ASN A 1 702 ? -4.203 6.810 -31.901 1.00 93.88 702 ASN A C 1
ATOM 5644 O O . ASN A 1 702 ? -3.601 7.315 -32.843 1.00 93.88 702 ASN A O 1
ATOM 5648 N N . ALA A 1 703 ? -5.497 6.475 -31.983 1.00 95.19 703 ALA A N 1
ATOM 5649 C CA . ALA A 1 703 ? -6.326 6.657 -33.174 1.00 95.19 703 ALA A CA 1
ATOM 5650 C C . ALA A 1 703 ? -5.774 5.973 -34.445 1.00 95.19 703 ALA A C 1
ATOM 5652 O O . ALA A 1 703 ? -6.111 6.373 -35.561 1.00 95.19 703 ALA A O 1
ATOM 5653 N N . ASP A 1 704 ? -4.970 4.916 -34.293 1.00 95.44 704 ASP A N 1
ATOM 5654 C CA . ASP A 1 704 ? -4.320 4.234 -35.409 1.00 95.44 704 ASP A CA 1
ATOM 5655 C C . ASP A 1 704 ? -5.266 3.228 -36.087 1.00 95.44 704 ASP A C 1
ATOM 5657 O O . ASP A 1 704 ? -5.253 2.022 -35.821 1.00 95.44 704 ASP A O 1
ATOM 5661 N N . VAL A 1 705 ? -6.109 3.751 -36.977 1.00 97.75 705 VAL A N 1
ATOM 5662 C CA . VAL A 1 705 ? -7.158 2.996 -37.674 1.00 97.75 705 VAL A CA 1
ATOM 5663 C C . VAL A 1 705 ? -6.598 1.808 -38.455 1.00 97.75 705 VAL A C 1
ATOM 5665 O O . VAL A 1 705 ? -7.195 0.732 -38.433 1.00 97.75 705 VAL A O 1
ATOM 5668 N N . ASP A 1 706 ? -5.477 1.978 -39.153 1.00 97.00 706 ASP A N 1
ATOM 5669 C CA . ASP A 1 706 ? -4.950 0.929 -40.029 1.00 97.00 706 ASP A CA 1
ATOM 5670 C C . ASP A 1 706 ? -4.309 -0.202 -39.232 1.00 97.00 706 ASP A C 1
ATOM 5672 O O . ASP A 1 706 ? -4.475 -1.371 -39.583 1.00 97.00 706 ASP A O 1
ATOM 5676 N N . LEU A 1 707 ? -3.656 0.113 -38.109 1.00 97.62 707 LEU A N 1
ATOM 5677 C CA . LEU A 1 707 ? -3.162 -0.928 -37.214 1.00 97.62 707 LEU A CA 1
ATOM 5678 C C . LEU A 1 707 ? -4.302 -1.637 -36.478 1.00 97.62 707 LEU A C 1
ATOM 5680 O O . LEU A 1 707 ? -4.251 -2.855 -36.332 1.00 97.62 707 LEU A O 1
ATOM 5684 N N . VAL A 1 708 ? -5.348 -0.912 -36.059 1.00 98.44 708 VAL A N 1
ATOM 5685 C CA . VAL A 1 708 ? -6.556 -1.524 -35.480 1.00 98.44 708 VAL A CA 1
ATOM 5686 C C . VAL A 1 708 ? -7.171 -2.521 -36.461 1.00 98.44 708 VAL A C 1
ATOM 5688 O O . VAL A 1 708 ? -7.427 -3.656 -36.068 1.00 98.44 708 VAL A O 1
ATOM 5691 N N . LYS A 1 709 ? -7.349 -2.153 -37.738 1.00 98.19 709 LYS A N 1
ATOM 5692 C CA . LYS A 1 709 ? -7.828 -3.092 -38.771 1.00 98.19 709 LYS A CA 1
ATOM 5693 C C . LYS A 1 709 ? -6.905 -4.300 -38.904 1.00 98.19 709 LYS A C 1
ATOM 5695 O O . LYS A 1 709 ? -7.374 -5.421 -38.764 1.00 98.19 709 LYS A O 1
ATOM 5700 N N . ALA A 1 710 ? -5.602 -4.072 -39.088 1.00 97.62 710 ALA A N 1
ATOM 5701 C CA . ALA A 1 710 ? -4.633 -5.149 -39.272 1.00 97.62 710 ALA A CA 1
ATOM 5702 C C . ALA A 1 710 ? -4.619 -6.139 -38.096 1.00 97.62 710 ALA A C 1
ATOM 5704 O O . ALA A 1 710 ? -4.476 -7.337 -38.308 1.00 97.62 710 ALA A O 1
ATOM 5705 N N . LEU A 1 711 ? -4.793 -5.664 -36.859 1.00 98.12 711 LEU A N 1
ATOM 5706 C CA . LEU A 1 711 ? -4.904 -6.522 -35.678 1.00 98.12 711 LEU A CA 1
ATOM 5707 C C . LEU A 1 711 ? -6.237 -7.284 -35.641 1.00 98.12 711 LEU A C 1
ATOM 5709 O O . LEU A 1 711 ? -6.247 -8.484 -35.365 1.00 98.12 711 LEU A O 1
ATOM 5713 N N . LEU A 1 712 ? -7.357 -6.626 -35.947 1.00 98.06 712 LEU A N 1
ATOM 5714 C CA . LEU A 1 712 ? -8.679 -7.263 -35.985 1.00 98.06 712 LEU A CA 1
ATOM 5715 C C . LEU A 1 712 ? -8.788 -8.323 -37.093 1.00 98.06 712 LEU A C 1
ATOM 5717 O O . LEU A 1 712 ? -9.392 -9.369 -36.862 1.00 98.06 712 LEU A O 1
ATOM 5721 N N . ASP A 1 713 ? -8.126 -8.129 -38.236 1.00 96.69 713 ASP A N 1
ATOM 5722 C CA . ASP A 1 713 ? -8.034 -9.123 -39.319 1.00 96.69 713 ASP A CA 1
ATOM 5723 C C . ASP A 1 713 ? -7.319 -10.411 -38.866 1.00 96.69 713 ASP A C 1
ATOM 5725 O O . ASP A 1 713 ? -7.530 -11.496 -39.412 1.00 96.69 713 ASP A O 1
ATOM 5729 N N . ARG A 1 714 ? -6.497 -10.320 -37.813 1.00 96.81 714 ARG A N 1
ATOM 5730 C CA . ARG A 1 714 ? -5.846 -11.464 -37.151 1.00 96.81 714 ARG A CA 1
ATOM 5731 C C . ARG A 1 714 ? -6.717 -12.096 -36.059 1.00 96.81 714 ARG A C 1
ATOM 5733 O O . ARG A 1 714 ? -6.263 -13.035 -35.404 1.00 96.81 714 ARG A O 1
ATOM 5740 N N . GLN A 1 715 ? -7.953 -11.619 -35.894 1.00 95.12 715 GLN A N 1
ATOM 5741 C CA . GLN A 1 715 ? -8.947 -12.074 -34.918 1.00 95.12 715 GLN A CA 1
ATOM 5742 C C . GLN A 1 715 ? -8.451 -12.008 -33.469 1.00 95.12 715 GLN A C 1
ATOM 5744 O O . GLN A 1 715 ? -8.760 -12.898 -32.680 1.00 95.12 715 GLN A O 1
ATOM 5749 N N . VAL A 1 716 ? -7.652 -10.993 -33.122 1.00 96.75 716 VAL A N 1
ATOM 5750 C CA . VAL A 1 716 ? -7.187 -10.799 -31.739 1.00 96.75 716 VAL A CA 1
ATOM 5751 C C . VAL A 1 716 ? -8.358 -10.585 -30.777 1.00 96.75 716 VAL A C 1
ATOM 5753 O O . VAL A 1 716 ? -9.404 -10.058 -31.160 1.00 96.75 716 VAL A O 1
ATOM 5756 N N . ASP A 1 717 ? -8.176 -10.973 -29.518 1.00 95.56 717 ASP A N 1
ATOM 5757 C CA . ASP A 1 717 ? -9.161 -10.739 -28.463 1.00 95.56 717 ASP A CA 1
ATOM 5758 C C . ASP A 1 717 ? -9.459 -9.238 -28.246 1.00 95.56 717 ASP A C 1
ATOM 5760 O O . ASP A 1 717 ? -8.570 -8.427 -27.972 1.00 95.56 717 ASP A O 1
ATOM 5764 N N . VAL A 1 718 ? -10.742 -8.877 -28.338 1.00 96.56 718 VAL A N 1
ATOM 5765 C CA . VAL A 1 718 ? -11.263 -7.518 -28.097 1.00 96.56 718 VAL A CA 1
ATOM 5766 C C . VAL A 1 718 ? -11.741 -7.305 -26.655 1.00 96.56 718 VAL A C 1
ATOM 5768 O O . VAL A 1 718 ? -12.034 -6.171 -26.269 1.00 96.56 718 VAL A O 1
ATOM 5771 N N . THR A 1 719 ? -11.835 -8.381 -25.867 1.00 96.00 719 THR A N 1
ATOM 5772 C CA . THR A 1 719 ? -12.377 -8.390 -24.498 1.00 96.00 719 THR A CA 1
ATOM 5773 C C . THR A 1 719 ? -11.320 -8.192 -23.420 1.00 96.00 719 THR A C 1
ATOM 5775 O O . THR A 1 719 ? -11.672 -7.858 -22.288 1.00 96.00 719 THR A O 1
ATOM 5778 N N . ALA A 1 720 ? -10.036 -8.333 -23.771 1.00 96.00 720 ALA A N 1
ATOM 5779 C CA . ALA A 1 720 ? -8.923 -8.011 -22.892 1.00 96.00 720 ALA A CA 1
ATOM 5780 C C . ALA A 1 720 ? -9.129 -6.644 -22.219 1.00 96.00 720 ALA A C 1
ATOM 5782 O O . ALA A 1 720 ? -9.604 -5.689 -22.843 1.00 96.00 720 ALA A O 1
ATOM 5783 N N . ALA A 1 721 ? -8.746 -6.555 -20.946 1.00 96.25 721 ALA A N 1
ATOM 5784 C CA . ALA A 1 721 ? -8.871 -5.354 -20.136 1.00 96.25 721 ALA A CA 1
ATOM 5785 C C . ALA A 1 721 ? -7.547 -5.038 -19.435 1.00 96.25 721 ALA A C 1
ATOM 5787 O O . ALA A 1 721 ? -6.848 -5.941 -18.970 1.00 96.25 721 ALA A O 1
ATOM 5788 N N . ASP A 1 722 ? -7.209 -3.752 -19.365 1.00 95.75 722 ASP A N 1
ATOM 5789 C CA . ASP A 1 722 ? -6.011 -3.302 -18.669 1.00 95.75 722 ASP A CA 1
ATOM 5790 C C . ASP A 1 722 ? -6.181 -3.317 -17.136 1.00 95.75 722 ASP A C 1
ATOM 5792 O O . ASP A 1 722 ? -7.235 -3.657 -16.598 1.00 95.75 722 ASP A O 1
ATOM 5796 N N . SER A 1 723 ? -5.140 -2.919 -16.401 1.00 93.31 723 SER A N 1
ATOM 5797 C CA . SER A 1 723 ? -5.156 -2.839 -14.927 1.00 93.31 723 SER A CA 1
ATOM 5798 C C . SER A 1 723 ? -6.212 -1.890 -14.333 1.00 93.31 723 SER A C 1
ATOM 5800 O O . SER A 1 723 ? -6.417 -1.897 -13.121 1.00 93.31 723 SER A O 1
ATOM 5802 N N . LEU A 1 724 ? -6.882 -1.082 -15.161 1.00 92.56 724 LEU A N 1
ATOM 5803 C CA . LEU A 1 724 ? -8.003 -0.215 -14.792 1.00 92.56 724 LEU A CA 1
ATOM 5804 C C . LEU A 1 724 ? -9.346 -0.748 -15.305 1.00 92.56 724 LEU A C 1
ATOM 5806 O O . LEU A 1 724 ? -10.351 -0.046 -15.218 1.00 92.56 724 LEU A O 1
ATOM 5810 N N . GLY A 1 725 ? -9.382 -1.958 -15.863 1.00 94.44 725 GLY A N 1
ATOM 5811 C CA . GLY A 1 725 ? -10.568 -2.534 -16.490 1.00 94.44 725 GLY A CA 1
ATOM 5812 C C . GLY A 1 725 ? 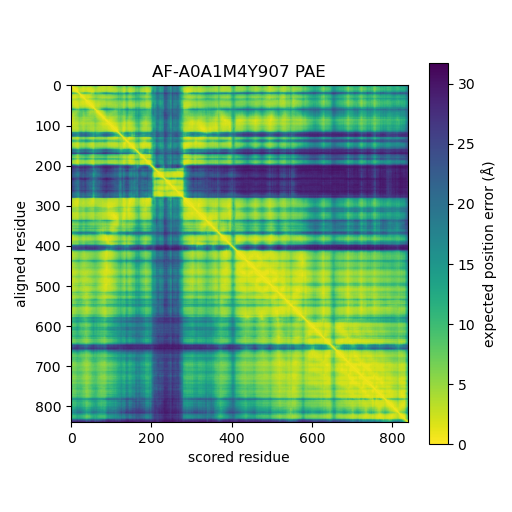-10.921 -1.904 -17.842 1.00 94.44 725 GLY A C 1
ATOM 5813 O O . GLY A 1 725 ? -12.042 -2.072 -18.314 1.00 94.44 725 GLY A O 1
ATOM 5814 N N . ARG A 1 726 ? -10.017 -1.145 -18.479 1.00 96.12 726 ARG A N 1
ATOM 5815 C CA . ARG A 1 726 ? -10.287 -0.533 -19.789 1.00 96.12 726 ARG A CA 1
ATOM 5816 C C . ARG A 1 726 ? -10.053 -1.544 -20.901 1.00 96.12 726 ARG A C 1
ATOM 5818 O O . ARG A 1 726 ? -8.978 -2.127 -20.998 1.00 96.12 726 ARG A O 1
ATOM 5825 N N . THR A 1 727 ? -11.047 -1.693 -21.766 1.00 97.94 727 THR A N 1
ATOM 5826 C CA . THR A 1 727 ? -10.975 -2.502 -22.994 1.00 97.94 727 THR A CA 1
ATOM 5827 C C . THR A 1 727 ? -10.490 -1.675 -24.188 1.00 97.94 727 THR A C 1
ATOM 5829 O O . THR A 1 727 ? -10.394 -0.447 -24.116 1.00 97.94 727 THR A O 1
ATOM 5832 N N . ALA A 1 728 ? -10.248 -2.318 -25.335 1.00 98.00 728 ALA A N 1
ATOM 5833 C CA . ALA A 1 728 ? -9.904 -1.613 -26.575 1.00 98.00 728 ALA A CA 1
ATOM 5834 C C . ALA A 1 728 ? -10.962 -0.568 -26.993 1.00 98.00 728 ALA A C 1
ATOM 5836 O O . ALA A 1 728 ? -10.612 0.478 -27.541 1.00 98.00 728 ALA A O 1
ATOM 5837 N N . LEU A 1 729 ? -12.240 -0.803 -26.672 1.00 97.75 729 LEU A N 1
ATOM 5838 C CA . LEU A 1 729 ? -13.327 0.136 -26.957 1.00 97.75 729 LEU A CA 1
ATOM 5839 C C . LEU A 1 729 ? -13.239 1.405 -26.088 1.00 97.75 729 LEU A C 1
ATOM 5841 O O . LEU A 1 729 ? -13.421 2.512 -26.593 1.00 97.75 729 LEU A O 1
ATOM 5845 N N . HIS A 1 730 ? -12.861 1.265 -24.810 1.00 97.69 730 HIS A N 1
ATOM 5846 C CA . HIS A 1 730 ? -12.546 2.414 -23.952 1.00 97.69 730 HIS A CA 1
ATOM 5847 C C . HIS A 1 730 ? -11.350 3.200 -24.496 1.00 97.69 730 HIS A C 1
ATOM 5849 O O . HIS A 1 730 ? -11.384 4.428 -24.535 1.00 97.69 730 HIS A O 1
ATOM 5855 N N . SER A 1 731 ? -10.301 2.499 -24.935 1.00 97.44 731 SER A N 1
ATOM 5856 C CA . SER A 1 731 ? -9.120 3.123 -25.535 1.00 97.44 731 SER A CA 1
ATOM 5857 C C . SER A 1 731 ? -9.466 3.920 -26.792 1.00 97.44 731 SER A C 1
ATOM 5859 O O . SER A 1 731 ? -9.003 5.045 -26.922 1.00 97.44 731 SER A O 1
ATOM 5861 N N . ALA A 1 732 ? -10.324 3.403 -27.677 1.00 97.69 732 ALA A N 1
ATOM 5862 C CA . ALA A 1 732 ? -10.772 4.136 -28.864 1.00 97.69 732 ALA A CA 1
ATOM 5863 C C . ALA A 1 732 ? -11.551 5.418 -28.521 1.00 97.69 732 ALA A C 1
ATOM 5865 O O . ALA A 1 732 ? -11.366 6.440 -29.185 1.00 97.69 732 ALA A O 1
ATOM 5866 N N . ALA A 1 733 ? -12.381 5.379 -27.470 1.00 96.25 733 ALA A N 1
ATOM 5867 C CA . ALA A 1 733 ? -13.070 6.564 -26.963 1.00 96.25 733 ALA A CA 1
ATOM 5868 C C . ALA A 1 733 ? -12.078 7.600 -26.407 1.00 96.25 733 ALA A C 1
ATOM 5870 O O . ALA A 1 733 ? -12.156 8.771 -26.764 1.00 96.25 733 ALA A O 1
ATOM 5871 N N . LEU A 1 734 ? -11.096 7.168 -25.603 1.00 93.69 734 LEU A N 1
ATOM 5872 C CA . LEU A 1 734 ? -10.029 8.038 -25.082 1.00 93.69 734 LEU A CA 1
ATOM 5873 C C . LEU A 1 734 ? -9.135 8.618 -26.187 1.00 93.69 734 LEU A C 1
ATOM 5875 O O . LEU A 1 734 ? -8.647 9.734 -26.048 1.00 93.69 734 LEU A O 1
ATOM 5879 N N . GLY A 1 735 ? -8.932 7.874 -27.275 1.00 93.38 735 GLY A N 1
ATOM 5880 C CA . GLY A 1 735 ? -8.231 8.339 -28.471 1.00 93.38 735 GLY A CA 1
ATOM 5881 C C . GLY A 1 735 ? -9.074 9.238 -29.378 1.00 93.38 735 GLY A C 1
ATOM 5882 O O . GLY A 1 735 ? -8.590 9.647 -30.429 1.00 93.38 735 GLY A O 1
ATOM 5883 N N . HIS A 1 736 ? -10.333 9.522 -29.013 1.00 93.94 736 HIS A N 1
ATOM 5884 C CA . HIS A 1 736 ? -11.277 10.331 -29.791 1.00 93.94 736 HIS A CA 1
ATOM 5885 C C . HIS A 1 736 ? -11.450 9.853 -31.250 1.00 93.94 736 HIS A C 1
ATOM 5887 O O . HIS A 1 736 ? -11.731 10.644 -32.150 1.00 93.94 736 HIS A O 1
ATOM 5893 N N . SER A 1 737 ? -11.286 8.547 -31.505 1.00 96.75 737 SER A N 1
ATOM 5894 C CA . SER A 1 737 ? -11.339 7.972 -32.855 1.00 96.75 737 SER A CA 1
ATOM 5895 C C . SER A 1 737 ? -12.614 7.173 -33.080 1.00 96.75 737 SER A C 1
ATOM 5897 O O . SER A 1 737 ? -12.677 5.971 -32.806 1.00 96.75 737 SER A O 1
ATOM 5899 N N . THR A 1 738 ? -13.636 7.829 -33.638 1.00 97.56 738 THR A N 1
ATOM 5900 C CA . THR A 1 738 ? -14.914 7.187 -33.995 1.00 97.56 738 THR A CA 1
ATOM 5901 C C . THR A 1 738 ? -14.702 5.991 -34.918 1.00 97.56 738 THR A C 1
ATOM 5903 O O . THR A 1 738 ? -15.395 4.985 -34.794 1.00 97.56 738 THR A O 1
ATOM 5906 N N . ARG A 1 739 ? -13.704 6.050 -35.811 1.00 98.31 739 ARG A N 1
ATOM 5907 C CA . ARG A 1 739 ? -13.427 4.950 -36.739 1.00 98.31 739 ARG A CA 1
ATOM 5908 C C . ARG A 1 739 ? -12.820 3.731 -36.045 1.00 98.31 739 ARG A C 1
ATOM 5910 O O . ARG A 1 739 ? -13.262 2.619 -36.321 1.00 98.31 739 ARG A O 1
ATOM 5917 N N . CYS A 1 740 ? -11.852 3.914 -35.142 1.00 98.44 740 CYS A N 1
ATOM 5918 C CA . CYS A 1 740 ? -11.345 2.804 -34.326 1.00 98.44 740 CYS A CA 1
ATOM 5919 C C . CYS A 1 740 ? -12.466 2.215 -33.461 1.00 98.44 740 CYS A C 1
ATOM 5921 O O . CYS A 1 740 ? -12.608 0.997 -33.388 1.00 98.44 740 CYS A O 1
ATOM 5923 N N . PHE A 1 741 ? -13.285 3.083 -32.859 1.00 98.38 741 PHE A N 1
ATOM 5924 C CA . PHE A 1 741 ? -14.415 2.691 -32.022 1.00 98.38 741 PHE A CA 1
ATOM 5925 C C . PHE A 1 741 ? -15.405 1.817 -32.797 1.00 98.38 741 PHE A C 1
ATOM 5927 O O . PHE A 1 741 ? -15.760 0.732 -32.347 1.00 98.38 741 PHE A O 1
ATOM 5934 N N . GLU A 1 742 ? -15.793 2.245 -33.999 1.00 98.12 742 GLU A N 1
ATOM 5935 C CA . GLU A 1 742 ? -16.708 1.504 -34.861 1.00 98.12 742 GLU A CA 1
ATOM 5936 C C . GLU A 1 742 ? -16.155 0.130 -35.264 1.00 98.12 742 GLU A C 1
ATOM 5938 O O . GLU A 1 742 ? -16.893 -0.857 -35.234 1.00 98.12 742 GLU A O 1
ATOM 5943 N N . LEU A 1 743 ? -14.876 0.054 -35.647 1.00 98.25 743 LEU A N 1
ATOM 5944 C CA . LEU A 1 743 ? -14.231 -1.202 -36.039 1.00 98.25 743 LEU A CA 1
ATOM 5945 C C . LEU A 1 743 ? -14.215 -2.199 -34.879 1.00 98.25 743 LEU A C 1
ATOM 5947 O O . LEU A 1 743 ? -14.629 -3.341 -35.047 1.00 98.25 743 LEU A O 1
ATOM 5951 N N . ILE A 1 744 ? -13.798 -1.751 -33.694 1.00 98.25 744 ILE A N 1
ATOM 5952 C CA . ILE A 1 744 ? -13.723 -2.589 -32.491 1.00 98.25 744 ILE A CA 1
ATOM 5953 C C . ILE A 1 744 ? -15.125 -3.032 -32.050 1.00 98.25 744 ILE A C 1
ATOM 5955 O O . ILE A 1 744 ? -15.323 -4.202 -31.726 1.00 98.25 744 ILE A O 1
ATOM 5959 N N . LEU A 1 745 ? -16.111 -2.130 -32.097 1.00 96.75 745 LEU A N 1
ATOM 5960 C CA . LEU A 1 745 ? -17.509 -2.441 -31.796 1.00 96.75 745 LEU A CA 1
ATOM 5961 C C . LEU A 1 745 ? -18.083 -3.482 -32.766 1.00 96.75 745 LEU A C 1
ATOM 5963 O O . LEU A 1 745 ? -18.735 -4.432 -32.345 1.00 96.75 745 LEU A O 1
ATOM 5967 N N . SER A 1 746 ? -17.801 -3.336 -34.063 1.00 95.94 746 SER A N 1
ATOM 5968 C CA . SER A 1 746 ? -18.274 -4.270 -35.097 1.00 95.94 746 SER A CA 1
ATOM 5969 C C . SER A 1 746 ? -17.634 -5.657 -34.976 1.00 95.94 746 SER A C 1
ATOM 5971 O O . SER A 1 746 ? -18.216 -6.634 -35.437 1.00 95.94 746 SER A O 1
ATOM 5973 N N . SER A 1 747 ? -16.479 -5.754 -34.315 1.00 95.81 747 SER A N 1
ATOM 5974 C CA . SER A 1 747 ? -15.816 -7.015 -33.968 1.00 95.81 747 SER A CA 1
ATOM 5975 C C . SER A 1 747 ? -16.339 -7.654 -32.671 1.00 95.81 747 SER A C 1
ATOM 5977 O O . SER A 1 747 ? -15.741 -8.609 -32.181 1.00 95.81 747 SER A O 1
ATOM 5979 N N . GLY A 1 748 ? -17.447 -7.154 -32.108 1.00 93.50 748 GLY A N 1
ATOM 5980 C CA . GLY A 1 748 ? -18.136 -7.768 -30.968 1.00 93.50 748 GLY A CA 1
ATOM 5981 C C . GLY A 1 748 ? -17.668 -7.296 -29.590 1.00 93.50 748 GLY A C 1
ATOM 5982 O O . GLY A 1 748 ? -17.903 -7.991 -28.603 1.00 93.50 748 GLY A O 1
ATOM 5983 N N . ALA A 1 749 ? -17.003 -6.142 -29.493 1.00 95.88 749 ALA A N 1
ATOM 5984 C CA . ALA A 1 749 ? -16.625 -5.582 -28.198 1.00 95.88 749 ALA A CA 1
ATOM 5985 C C . ALA A 1 749 ? -17.856 -5.189 -27.359 1.00 95.88 749 ALA A C 1
ATOM 5987 O O . ALA A 1 749 ? -18.798 -4.570 -27.858 1.00 95.88 749 ALA A O 1
ATOM 5988 N N . ASP A 1 750 ? -17.819 -5.503 -26.062 1.00 94.81 750 ASP A N 1
ATOM 5989 C CA . ASP A 1 750 ? -18.894 -5.160 -25.132 1.00 94.81 750 ASP A CA 1
ATOM 5990 C C . ASP A 1 750 ? -18.882 -3.661 -24.781 1.00 94.81 750 ASP A C 1
ATOM 5992 O O . ASP A 1 750 ? -17.932 -3.137 -24.193 1.00 94.81 750 ASP A O 1
ATOM 5996 N N . VAL A 1 751 ? -19.978 -2.975 -25.114 1.00 95.31 751 VAL A N 1
ATOM 5997 C CA . VAL A 1 751 ? -20.215 -1.558 -24.795 1.00 95.31 751 VAL A CA 1
ATOM 5998 C C . VAL A 1 751 ? -20.434 -1.311 -23.298 1.00 95.31 751 VAL A C 1
ATOM 6000 O O . VAL A 1 751 ? -20.223 -0.187 -22.833 1.00 95.31 751 VAL A O 1
ATOM 6003 N N . MET A 1 752 ? -20.843 -2.341 -22.549 1.00 95.25 752 MET A N 1
ATOM 6004 C CA . MET A 1 752 ? -21.134 -2.300 -21.112 1.00 95.25 752 MET A CA 1
ATOM 6005 C C . MET A 1 752 ? -19.969 -2.774 -20.236 1.00 95.25 752 MET A C 1
ATOM 6007 O O . MET A 1 752 ? -20.087 -2.700 -19.011 1.00 95.25 752 MET A O 1
ATOM 6011 N N . ALA A 1 753 ? -18.841 -3.195 -20.821 1.00 94.75 753 ALA A N 1
ATOM 6012 C CA . ALA A 1 753 ? -17.627 -3.495 -20.067 1.00 94.75 753 ALA A CA 1
ATOM 6013 C C . ALA A 1 753 ? -17.259 -2.293 -19.185 1.00 94.75 753 ALA A C 1
ATOM 6015 O O . ALA A 1 753 ? -17.311 -1.159 -19.661 1.00 94.75 753 ALA A O 1
ATOM 6016 N N . ARG A 1 754 ? -16.914 -2.526 -17.912 1.00 93.94 754 ARG A N 1
ATOM 6017 C CA . ARG A 1 754 ? -16.699 -1.459 -16.920 1.00 93.94 754 ARG A CA 1
ATOM 6018 C C . ARG A 1 754 ? -15.250 -1.365 -16.466 1.00 93.94 754 ARG A C 1
ATOM 6020 O O . ARG A 1 754 ? -14.607 -2.376 -16.196 1.00 93.94 754 ARG A O 1
ATOM 6027 N N . THR A 1 755 ? -14.788 -0.132 -16.288 1.00 92.75 755 THR A N 1
ATOM 6028 C CA . THR A 1 755 ? -13.524 0.170 -15.608 1.00 92.75 755 THR A CA 1
ATOM 6029 C C . THR A 1 755 ? -13.610 -0.093 -14.100 1.00 92.75 755 THR A C 1
ATOM 6031 O O . THR A 1 755 ? -14.687 -0.323 -13.546 1.00 92.75 755 THR A O 1
ATOM 6034 N N . CYS A 1 756 ? -12.483 0.012 -13.395 1.00 86.50 756 CYS A N 1
ATOM 6035 C CA . CYS A 1 756 ? -12.409 -0.126 -11.938 1.00 86.50 756 CYS A CA 1
ATOM 6036 C C . CYS A 1 756 ? -13.222 0.930 -11.166 1.00 86.50 756 CYS A C 1
ATOM 6038 O O . CYS A 1 756 ? -13.567 0.697 -10.012 1.00 86.50 756 CYS A O 1
ATOM 6040 N N . VAL A 1 757 ? -13.549 2.067 -11.794 1.00 84.69 757 VAL A N 1
ATOM 6041 C CA . VAL A 1 757 ? -14.455 3.095 -11.243 1.00 84.69 757 VAL A CA 1
ATOM 6042 C C . VAL A 1 757 ? -15.911 2.906 -11.693 1.00 84.69 757 VAL A C 1
ATOM 6044 O O . VAL A 1 757 ? -16.763 3.747 -11.429 1.00 84.69 757 VAL A O 1
ATOM 6047 N N . GLY A 1 758 ? -16.220 1.799 -12.374 1.00 89.12 758 GLY A N 1
ATOM 6048 C CA . GLY A 1 758 ? -17.572 1.441 -12.800 1.00 89.12 758 GLY A CA 1
ATOM 6049 C C . GLY A 1 758 ? -18.050 2.119 -14.087 1.00 89.12 758 GLY A C 1
ATOM 6050 O O . GLY A 1 758 ? -19.200 1.915 -14.478 1.00 89.12 758 GLY A O 1
ATOM 6051 N N . THR A 1 759 ? -17.206 2.892 -14.772 1.00 91.38 759 THR A N 1
ATOM 6052 C CA . THR A 1 759 ? -17.564 3.578 -16.024 1.00 91.38 759 THR A CA 1
ATOM 6053 C C . THR A 1 759 ? -17.589 2.585 -17.182 1.00 91.38 759 THR A C 1
ATOM 6055 O O . THR A 1 759 ? -16.593 1.903 -17.405 1.00 91.38 759 THR A O 1
ATOM 6058 N N . SER A 1 760 ? -18.704 2.508 -17.914 1.00 95.56 760 SER A N 1
ATOM 6059 C CA . SER A 1 760 ? -18.812 1.704 -19.137 1.00 95.56 760 SER A CA 1
ATOM 6060 C C . SER A 1 760 ? -18.189 2.408 -20.349 1.00 95.56 760 SER A C 1
ATOM 6062 O O . SER A 1 760 ? -18.039 3.632 -20.343 1.00 95.56 760 SER A O 1
ATOM 6064 N N . ALA A 1 761 ? -17.870 1.676 -21.422 1.00 95.06 761 ALA A N 1
ATOM 6065 C CA . ALA A 1 761 ? -17.372 2.288 -22.661 1.00 95.06 761 ALA A CA 1
ATOM 6066 C C . ALA A 1 761 ? -18.398 3.269 -23.262 1.00 95.06 761 ALA A C 1
ATOM 6068 O O . ALA A 1 761 ? -18.030 4.353 -23.718 1.00 95.06 761 ALA A O 1
ATOM 6069 N N . PHE A 1 762 ? -19.687 2.922 -23.181 1.00 96.25 762 PHE A N 1
ATOM 6070 C CA . PHE A 1 762 ? -20.800 3.795 -23.558 1.00 96.25 762 PHE A CA 1
ATOM 6071 C C . PHE A 1 762 ? -20.846 5.088 -22.730 1.00 96.25 762 PHE A C 1
ATOM 6073 O O . PHE A 1 762 ? -20.892 6.185 -23.291 1.00 96.25 762 PHE A O 1
ATOM 6080 N N . ALA A 1 763 ? -20.777 4.975 -21.399 1.00 94.88 763 ALA A N 1
ATOM 6081 C CA . ALA A 1 763 ? -20.763 6.140 -20.520 1.00 94.88 763 ALA A CA 1
ATOM 6082 C C . ALA A 1 763 ? -19.512 7.005 -20.732 1.00 94.88 763 ALA A C 1
ATOM 6084 O O . ALA A 1 763 ? -19.597 8.230 -20.728 1.00 94.88 763 ALA A O 1
ATOM 6085 N N . LEU A 1 764 ? -18.352 6.388 -20.977 1.00 93.50 764 LEU A N 1
ATOM 6086 C CA . LEU A 1 764 ? -17.114 7.112 -21.252 1.00 93.50 764 LEU A CA 1
ATOM 6087 C C . LEU A 1 764 ? -17.211 7.945 -22.537 1.00 93.50 764 LEU A C 1
ATOM 6089 O O . LEU A 1 764 ? -16.832 9.115 -22.516 1.00 93.50 764 LEU A O 1
ATOM 6093 N N . ALA A 1 765 ? -17.746 7.383 -23.626 1.00 94.69 765 ALA A N 1
ATOM 6094 C CA . ALA A 1 765 ? -17.957 8.113 -24.877 1.00 94.69 765 ALA A CA 1
ATOM 6095 C C . ALA A 1 765 ? -18.849 9.350 -24.671 1.00 94.69 765 ALA A C 1
ATOM 6097 O O . ALA A 1 765 ? -18.525 10.441 -25.143 1.00 94.69 765 ALA A O 1
ATOM 6098 N N . ALA A 1 766 ? -19.927 9.212 -23.897 1.00 94.38 766 ALA A N 1
ATOM 6099 C CA . ALA A 1 766 ? -20.809 10.328 -23.582 1.00 94.38 766 ALA A CA 1
ATOM 6100 C C . ALA A 1 766 ? -20.150 11.393 -22.690 1.00 94.38 766 ALA A C 1
ATOM 6102 O O . ALA A 1 766 ? -20.283 12.584 -22.970 1.00 94.38 766 ALA A O 1
ATOM 6103 N N . ASN A 1 767 ? -19.383 10.986 -21.672 1.00 90.56 767 ASN A N 1
ATOM 6104 C CA . ASN A 1 767 ? -18.639 11.901 -20.794 1.00 90.56 767 ASN A CA 1
ATOM 6105 C C . ASN A 1 767 ? -17.605 12.728 -21.576 1.00 90.56 767 ASN A C 1
ATOM 6107 O O . ASN A 1 767 ? -17.401 13.915 -21.307 1.00 90.56 767 ASN A O 1
ATOM 6111 N N . LEU A 1 768 ? -16.975 12.115 -22.579 1.00 90.56 768 LEU A N 1
ATOM 6112 C CA . LEU A 1 768 ? -16.060 12.785 -23.504 1.00 90.56 768 LEU A CA 1
ATOM 6113 C C . LEU A 1 768 ? -16.789 13.630 -24.560 1.00 90.56 768 LEU A C 1
ATOM 6115 O O . LEU A 1 768 ? -16.137 14.352 -25.307 1.00 90.56 768 LEU A O 1
ATOM 6119 N N . GLY A 1 769 ? -18.122 13.576 -24.611 1.00 93.69 769 GLY A N 1
ATOM 6120 C CA . GLY A 1 769 ? -18.940 14.293 -25.581 1.00 93.69 769 GLY A CA 1
ATOM 6121 C C . GLY A 1 769 ? -18.790 13.763 -27.006 1.00 93.69 769 GLY A C 1
ATOM 6122 O O . GLY A 1 769 ? -18.921 14.541 -27.945 1.00 93.69 769 GLY A O 1
ATOM 6123 N N . GLU A 1 770 ? -18.491 12.477 -27.191 1.00 95.31 770 GLU A N 1
ATOM 6124 C CA . GLU A 1 770 ? -18.384 11.835 -28.507 1.00 95.31 770 GLU A CA 1
ATOM 6125 C C . GLU A 1 770 ? -19.758 11.339 -28.979 1.00 95.31 770 GLU A C 1
ATOM 6127 O O . GLU A 1 770 ? -20.094 10.156 -28.905 1.00 95.31 770 GLU A O 1
ATOM 6132 N N . ASP A 1 771 ? -20.579 12.272 -29.464 1.00 95.31 771 ASP A N 1
ATOM 6133 C CA . ASP A 1 771 ? -21.972 12.047 -29.863 1.00 95.31 771 ASP A CA 1
ATOM 6134 C C . ASP A 1 771 ? -22.138 10.991 -30.965 1.00 95.31 771 ASP A C 1
ATOM 6136 O O . ASP A 1 771 ? -23.079 10.199 -30.928 1.00 95.31 771 ASP A O 1
ATOM 6140 N N . GLU A 1 772 ? -21.193 10.921 -31.902 1.00 96.44 772 GLU A N 1
ATOM 6141 C CA . GLU A 1 772 ? -21.170 9.887 -32.943 1.00 96.44 772 GLU A CA 1
ATOM 6142 C C . GLU A 1 772 ? -20.909 8.483 -32.371 1.00 96.44 772 GLU A C 1
ATOM 6144 O O . GLU A 1 772 ? -21.556 7.521 -32.776 1.00 96.44 772 GLU A O 1
ATOM 6149 N N . MET A 1 773 ? -20.014 8.345 -31.386 1.00 97.38 773 MET A N 1
ATOM 6150 C CA . MET A 1 773 ? -19.756 7.054 -30.730 1.00 97.38 773 MET A CA 1
ATOM 6151 C C . MET A 1 773 ? -20.959 6.590 -29.904 1.00 97.38 773 MET A C 1
ATOM 6153 O O . MET A 1 773 ? -21.272 5.399 -29.886 1.00 97.38 773 MET A O 1
ATOM 6157 N N . VAL A 1 774 ? -21.658 7.524 -29.245 1.00 96.50 774 VAL A N 1
ATOM 6158 C CA . VAL A 1 774 ? -22.908 7.233 -28.527 1.00 96.50 774 VAL A CA 1
ATOM 6159 C C . VAL A 1 774 ? -23.973 6.741 -29.503 1.00 96.50 774 VAL A C 1
ATOM 6161 O O . VAL A 1 774 ? -24.595 5.713 -29.240 1.00 96.50 774 VAL A O 1
ATOM 6164 N N . ARG A 1 775 ? -24.142 7.412 -30.650 1.00 95.62 775 ARG A N 1
ATOM 6165 C CA . ARG A 1 775 ? -25.081 6.973 -31.691 1.00 95.62 775 ARG A CA 1
ATOM 6166 C C . ARG A 1 775 ? -24.749 5.566 -32.191 1.00 95.62 775 ARG A C 1
ATOM 6168 O O . ARG A 1 775 ? -25.628 4.713 -32.195 1.00 95.62 775 ARG A O 1
ATOM 6175 N N . LEU A 1 776 ? -23.481 5.292 -32.507 1.00 95.94 776 LEU A N 1
ATOM 6176 C CA . LEU A 1 776 ? -23.032 3.960 -32.930 1.00 95.94 776 LEU A CA 1
ATOM 6177 C C . LEU A 1 776 ? -23.336 2.873 -31.888 1.00 95.94 776 LEU A C 1
ATOM 6179 O O . LEU A 1 776 ? -23.734 1.769 -32.257 1.00 95.94 776 LEU A O 1
ATOM 6183 N N . CYS A 1 777 ? -23.166 3.168 -30.595 1.00 94.88 777 CYS A N 1
ATOM 6184 C CA . CYS A 1 777 ? -23.527 2.237 -29.525 1.00 94.88 777 CYS A CA 1
ATOM 6185 C C . CYS A 1 777 ? -25.028 1.925 -29.509 1.00 94.88 777 CYS A C 1
ATOM 6187 O O . CYS A 1 777 ? -25.400 0.768 -29.322 1.00 94.88 777 CYS A O 1
ATOM 6189 N N . LEU A 1 778 ? -25.881 2.935 -29.694 1.00 93.00 778 LEU A N 1
ATOM 6190 C CA . LEU A 1 778 ? -27.335 2.759 -29.725 1.00 93.00 778 LEU A CA 1
ATOM 6191 C C . LEU A 1 778 ? -27.773 1.968 -30.965 1.00 93.00 778 LEU A C 1
ATOM 6193 O O . LEU A 1 778 ? -28.541 1.017 -30.844 1.00 93.00 778 LEU A O 1
ATOM 6197 N N . GLU A 1 779 ? -27.212 2.283 -32.132 1.00 91.44 779 GLU A N 1
ATOM 6198 C CA . GLU A 1 779 ? -27.527 1.608 -33.396 1.00 91.44 779 GLU A CA 1
ATOM 6199 C C . GLU A 1 779 ? -27.093 0.136 -33.407 1.00 91.44 779 GLU A C 1
ATOM 6201 O O . GLU A 1 779 ? -27.856 -0.732 -33.828 1.00 91.44 779 GLU A O 1
ATOM 6206 N N . LYS A 1 780 ? -25.867 -0.164 -32.954 1.00 89.75 780 LYS A N 1
ATOM 6207 C CA . LYS A 1 780 ? -25.287 -1.518 -33.049 1.00 89.75 780 LYS A CA 1
ATOM 6208 C C . LYS A 1 780 ? -25.527 -2.385 -31.815 1.00 89.75 780 LYS A C 1
ATOM 6210 O O . LYS A 1 780 ? -25.535 -3.606 -31.935 1.00 89.75 780 LYS A O 1
ATOM 6215 N N . SER A 1 781 ? -25.730 -1.772 -30.649 1.00 86.19 781 SER A N 1
ATOM 6216 C CA . SER A 1 781 ? -25.810 -2.473 -29.361 1.00 86.19 781 SER A CA 1
ATOM 6217 C C . SER A 1 781 ? -26.951 -1.983 -28.470 1.00 86.19 781 SER A C 1
ATOM 6219 O O . SER A 1 781 ? -26.983 -2.337 -27.292 1.00 86.19 781 SER A O 1
ATOM 6221 N N . GLY A 1 782 ? -27.905 -1.200 -28.990 1.00 78.69 782 GLY A N 1
ATOM 6222 C CA . GLY A 1 782 ? -28.972 -0.582 -28.199 1.00 78.69 782 GLY A CA 1
ATOM 6223 C C . GLY A 1 782 ? -29.730 -1.569 -27.309 1.00 78.69 782 GLY A C 1
ATOM 6224 O O . GLY A 1 782 ? -29.922 -1.291 -26.126 1.00 78.69 782 GLY A O 1
ATOM 6225 N N . SER A 1 783 ? -30.082 -2.755 -27.812 1.00 77.62 783 SER A N 1
ATOM 6226 C CA . SER A 1 783 ? -30.772 -3.796 -27.027 1.00 77.62 783 SER A CA 1
ATOM 6227 C C . SER A 1 783 ? -29.987 -4.282 -25.802 1.00 77.62 783 SER A C 1
ATOM 6229 O O . SER A 1 783 ? -30.590 -4.746 -24.838 1.00 77.62 783 SER A O 1
ATOM 6231 N N . ASN A 1 784 ? -28.657 -4.163 -25.824 1.00 82.88 784 ASN A N 1
ATOM 6232 C CA . ASN A 1 784 ? -27.765 -4.607 -24.753 1.00 82.88 784 ASN A CA 1
ATOM 6233 C C . ASN A 1 784 ? -27.472 -3.502 -23.727 1.00 82.88 784 ASN A C 1
ATOM 6235 O O . ASN A 1 784 ? -26.812 -3.772 -22.726 1.00 82.88 784 ASN A O 1
ATOM 6239 N N . ILE A 1 785 ? -27.942 -2.269 -23.956 1.00 90.62 785 ILE A N 1
ATOM 6240 C CA . ILE A 1 785 ? -27.741 -1.133 -23.051 1.00 90.62 785 ILE A CA 1
ATOM 6241 C C . ILE A 1 785 ? -28.981 -0.993 -22.157 1.00 90.62 785 ILE A C 1
ATOM 6243 O O . ILE A 1 785 ? -30.028 -0.549 -22.646 1.00 90.62 785 ILE A O 1
ATOM 6247 N N . PRO A 1 786 ? -28.889 -1.320 -20.852 1.00 91.75 786 PRO A N 1
ATOM 6248 C CA . PRO A 1 786 ? -30.021 -1.227 -19.938 1.00 91.75 786 PRO A CA 1
ATOM 6249 C C . PRO A 1 786 ? -30.557 0.202 -19.842 1.00 91.75 786 PRO A C 1
ATOM 6251 O O . PRO A 1 786 ? -29.783 1.162 -19.842 1.00 91.75 786 PRO A O 1
ATOM 6254 N N . LYS A 1 787 ? -31.876 0.345 -19.662 1.00 89.06 787 LYS A N 1
ATOM 6255 C CA . LYS A 1 787 ? -32.537 1.649 -19.470 1.00 89.06 787 LYS A CA 1
ATOM 6256 C C . LYS A 1 787 ? -31.864 2.488 -18.377 1.00 89.06 787 LYS A C 1
ATOM 6258 O O . LYS A 1 787 ? -31.594 3.663 -18.590 1.00 89.06 787 LYS A O 1
ATOM 6263 N N . THR A 1 788 ? -31.495 1.856 -17.265 1.00 91.31 788 THR A N 1
ATOM 6264 C CA . THR A 1 788 ? -30.810 2.509 -16.140 1.00 91.31 788 THR A CA 1
ATOM 6265 C C . THR A 1 788 ? -29.448 3.097 -16.513 1.00 91.31 788 THR A C 1
ATOM 6267 O O . THR A 1 788 ? -29.062 4.132 -15.977 1.00 91.31 788 THR A O 1
ATOM 6270 N N . GLU A 1 789 ? -28.702 2.477 -17.433 1.00 91.06 789 GLU A N 1
ATOM 6271 C CA . GLU A 1 789 ? -27.435 3.036 -17.917 1.00 91.06 789 GLU A CA 1
ATOM 6272 C C . GLU A 1 789 ? -27.695 4.223 -18.854 1.00 91.06 789 GLU A C 1
ATOM 6274 O O . GLU A 1 789 ? -27.034 5.252 -18.734 1.00 91.06 789 GLU A O 1
ATOM 6279 N N . ARG A 1 790 ? -28.703 4.129 -19.735 1.00 92.56 790 ARG A N 1
ATOM 6280 C CA . ARG A 1 790 ? -29.102 5.241 -20.617 1.00 92.56 790 ARG A CA 1
ATOM 6281 C C . ARG A 1 790 ? -29.543 6.467 -19.823 1.00 92.56 790 ARG A C 1
ATOM 6283 O O . ARG A 1 790 ? -29.132 7.573 -20.151 1.00 92.56 790 ARG A O 1
ATOM 6290 N N . GLU A 1 791 ? -30.323 6.268 -18.764 1.00 92.12 791 GLU A N 1
ATOM 6291 C CA . GLU A 1 791 ? -30.761 7.326 -17.848 1.00 92.12 791 GLU A CA 1
ATOM 6292 C C . GLU A 1 791 ? -29.577 8.000 -17.148 1.00 92.12 791 GLU A C 1
ATOM 6294 O O . GLU A 1 791 ? -29.502 9.228 -17.118 1.00 92.12 791 GLU A O 1
ATOM 6299 N N . LYS A 1 792 ? -28.609 7.219 -16.647 1.00 92.00 792 LYS A N 1
ATOM 6300 C CA . LYS A 1 792 ? -27.378 7.759 -16.044 1.00 92.00 792 LYS A CA 1
ATOM 6301 C C . LYS A 1 792 ? -26.578 8.598 -17.036 1.00 92.00 792 LYS A C 1
ATOM 6303 O O . LYS A 1 792 ? -26.122 9.688 -16.695 1.00 92.00 792 LYS A O 1
ATOM 6308 N N . VAL A 1 793 ? -26.413 8.099 -18.259 1.00 93.62 793 VAL A N 1
ATOM 6309 C CA . VAL A 1 793 ? -25.677 8.802 -19.314 1.00 93.62 793 VAL A CA 1
ATOM 6310 C C . VAL A 1 793 ? -26.413 10.066 -19.760 1.00 93.62 793 VAL A C 1
ATOM 6312 O O . VAL A 1 793 ? -25.779 11.107 -19.924 1.00 93.62 793 VAL A O 1
ATOM 6315 N N . LEU A 1 794 ? -27.741 10.013 -19.891 1.00 94.38 794 LEU A N 1
ATOM 6316 C CA . LEU A 1 794 ? -28.578 11.175 -20.191 1.00 94.38 794 LEU A CA 1
ATOM 6317 C C . LEU A 1 794 ? -28.432 12.250 -19.111 1.00 94.38 794 LEU A C 1
ATOM 6319 O O . LEU A 1 794 ? -28.163 13.405 -19.435 1.00 94.38 794 LEU A O 1
ATOM 6323 N N . ALA A 1 795 ? -28.549 11.870 -17.837 1.00 93.00 795 ALA A N 1
ATOM 6324 C CA . ALA A 1 795 ? -28.375 12.789 -16.718 1.00 93.00 795 ALA A CA 1
ATOM 6325 C C . ALA A 1 795 ? -26.984 13.441 -16.735 1.00 93.00 795 ALA A C 1
ATOM 6327 O O . ALA A 1 795 ? -26.870 14.655 -16.570 1.00 93.00 795 ALA A O 1
ATOM 6328 N N . CYS A 1 796 ? -25.932 12.663 -17.010 1.00 90.81 796 CYS A N 1
ATOM 6329 C CA . CYS A 1 796 ? -24.576 13.193 -17.130 1.00 90.81 796 CYS A CA 1
ATOM 6330 C C . CYS A 1 796 ? -24.425 14.160 -18.316 1.00 90.81 796 CYS A C 1
ATOM 6332 O O . CYS A 1 796 ? -23.842 15.232 -18.164 1.00 90.81 796 CYS A O 1
ATOM 6334 N N . ALA A 1 797 ? -24.995 13.839 -19.481 1.00 93.06 797 ALA A N 1
ATOM 6335 C CA . ALA A 1 797 ? -24.955 14.711 -20.653 1.00 93.06 797 ALA A CA 1
ATOM 6336 C C . ALA A 1 797 ? -25.708 16.034 -20.425 1.00 93.06 797 ALA A C 1
ATOM 6338 O O . ALA A 1 797 ? -25.210 17.092 -20.821 1.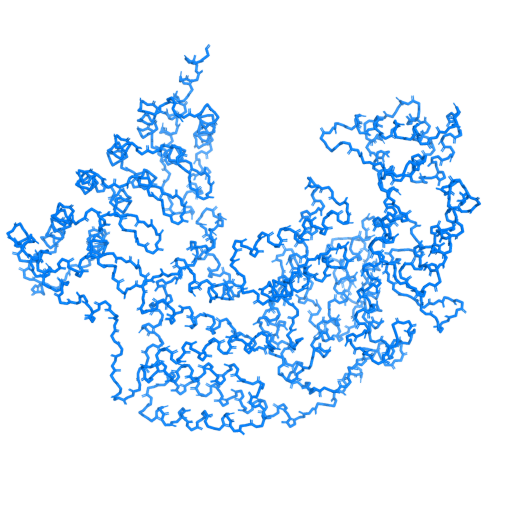00 93.06 797 ALA A O 1
ATOM 6339 N N . ILE A 1 798 ? -26.867 15.994 -19.755 1.00 93.12 798 ILE A N 1
ATOM 6340 C CA . ILE A 1 798 ? -27.623 17.189 -19.351 1.00 93.12 798 ILE A CA 1
ATOM 6341 C C . ILE A 1 798 ? -26.796 18.028 -18.374 1.00 93.12 798 ILE A C 1
ATOM 6343 O O . ILE A 1 798 ? -26.618 19.220 -18.613 1.00 93.12 798 ILE A O 1
ATOM 6347 N N . ASP A 1 799 ? -26.213 17.421 -17.339 1.00 93.00 799 ASP A N 1
ATOM 6348 C CA . ASP A 1 799 ? -25.370 18.135 -16.374 1.00 93.00 799 ASP A CA 1
ATOM 6349 C C . ASP A 1 799 ? -24.143 18.779 -17.047 1.00 93.00 799 ASP A C 1
ATOM 6351 O O . ASP A 1 799 ? -23.874 19.968 -16.862 1.00 93.00 799 ASP A O 1
ATOM 6355 N N . CYS A 1 800 ? -23.438 18.053 -17.920 1.00 90.12 800 CYS A N 1
ATOM 6356 C CA . CYS A 1 800 ? -22.341 18.608 -18.719 1.00 90.12 800 CYS A CA 1
ATOM 6357 C C . CYS A 1 800 ? -22.798 19.752 -19.640 1.00 90.12 800 CYS A C 1
ATOM 6359 O O . CYS A 1 800 ? -22.043 20.702 -19.867 1.00 90.12 800 CYS A O 1
ATOM 6361 N N . TYR A 1 801 ? -24.026 19.707 -20.163 1.00 92.56 801 TYR A N 1
ATOM 6362 C CA . TYR A 1 801 ? -24.600 20.774 -20.981 1.00 92.56 801 TYR A CA 1
ATOM 6363 C C . TYR A 1 801 ? -24.977 22.015 -20.151 1.00 92.56 801 TYR A C 1
ATOM 6365 O O . TYR A 1 801 ? -24.605 23.142 -20.509 1.00 92.56 801 TYR A O 1
ATOM 6373 N N . GLU A 1 802 ? -25.698 21.838 -19.048 1.00 92.69 802 GLU A N 1
ATOM 6374 C CA . GLU A 1 802 ? -26.187 22.913 -18.179 1.00 92.69 802 GLU A CA 1
ATOM 6375 C C . GLU A 1 802 ? -25.035 23.570 -17.414 1.00 92.69 802 GLU A C 1
ATOM 6377 O O . GLU A 1 802 ? -24.844 24.788 -17.493 1.00 92.69 802 GLU A O 1
ATOM 6382 N N . ASN A 1 803 ? -24.173 22.756 -16.801 1.00 92.38 803 ASN A N 1
ATOM 6383 C CA . ASN A 1 803 ? -23.037 23.172 -15.980 1.00 92.38 803 ASN A CA 1
ATOM 6384 C C . ASN A 1 803 ? -21.708 23.226 -16.754 1.00 92.38 803 ASN A C 1
ATOM 6386 O O . ASN A 1 803 ? -20.624 23.180 -16.169 1.00 92.38 803 ASN A O 1
ATOM 6390 N N . TYR A 1 804 ? -21.763 23.410 -18.075 1.00 90.69 804 TYR A N 1
ATOM 6391 C CA . TYR A 1 804 ? -20.605 23.373 -18.978 1.00 90.69 804 TYR A CA 1
ATOM 6392 C C . TYR A 1 804 ? -19.406 24.229 -18.541 1.00 90.69 804 TYR A C 1
ATOM 6394 O O . TYR A 1 804 ? -18.258 23.827 -18.704 1.00 90.69 804 TYR A O 1
ATOM 6402 N N . LYS A 1 805 ? -19.637 25.429 -17.984 1.00 89.50 805 LYS A N 1
ATOM 6403 C CA . LYS A 1 805 ? -18.540 26.304 -17.519 1.00 89.50 805 LYS A CA 1
ATOM 6404 C C . LYS A 1 805 ? -17.767 25.694 -16.346 1.00 89.50 805 LYS A C 1
ATOM 6406 O O . LYS A 1 805 ? -16.548 25.848 -16.302 1.00 89.50 805 LYS A O 1
ATOM 6411 N N . ARG A 1 806 ? -18.467 25.029 -15.422 1.00 88.25 806 ARG A N 1
ATOM 6412 C CA . ARG A 1 806 ? -17.874 24.333 -14.274 1.00 88.25 806 ARG A CA 1
ATOM 6413 C C . ARG A 1 806 ? -17.058 23.143 -14.765 1.00 88.25 806 ARG A C 1
ATOM 6415 O O . ARG A 1 806 ? -15.852 23.124 -14.560 1.00 88.25 806 ARG A O 1
ATOM 6422 N N . HIS A 1 807 ? -17.679 22.267 -15.554 1.00 84.88 807 HIS A N 1
ATOM 6423 C CA . HIS A 1 807 ? -17.007 21.108 -16.146 1.00 84.88 807 HIS A CA 1
ATOM 6424 C C . HIS A 1 807 ? -15.805 21.500 -17.004 1.00 84.88 807 HIS A C 1
ATOM 6426 O O . HIS A 1 807 ? -14.754 20.884 -16.911 1.00 84.88 807 HIS A O 1
ATOM 6432 N N . ARG A 1 808 ? -15.881 22.590 -17.775 1.00 86.56 808 ARG A N 1
ATOM 6433 C CA . ARG A 1 808 ? -14.726 23.105 -18.527 1.00 86.56 808 ARG A CA 1
ATOM 6434 C C . ARG A 1 808 ? -13.543 23.451 -17.619 1.00 86.56 808 ARG A C 1
ATOM 6436 O O . ARG A 1 808 ? -12.402 23.235 -18.022 1.00 86.56 808 ARG A O 1
ATOM 6443 N N . LYS A 1 809 ? -13.799 24.013 -16.435 1.00 84.00 809 LYS A N 1
ATOM 6444 C CA . LYS A 1 809 ? -12.758 24.332 -15.450 1.00 84.00 809 LYS A CA 1
ATOM 6445 C C . LYS A 1 809 ? -12.165 23.052 -14.856 1.00 84.00 809 LYS A C 1
ATOM 6447 O O . LYS A 1 809 ? -10.945 22.938 -14.816 1.00 84.00 809 LYS A O 1
ATOM 6452 N N . ASP A 1 810 ? -13.007 22.093 -14.489 1.00 79.62 810 ASP A N 1
ATOM 6453 C CA . ASP A 1 810 ? -12.595 20.818 -13.885 1.00 79.62 810 ASP A CA 1
ATOM 6454 C C . ASP A 1 810 ? -11.790 19.954 -14.887 1.00 79.62 810 ASP A C 1
ATOM 6456 O O . ASP A 1 810 ? -10.739 19.395 -14.566 1.00 79.62 810 ASP A O 1
ATOM 6460 N N . PHE A 1 811 ? -12.206 19.929 -16.158 1.00 76.50 811 PHE A N 1
ATOM 6461 C CA . PHE A 1 811 ? -11.459 19.294 -17.250 1.00 76.50 811 PHE A CA 1
ATOM 6462 C C . PHE A 1 811 ? -10.112 19.985 -17.497 1.00 76.50 811 PHE A C 1
ATOM 6464 O O . PHE A 1 811 ? -9.093 19.310 -17.619 1.00 76.50 811 PHE A O 1
ATOM 6471 N N . ALA A 1 812 ? -10.070 21.322 -17.501 1.00 79.12 812 ALA A N 1
ATOM 6472 C CA . ALA A 1 812 ? -8.814 22.056 -17.652 1.00 79.12 812 ALA A CA 1
ATOM 6473 C C . ALA A 1 812 ? -7.835 21.782 -16.496 1.00 79.12 812 ALA A C 1
ATOM 6475 O O . ALA A 1 812 ? -6.639 21.632 -16.736 1.00 79.12 812 ALA A O 1
ATOM 6476 N N . GLN A 1 813 ? -8.332 21.670 -15.260 1.00 73.88 813 GLN A N 1
ATOM 6477 C CA . GLN A 1 813 ? -7.522 21.316 -14.087 1.00 73.88 813 GLN A CA 1
ATOM 6478 C C . GLN A 1 813 ? -6.967 19.889 -14.159 1.00 73.88 813 GLN A C 1
ATOM 6480 O O . GLN A 1 813 ? -5.840 19.655 -13.735 1.00 73.88 813 GLN A O 1
ATOM 6485 N N . SER A 1 814 ? -7.719 18.956 -14.744 1.00 65.50 814 SER A N 1
ATOM 6486 C CA . SER A 1 814 ? -7.279 17.572 -14.973 1.00 65.50 814 SER A CA 1
ATOM 6487 C C . SER A 1 814 ? -6.482 17.379 -16.274 1.00 65.50 814 SER A C 1
ATOM 6489 O O . SER A 1 814 ? -6.162 16.247 -16.636 1.00 65.50 814 SER A O 1
ATOM 6491 N N . GLY A 1 815 ? -6.156 18.464 -16.991 1.00 69.69 815 GLY A N 1
ATOM 6492 C CA . GLY A 1 815 ? -5.393 18.430 -18.244 1.00 69.69 815 GLY A CA 1
ATOM 6493 C C . GLY A 1 815 ? -6.163 17.879 -19.452 1.00 69.69 815 GLY A C 1
ATOM 6494 O O . GLY A 1 815 ? -5.565 17.621 -20.496 1.00 69.69 815 GLY A O 1
ATOM 6495 N N . LYS A 1 816 ? -7.483 17.697 -19.341 1.00 72.44 816 LYS A N 1
ATOM 6496 C CA . LYS A 1 816 ? -8.356 17.178 -20.402 1.00 72.44 816 LYS A CA 1
ATOM 6497 C C . LYS A 1 816 ? -9.031 18.323 -21.165 1.00 72.44 816 LYS A C 1
ATOM 6499 O O . LYS A 1 816 ? -9.355 19.372 -20.609 1.00 72.44 816 LYS A O 1
ATOM 6504 N N . LYS A 1 817 ? -9.300 18.120 -22.458 1.00 77.50 817 LYS A N 1
ATOM 6505 C CA . LYS A 1 817 ? -10.128 19.040 -23.255 1.00 77.50 817 LYS A CA 1
ATOM 6506 C C . LYS A 1 817 ? -11.592 18.614 -23.156 1.00 77.50 817 LYS A C 1
ATOM 6508 O O . LYS A 1 817 ? -11.913 17.468 -23.442 1.00 77.50 817 LYS A O 1
ATOM 6513 N N . ILE A 1 818 ? -12.471 19.537 -22.765 1.00 85.81 818 ILE A N 1
ATOM 6514 C CA . ILE A 1 818 ? -13.921 19.309 -22.801 1.00 85.81 818 ILE A CA 1
ATOM 6515 C C . ILE A 1 818 ? -14.434 19.428 -24.244 1.00 85.81 818 ILE A C 1
ATOM 6517 O O . ILE A 1 818 ? -14.020 20.333 -24.978 1.00 85.81 818 ILE A O 1
ATOM 6521 N N . ALA A 1 819 ? -15.337 18.537 -24.652 1.00 89.94 819 ALA A N 1
ATOM 6522 C CA . ALA A 1 819 ? -15.989 18.617 -25.955 1.00 89.94 819 ALA A CA 1
ATOM 6523 C C . ALA A 1 819 ? -16.886 19.860 -26.068 1.00 89.94 819 ALA A C 1
ATOM 6525 O O . ALA A 1 819 ? -17.344 20.373 -25.052 1.00 89.94 819 ALA A O 1
ATOM 6526 N N . PRO A 1 820 ? -17.199 20.353 -27.281 1.00 93.2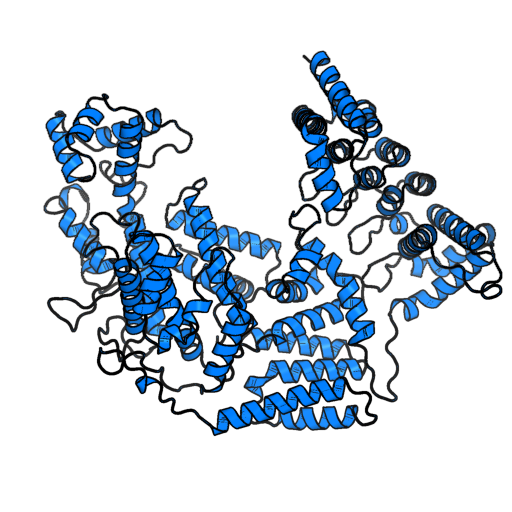5 820 PRO A N 1
ATOM 6527 C CA . PRO A 1 820 ? -18.108 21.482 -27.448 1.00 93.25 820 PRO A CA 1
ATOM 6528 C C . PRO A 1 820 ? -19.478 21.233 -26.804 1.00 93.25 820 PRO A C 1
ATOM 6530 O O . PRO A 1 820 ? -20.075 20.177 -27.007 1.00 93.25 820 PRO A O 1
ATOM 6533 N N . LYS A 1 821 ? -20.039 22.250 -26.130 1.00 93.62 821 LYS A N 1
ATOM 6534 C CA . LYS A 1 821 ? -21.366 22.197 -25.473 1.00 93.62 821 LYS A CA 1
ATOM 6535 C C . LYS A 1 821 ? -22.474 21.605 -26.360 1.00 93.62 821 LYS A C 1
ATOM 6537 O O . LYS A 1 821 ? -23.360 20.916 -25.868 1.00 93.62 821 LYS A O 1
ATOM 6542 N N . ALA A 1 822 ? -22.419 21.848 -27.671 1.00 94.56 822 ALA A N 1
ATOM 6543 C CA . ALA A 1 822 ? -23.384 21.314 -28.631 1.00 94.56 822 ALA A CA 1
ATOM 6544 C C . ALA A 1 822 ? -23.388 19.776 -28.723 1.00 94.56 822 ALA A C 1
ATOM 6546 O O . ALA A 1 822 ? -24.443 19.207 -28.988 1.00 94.56 822 ALA A O 1
ATOM 6547 N N . ARG A 1 823 ? -22.251 19.102 -28.495 1.00 95.50 823 ARG A N 1
ATOM 6548 C CA . ARG A 1 823 ? -22.173 17.634 -28.541 1.00 95.50 823 ARG A CA 1
ATOM 6549 C C . ARG A 1 823 ? -22.944 16.992 -27.388 1.00 95.50 823 ARG A C 1
ATOM 6551 O O . ARG A 1 823 ? -23.753 16.105 -27.624 1.00 95.50 823 ARG A O 1
ATOM 6558 N N . TYR A 1 824 ? -22.792 17.520 -26.172 1.00 95.75 824 TYR A N 1
ATOM 6559 C CA . TYR A 1 824 ? -23.556 17.066 -25.001 1.00 95.75 824 TYR A CA 1
ATOM 6560 C C . TYR A 1 824 ? -25.066 17.249 -25.179 1.00 95.75 824 TYR A C 1
ATOM 6562 O O . TYR A 1 824 ? -25.836 16.362 -24.825 1.00 95.75 824 TYR A O 1
ATOM 6570 N N . ARG A 1 825 ? -25.491 18.353 -25.814 1.00 94.81 825 ARG A N 1
ATOM 6571 C CA . ARG A 1 825 ? -26.902 18.549 -26.181 1.00 94.81 825 ARG A CA 1
ATOM 6572 C C . ARG A 1 825 ? -27.401 17.448 -27.115 1.00 94.81 825 ARG A C 1
ATOM 6574 O O . ARG A 1 825 ? -28.435 16.857 -26.848 1.00 94.81 825 ARG A O 1
ATOM 6581 N N . ARG A 1 826 ? -26.645 17.139 -28.174 1.00 95.75 826 ARG A N 1
ATOM 6582 C CA . ARG A 1 826 ? -27.023 16.082 -29.123 1.00 95.75 826 ARG A CA 1
ATOM 6583 C C . ARG A 1 826 ? -27.080 14.705 -28.469 1.00 95.75 826 ARG A C 1
ATOM 6585 O O . ARG A 1 826 ? -27.974 13.939 -28.794 1.00 95.75 826 ARG A O 1
ATOM 6592 N N . ILE A 1 827 ? -26.185 14.406 -27.528 1.00 95.44 827 ILE A N 1
ATOM 6593 C CA . ILE A 1 827 ? -26.254 13.172 -26.729 1.00 95.44 827 ILE A CA 1
ATOM 6594 C C . ILE A 1 827 ? -27.555 13.125 -25.918 1.00 95.44 827 ILE A C 1
ATOM 6596 O O . ILE A 1 827 ? -28.244 12.107 -25.932 1.00 95.44 827 ILE A O 1
ATOM 6600 N N . ALA A 1 828 ? -27.917 14.223 -25.248 1.00 94.00 828 ALA A N 1
ATOM 6601 C CA . ALA A 1 828 ? -29.160 14.298 -24.485 1.00 94.00 828 ALA A CA 1
ATOM 6602 C C . ALA A 1 828 ? -30.400 14.135 -25.382 1.00 94.00 828 ALA A C 1
ATOM 6604 O O . ALA A 1 828 ? -31.315 13.387 -25.033 1.00 94.00 828 ALA A O 1
ATOM 6605 N N . ASP A 1 829 ? -30.406 14.771 -26.556 1.00 92.88 829 ASP A N 1
ATOM 6606 C CA . ASP A 1 829 ? -31.491 14.667 -27.536 1.00 92.88 829 ASP A CA 1
ATOM 6607 C C . ASP A 1 829 ? -31.633 13.224 -28.068 1.00 92.88 829 ASP A C 1
ATOM 6609 O O . ASP A 1 829 ? -32.745 12.694 -28.115 1.00 92.88 829 ASP A O 1
ATOM 6613 N N . LEU A 1 830 ? -30.514 12.556 -28.396 1.00 91.75 830 LEU A N 1
ATOM 6614 C CA . LEU A 1 830 ? -30.487 11.155 -28.849 1.00 91.75 830 LEU A CA 1
ATOM 6615 C C . LEU A 1 830 ? -31.116 10.211 -27.814 1.00 91.75 830 LEU A C 1
ATOM 6617 O O . LEU A 1 830 ? -31.965 9.389 -28.152 1.00 91.75 830 LEU A O 1
ATOM 6621 N N . LEU A 1 831 ? -30.734 10.348 -26.544 1.00 89.88 831 LEU A N 1
ATOM 6622 C CA . LEU A 1 831 ? -31.206 9.462 -25.475 1.00 89.88 831 LEU A CA 1
ATOM 6623 C C . LEU A 1 831 ? -32.644 9.767 -25.040 1.00 89.88 831 LEU A C 1
ATOM 6625 O O . LEU A 1 831 ? -33.377 8.851 -24.669 1.00 89.88 831 LEU A O 1
ATOM 6629 N N . SER A 1 832 ? -33.072 11.028 -25.123 1.00 85.25 832 SER A N 1
ATOM 6630 C CA . SER A 1 832 ? -34.451 11.424 -24.809 1.00 85.25 832 SER A CA 1
ATOM 6631 C C . SER A 1 832 ? -35.443 10.935 -25.870 1.00 85.25 832 SER A C 1
ATOM 6633 O O . SER A 1 832 ? -36.536 10.483 -25.527 1.00 85.25 832 SER A O 1
ATOM 6635 N N . GLY A 1 833 ? -35.061 10.972 -27.153 1.00 73.81 833 GLY A N 1
ATOM 6636 C CA . GLY A 1 833 ? -35.895 10.495 -28.263 1.00 73.81 833 GLY A CA 1
ATOM 6637 C C . GLY A 1 833 ? -36.139 8.980 -28.253 1.00 73.81 833 GLY A C 1
ATOM 6638 O O . GLY A 1 833 ? -37.250 8.526 -28.532 1.00 73.81 833 GLY A O 1
ATOM 6639 N N . GLU A 1 834 ? -35.142 8.179 -27.869 1.00 60.69 834 GLU A N 1
ATOM 6640 C CA . GLU A 1 834 ? -35.305 6.722 -27.738 1.00 60.69 834 GLU A CA 1
ATOM 6641 C C . GLU A 1 834 ? -36.139 6.306 -26.514 1.00 60.69 834 GLU A C 1
ATOM 6643 O O . GLU A 1 834 ? -36.873 5.316 -26.553 1.00 60.69 834 GLU A O 1
ATOM 6648 N N . MET A 1 835 ? -36.071 7.058 -25.411 1.00 58.00 835 MET A N 1
ATOM 6649 C CA . MET A 1 835 ? -36.900 6.766 -24.235 1.00 58.00 835 MET A CA 1
ATOM 6650 C C . MET A 1 835 ? -38.376 7.122 -24.448 1.00 58.00 835 MET A C 1
ATOM 6652 O O . MET A 1 835 ? -39.240 6.482 -23.858 1.00 58.00 835 MET A O 1
ATOM 6656 N N . ALA A 1 836 ? -38.675 8.079 -25.330 1.00 53.78 836 ALA A N 1
ATOM 6657 C CA . ALA A 1 836 ? -40.045 8.410 -25.723 1.00 53.78 836 ALA A CA 1
ATOM 6658 C C . ALA A 1 836 ? -40.670 7.404 -26.711 1.00 53.78 836 ALA A C 1
ATOM 6660 O O . ALA A 1 836 ? -41.887 7.377 -26.843 1.00 53.78 836 ALA A O 1
ATOM 6661 N N . SER A 1 837 ? -39.861 6.591 -27.402 1.00 52.97 837 SER A N 1
ATOM 6662 C CA . SER A 1 837 ? -40.315 5.594 -28.391 1.00 52.97 837 SER A CA 1
ATOM 6663 C C . SER A 1 837 ? -40.360 4.152 -27.861 1.00 52.97 837 SER A C 1
ATOM 6665 O O . SER A 1 837 ? -40.785 3.253 -28.582 1.00 52.97 837 SER A O 1
ATOM 6667 N N . SER A 1 838 ? -39.933 3.925 -26.611 1.00 45.69 838 SER A N 1
ATOM 6668 C CA . SER A 1 838 ? -39.934 2.617 -25.927 1.00 45.69 838 SER A CA 1
ATOM 6669 C C . SER A 1 838 ? -40.946 2.498 -24.771 1.00 45.69 838 SER A C 1
ATOM 6671 O O . SER A 1 838 ? -41.043 1.429 -24.165 1.00 45.69 838 SER A O 1
ATOM 6673 N N . CYS A 1 839 ? -41.692 3.570 -24.483 1.00 33.62 839 CYS A N 1
ATOM 6674 C CA . CYS A 1 839 ? -42.945 3.562 -23.717 1.00 33.62 839 CYS A CA 1
ATOM 6675 C C . CYS A 1 839 ? -44.122 3.472 -24.690 1.00 33.62 839 CYS A C 1
ATOM 6677 O O . CYS A 1 839 ? -45.133 2.841 -24.310 1.00 33.62 839 CYS A O 1
#

Solvent-accessible surface area (backbone atoms only — not comparable to full-atom values): 45250 Å² total; per-residue (Å²): 101,31,40,57,66,35,44,49,46,49,52,54,49,55,23,56,47,55,31,94,70,89,67,59,68,71,57,51,52,29,48,46,69,66,69,52,59,68,70,62,44,52,52,51,51,52,49,46,52,50,42,36,34,58,50,63,68,54,61,91,90,39,67,66,54,56,52,49,48,51,55,50,49,55,56,29,54,47,36,36,48,32,30,46,34,15,31,22,52,53,24,36,45,44,55,56,50,48,65,52,39,66,32,45,30,28,42,51,17,32,54,52,20,57,57,44,71,83,44,75,86,54,84,86,46,62,89,52,94,57,44,61,49,72,41,64,34,92,91,43,67,85,34,47,42,42,12,47,19,48,51,43,49,42,52,54,59,76,43,58,90,49,58,64,72,75,41,75,79,61,54,70,62,57,60,50,53,51,50,42,32,41,67,56,80,48,83,71,51,70,69,55,50,41,69,75,58,52,94,80,66,85,55,80,54,78,63,72,62,79,64,60,82,94,48,57,61,65,59,23,29,50,49,45,51,52,44,54,58,66,41,49,98,70,95,46,67,70,56,54,30,52,51,43,30,78,74,36,70,88,46,51,67,70,55,41,47,28,52,80,66,73,66,61,53,74,70,55,32,48,53,48,36,50,56,55,44,70,69,36,47,63,64,43,51,51,47,50,17,37,27,44,39,51,50,50,42,49,42,20,49,59,69,29,63,91,43,65,72,60,56,51,48,46,87,68,30,58,52,50,48,40,51,50,41,14,53,49,31,19,46,41,40,50,74,39,49,88,70,60,66,74,62,26,52,49,48,30,58,76,69,50,56,66,68,56,67,73,41,60,29,73,42,68,38,83,44,104,84,46,60,60,60,58,59,64,48,10,49,48,52,19,56,56,22,47,47,43,58,58,88,62,81,81,82,57,87,57,74,73,94,45,89,42,81,77,56,70,71,68,89,54,52,60,67,60,36,50,53,50,55,51,50,51,54,50,52,54,47,42,55,50,41,70,73,46,88,57,82,60,34,61,62,56,41,53,55,50,50,53,54,49,73,67,37,95,62,31,82,61,41,44,37,61,51,26,46,52,48,19,54,50,26,32,20,70,72,34,59,67,61,16,45,52,30,32,52,53,22,54,55,45,52,69,46,34,21,62,13,58,51,56,38,54,40,17,48,50,41,31,11,63,62,22,46,66,26,46,58,47,68,87,73,38,46,64,24,48,52,55,23,62,78,66,52,52,72,66,52,42,47,69,44,34,34,44,75,87,70,50,74,47,54,69,69,40,24,51,44,66,45,36,56,54,33,20,49,45,30,65,75,71,56,63,53,48,41,85,92,50,74,76,87,73,60,45,44,56,77,78,41,36,67,64,49,51,53,49,52,51,35,29,77,69,72,38,40,93,80,41,46,69,61,49,46,65,76,43,44,76,66,55,72,39,63,41,36,32,31,55,25,29,28,59,58,46,45,52,45,50,53,40,50,55,64,69,73,48,93,65,78,79,75,64,93,80,77,55,103,60,54,71,66,58,50,48,52,31,45,52,54,41,48,52,52,46,50,70,73,52,59,60,66,51,55,46,53,39,33,48,56,35,44,30,48,53,26,59,27,14,36,66,44,35,46,67,53,35,49,45,41,52,78,60,66,50,79,54,76,58,45,22,65,53,35,44,29,32,53,37,24,3,47,77,28,71,19,58,66,36,28,51,54,44,45,74,74,68,38,68,53,73,51,42,25,78,88,64,51,22,32,52,47,48,20,45,76,57,28,36,39,68,51,41,48,50,45,46,76,76,42,38,94,77,55,52,69,71,56,53,52,52,42,32,53,49,19,46,47,48,41,75,44,34,74,58,50,44,51,56,28,52,75,47,74,42,85,67,51,63,61,68,33,20,47,51,41,28,51,56,51,52,56,54,57,68,73,75,112